Protein 2VHL (pdb70)

B-factor: mean 27.03, std 10.16, range [8.3, 74.87]

Nearest PDB structures (foldseek):
  2vhl-assembly2_B  TM=1.002E+00  e=1.431E-94  Bacillus subtilis
  1o12-assembly1_B  TM=9.482E-01  e=2.622E-44  Thermotoga maritima
  6fv4-assembly1_A  TM=9.403E-01  e=7.777E-41  Mycolicibacterium smegmatis MC2 155
  6fv3-assembly2_C  TM=9.371E-01  e=2.576E-38  Mycolicibacterium smegmatis MC2 155
  6fv3-assembly2_D  TM=9.302E-01  e=5.287E-34  Mycolicibacterium smegmatis MC2 155

GO terms:
  GO:0005506 iron ion binding (F, IDA)
  GO:0042803 protein homodimerization activity (F, IDA)
  GO:0008448 N-acetylglucosamine-6-phosphate deacetylase activity (F, IDA)
  GO:0006046 N-acetylglucosamine catabolic process (P, IDA)

Sequence (785 aa):
ESLLIKDIAIVTENEVIKNGYVGINDGKISTVSTERPKEPYSKEIQAPADSVLLPGMIDIHIHGGYGADTMDASFSTLDIMSSRLPEEGTTSFLATTITQEHGNISQALVNAREWKAAEESSLLGAELLGIHLEGPFVSPKRAGAQPKEWIRPSDVELFKKWQQEAGGLIKIVTLAPEEDQHFELIRHLKDESIIASMGHTDADSALLSDAAKAGASHMTHLYNAMSPFHHREPGVIGTALAHDGFVTELIADGIHSHPLAAKLAFLAKGSSKLILITDSMRAKGLKDGVYEFGGQSVTVRGRTALLSDGTLAGSILKMNEGARHMREFTNCSWTDIANITSENAAKQLGIFDRKGSVTVGKDADLVIVSSDCEVILTICRGNIAFISKEADAESLLIKDIAIVTENEVIKNGYVGINDGKISTVSTERPKEPYSKEIQAPADSVLLPGMIDIHIHGGYGADTMDASFSTLDIMSSRLPEEGTTSFLATTITQEHGNISQALVNAREWKAAEESSLLGAELLGIHLEGPFVSPKRAGAQPKEWIRPSDVELFKKWQQEAGGLIKIVTLAPEEDQHFELIRHLKDESIIASMGHTDADSALLSDAAKAGASHMTHLYNAMSPFHHREPGVIGTALAHDGFVTELIADGIHSHPLAAKLAFLAKGSSKLILITDSMRAKGLKDGVYEFGGQSVTVRGRTALLSDGTLAGSILKMNEGARHMREFTNCSWTDIANITSENAAKQLGIFDRKGSVTVGKDADLVIVSSDCEVILTICRGNIAFISKEAD

Structure (mmCIF, N/CA/C/O backbone):
data_2VHL
#
_entry.id   2VHL
#
_cell.length_a   51.680
_cell.length_b   107.740
_cell.length_c   188.250
_cell.angle_alpha   90.00
_cell.angle_beta   90.00
_cell.angle_gamma   90.00
#
_symmetry.space_group_name_H-M   'P 21 21 2'
#
loop_
_entity.id
_entity.type
_entity.pdbx_description
1 polymer 'N-ACETYLGLUCOSAMINE-6-PHOSPHATE DEACETYLASE'
2 non-polymer 2-amino-2-deoxy-6-O-phosphono-alpha-D-glucopyranose
3 non-polymer 'TRIETHYLENE GLYCOL'
4 non-polymer 'FE (III) ION'
5 water water
#
loop_
_atom_site.group_PDB
_atom_site.id
_atom_site.type_symbol
_atom_site.label_atom_id
_atom_site.label_alt_id
_atom_site.label_comp_id
_atom_site.label_asym_id
_atom_site.label_entity_id
_atom_site.label_seq_id
_atom_site.pdbx_PDB_ins_code
_atom_site.Cartn_x
_atom_site.Cartn_y
_atom_site.Cartn_z
_atom_site.occupancy
_atom_site.B_iso_or_equiv
_atom_site.auth_seq_id
_atom_site.auth_comp_id
_atom_site.auth_asym_id
_atom_site.auth_atom_id
_atom_site.pdbx_PDB_model_num
ATOM 1 N N . GLU A 1 3 ? 13.500 40.742 135.304 1.00 46.15 3 GLU A N 1
ATOM 2 C CA . GLU A 1 3 ? 12.711 40.225 136.462 1.00 46.55 3 GLU A CA 1
ATOM 3 C C . GLU A 1 3 ? 13.364 38.934 136.933 1.00 45.14 3 GLU A C 1
ATOM 4 O O . GLU A 1 3 ? 13.620 38.030 136.117 1.00 45.36 3 GLU A O 1
ATOM 10 N N . SER A 1 4 ? 13.642 38.859 138.239 1.00 42.93 4 SER A N 1
ATOM 11 C CA . SER A 1 4 ? 13.893 37.587 138.910 1.00 40.58 4 SER A CA 1
ATOM 12 C C . SER A 1 4 ? 12.682 36.669 138.666 1.00 38.85 4 SER A C 1
ATOM 13 O O . SER A 1 4 ? 11.546 37.143 138.535 1.00 38.18 4 SER A O 1
ATOM 16 N N . LEU A 1 5 ? 12.933 35.367 138.578 1.00 37.38 5 LEU A N 1
ATOM 17 C CA . LEU A 1 5 ? 11.915 34.421 138.114 1.00 36.29 5 LEU A CA 1
ATOM 18 C C . LEU A 1 5 ? 11.985 33.115 138.895 1.00 35.15 5 LEU A C 1
ATOM 19 O O . LEU A 1 5 ? 13.078 32.594 139.124 1.00 34.46 5 LEU A O 1
ATOM 24 N N . LEU A 1 6 ? 10.818 32.578 139.261 1.00 33.57 6 LEU A N 1
ATOM 25 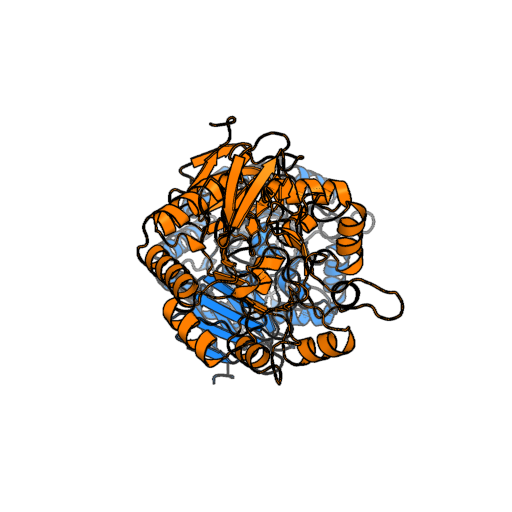C CA . LEU A 1 6 ? 10.726 31.289 139.950 1.00 32.70 6 LEU A CA 1
ATOM 26 C C . LEU A 1 6 ? 9.764 30.332 139.255 1.00 32.24 6 LEU A C 1
ATOM 27 O O . LEU A 1 6 ? 8.602 30.660 139.048 1.00 31.68 6 LEU A O 1
ATOM 32 N N . ILE A 1 7 ? 10.257 29.133 138.950 1.00 31.17 7 ILE A N 1
ATOM 33 C CA . ILE A 1 7 ? 9.478 28.100 138.306 1.00 30.51 7 ILE A CA 1
ATOM 34 C C . ILE A 1 7 ? 9.116 27.088 139.386 1.00 30.24 7 ILE A C 1
ATOM 35 O O . ILE A 1 7 ? 10.003 26.580 140.113 1.00 29.24 7 ILE A O 1
ATOM 40 N N . LYS A 1 8 ? 7.820 26.801 139.483 1.00 29.63 8 LYS A N 1
ATOM 41 C CA . LYS A 1 8 ? 7.276 26.124 140.657 1.00 29.89 8 LYS A CA 1
ATOM 42 C C . LYS A 1 8 ? 6.701 24.767 140.357 1.00 29.58 8 LYS A C 1
ATOM 43 O O . LYS A 1 8 ? 5.943 24.631 139.403 1.00 29.28 8 LYS A O 1
ATOM 49 N N . ASP A 1 9 ? 7.072 23.777 141.180 1.00 29.75 9 ASP A N 1
ATOM 50 C CA . ASP A 1 9 ? 6.493 22.410 141.180 1.00 30.70 9 ASP A CA 1
ATOM 51 C C . ASP A 1 9 ? 6.606 21.586 139.890 1.00 30.00 9 ASP A C 1
ATOM 52 O O . ASP A 1 9 ? 5.594 21.127 139.342 1.00 30.86 9 ASP A O 1
ATOM 57 N N . ILE A 1 10 ? 7.838 21.339 139.449 1.00 28.99 10 ILE A N 1
ATOM 58 C CA . ILE A 1 10 ? 8.097 20.705 138.143 1.00 26.91 10 ILE A CA 1
ATOM 59 C C . ILE A 1 10 ? 9.109 19.547 138.280 1.00 26.77 10 ILE A C 1
ATOM 60 O O . ILE A 1 10 ? 9.978 19.591 139.160 1.00 26.51 10 ILE A O 1
ATOM 65 N N . ALA A 1 11 ? 8.993 18.501 137.463 1.00 25.88 11 ALA A N 1
ATOM 66 C CA . ALA A 1 11 ? 10.094 17.523 137.380 1.00 25.33 11 ALA A CA 1
ATOM 67 C C . ALA A 1 11 ? 11.282 18.181 136.677 1.00 25.24 11 ALA A C 1
ATOM 68 O O . ALA A 1 11 ? 11.135 18.649 135.552 1.00 26.01 11 ALA A O 1
ATOM 70 N N . ILE A 1 12 ? 12.438 18.235 137.346 1.00 24.17 12 ILE A N 1
ATOM 71 C CA . ILE A 1 12 ? 13.630 18.925 136.842 1.00 23.18 12 ILE A CA 1
ATOM 72 C C . ILE A 1 12 ? 14.715 17.929 136.408 1.00 22.72 12 ILE A C 1
ATOM 73 O O . ILE A 1 12 ? 15.077 17.018 137.150 1.00 23.60 12 ILE A O 1
ATOM 78 N N . VAL A 1 13 ? 15.195 18.081 135.186 1.00 22.07 13 VAL A N 1
ATOM 79 C CA . VAL A 1 13 ? 16.241 17.221 134.677 1.00 21.60 13 VAL A CA 1
ATOM 80 C C . VAL A 1 13 ? 17.569 17.922 134.867 1.00 20.94 13 VAL A C 1
ATOM 81 O O . VAL A 1 13 ? 17.933 18.847 134.134 1.00 20.98 13 VAL A O 1
ATOM 85 N N . THR A 1 14 ? 18.281 17.482 135.884 1.00 20.92 14 THR A N 1
ATOM 86 C CA . THR A 1 14 ? 19.542 18.107 136.244 1.00 20.87 14 THR A CA 1
ATOM 87 C C . THR A 1 14 ? 20.635 17.405 135.460 1.00 21.00 14 THR A C 1
ATOM 88 O O . THR A 1 14 ? 20.337 16.504 134.700 1.00 20.22 14 THR A O 1
ATOM 92 N N . GLU A 1 15 ? 21.890 17.797 135.681 1.00 21.91 15 GLU A N 1
ATOM 93 C CA . GLU A 1 15 ? 23.035 17.088 135.117 1.00 22.96 15 GLU A CA 1
ATOM 94 C C . GLU A 1 15 ? 22.982 15.562 135.314 1.00 23.98 15 GLU A C 1
ATOM 95 O O . GLU A 1 15 ? 23.241 14.817 134.380 1.00 24.80 15 GLU A O 1
ATOM 101 N N . ASN A 1 16 ? 22.639 15.098 136.516 1.00 26.17 16 ASN A N 1
ATOM 102 C CA . ASN A 1 16 ? 22.731 13.667 136.830 1.00 28.09 16 ASN A CA 1
ATOM 103 C C . ASN A 1 16 ? 21.469 12.979 137.309 1.00 28.94 16 ASN A C 1
ATOM 104 O O . ASN A 1 16 ? 21.485 11.771 137.544 1.00 30.00 16 ASN A O 1
ATOM 109 N N . GLU A 1 17 ? 20.381 13.723 137.464 1.00 29.19 17 GLU A N 1
ATOM 110 C CA . GLU A 1 17 ? 19.140 13.125 137.987 1.00 30.91 17 GLU A CA 1
ATOM 111 C C . GLU A 1 17 ? 17.861 13.841 137.535 1.00 30.65 17 GLU A C 1
ATOM 112 O O . GLU A 1 17 ? 17.919 14.874 136.854 1.00 28.84 17 GLU A O 1
ATOM 118 N N . VAL A 1 18 ? 16.720 13.251 137.886 1.00 31.42 18 VAL A N 1
ATOM 119 C CA . VAL A 1 18 ? 15.433 13.897 137.703 1.00 32.40 18 VAL A CA 1
ATOM 120 C C . VAL A 1 18 ? 14.795 14.084 139.076 1.00 32.98 18 VAL A C 1
ATOM 121 O O . VAL A 1 18 ? 14.515 13.119 139.792 1.00 33.18 18 VAL A O 1
ATOM 125 N N . ILE A 1 19 ? 14.666 15.354 139.455 1.00 32.83 19 ILE A N 1
ATOM 126 C CA . ILE A 1 19 ? 13.972 15.766 140.665 1.00 33.20 19 ILE A CA 1
ATOM 127 C C . ILE A 1 19 ? 12.464 15.716 140.373 1.00 33.97 19 ILE A C 1
ATOM 128 O O . ILE A 1 19 ? 11.975 16.414 139.480 1.00 33.23 19 ILE A O 1
ATOM 133 N N . LYS A 1 20 ? 11.739 14.851 141.093 1.00 34.35 20 LYS A N 1
ATOM 134 C CA . LYS A 1 20 ? 10.305 14.632 140.826 1.00 34.82 20 LYS A CA 1
ATOM 135 C C . LYS A 1 20 ? 9.419 15.874 140.950 1.00 34.06 20 LYS A C 1
ATOM 136 O O . LYS A 1 20 ? 8.532 16.088 140.104 1.00 34.59 20 LYS A O 1
ATOM 142 N N . ASN A 1 21 ? 9.648 16.696 141.971 1.00 32.86 21 ASN A N 1
ATOM 143 C CA . ASN A 1 21 ? 8.925 17.974 142.045 1.00 32.65 21 ASN A CA 1
ATOM 144 C C . ASN A 1 21 ? 9.784 19.056 142.663 1.00 31.77 21 ASN A C 1
ATOM 145 O O . ASN A 1 21 ? 10.105 18.995 143.846 1.00 33.02 21 ASN A O 1
ATOM 150 N N . GLY A 1 22 ? 10.170 20.056 141.890 1.00 30.72 22 GLY A N 1
ATOM 151 C CA . GLY A 1 22 ? 11.107 21.023 142.417 1.00 28.68 22 GLY A CA 1
ATOM 152 C C . GLY A 1 22 ? 10.795 22.414 141.967 1.00 29.33 22 GLY A C 1
ATOM 153 O O . GLY A 1 22 ? 9.786 22.652 141.289 1.00 27.98 22 GLY A O 1
ATOM 154 N N . TYR A 1 23 ? 11.697 23.315 142.351 1.00 29.47 23 TYR A N 1
ATOM 155 C CA . TYR A 1 23 ? 11.585 24.750 142.172 1.00 30.45 23 TYR A CA 1
ATOM 156 C C . TYR A 1 23 ? 12.906 25.194 141.611 1.00 29.71 23 TYR A C 1
ATOM 157 O O . TYR A 1 23 ? 13.952 24.681 142.035 1.00 30.88 23 TYR A O 1
ATOM 166 N N . VAL A 1 24 ? 12.873 26.132 140.660 1.00 28.99 24 VAL A N 1
ATOM 167 C CA . VAL A 1 24 ? 14.094 26.770 140.150 1.00 26.93 24 VAL A CA 1
ATOM 168 C C . VAL A 1 24 ? 13.916 28.282 140.216 1.00 27.27 24 VAL A C 1
ATOM 169 O O . VAL A 1 24 ? 12.961 28.815 139.657 1.00 26.74 24 VAL A O 1
ATOM 173 N N . GLY A 1 25 ? 14.828 28.966 140.904 1.00 25.81 25 GLY A N 1
ATOM 174 C CA . GLY A 1 25 ? 14.795 30.407 140.967 1.00 27.17 25 GLY A CA 1
ATOM 175 C C . GLY A 1 25 ? 15.928 30.972 140.154 1.00 27.99 25 GLY A C 1
ATOM 176 O O . GLY A 1 25 ? 17.010 30.368 140.065 1.00 28.68 25 GLY A O 1
ATOM 177 N N . ILE A 1 26 ? 15.675 32.136 139.567 1.00 28.87 26 ILE A N 1
ATOM 178 C CA . ILE A 1 26 ? 16.527 32.743 138.532 1.00 28.81 26 ILE A CA 1
ATOM 179 C C . ILE A 1 26 ? 16.676 34.216 138.902 1.00 29.61 26 ILE A C 1
ATOM 180 O O . ILE A 1 26 ? 15.715 34.862 139.287 1.00 29.68 26 ILE A O 1
ATOM 185 N N . ASN A 1 27 ? 17.886 34.737 138.811 1.00 30.27 27 ASN A N 1
ATOM 186 C CA . ASN A 1 27 ? 18.163 36.101 139.212 1.00 31.19 27 ASN A CA 1
ATOM 187 C C . ASN A 1 27 ? 19.288 36.584 138.350 1.00 31.54 27 ASN A C 1
ATOM 188 O O . ASN A 1 27 ? 20.245 35.846 138.179 1.00 31.46 27 ASN A O 1
ATOM 193 N N . ASP A 1 28 ? 19.164 37.811 137.822 1.00 31.90 28 ASP A N 1
ATOM 194 C CA . ASP A 1 28 ? 20.176 38.456 136.955 1.00 32.03 28 ASP A CA 1
ATOM 195 C C . ASP A 1 28 ? 20.718 37.517 135.879 1.00 31.18 28 ASP A C 1
ATOM 196 O O . ASP A 1 28 ? 21.940 37.496 135.625 1.00 31.21 28 ASP A O 1
ATOM 201 N N . GLY A 1 29 ? 19.820 36.738 135.278 1.00 28.97 29 GLY A N 1
ATOM 202 C CA . GLY A 1 29 ? 20.139 35.921 134.113 1.00 28.13 29 GLY A CA 1
ATOM 203 C C . GLY A 1 29 ? 20.624 34.501 134.375 1.00 27.41 29 GLY A C 1
ATOM 204 O O . GLY A 1 29 ? 20.755 33.720 133.426 1.00 26.46 29 GLY A O 1
ATOM 205 N N . LYS A 1 30 ? 20.904 34.180 135.647 1.00 26.05 30 LYS A N 1
ATOM 206 C CA . LYS A 1 30 ? 21.502 32.888 136.042 1.00 25.63 30 LYS A CA 1
ATOM 207 C C . LYS A 1 30 ? 20.607 32.049 136.942 1.00 25.14 30 LYS A C 1
ATOM 208 O O . LYS A 1 30 ? 19.717 32.573 137.594 1.00 26.11 30 LYS A O 1
ATOM 214 N N . ILE A 1 31 ? 20.872 30.747 137.002 1.00 24.54 31 ILE A N 1
ATOM 215 C CA . ILE A 1 31 ? 20.169 29.857 137.892 1.00 23.62 31 ILE A CA 1
ATOM 216 C C . ILE A 1 31 ? 20.741 30.018 139.296 1.00 25.78 31 ILE A C 1
ATOM 217 O O . ILE A 1 31 ? 21.940 29.788 139.517 1.00 26.24 31 ILE A O 1
ATOM 222 N N . SER A 1 32 ? 19.889 30.440 140.240 1.00 26.20 32 SER A N 1
ATOM 223 C CA . SER A 1 32 ? 20.342 30.707 141.602 1.00 26.77 32 SER A CA 1
ATOM 224 C C . SER A 1 32 ? 19.853 29.671 142.624 1.00 25.95 32 SER A C 1
ATOM 225 O O . SER A 1 32 ? 20.431 29.542 143.688 1.00 25.59 32 SER A O 1
ATOM 228 N N . THR A 1 33 ? 18.844 28.880 142.271 1.00 26.23 33 THR A N 1
ATOM 229 C CA . THR A 1 33 ? 18.316 27.864 143.170 1.00 27.59 33 THR A CA 1
ATOM 230 C C . THR A 1 33 ? 17.691 26.695 142.420 1.00 27.85 33 THR A C 1
ATOM 231 O O . THR A 1 33 ? 16.924 26.891 141.491 1.00 27.36 33 THR A O 1
ATOM 235 N N . VAL A 1 34 ? 18.071 25.473 142.800 1.00 28.45 34 VAL A N 1
ATOM 236 C CA . VAL A 1 34 ? 17.421 24.249 142.324 1.00 28.51 34 VAL A CA 1
ATOM 237 C C . VAL A 1 34 ? 17.210 23.409 143.578 1.00 30.55 34 VAL A C 1
ATOM 238 O O . VAL A 1 34 ? 18.197 22.976 144.210 1.00 29.28 34 VAL A O 1
ATOM 242 N N . SER A 1 35 ? 15.934 23.184 143.926 1.00 31.44 35 SER A N 1
ATOM 243 C CA . SER A 1 35 ? 15.555 22.521 145.175 1.00 33.18 35 SER A CA 1
ATOM 244 C C . SER A 1 35 ? 14.198 21.820 145.100 1.00 33.98 35 SER A C 1
ATOM 245 O O . SER A 1 35 ? 13.384 22.133 144.254 1.00 32.94 35 SER A O 1
ATOM 248 N N . THR A 1 36 ? 13.976 20.884 146.021 1.00 35.46 36 THR A N 1
ATOM 249 C CA . THR A 1 36 ? 12.690 20.189 146.172 1.00 37.13 36 THR A CA 1
ATOM 250 C C . THR A 1 36 ? 11.686 21.053 146.946 1.00 38.20 36 THR A C 1
ATOM 251 O O . THR A 1 36 ? 10.508 20.713 147.039 1.00 39.35 36 THR A O 1
ATOM 255 N N . GLU A 1 37 ? 12.171 22.149 147.517 1.00 39.36 37 GLU A N 1
ATOM 256 C CA . GLU A 1 37 ? 11.402 22.949 148.446 1.00 41.48 37 GLU A CA 1
ATOM 257 C C . GLU A 1 37 ? 11.402 24.389 147.999 1.00 42.11 37 GLU A C 1
ATOM 258 O O . GLU A 1 37 ? 12.406 24.904 147.497 1.00 41.78 37 GLU A O 1
ATOM 264 N N . ARG A 1 38 ? 10.268 25.035 148.217 1.00 43.26 38 ARG A N 1
ATOM 265 C CA . ARG A 1 38 ? 10.084 26.415 147.872 1.00 44.67 38 ARG A CA 1
ATOM 266 C C . ARG A 1 38 ? 11.174 27.276 148.530 1.00 45.81 38 ARG A C 1
ATOM 267 O O . ARG A 1 38 ? 11.343 27.236 149.754 1.00 45.87 38 ARG A O 1
ATOM 275 N N . PRO A 1 39 ? 11.954 28.018 147.716 1.00 46.85 39 PRO A N 1
ATOM 276 C CA . PRO A 1 39 ? 12.911 28.955 148.295 1.00 47.81 39 PRO A CA 1
ATOM 277 C C . PRO A 1 39 ? 12.283 30.044 149.187 1.00 48.97 39 PRO A C 1
ATOM 278 O O . PRO A 1 39 ? 11.107 30.390 149.030 1.00 48.87 39 PRO A O 1
ATOM 282 N N . LYS A 1 40 ? 13.081 30.555 150.123 1.00 50.32 40 LYS A N 1
ATOM 283 C CA . LYS A 1 40 ? 12.649 31.608 151.040 1.00 52.22 40 LYS A CA 1
ATOM 284 C C . LYS A 1 40 ? 12.555 32.960 150.347 1.00 53.01 40 LYS A C 1
ATOM 285 O O . LYS A 1 40 ? 11.607 33.721 150.591 1.00 53.59 40 LYS A O 1
ATOM 291 N N . GLU A 1 41 ? 13.537 33.245 149.485 1.00 53.60 41 GLU A N 1
ATOM 292 C CA . GLU A 1 41 ? 13.666 34.550 148.831 1.00 54.05 41 GLU A CA 1
ATOM 293 C C . GLU A 1 41 ? 12.465 34.906 147.937 1.00 53.42 41 GLU A C 1
ATOM 294 O O . GLU A 1 41 ? 11.831 34.016 147.350 1.00 53.18 41 GLU A O 1
ATOM 300 N N . PRO A 1 42 ? 12.131 36.210 147.870 1.00 53.02 42 PRO A N 1
ATOM 301 C CA . PRO A 1 42 ? 10.990 36.659 147.079 1.00 52.46 42 PRO A CA 1
ATOM 302 C C . PRO A 1 42 ? 11.317 36.737 145.577 1.00 51.90 42 PRO A C 1
ATOM 303 O O . PRO A 1 42 ? 12.447 37.121 145.197 1.00 51.31 42 PRO A O 1
ATOM 307 N N . TYR A 1 43 ? 10.334 36.361 144.745 1.00 51.27 43 TYR A N 1
ATOM 308 C CA . TYR A 1 43 ? 10.476 36.397 143.283 1.00 50.33 43 TYR A CA 1
ATOM 309 C C . TYR A 1 43 ? 9.432 37.281 142.581 1.00 50.27 43 TYR A C 1
ATOM 310 O O . TYR A 1 43 ? 8.225 37.163 142.860 1.00 50.48 43 TYR A O 1
ATOM 319 N N . SER A 1 44 ? 9.913 38.150 141.676 1.00 49.68 44 SER A N 1
ATOM 320 C CA . SER A 1 44 ? 9.081 39.141 140.958 1.00 48.91 44 SER A CA 1
ATOM 321 C C . SER A 1 44 ? 7.955 38.518 140.133 1.00 48.12 44 SER A C 1
ATOM 322 O O . SER A 1 44 ? 6.812 38.970 140.198 1.00 47.99 44 SER A O 1
ATOM 325 N N . LYS A 1 45 ? 8.304 37.499 139.348 1.00 47.10 45 LYS A N 1
ATOM 326 C CA . LYS A 1 45 ? 7.348 36.658 138.651 1.00 45.86 45 LYS A CA 1
ATOM 327 C C . LYS A 1 45 ? 7.594 35.216 139.078 1.00 44.75 45 LYS A C 1
ATOM 328 O O . LYS A 1 45 ? 8.740 34.821 139.292 1.00 44.28 45 LYS A O 1
ATOM 334 N N . GLU A 1 46 ? 6.508 34.461 139.228 1.00 42.92 46 GLU A N 1
ATOM 335 C CA . GLU A 1 46 ? 6.554 33.046 139.542 1.00 41.97 46 GLU A CA 1
ATOM 336 C C . GLU A 1 46 ? 5.726 32.334 138.522 1.00 41.29 46 GLU A C 1
ATOM 337 O O . GLU A 1 46 ? 4.627 32.774 138.191 1.00 40.63 46 GLU A O 1
ATOM 343 N N . ILE A 1 47 ? 6.256 31.224 138.028 1.00 40.70 47 ILE A N 1
ATOM 344 C CA . ILE A 1 47 ? 5.570 30.426 137.025 1.00 40.08 47 ILE A CA 1
ATOM 345 C C . ILE A 1 47 ? 5.132 29.152 137.701 1.00 39.39 47 ILE A C 1
ATOM 346 O O . ILE A 1 47 ? 5.948 28.449 138.319 1.00 38.87 47 ILE A O 1
ATOM 351 N N . GLN A 1 48 ? 3.837 28.873 137.592 1.00 38.88 48 GLN A N 1
ATOM 352 C CA . GLN A 1 48 ? 3.301 27.611 138.058 1.00 38.06 48 GLN A CA 1
ATOM 353 C C . GLN A 1 48 ? 3.257 26.632 136.911 1.00 38.78 48 GLN A C 1
ATOM 354 O O . GLN A 1 48 ? 2.434 26.739 136.003 1.00 38.59 48 GLN A O 1
ATOM 360 N N . ALA A 1 49 ? 4.156 25.666 136.963 1.00 39.45 49 ALA A N 1
ATOM 361 C CA . ALA A 1 49 ? 4.250 24.650 135.935 1.00 40.55 49 ALA A CA 1
ATOM 362 C C . ALA A 1 49 ? 3.000 23.758 135.840 1.00 41.23 49 ALA A C 1
ATOM 363 O O . ALA A 1 49 ? 2.525 23.250 136.854 1.00 41.68 49 ALA A O 1
ATOM 365 N N . PRO A 1 50 ? 2.475 23.557 134.613 1.00 42.13 50 PRO A N 1
ATOM 366 C CA . PRO A 1 50 ? 1.425 22.557 134.325 1.00 42.26 50 PRO A CA 1
ATOM 367 C C . PRO A 1 50 ? 1.741 21.172 134.848 1.00 42.73 50 PRO A C 1
ATOM 368 O O . PRO A 1 50 ? 2.876 20.912 135.249 1.00 43.03 50 PRO A O 1
ATOM 372 N N . ALA A 1 51 ? 0.759 20.277 134.762 1.00 42.46 51 ALA A N 1
ATOM 373 C CA . ALA A 1 51 ? 0.801 18.998 135.456 1.00 42.72 51 ALA A CA 1
ATOM 374 C C . ALA A 1 51 ? 1.969 18.050 135.132 1.00 42.58 51 ALA A C 1
ATOM 375 O O . ALA A 1 51 ? 2.820 17.806 135.986 1.00 43.16 51 ALA A O 1
ATOM 377 N N . ASP A 1 52 ? 2.019 17.458 133.953 1.00 42.06 52 ASP A N 1
ATOM 378 C CA . ASP A 1 52 ? 3.074 16.457 133.780 1.00 41.69 52 ASP A CA 1
ATOM 379 C C . ASP A 1 52 ? 4.337 16.951 133.076 1.00 39.69 52 ASP A C 1
ATOM 380 O O . ASP A 1 52 ? 5.115 16.162 132.566 1.00 40.34 52 ASP A O 1
ATOM 385 N N . SER A 1 53 ? 4.534 18.265 133.129 1.00 37.27 53 SER A N 1
ATOM 386 C CA . SER A 1 53 ? 5.604 18.956 132.440 1.00 34.79 53 SER A CA 1
ATOM 387 C C . SER A 1 53 ? 6.993 18.588 133.002 1.00 33.16 53 SER A C 1
ATOM 388 O O . SER A 1 53 ? 7.110 17.919 134.048 1.00 32.54 53 SER A O 1
ATOM 391 N N . VAL A 1 54 ? 8.035 19.001 132.271 1.00 31.12 54 VAL A N 1
ATOM 392 C CA . VAL A 1 54 ? 9.422 18.639 132.584 1.00 27.85 54 VAL A CA 1
ATOM 393 C C . VAL A 1 54 ? 10.261 19.861 132.277 1.00 26.60 54 VAL A C 1
ATOM 394 O O . VAL A 1 54 ? 10.037 20.540 131.260 1.00 26.09 54 VAL A O 1
ATOM 398 N N . LEU A 1 55 ? 11.215 20.160 133.159 1.00 24.24 55 LEU A N 1
ATOM 399 C CA . LEU A 1 55 ? 12.115 21.273 132.929 1.00 21.63 55 LEU A CA 1
ATOM 400 C C . LEU A 1 55 ? 13.406 20.667 132.390 1.00 21.23 55 LEU A C 1
ATOM 401 O O . LEU A 1 55 ? 14.039 19.840 133.036 1.00 20.12 55 LEU A O 1
ATOM 406 N N . LEU A 1 56 ? 13.764 21.084 131.191 1.00 20.12 56 LEU A N 1
ATOM 407 C CA . LEU A 1 56 ? 14.981 20.627 130.555 1.00 18.45 56 LEU A CA 1
ATOM 408 C C . LEU A 1 56 ? 15.926 21.824 130.464 1.00 18.51 56 LEU A C 1
ATOM 409 O O . LEU A 1 56 ? 15.468 22.977 130.464 1.00 18.12 56 LEU A O 1
ATOM 414 N N . PRO A 1 57 ? 17.242 21.558 130.384 1.00 17.50 57 PRO A N 1
ATOM 415 C CA . PRO A 1 57 ? 18.121 22.647 129.995 1.00 17.67 57 PRO A CA 1
ATOM 416 C C . PRO A 1 57 ? 17.773 23.033 128.549 1.00 18.15 57 PRO A C 1
ATOM 417 O O . PRO A 1 57 ? 17.382 22.165 127.733 1.00 17.89 57 PRO A O 1
ATOM 421 N N . GLY A 1 58 ? 17.857 24.340 128.250 1.00 19.06 58 GLY A N 1
ATOM 422 C CA . GLY A 1 58 ? 17.570 24.836 126.903 1.00 17.96 58 GLY A CA 1
ATOM 423 C C . GLY A 1 58 ? 18.388 24.076 125.883 1.00 18.22 58 GLY A C 1
ATOM 424 O O . GLY A 1 58 ? 19.583 23.799 126.093 1.00 18.68 58 GLY A O 1
ATOM 425 N N . MET A 1 59 ? 17.765 23.769 124.761 1.00 17.04 59 MET A N 1
ATOM 426 C CA . MET A 1 59 ? 18.416 22.991 123.752 1.00 17.44 59 MET A CA 1
ATOM 427 C C . MET A 1 59 ? 19.386 23.829 122.932 1.00 17.39 59 MET A C 1
ATOM 428 O O . MET A 1 59 ? 19.218 25.074 122.759 1.00 15.99 59 MET A O 1
ATOM 433 N N . ILE A 1 60 ? 20.439 23.146 122.488 1.00 16.75 60 ILE A N 1
ATOM 434 C CA . ILE A 1 60 ? 21.530 23.823 121.744 1.00 16.55 60 ILE A CA 1
ATOM 435 C C . ILE A 1 60 ? 21.640 23.181 120.384 1.00 16.29 60 ILE A C 1
ATOM 436 O O . ILE A 1 60 ? 21.825 21.961 120.274 1.00 17.86 60 ILE A O 1
ATOM 441 N N . ASP A 1 61 ? 21.470 23.982 119.334 1.00 16.95 61 ASP A N 1
ATOM 442 C CA . ASP A 1 61 ? 21.485 23.441 117.973 1.00 16.61 61 ASP A CA 1
ATOM 443 C C . ASP A 1 61 ? 22.809 23.872 117.309 1.00 16.44 61 ASP A C 1
ATOM 444 O O . ASP A 1 61 ? 23.009 25.057 117.037 1.00 16.28 61 ASP A O 1
ATOM 449 N N . ILE A 1 62 ? 23.712 22.919 117.080 1.00 16.29 62 ILE A N 1
ATOM 450 C CA . ILE A 1 62 ? 25.076 23.278 116.588 1.00 15.68 62 ILE A CA 1
ATOM 451 C C . ILE A 1 62 ? 25.194 23.251 115.065 1.00 15.26 62 ILE A C 1
ATOM 452 O O . ILE A 1 62 ? 26.240 23.576 114.460 1.00 15.88 62 ILE A O 1
ATOM 457 N N . HIS A 1 63 ? 24.109 22.881 114.421 1.00 14.90 63 HIS A N 1
ATOM 458 C CA . HIS A 1 63 ? 24.123 22.772 112.990 1.00 15.15 63 HIS A CA 1
ATOM 459 C C . HIS A 1 63 ? 22.739 23.152 112.476 1.00 15.91 63 HIS A C 1
ATOM 460 O O . HIS A 1 63 ? 21.817 22.312 112.364 1.00 15.57 63 HIS A O 1
ATOM 467 N N . ILE A 1 64 ? 22.602 24.433 112.135 1.00 15.93 64 ILE A N 1
ATOM 468 C CA . ILE A 1 64 ? 21.324 24.934 111.613 1.00 16.46 64 ILE A CA 1
ATOM 469 C C . ILE A 1 64 ? 21.515 26.164 110.682 1.00 17.39 64 ILE A C 1
ATOM 470 O O . ILE A 1 64 ? 22.087 27.192 111.071 1.00 16.70 64 ILE A O 1
ATOM 475 N N . HIS A 1 65 ? 21.014 26.036 109.467 1.00 17.83 65 HIS A N 1
ATOM 476 C CA . HIS A 1 65 ? 21.216 27.032 108.411 1.00 20.04 65 HIS A CA 1
ATOM 477 C C . HIS A 1 65 ? 20.302 28.237 108.467 1.00 20.73 65 HIS A C 1
ATOM 478 O O . HIS A 1 65 ? 20.757 29.394 108.254 1.00 21.53 65 HIS A O 1
ATOM 485 N N . GLY A 1 66 ? 19.028 27.949 108.750 1.00 21.41 66 GLY A N 1
ATOM 486 C CA . GLY A 1 66 ? 17.980 28.943 108.773 1.00 21.62 66 GLY A CA 1
ATOM 487 C C . GLY A 1 66 ? 16.708 28.355 109.332 1.00 22.13 66 GLY A C 1
ATOM 488 O O . GLY A 1 66 ? 16.725 27.266 109.923 1.00 22.15 66 GLY A O 1
ATOM 489 N N . GLY A 1 67 ? 15.618 29.111 109.177 1.00 22.75 67 GLY A N 1
ATOM 490 C CA . GLY A 1 67 ? 14.251 28.715 109.539 1.00 22.94 67 GLY A CA 1
ATOM 491 C C . GLY A 1 67 ? 13.350 29.954 109.507 1.00 24.00 67 GLY A C 1
ATOM 492 O O . GLY A 1 67 ? 13.840 31.103 109.578 1.00 22.98 67 GLY A O 1
ATOM 493 N N . TYR A 1 68 ? 12.039 29.746 109.410 1.00 24.77 68 TYR A N 1
ATOM 494 C CA . TYR A 1 68 ? 11.113 30.863 109.541 1.00 25.69 68 TYR A CA 1
ATOM 495 C C . TYR A 1 68 ? 11.439 31.978 108.503 1.00 25.49 68 TYR A C 1
ATOM 496 O O . TYR A 1 68 ? 11.370 33.169 108.795 1.00 24.17 68 TYR A O 1
ATOM 505 N N . GLY A 1 69 ? 11.875 31.571 107.309 1.00 25.44 69 GLY A N 1
ATOM 506 C CA . GLY A 1 69 ? 12.116 32.507 106.227 1.00 24.83 69 GLY A CA 1
ATOM 507 C C . GLY A 1 69 ? 13.529 33.038 106.184 1.00 25.35 69 GLY A C 1
ATOM 508 O O . GLY A 1 69 ? 13.897 33.681 105.192 1.00 25.86 69 GLY A O 1
ATOM 509 N N . ALA A 1 70 ? 14.328 32.770 107.223 1.00 24.66 70 ALA A N 1
ATOM 510 C CA . ALA A 1 70 ? 15.706 33.319 107.307 1.00 24.99 70 ALA A CA 1
ATOM 511 C C . ALA A 1 70 ? 16.788 32.268 107.017 1.00 25.08 70 ALA A C 1
ATOM 512 O O . ALA A 1 70 ? 16.573 31.091 107.273 1.00 24.68 70 ALA A O 1
ATOM 514 N N . ASP A 1 71 ? 17.940 32.707 106.490 1.00 25.29 71 ASP A N 1
ATOM 515 C CA . ASP A 1 71 ? 19.101 31.842 106.308 1.00 25.14 71 ASP A CA 1
ATOM 516 C C . ASP A 1 71 ? 20.376 32.604 106.660 1.00 25.45 71 ASP A C 1
ATOM 517 O O . ASP A 1 71 ? 20.619 33.711 106.175 1.00 25.21 71 ASP A O 1
ATOM 522 N N . THR A 1 72 ? 21.206 32.006 107.497 1.00 24.72 72 THR A N 1
ATOM 523 C CA . THR A 1 72 ? 22.538 32.555 107.755 1.00 24.41 72 THR A CA 1
ATOM 524 C C . THR A 1 72 ? 23.193 33.280 106.542 1.00 25.47 72 THR A C 1
ATOM 525 O O . THR A 1 72 ? 23.762 34.376 106.717 1.00 26.00 72 THR A O 1
ATOM 529 N N . MET A 1 73 ? 23.106 32.669 105.347 1.00 25.70 73 MET A N 1
ATOM 530 C CA . MET A 1 73 ? 23.787 33.149 104.133 1.00 25.90 73 MET A CA 1
ATOM 531 C C . MET A 1 73 ? 23.250 34.517 103.619 1.00 27.11 73 MET A C 1
ATOM 532 O O . MET A 1 73 ? 23.952 35.244 102.879 1.00 27.05 73 MET A O 1
ATOM 537 N N . ASP A 1 74 ? 22.032 34.854 104.036 1.00 27.61 74 ASP A N 1
ATOM 538 C CA . ASP A 1 74 ? 21.395 36.131 103.701 1.00 28.79 74 ASP A CA 1
ATOM 539 C C . ASP A 1 74 ? 22.195 37.329 104.197 1.00 29.69 74 ASP A C 1
ATOM 540 O O . ASP A 1 74 ? 22.170 38.398 103.571 1.00 30.55 74 ASP A O 1
ATOM 545 N N . ALA A 1 75 ? 22.889 37.161 105.320 1.00 29.81 75 ALA A N 1
ATOM 546 C CA . ALA A 1 75 ? 23.889 38.138 105.750 1.00 29.93 75 ALA A CA 1
ATOM 547 C C . ALA A 1 75 ? 23.305 39.538 106.009 1.00 30.57 75 ALA A C 1
ATOM 548 O O . ALA A 1 75 ? 23.912 40.556 105.655 1.00 30.61 75 ALA A O 1
ATOM 550 N N . SER A 1 76 ? 22.128 39.553 106.652 1.00 30.44 76 SER A N 1
ATOM 551 C CA . SER A 1 76 ? 21.506 40.752 107.230 1.00 29.98 76 SER A CA 1
ATOM 552 C C . SER A 1 76 ? 21.298 40.606 108.767 1.00 30.12 76 SER A C 1
ATOM 553 O O . SER A 1 76 ? 21.337 39.470 109.317 1.00 30.07 76 SER A O 1
ATOM 556 N N . PHE A 1 77 ? 21.081 41.745 109.446 1.00 29.33 77 PHE A N 1
ATOM 557 C CA . PHE A 1 77 ? 20.725 41.773 110.874 1.00 28.58 77 PHE A CA 1
ATOM 558 C C . PHE A 1 77 ? 19.370 41.108 111.057 1.00 28.99 77 PHE A C 1
ATOM 559 O O . PHE A 1 77 ? 19.173 40.393 112.028 1.00 29.82 77 PHE A O 1
ATOM 567 N N . SER A 1 78 ? 18.460 41.303 110.105 1.00 29.04 78 SER A N 1
ATOM 568 C CA . SER A 1 78 ? 17.122 40.702 110.131 1.00 29.84 78 SER A CA 1
ATOM 569 C C . SER A 1 78 ? 17.178 39.171 110.181 1.00 30.12 78 SER A C 1
ATOM 570 O O . SER A 1 78 ? 16.297 38.522 110.754 1.00 30.01 78 SER A O 1
ATOM 573 N N . THR A 1 79 ? 18.197 38.608 109.529 1.00 29.84 79 THR A N 1
ATOM 574 C CA . THR A 1 79 ? 18.387 37.164 109.484 1.00 29.62 79 THR A CA 1
ATOM 575 C C . THR A 1 79 ? 18.446 36.620 110.917 1.00 28.94 79 THR A C 1
ATOM 576 O O . THR A 1 79 ? 17.683 35.716 111.305 1.00 29.35 79 THR A O 1
ATOM 580 N N . LEU A 1 80 ? 19.324 37.222 111.710 1.00 27.65 80 LEU A N 1
ATOM 581 C CA . LEU A 1 80 ? 19.576 36.748 113.036 1.00 26.14 80 LEU A CA 1
ATOM 582 C C . LEU A 1 80 ? 18.547 37.249 114.035 1.00 26.64 80 LEU A C 1
ATOM 583 O O . LEU A 1 80 ? 18.328 36.582 115.044 1.00 25.24 80 LEU A O 1
ATOM 588 N N . ASP A 1 81 ? 17.905 38.404 113.769 1.00 27.37 81 ASP A N 1
ATOM 589 C CA . ASP A 1 81 ? 16.786 38.872 114.611 1.00 28.05 81 ASP A CA 1
ATOM 590 C C . ASP A 1 81 ? 15.754 37.767 114.547 1.00 27.54 81 ASP A C 1
ATOM 591 O O . ASP A 1 81 ? 15.134 37.449 115.529 1.00 28.29 81 ASP A O 1
ATOM 596 N N . ILE A 1 82 ? 15.565 37.198 113.367 1.00 28.15 82 ILE A N 1
ATOM 597 C CA . ILE A 1 82 ? 14.494 36.203 113.145 1.00 27.85 82 ILE A CA 1
ATOM 598 C C . ILE A 1 82 ? 14.792 34.821 113.736 1.00 27.19 82 ILE A C 1
ATOM 599 O O . ILE A 1 82 ? 13.934 34.247 114.376 1.00 27.13 82 ILE A O 1
ATOM 604 N N . MET A 1 83 ? 15.988 34.281 113.476 1.00 27.33 83 MET A N 1
ATOM 605 C CA . MET A 1 83 ? 16.390 32.980 114.040 1.00 26.92 83 MET A CA 1
ATOM 606 C C . MET A 1 83 ? 16.473 33.070 115.572 1.00 26.55 83 MET A C 1
ATOM 607 O O . MET A 1 83 ? 15.976 32.217 116.260 1.00 26.39 83 MET A O 1
ATOM 612 N N . SER A 1 84 ? 17.073 34.146 116.076 1.00 27.07 84 SER A N 1
ATOM 613 C CA . SER A 1 84 ? 17.141 34.490 117.510 1.00 27.91 84 SER A CA 1
ATOM 614 C C . SER A 1 84 ? 15.757 34.441 118.154 1.00 27.24 84 SER A C 1
ATOM 615 O O . SER A 1 84 ? 15.555 33.870 119.223 1.00 26.94 84 SER A O 1
ATOM 618 N N . SER A 1 85 ? 14.817 35.112 117.484 1.00 26.88 85 SER A N 1
ATOM 619 C CA . SER A 1 85 ? 13.497 35.398 118.023 1.00 25.73 85 SER A CA 1
ATOM 620 C C . SER A 1 85 ? 12.648 34.197 118.015 1.00 24.29 85 SER A C 1
ATOM 621 O O . SER A 1 85 ? 11.881 33.975 118.941 1.00 25.23 85 SER A O 1
ATOM 624 N N . ARG A 1 86 ? 12.763 33.436 116.943 1.00 24.25 86 ARG A N 1
ATOM 625 C CA . ARG A 1 86 ? 11.838 32.352 116.677 1.00 24.21 86 ARG A CA 1
ATOM 626 C C . ARG A 1 86 ? 12.308 30.949 117.142 1.00 23.45 86 ARG A C 1
ATOM 627 O O . ARG A 1 86 ? 11.492 30.076 117.453 1.00 23.85 86 ARG A O 1
ATOM 635 N N . LEU A 1 87 ? 13.619 30.727 117.167 1.00 23.13 87 LEU A N 1
ATOM 636 C CA . LEU A 1 87 ? 14.158 29.451 117.677 1.00 22.49 87 LEU A CA 1
ATOM 637 C C . LEU A 1 87 ? 13.695 29.031 119.094 1.00 22.46 87 LEU A C 1
ATOM 638 O O . LEU A 1 87 ? 13.553 27.820 119.352 1.00 21.48 87 LEU A O 1
ATOM 643 N N . PRO A 1 88 ? 13.474 29.996 120.029 1.00 22.22 88 PRO A N 1
ATOM 644 C CA . PRO A 1 88 ? 12.905 29.548 121.307 1.00 22.42 88 PRO A CA 1
ATOM 645 C C . PRO A 1 88 ? 11.551 28.771 121.244 1.00 23.21 88 PRO A C 1
ATOM 646 O O . PRO A 1 88 ? 11.203 28.046 122.192 1.00 23.56 88 PRO A O 1
ATOM 650 N N . GLU A 1 89 ? 10.834 28.873 120.128 1.00 23.14 89 GLU A N 1
ATOM 651 C CA . GLU A 1 89 ? 9.555 28.185 119.954 1.00 23.64 89 GLU A CA 1
ATOM 652 C C . GLU A 1 89 ? 9.745 26.681 119.782 1.00 23.26 89 GLU A C 1
ATOM 653 O O . GLU A 1 89 ? 8.817 25.902 119.981 1.00 22.74 89 GLU A O 1
ATOM 659 N N . GLU A 1 90 ? 10.956 26.261 119.386 1.00 23.25 90 GLU A N 1
ATOM 660 C CA . GLU A 1 90 ? 11.243 24.804 119.324 1.00 22.93 90 GLU A CA 1
ATOM 661 C C . GLU A 1 90 ? 12.148 24.335 120.492 1.00 22.34 90 GLU A C 1
ATOM 662 O O . GLU A 1 90 ? 12.676 23.211 120.465 1.00 22.85 90 GLU A O 1
ATOM 668 N N . GLY A 1 91 ? 12.317 25.204 121.495 1.00 20.40 91 GLY A N 1
ATOM 669 C CA . GLY A 1 91 ? 12.995 24.877 122.753 1.00 20.07 91 GLY A CA 1
ATOM 670 C C . GLY A 1 91 ? 14.481 25.187 122.723 1.00 20.08 91 GLY A C 1
ATOM 671 O O . GLY A 1 91 ? 15.197 24.870 123.679 1.00 20.40 91 GLY A O 1
ATOM 672 N N . THR A 1 92 ? 14.924 25.813 121.627 1.00 19.80 92 THR A N 1
ATOM 673 C CA . THR A 1 92 ? 16.345 26.235 121.411 1.00 19.44 92 THR A CA 1
ATOM 674 C C . THR A 1 92 ? 16.681 27.609 121.996 1.00 19.53 92 THR A C 1
ATOM 675 O O . THR A 1 92 ? 16.037 28.630 121.698 1.00 20.35 92 THR A O 1
ATOM 679 N N . THR A 1 93 ? 17.706 27.620 122.838 1.00 19.32 93 THR A N 1
ATOM 680 C CA . THR A 1 93 ? 18.103 28.776 123.600 1.00 18.38 93 THR A CA 1
ATOM 681 C C . THR A 1 93 ? 19.498 29.276 123.186 1.00 18.44 93 THR A C 1
ATOM 682 O O . THR A 1 93 ? 19.905 30.360 123.601 1.00 19.04 93 THR A O 1
ATOM 686 N N . SER A 1 94 ? 20.241 28.447 122.450 1.00 17.95 94 SER A N 1
ATOM 687 C CA . SER A 1 94 ? 21.489 28.847 121.779 1.00 17.94 94 SER A CA 1
ATOM 688 C C . SER A 1 94 ? 21.755 27.998 120.525 1.00 18.36 94 SER A C 1
ATOM 689 O O . SER A 1 94 ? 21.230 26.891 120.392 1.00 18.44 94 SER A O 1
ATOM 692 N N . PHE A 1 95 ? 22.546 28.533 119.591 1.00 19.14 95 PHE A N 1
ATOM 693 C CA . PHE A 1 95 ? 22.732 27.939 118.275 1.00 18.70 95 PHE A CA 1
ATOM 694 C C . PHE A 1 95 ? 24.070 28.367 117.642 1.00 19.29 95 PHE A C 1
ATOM 695 O O . PHE A 1 95 ? 24.682 29.342 118.084 1.00 18.53 95 PHE A O 1
ATOM 703 N N . LEU A 1 96 ? 24.517 27.600 116.645 1.00 19.01 96 LEU A N 1
ATOM 704 C CA . LEU A 1 96 ? 25.606 28.010 115.760 1.00 20.01 96 LEU A CA 1
ATOM 705 C C . LEU A 1 96 ? 24.971 28.253 114.416 1.00 19.91 96 LEU A C 1
ATOM 706 O O . LEU A 1 96 ? 24.508 27.309 113.771 1.00 19.78 96 LEU A O 1
ATOM 711 N N . ALA A 1 97 ? 24.942 29.528 113.996 1.00 20.05 97 ALA A N 1
ATOM 712 C CA . ALA A 1 97 ? 24.450 29.841 112.658 1.00 19.05 97 ALA A CA 1
ATOM 713 C C . ALA A 1 97 ? 25.409 29.147 111.687 1.00 18.36 97 ALA A C 1
ATOM 714 O O . ALA A 1 97 ? 26.615 29.253 111.816 1.00 18.01 97 ALA A O 1
ATOM 716 N N . THR A 1 98 ? 24.862 28.392 110.756 1.00 18.01 98 THR A N 1
ATOM 717 C CA . THR A 1 98 ? 25.661 27.512 109.898 1.00 18.52 98 THR A CA 1
ATOM 718 C C . THR A 1 98 ? 25.677 28.023 108.445 1.00 19.49 98 THR A C 1
ATOM 719 O O . THR A 1 98 ? 24.653 28.288 107.862 1.00 19.07 98 THR A O 1
ATOM 723 N N . THR A 1 99 ? 26.876 28.195 107.884 1.00 20.42 99 THR A N 1
ATOM 724 C CA . THR A 1 99 ? 26.988 28.650 106.504 1.00 20.34 99 THR A CA 1
ATOM 725 C C . THR A 1 99 ? 26.844 27.441 105.580 1.00 20.98 99 THR A C 1
ATOM 726 O O . THR A 1 99 ? 26.556 26.333 106.047 1.00 21.35 99 THR A O 1
ATOM 730 N N . ILE A 1 100 ? 27.023 27.659 104.276 1.00 20.93 100 ILE A N 1
ATOM 731 C CA . ILE A 1 100 ? 27.010 26.585 103.288 1.00 21.54 100 ILE A CA 1
ATOM 732 C C . ILE A 1 100 ? 28.145 26.857 102.271 1.00 21.72 100 ILE A C 1
ATOM 733 O O . ILE A 1 100 ? 28.598 28.000 102.169 1.00 22.41 100 ILE A O 1
ATOM 738 N N . THR A 1 101 ? 28.646 25.808 101.606 1.00 21.13 101 THR A N 1
ATOM 739 C CA . THR A 1 101 ? 29.423 25.912 100.357 1.00 20.96 101 THR A CA 1
ATOM 740 C C . THR A 1 101 ? 28.803 26.947 99.405 1.00 21.73 101 THR A C 1
ATOM 741 O O . THR A 1 101 ? 27.576 26.936 99.102 1.00 21.33 101 THR A O 1
ATOM 745 N N . GLN A 1 102 ? 29.667 27.853 98.960 1.00 21.89 102 GLN A N 1
ATOM 746 C CA . GLN A 1 102 ? 29.277 29.031 98.189 1.00 23.09 102 GLN A CA 1
ATOM 747 C C . GLN A 1 102 ? 30.535 29.812 97.789 1.00 23.90 102 GLN A C 1
ATOM 748 O O . GLN A 1 102 ? 31.639 29.472 98.251 1.00 22.81 102 GLN A O 1
ATOM 754 N N . GLU A 1 103 ? 30.392 30.828 96.922 1.00 25.76 103 GLU A N 1
ATOM 755 C CA . GLU A 1 103 ? 31.551 31.669 96.572 1.00 28.01 103 GLU A CA 1
ATOM 756 C C . GLU A 1 103 ? 32.110 32.320 97.835 1.00 27.73 103 GLU A C 1
ATOM 757 O O . GLU A 1 103 ? 31.357 32.713 98.720 1.00 27.47 103 GLU A O 1
ATOM 763 N N . HIS A 1 104 ? 33.435 32.405 97.908 1.00 28.33 104 HIS A N 1
ATOM 764 C CA . HIS A 1 104 ? 34.128 32.821 99.127 1.00 30.25 104 HIS A CA 1
ATOM 765 C C . HIS A 1 104 ? 33.647 34.174 99.642 1.00 29.71 104 HIS A C 1
ATOM 766 O O . HIS A 1 104 ? 33.632 34.398 100.840 1.00 29.49 104 HIS A O 1
ATOM 773 N N . GLY A 1 105 ? 33.262 35.065 98.730 1.00 29.59 105 GLY A N 1
ATOM 774 C CA . GLY A 1 105 ? 32.758 36.386 99.116 1.00 29.02 105 GLY A CA 1
ATOM 775 C C . GLY A 1 105 ? 31.375 36.324 99.719 1.00 28.18 105 GLY A C 1
ATOM 776 O O . GLY A 1 105 ? 31.020 37.148 100.537 1.00 28.46 105 GLY A O 1
ATOM 777 N N . ASN A 1 106 ? 30.585 35.350 99.304 1.00 28.13 106 ASN A N 1
ATOM 778 C CA . ASN A 1 106 ? 29.294 35.100 99.938 1.00 28.59 106 ASN A CA 1
ATOM 779 C C . ASN A 1 106 ? 29.500 34.584 101.366 1.00 27.38 106 ASN A C 1
ATOM 780 O O . ASN A 1 106 ? 28.762 34.933 102.250 1.00 27.21 106 ASN A O 1
ATOM 785 N N . ILE A 1 107 ? 30.537 33.772 101.578 1.00 27.85 107 ILE A N 1
ATOM 786 C CA . ILE A 1 107 ? 30.825 33.231 102.914 1.00 27.05 107 ILE A CA 1
ATOM 787 C C . ILE A 1 107 ? 31.351 34.372 103.813 1.00 27.35 107 ILE A C 1
ATOM 788 O O . ILE A 1 107 ? 30.932 34.490 104.960 1.00 26.71 107 ILE A O 1
ATOM 793 N N . SER A 1 108 ? 32.221 35.235 103.266 1.00 26.92 108 SER A N 1
ATOM 794 C CA . SER A 1 108 ? 32.717 36.426 103.980 1.00 26.40 108 SER A CA 1
ATOM 795 C C . SER A 1 108 ? 31.616 37.336 104.511 1.00 26.69 108 SER A C 1
ATOM 796 O O . SER A 1 108 ? 31.685 37.789 105.667 1.00 27.24 108 SER A O 1
ATOM 799 N N . GLN A 1 109 ? 30.622 37.610 103.669 1.00 26.67 109 GLN A N 1
ATOM 800 C CA . GLN A 1 109 ? 29.495 38.453 104.058 1.00 26.70 109 GLN A CA 1
ATOM 801 C C . GLN A 1 109 ? 28.686 37.882 105.202 1.00 25.48 109 GLN A C 1
ATOM 802 O O . GLN A 1 109 ? 28.279 38.618 106.072 1.00 24.84 109 GLN A O 1
ATOM 808 N N . ALA A 1 110 ? 28.411 36.573 105.168 1.00 25.03 110 ALA A N 1
ATOM 809 C CA . ALA A 1 110 ? 27.692 35.901 106.256 1.00 23.36 110 ALA A CA 1
ATOM 810 C C . ALA A 1 110 ? 28.461 35.992 107.589 1.00 23.09 110 ALA A C 1
ATOM 811 O O . ALA A 1 110 ? 27.873 36.196 108.638 1.00 22.91 110 ALA A O 1
ATOM 813 N N . LEU A 1 111 ? 29.784 35.844 107.540 1.00 22.79 111 LEU A N 1
ATOM 814 C CA . LEU A 1 111 ? 30.606 35.857 108.749 1.00 22.93 111 LEU A CA 1
ATOM 815 C C . LEU A 1 111 ? 30.749 37.231 109.392 1.00 23.32 111 LEU A C 1
ATOM 816 O O . LEU A 1 111 ? 30.775 37.354 110.634 1.00 22.69 111 LEU A O 1
ATOM 821 N N . VAL A 1 112 ? 30.893 38.247 108.534 1.00 25.09 112 VAL A N 1
ATOM 822 C CA . VAL A 1 112 ? 30.977 39.648 108.965 1.00 25.59 112 VAL A CA 1
ATOM 823 C C . VAL A 1 112 ? 29.621 40.089 109.540 1.00 25.58 112 VAL A C 1
ATOM 824 O O . VAL A 1 112 ? 29.572 40.634 110.636 1.00 25.48 112 VAL A O 1
ATOM 828 N N . ASN A 1 113 ? 28.527 39.826 108.822 1.00 26.70 113 ASN A N 1
ATOM 829 C CA . ASN A 1 113 ? 27.188 40.098 109.358 1.00 27.56 113 ASN A CA 1
ATOM 830 C C . ASN A 1 113 ? 26.958 39.604 110.791 1.00 28.79 113 ASN A C 1
ATOM 831 O O . ASN A 1 113 ? 26.521 40.374 111.665 1.00 29.81 113 ASN A O 1
ATOM 836 N N . ALA A 1 114 ? 27.246 38.317 111.023 1.00 29.76 114 ALA A N 1
ATOM 837 C CA . ALA A 1 114 ? 27.085 37.680 112.343 1.00 29.94 114 ALA A CA 1
ATOM 838 C C . ALA A 1 114 ? 27.930 38.378 113.399 1.00 30.47 114 ALA A C 1
ATOM 839 O O . ALA A 1 114 ? 27.461 38.593 114.505 1.00 29.71 114 ALA A O 1
ATOM 841 N N . ARG A 1 115 ? 29.182 38.696 113.042 1.00 31.75 115 ARG A N 1
ATOM 842 C CA . ARG A 1 115 ? 30.136 39.382 113.922 1.00 33.60 115 ARG A CA 1
ATOM 843 C C . ARG A 1 115 ? 29.555 40.715 114.353 1.00 33.35 115 ARG A C 1
ATOM 844 O O . ARG A 1 115 ? 29.532 41.023 115.532 1.00 33.78 115 ARG A O 1
ATOM 852 N N . GLU A 1 116 ? 29.094 41.492 113.379 1.00 34.00 116 GLU A N 1
ATOM 853 C CA . GLU A 1 116 ? 28.500 42.816 113.630 1.00 34.10 116 GLU A CA 1
ATOM 854 C C . GLU A 1 116 ? 27.145 42.740 114.358 1.00 34.04 116 GLU A C 1
ATOM 855 O O . GLU A 1 116 ? 26.935 43.489 115.302 1.00 34.02 116 GLU A O 1
ATOM 861 N N . TRP A 1 117 ? 26.261 41.821 113.968 1.00 33.09 117 TRP A N 1
ATOM 862 C CA . TRP A 1 117 ? 24.990 41.625 114.697 1.00 33.62 117 TRP A CA 1
ATOM 863 C C . TRP A 1 117 ? 25.174 41.207 116.190 1.00 34.25 117 TRP A C 1
ATOM 864 O O . TRP A 1 117 ? 24.555 41.771 117.081 1.00 34.79 117 TRP A O 1
ATOM 875 N N . LYS A 1 118 ? 26.040 40.236 116.461 1.00 35.21 118 LYS A N 1
ATOM 876 C CA . LYS A 1 118 ? 26.359 39.888 117.837 1.00 36.24 118 LYS A CA 1
ATOM 877 C C . LYS A 1 118 ? 26.913 41.131 118.565 1.00 37.33 118 LYS A C 1
ATOM 878 O O . LYS A 1 118 ? 26.436 41.478 119.665 1.00 37.77 118 LYS A O 1
ATOM 884 N N . ALA A 1 119 ? 27.891 41.805 117.941 1.00 37.70 119 ALA A N 1
ATOM 885 C CA . ALA A 1 119 ? 28.556 42.980 118.544 1.00 37.87 119 ALA A CA 1
ATOM 886 C C . ALA A 1 119 ? 27.605 44.151 118.848 1.00 38.23 119 ALA A C 1
ATOM 887 O O . ALA A 1 119 ? 27.823 44.905 119.809 1.00 39.02 119 ALA A O 1
ATOM 889 N N . ALA A 1 120 ? 26.550 44.273 118.050 1.00 38.41 120 ALA A N 1
ATOM 890 C CA . ALA A 1 120 ? 25.551 45.335 118.181 1.00 39.17 120 ALA A CA 1
ATOM 891 C C . ALA A 1 120 ? 24.881 45.350 119.555 1.00 39.68 120 ALA A C 1
ATOM 892 O O . ALA A 1 120 ? 24.442 46.404 120.029 1.00 40.64 120 ALA A O 1
ATOM 894 N N . GLU A 1 121 ? 24.802 44.175 120.169 1.00 39.51 121 GLU A N 1
ATOM 895 C CA . GLU A 1 121 ? 24.127 43.933 121.454 1.00 39.99 121 GLU A CA 1
ATOM 896 C C . GLU A 1 121 ? 22.728 44.518 121.556 1.00 39.42 121 GLU A C 1
ATOM 897 O O . GLU A 1 121 ? 22.366 45.118 122.570 1.00 40.46 121 GLU A O 1
ATOM 903 N N . GLU A 1 122 ? 21.952 44.344 120.498 1.00 38.87 122 GLU A N 1
ATOM 904 C CA . GLU A 1 122 ? 20.548 44.732 120.507 1.00 39.17 122 GLU A CA 1
ATOM 905 C C . GLU A 1 122 ? 19.682 43.501 120.569 1.00 37.51 122 GLU A C 1
ATOM 906 O O . GLU A 1 122 ? 19.404 43.005 121.656 1.00 37.64 122 GLU A O 1
ATOM 912 N N . SER A 1 123 ? 19.296 42.965 119.420 1.00 36.86 123 SER A N 1
ATOM 913 C CA . SER A 1 123 ? 18.595 41.687 119.404 1.00 35.79 123 SER A CA 1
ATOM 914 C C . SER A 1 123 ? 19.486 40.557 119.955 1.00 34.74 123 SER A C 1
ATOM 915 O O . SER A 1 123 ? 18.973 39.568 120.463 1.00 33.80 123 SER A O 1
ATOM 918 N N . SER A 1 124 ? 20.811 40.736 119.914 1.00 33.76 124 SER A N 1
ATOM 919 C CA . SER A 1 124 ? 21.725 39.676 120.364 1.00 32.71 124 SER A CA 1
ATOM 920 C C . SER A 1 124 ? 21.702 39.419 121.885 1.00 32.12 124 SER A C 1
ATOM 921 O O . SER A 1 124 ? 22.265 38.425 122.370 1.00 32.04 124 SER A O 1
ATOM 924 N N . LEU A 1 125 ? 21.029 40.302 122.623 1.00 31.05 125 LEU A N 1
ATOM 925 C CA . LEU A 1 125 ? 20.734 40.068 124.046 1.00 30.14 125 LEU A CA 1
ATOM 926 C C . LEU A 1 125 ? 19.443 39.237 124.295 1.00 29.37 125 LEU A C 1
ATOM 927 O O . LEU A 1 125 ? 19.203 38.764 125.438 1.00 29.51 125 LEU A O 1
ATOM 932 N N . LEU A 1 126 ? 18.622 39.065 123.251 1.00 27.85 126 LEU A N 1
ATOM 933 C CA . LEU A 1 126 ? 17.311 38.408 123.409 1.00 27.18 126 LEU A CA 1
ATOM 934 C C . LEU A 1 126 ? 17.137 37.156 122.535 1.00 26.46 126 LEU A C 1
ATOM 935 O O . LEU A 1 126 ? 17.800 37.000 121.496 1.00 26.73 126 LEU A O 1
ATOM 940 N N . GLY A 1 127 ? 16.235 36.261 122.937 1.00 25.37 127 GLY A N 1
ATOM 941 C CA . GLY A 1 127 ? 16.053 35.015 122.224 1.00 24.23 127 GLY A CA 1
ATOM 942 C C . GLY A 1 127 ? 17.263 34.076 122.368 1.00 23.33 127 GLY A C 1
ATOM 943 O O . GLY A 1 127 ? 18.071 34.220 123.305 1.00 22.66 127 GLY A O 1
ATOM 944 N N . ALA A 1 128 ? 17.387 33.151 121.410 1.00 22.13 128 ALA A N 1
ATOM 945 C CA . ALA A 1 128 ? 18.418 32.134 121.401 1.00 21.89 128 ALA A CA 1
ATOM 946 C C . ALA A 1 128 ? 19.733 32.817 121.173 1.00 21.93 128 ALA A C 1
ATOM 947 O O . ALA A 1 128 ? 19.816 33.745 120.381 1.00 22.04 128 ALA A O 1
ATOM 949 N N . GLU A 1 129 ? 20.744 32.412 121.934 1.00 21.89 129 GLU A N 1
ATOM 950 C CA . GLU A 1 129 ? 22.031 33.086 121.901 1.00 20.99 129 GLU A CA 1
ATOM 951 C C . GLU A 1 129 ? 22.911 32.551 120.756 1.00 21.36 129 GLU A C 1
ATOM 952 O O . GLU A 1 129 ? 23.092 31.323 120.604 1.00 21.39 129 GLU A O 1
ATOM 958 N N . LEU A 1 130 ? 23.428 33.476 119.950 1.00 20.09 130 LEU A N 1
ATOM 959 C CA . LEU A 1 130 ? 24.284 33.138 118.867 1.00 19.21 130 LEU A CA 1
ATOM 960 C C . LEU A 1 130 ? 25.630 32.817 119.470 1.00 19.78 130 LEU A C 1
ATOM 961 O O . LEU A 1 130 ? 26.343 33.696 119.913 1.00 19.27 130 LEU A O 1
ATOM 966 N N . LEU A 1 131 ? 25.946 31.530 119.532 1.00 19.14 131 LEU A N 1
ATOM 967 C CA . LEU A 1 131 ? 27.170 31.111 120.172 1.00 19.48 131 LEU A CA 1
ATOM 968 C C . LEU A 1 131 ? 28.332 31.299 119.237 1.00 19.98 131 LEU A C 1
ATOM 969 O O . LEU A 1 131 ? 29.484 31.343 119.655 1.00 22.21 131 LEU A O 1
ATOM 974 N N . GLY A 1 132 ? 28.031 31.425 117.962 1.00 19.89 132 GLY A N 1
ATOM 975 C CA . GLY A 1 132 ? 29.049 31.576 116.946 1.00 19.86 132 GLY A CA 1
ATOM 976 C C . GLY A 1 132 ? 28.580 30.918 115.673 1.00 19.01 132 GLY A C 1
ATOM 977 O O . GLY A 1 132 ? 27.383 30.826 115.407 1.00 17.14 132 GLY A O 1
ATOM 978 N N . ILE A 1 133 ? 29.551 30.471 114.880 1.00 18.41 133 ILE A N 1
ATOM 979 C CA . ILE A 1 133 ? 29.303 29.967 113.537 1.00 18.08 133 ILE A CA 1
ATOM 980 C C . ILE A 1 133 ? 29.783 28.520 113.383 1.00 17.79 133 ILE A C 1
ATOM 981 O O . ILE A 1 133 ? 30.768 28.128 113.975 1.00 17.42 133 ILE A O 1
ATOM 986 N N . HIS A 1 134 ? 29.044 27.748 112.602 1.00 17.57 134 HIS A N 1
ATOM 987 C CA . HIS A 1 134 ? 29.466 26.447 112.107 1.00 17.05 134 HIS A CA 1
ATOM 988 C C . HIS A 1 134 ? 29.728 26.669 110.603 1.00 17.02 134 HIS A C 1
ATOM 989 O O . HIS A 1 134 ? 28.836 27.048 109.825 1.00 16.72 134 HIS A O 1
ATOM 996 N N . LEU A 1 135 ? 30.982 26.519 110.209 1.00 16.87 135 LEU A N 1
ATOM 997 C CA . LEU A 1 135 ? 31.358 26.739 108.820 1.00 16.55 135 LEU A CA 1
ATOM 998 C C . LEU A 1 135 ? 31.165 25.398 108.133 1.00 14.85 135 LEU A C 1
ATOM 999 O O . LEU A 1 135 ? 31.965 24.504 108.308 1.00 13.23 135 LEU A O 1
ATOM 1004 N N . GLU A 1 136 ? 30.112 25.259 107.340 1.00 15.97 136 GLU A N 1
ATOM 1005 C CA . GLU A 1 136 ? 29.868 23.961 106.715 1.00 17.13 136 GLU A CA 1
ATOM 1006 C C . GLU A 1 136 ? 30.272 24.063 105.263 1.00 18.23 136 GLU A C 1
ATOM 1007 O O . GLU A 1 136 ? 29.608 24.742 104.487 1.00 19.36 136 GLU A O 1
ATOM 1013 N N . GLY A 1 137 ? 31.376 23.425 104.879 1.00 19.75 137 GLY A N 1
ATOM 1014 C CA . GLY A 1 137 ? 31.912 23.693 103.533 1.00 19.81 137 GLY A CA 1
ATOM 1015 C C . GLY A 1 137 ? 32.711 25.006 103.516 1.00 20.60 137 GLY A C 1
ATOM 1016 O O . GLY A 1 137 ? 32.713 25.751 104.505 1.00 20.30 137 GLY A O 1
ATOM 1017 N N . PRO A 1 138 ? 33.385 25.317 102.387 1.00 20.43 138 PRO A N 1
ATOM 1018 C CA . PRO A 1 138 ? 33.348 24.615 101.096 1.00 19.83 138 PRO A CA 1
ATOM 1019 C C . PRO A 1 138 ? 34.332 23.483 100.991 1.00 19.26 138 PRO A C 1
ATOM 1020 O O . PRO A 1 138 ? 34.431 22.834 99.941 1.00 21.09 138 PRO A O 1
ATOM 1024 N N . PHE A 1 139 ? 35.075 23.244 102.052 1.00 17.93 139 PHE A N 1
ATOM 1025 C CA . PHE A 1 139 ? 36.182 22.322 101.985 1.00 16.86 139 PHE A CA 1
ATOM 1026 C C . PHE A 1 139 ? 35.728 20.858 102.107 1.00 16.82 139 PHE A C 1
ATOM 1027 O O . PHE A 1 139 ? 36.246 20.127 102.906 1.00 17.07 139 PHE A O 1
ATOM 1035 N N . VAL A 1 140 ? 34.825 20.442 101.230 1.00 17.39 140 VAL A N 1
ATOM 1036 C CA . VAL A 1 140 ? 34.175 19.128 101.299 1.00 18.62 140 VAL A CA 1
ATOM 1037 C C . VAL A 1 140 ? 34.459 18.271 100.030 1.00 20.74 140 VAL A C 1
ATOM 1038 O O . VAL A 1 140 ? 35.109 18.755 99.091 1.00 21.01 140 VAL A O 1
ATOM 1042 N N . SER A 1 141 ? 33.974 17.014 99.996 1.00 21.58 141 SER A N 1
ATOM 1043 C CA . SER A 1 141 ? 34.106 16.171 98.797 1.00 22.23 141 SER A CA 1
ATOM 1044 C C . SER A 1 141 ? 33.124 16.470 97.661 1.00 23.11 141 SER A C 1
ATOM 1045 O O . SER A 1 141 ? 31.903 16.564 97.881 1.00 24.36 141 SER A O 1
ATOM 1048 N N . PRO A 1 142 ? 33.648 16.631 96.426 1.00 23.99 142 PRO A N 1
ATOM 1049 C CA . PRO A 1 142 ? 32.825 16.743 95.221 1.00 24.58 142 PRO A CA 1
ATOM 1050 C C . PRO A 1 142 ? 31.909 15.515 95.033 1.00 24.37 142 PRO A C 1
ATOM 1051 O O . PRO A 1 142 ? 30.843 15.637 94.434 1.00 25.99 142 PRO A O 1
ATOM 1055 N N . LYS A 1 143 ? 32.294 14.389 95.628 1.00 23.93 143 LYS A N 1
ATOM 1056 C CA . LYS A 1 143 ? 31.572 13.103 95.543 1.00 23.78 143 LYS A CA 1
ATOM 1057 C C . LYS A 1 143 ? 30.490 12.904 96.603 1.00 22.35 143 LYS A C 1
ATOM 1058 O O . LYS A 1 143 ? 29.762 11.914 96.565 1.00 22.01 143 LYS A O 1
ATOM 1064 N N . ARG A 1 144 ? 30.393 13.853 97.540 1.00 21.04 144 ARG A N 1
ATOM 1065 C CA . ARG A 1 144 ? 29.444 13.782 98.656 1.00 19.94 144 ARG A CA 1
ATOM 1066 C C . ARG A 1 144 ? 28.919 15.170 98.917 1.00 20.02 144 ARG A C 1
ATOM 1067 O O . ARG A 1 144 ? 28.824 15.609 100.047 1.00 20.53 144 ARG A O 1
ATOM 1075 N N . ALA A 1 145 ? 28.569 15.859 97.844 1.00 20.21 145 ALA A N 1
ATOM 1076 C CA . ALA A 1 145 ? 28.110 17.221 97.910 1.00 20.19 145 ALA A CA 1
ATOM 1077 C C . ALA A 1 145 ? 26.730 17.296 98.554 1.00 21.18 145 ALA A C 1
ATOM 1078 O O . ALA A 1 145 ? 26.375 18.282 99.212 1.00 21.40 145 ALA A O 1
ATOM 1080 N N . GLY A 1 146 ? 25.938 16.252 98.361 1.00 21.47 146 GLY A N 1
ATOM 1081 C CA . GLY A 1 146 ? 24.520 16.342 98.726 1.00 21.02 146 GLY A CA 1
ATOM 1082 C C . GLY A 1 146 ? 23.869 17.582 98.140 1.00 21.25 146 GLY A C 1
ATOM 1083 O O . GLY A 1 146 ? 23.842 17.759 96.931 1.00 21.73 146 GLY A O 1
ATOM 1084 N N . ALA A 1 147 ? 23.358 18.460 98.996 1.00 21.88 147 ALA A N 1
ATOM 1085 C CA . ALA A 1 147 ? 22.791 19.744 98.543 1.00 23.46 147 ALA A CA 1
ATOM 1086 C C . ALA A 1 147 ? 23.789 20.938 98.617 1.00 24.78 147 ALA A C 1
ATOM 1087 O O . ALA A 1 147 ? 23.390 22.087 98.391 1.00 25.83 147 ALA A O 1
ATOM 1089 N N . GLN A 1 148 ? 25.051 20.683 98.969 1.00 23.99 148 GLN A N 1
ATOM 1090 C CA . GLN A 1 148 ? 26.101 21.738 98.870 1.00 24.56 148 GLN A CA 1
ATOM 1091 C C . GLN A 1 148 ? 26.315 22.084 97.366 1.00 23.50 148 GLN A C 1
ATOM 1092 O O . GLN A 1 148 ? 26.412 21.167 96.545 1.00 23.04 148 GLN A O 1
ATOM 1098 N N . PRO A 1 149 ? 26.274 23.394 96.985 1.00 23.34 149 PRO A N 1
ATOM 1099 C CA . PRO A 1 149 ? 26.478 23.793 95.571 1.00 23.88 149 PRO A CA 1
ATOM 1100 C C . PRO A 1 149 ? 27.791 23.282 95.005 1.00 24.09 149 PRO A C 1
ATOM 1101 O O . PRO A 1 149 ? 28.848 23.733 95.439 1.00 24.04 149 PRO A O 1
ATOM 1105 N N . LYS A 1 150 ? 27.725 22.379 94.023 1.00 25.26 150 LYS A N 1
ATOM 1106 C CA . LYS A 1 150 ? 28.915 21.634 93.576 1.00 25.96 150 LYS A CA 1
ATOM 1107 C C . LYS A 1 150 ? 30.000 22.509 92.977 1.00 26.15 150 LYS A C 1
ATOM 1108 O O . LYS A 1 150 ? 31.200 22.186 93.066 1.00 25.86 150 LYS A O 1
ATOM 1114 N N . GLU A 1 151 ? 29.583 23.584 92.323 1.00 26.39 151 GLU A N 1
ATOM 1115 C CA . GLU A 1 151 ? 30.545 24.446 91.619 1.00 26.54 151 GLU A CA 1
ATOM 1116 C C . GLU A 1 151 ? 31.394 25.284 92.582 1.00 25.65 151 GLU A C 1
ATOM 1117 O O . GLU A 1 151 ? 32.401 25.866 92.167 1.00 25.71 151 GLU A O 1
ATOM 1123 N N . TRP A 1 152 ? 31.024 25.311 93.863 1.00 24.46 152 TRP A N 1
ATOM 1124 C CA . TRP A 1 152 ? 31.790 26.077 94.857 1.00 23.31 152 TRP A CA 1
ATOM 1125 C C . TRP A 1 152 ? 32.655 25.281 95.819 1.00 22.89 152 TRP A C 1
ATOM 1126 O O . TRP A 1 152 ? 33.298 25.860 96.719 1.00 22.63 152 TRP A O 1
ATOM 1137 N N . ILE A 1 153 ? 32.688 23.965 95.623 1.00 20.98 153 ILE A N 1
ATOM 1138 C CA . ILE A 1 153 ? 33.445 23.080 96.478 1.00 20.97 153 ILE A CA 1
ATOM 1139 C C . ILE A 1 153 ? 34.930 23.257 96.120 1.00 22.25 153 ILE A C 1
ATOM 1140 O O . ILE A 1 153 ? 35.274 23.280 94.945 1.00 22.31 153 ILE A O 1
ATOM 1145 N N . ARG A 1 154 ? 35.803 23.362 97.114 1.00 24.09 154 ARG A N 1
ATOM 1146 C CA . ARG A 1 154 ? 37.237 23.548 96.836 1.00 24.90 154 ARG A CA 1
ATOM 1147 C C . ARG A 1 154 ? 38.018 22.861 97.952 1.00 24.96 154 ARG A C 1
ATOM 1148 O O . ARG A 1 154 ? 37.511 22.751 99.051 1.00 24.61 154 ARG A O 1
ATOM 1156 N N . PRO A 1 155 ? 39.259 22.383 97.674 1.00 25.59 155 PRO A N 1
ATOM 1157 C CA . PRO A 1 155 ? 40.080 21.748 98.726 1.00 25.59 155 PRO A CA 1
ATOM 1158 C C . PRO A 1 155 ? 40.378 22.714 99.886 1.00 25.99 155 PRO A C 1
ATOM 1159 O O . PRO A 1 155 ? 40.216 23.936 99.729 1.00 27.09 155 PRO A O 1
ATOM 1163 N N . SER A 1 156 ? 40.768 22.196 101.047 1.00 26.12 156 SER A N 1
ATOM 1164 C CA . SER A 1 156 ? 41.007 23.090 102.183 1.00 26.29 156 SER A CA 1
ATOM 1165 C C . SER A 1 156 ? 42.076 24.160 101.869 1.00 26.77 156 SER A C 1
ATOM 1166 O O . SER A 1 156 ? 43.047 23.909 101.165 1.00 27.06 156 SER A O 1
ATOM 1169 N N . ASP A 1 157 ? 41.862 25.345 102.406 1.00 26.99 157 ASP A N 1
ATOM 1170 C CA . ASP A 1 157 ? 42.746 26.469 102.262 1.00 27.75 157 ASP A CA 1
ATOM 1171 C C . ASP A 1 157 ? 42.824 27.120 103.638 1.00 27.63 157 ASP A C 1
ATOM 1172 O O . ASP A 1 157 ? 41.894 27.833 104.044 1.00 26.50 157 ASP A O 1
ATOM 1177 N N . VAL A 1 158 ? 43.921 26.830 104.350 1.00 27.37 158 VAL A N 1
ATOM 1178 C CA . VAL A 1 158 ? 44.192 27.350 105.703 1.00 28.07 158 VAL A CA 1
ATOM 1179 C C . VAL A 1 158 ? 44.291 28.873 105.794 1.00 28.93 158 VAL A C 1
ATOM 1180 O O . VAL A 1 158 ? 43.768 29.461 106.748 1.00 29.42 158 VAL A O 1
ATOM 1184 N N . GLU A 1 159 ? 44.908 29.517 104.789 1.00 29.45 159 GLU A N 1
ATOM 1185 C CA . GLU A 1 159 ? 44.980 30.994 104.739 1.00 30.59 159 GLU A CA 1
ATOM 1186 C C . GLU A 1 159 ? 43.646 31.679 104.486 1.00 29.37 159 GLU A C 1
ATOM 1187 O O . GLU A 1 159 ? 43.393 32.760 105.034 1.00 29.64 159 GLU A O 1
ATOM 1193 N N . LEU A 1 160 ? 42.793 31.068 103.659 1.00 29.47 160 LEU A N 1
ATOM 1194 C CA . LEU A 1 160 ? 41.425 31.582 103.458 1.00 28.15 160 LEU A CA 1
ATOM 1195 C C . LEU A 1 160 ? 40.539 31.409 104.709 1.00 28.40 160 LEU A C 1
ATOM 1196 O O . LEU A 1 160 ? 39.773 32.294 105.060 1.00 28.22 160 LEU A O 1
ATOM 1201 N N . PHE A 1 161 ? 40.618 30.248 105.356 1.00 28.85 161 PHE A N 1
ATOM 1202 C CA . PHE A 1 161 ? 39.954 30.083 106.643 1.00 27.81 161 PHE A CA 1
ATOM 1203 C C . PHE A 1 161 ? 40.460 31.138 107.621 1.00 28.57 161 PHE A C 1
ATOM 1204 O O . PHE A 1 161 ? 39.666 31.802 108.305 1.00 27.29 161 PHE A O 1
ATOM 1212 N N . LYS A 1 162 ? 41.793 31.271 107.716 1.00 29.17 162 LYS A N 1
ATOM 1213 C CA . LYS A 1 162 ? 42.357 32.248 108.651 1.00 29.28 162 LYS A CA 1
ATOM 1214 C C . LYS A 1 162 ? 41.750 33.614 108.394 1.00 28.78 162 LYS A C 1
ATOM 1215 O O . LYS A 1 162 ? 41.488 34.347 109.325 1.00 29.32 162 LYS A O 1
ATOM 1221 N N . LYS A 1 163 ? 41.499 33.933 107.129 1.00 28.63 163 LYS A N 1
ATOM 1222 C CA . LYS A 1 163 ? 40.881 35.204 106.764 1.00 29.38 163 LYS A CA 1
ATOM 1223 C C . LYS A 1 163 ? 39.423 35.270 107.240 1.00 28.84 163 LYS A C 1
ATOM 1224 O O . LYS A 1 163 ? 38.952 36.284 107.762 1.00 28.66 163 LYS A O 1
ATOM 1230 N N . TRP A 1 164 ? 38.718 34.162 107.036 1.00 28.80 164 TRP A N 1
ATOM 1231 C CA . TRP A 1 164 ? 37.323 34.007 107.449 1.00 27.82 164 TRP A CA 1
ATOM 1232 C C . TRP A 1 164 ? 37.130 34.148 108.955 1.00 27.38 164 TRP A C 1
ATOM 1233 O O . TRP A 1 164 ? 36.222 34.853 109.415 1.00 27.12 164 TRP A O 1
ATOM 1244 N N . GLN A 1 165 ? 37.982 33.469 109.721 1.00 27.57 165 GLN A N 1
ATOM 1245 C CA . GLN A 1 165 ? 37.954 33.585 111.167 1.00 28.77 165 GLN A CA 1
ATOM 1246 C C . GLN A 1 165 ? 38.251 35.018 111.683 1.00 30.24 165 GLN A C 1
ATOM 1247 O O . GLN A 1 165 ? 37.622 35.464 112.656 1.00 29.26 165 GLN A O 1
ATOM 1253 N N . GLN A 1 166 ? 39.201 35.734 111.051 1.00 30.85 166 GLN A N 1
ATOM 1254 C CA . GLN A 1 166 ? 39.356 37.197 111.340 1.00 32.07 166 GLN A CA 1
ATOM 1255 C C . GLN A 1 166 ? 38.077 37.978 110.996 1.00 30.04 166 GLN A C 1
ATOM 1256 O O . GLN A 1 166 ? 37.618 38.797 111.774 1.00 29.95 166 GLN A O 1
ATOM 1262 N N . GLU A 1 167 ? 37.494 37.714 109.835 1.00 29.48 167 GLU A N 1
ATOM 1263 C CA . GLU A 1 167 ? 36.239 38.367 109.444 1.00 29.69 167 GLU A CA 1
ATOM 1264 C C . GLU A 1 167 ? 35.115 38.057 110.438 1.00 28.83 167 GLU A C 1
ATOM 1265 O O . GLU A 1 167 ? 34.262 38.906 110.688 1.00 27.99 167 GLU A O 1
ATOM 1271 N N . ALA A 1 168 ? 35.149 36.849 111.018 1.00 28.43 168 ALA A N 1
ATOM 1272 C CA . ALA A 1 168 ? 34.097 36.362 111.932 1.00 29.41 168 ALA A CA 1
ATOM 1273 C C . ALA A 1 168 ? 34.298 36.851 113.343 1.00 29.42 168 ALA A C 1
ATOM 1274 O O . ALA A 1 168 ? 33.496 36.546 114.225 1.00 30.43 168 ALA A O 1
ATOM 1276 N N . GLY A 1 169 ? 35.389 37.578 113.573 1.00 29.96 169 GLY A N 1
ATOM 1277 C CA . GLY A 1 169 ? 35.770 38.008 114.918 1.00 29.34 169 GLY A CA 1
ATOM 1278 C C . GLY A 1 169 ? 35.893 36.829 115.871 1.00 29.26 169 GLY A C 1
ATOM 1279 O O . GLY A 1 169 ? 35.444 36.899 117.016 1.00 29.50 169 GLY A O 1
ATOM 1280 N N . GLY A 1 170 ? 36.469 35.729 115.387 1.00 28.41 170 GLY A N 1
ATOM 1281 C CA . GLY A 1 170 ? 36.703 34.550 116.230 1.00 27.40 170 GLY A CA 1
ATOM 1282 C C . GLY A 1 170 ? 35.469 33.677 116.511 1.00 26.66 170 GLY A C 1
ATOM 1283 O O . GLY A 1 170 ? 35.565 32.726 117.306 1.00 26.91 170 GLY A O 1
ATOM 1284 N N . LEU A 1 171 ? 34.336 34.000 115.880 1.00 25.30 171 LEU A N 1
ATOM 1285 C CA . LEU A 1 171 ? 33.053 33.307 116.117 1.00 25.31 171 LEU A CA 1
ATOM 1286 C C . LEU A 1 171 ? 32.959 31.869 115.549 1.00 24.44 171 LEU A C 1
ATOM 1287 O O . LEU A 1 171 ? 32.045 31.123 115.909 1.00 25.39 171 LEU A O 1
ATOM 1292 N N . ILE A 1 172 ? 33.846 31.485 114.642 1.00 23.23 172 ILE A N 1
ATOM 1293 C CA . ILE A 1 172 ? 33.738 30.137 114.051 1.00 22.27 172 ILE A CA 1
ATOM 1294 C C . ILE A 1 172 ? 34.148 29.123 115.126 1.00 21.49 172 ILE A C 1
ATOM 1295 O O . ILE A 1 172 ? 35.301 29.133 115.584 1.00 20.39 172 ILE A O 1
ATOM 1300 N N . LYS A 1 173 ? 33.180 28.299 115.554 1.00 20.25 173 LYS A N 1
ATOM 1301 C CA . LYS A 1 173 ? 33.386 27.234 116.604 1.00 19.28 173 LYS A CA 1
ATOM 1302 C C . LYS A 1 173 ? 33.550 25.797 116.054 1.00 19.02 173 LYS A C 1
ATOM 1303 O O . LYS A 1 173 ? 34.201 24.913 116.681 1.00 19.02 173 LYS A O 1
ATOM 1309 N N . ILE A 1 174 ? 32.953 25.562 114.889 1.00 17.71 174 ILE A N 1
ATOM 1310 C CA . ILE A 1 174 ? 33.030 24.270 114.190 1.00 17.02 174 ILE A CA 1
ATOM 1311 C C . ILE A 1 174 ? 33.197 24.466 112.688 1.00 16.39 174 ILE A C 1
ATOM 1312 O O . ILE A 1 174 ? 32.605 25.369 112.068 1.00 16.79 174 ILE A O 1
ATOM 1317 N N . VAL A 1 175 ? 33.995 23.597 112.103 1.00 16.07 175 VAL A N 1
ATOM 1318 C CA . VAL A 1 175 ? 34.086 23.545 110.668 1.00 14.52 175 VAL A CA 1
ATOM 1319 C C . VAL A 1 175 ? 33.776 22.123 110.243 1.00 14.90 175 VAL A C 1
ATOM 1320 O O . VAL A 1 175 ? 34.414 21.170 110.735 1.00 13.93 175 VAL A O 1
ATOM 1324 N N . THR A 1 176 ? 32.853 22.006 109.286 1.00 14.89 176 THR A N 1
ATOM 1325 C CA . THR A 1 176 ? 32.657 20.777 108.537 1.00 16.03 176 THR A CA 1
ATOM 1326 C C . THR A 1 176 ? 33.524 20.738 107.266 1.00 17.26 176 THR A C 1
ATOM 1327 O O . THR A 1 176 ? 33.471 21.635 106.440 1.00 17.94 176 THR A O 1
ATOM 1331 N N . LEU A 1 177 ? 34.293 19.668 107.130 1.00 17.83 177 LEU A N 1
ATOM 1332 C CA . LEU A 1 177 ? 35.250 19.492 106.060 1.00 18.99 177 LEU A CA 1
ATOM 1333 C C . LEU A 1 177 ? 35.425 18.005 105.829 1.00 18.63 177 LEU A C 1
ATOM 1334 O O . LEU A 1 177 ? 35.168 17.174 106.747 1.00 16.63 177 LEU A O 1
ATOM 1339 N N . ALA A 1 178 ? 35.877 17.683 104.604 1.00 18.59 178 ALA A N 1
ATOM 1340 C CA . ALA A 1 178 ? 36.219 16.340 104.219 1.00 19.11 178 ALA A CA 1
ATOM 1341 C C . ALA A 1 178 ? 37.729 16.136 104.465 1.00 19.90 178 ALA A C 1
ATOM 1342 O O . ALA A 1 178 ? 38.549 16.859 103.861 1.00 20.84 178 ALA A O 1
ATOM 1344 N N . PRO A 1 179 ? 38.119 15.184 105.356 1.00 19.55 179 PRO A N 1
ATOM 1345 C CA . PRO A 1 179 ? 39.566 15.086 105.634 1.00 20.41 179 PRO A CA 1
ATOM 1346 C C . PRO A 1 179 ? 40.444 14.769 104.392 1.00 21.70 179 PRO A C 1
ATOM 1347 O O . PRO A 1 179 ? 41.610 15.168 104.357 1.00 22.00 179 PRO A O 1
ATOM 1351 N N . GLU A 1 180 ? 39.876 14.107 103.378 1.00 22.19 180 GLU A N 1
ATOM 1352 C CA . GLU A 1 180 ? 40.636 13.671 102.223 1.00 22.24 180 GLU A CA 1
ATOM 1353 C C . GLU A 1 180 ? 40.902 14.823 101.265 1.00 23.43 180 GLU A C 1
ATOM 1354 O O . GLU A 1 180 ? 41.695 14.668 100.314 1.00 23.37 180 GLU A O 1
ATOM 1360 N N . GLU A 1 181 ? 40.194 15.935 101.489 1.00 22.43 181 GLU A N 1
ATOM 1361 C CA . GLU A 1 181 ? 40.328 17.159 100.703 1.00 22.47 181 GLU A CA 1
ATOM 1362 C C . GLU A 1 181 ? 41.181 18.199 101.437 1.00 22.23 181 GLU A C 1
ATOM 1363 O O . GLU A 1 181 ? 41.288 19.326 100.979 1.00 23.22 181 GLU A O 1
ATOM 1369 N N . ASP A 1 182 ? 41.755 17.797 102.572 1.00 22.95 182 ASP A N 1
ATOM 1370 C CA . ASP A 1 182 ? 42.629 18.582 103.441 1.00 23.33 182 ASP A CA 1
ATOM 1371 C C . ASP A 1 182 ? 44.045 18.011 103.393 1.00 24.67 182 ASP A C 1
ATOM 1372 O O . ASP A 1 182 ? 44.419 17.174 104.236 1.00 23.39 182 ASP A O 1
ATOM 1377 N N . GLN A 1 183 ? 44.840 18.463 102.421 1.00 26.60 183 GLN A N 1
ATOM 1378 C CA . GLN A 1 183 ? 46.211 17.951 102.250 1.00 29.53 183 GLN A CA 1
ATOM 1379 C C . GLN A 1 183 ? 46.979 18.109 103.548 1.00 28.73 183 GLN A C 1
ATOM 1380 O O . GLN A 1 183 ? 46.992 19.202 104.127 1.00 29.17 183 GLN A O 1
ATOM 1386 N N . HIS A 1 184 ? 47.563 17.002 104.000 1.00 29.29 184 HIS A N 1
ATOM 1387 C CA . HIS A 1 184 ? 48.420 16.906 105.192 1.00 30.82 184 HIS A CA 1
ATOM 1388 C C . HIS A 1 184 ? 47.687 17.164 106.503 1.00 30.56 184 HIS A C 1
ATOM 1389 O O . HIS A 1 184 ? 48.319 17.423 107.547 1.00 30.80 184 HIS A O 1
ATOM 1396 N N . PHE A 1 185 ? 46.352 17.090 106.439 1.00 29.73 185 PHE A N 1
ATOM 1397 C CA . PHE A 1 185 ? 45.473 17.443 107.554 1.00 28.02 185 PHE A CA 1
ATOM 1398 C C . PHE A 1 185 ? 45.841 18.815 108.092 1.00 28.08 185 PHE A C 1
ATOM 1399 O O . PHE A 1 185 ? 45.711 19.092 109.284 1.00 28.08 185 PHE A O 1
ATOM 1407 N N . GLU A 1 186 ? 46.313 19.670 107.190 1.00 28.47 186 GLU A N 1
ATOM 1408 C CA . GLU A 1 186 ? 46.754 21.037 107.533 1.00 28.39 186 GLU A CA 1
ATOM 1409 C C . GLU A 1 186 ? 45.692 21.871 108.255 1.00 26.52 186 GLU A C 1
ATOM 1410 O O . GLU A 1 186 ? 45.950 22.440 109.323 1.00 26.21 186 GLU A O 1
ATOM 1416 N N . LEU A 1 187 ? 44.504 21.968 107.671 1.00 25.12 187 LEU A N 1
ATOM 1417 C CA . LEU A 1 187 ? 43.414 22.730 108.317 1.00 23.62 187 LEU A CA 1
ATOM 1418 C C . LEU A 1 187 ? 42.905 22.033 109.580 1.00 23.19 187 LEU A C 1
ATOM 1419 O O . LEU A 1 187 ? 42.707 22.671 110.593 1.00 24.44 187 LEU A O 1
ATOM 1424 N N . ILE A 1 188 ? 42.742 20.718 109.546 1.00 22.65 188 ILE A N 1
ATOM 1425 C CA . ILE A 1 188 ? 42.421 19.991 110.782 1.00 22.16 188 ILE A CA 1
ATOM 1426 C C . ILE A 1 188 ? 43.425 20.293 111.928 1.00 23.53 188 ILE A C 1
ATOM 1427 O O . ILE A 1 188 ? 43.013 20.581 113.066 1.00 22.02 188 ILE A O 1
ATOM 1432 N N . ARG A 1 189 ? 44.735 20.237 111.608 1.00 24.41 189 ARG A N 1
ATOM 1433 C CA . ARG A 1 189 ? 45.787 20.517 112.586 1.00 25.11 189 ARG A CA 1
ATOM 1434 C C . ARG A 1 189 ? 45.690 21.941 113.062 1.00 25.25 189 ARG A C 1
ATOM 1435 O O . ARG A 1 189 ? 45.867 22.195 114.248 1.00 27.32 189 ARG A O 1
ATOM 1443 N N . HIS A 1 190 ? 45.391 22.867 112.157 1.00 26.19 190 HIS A N 1
ATOM 1444 C CA . HIS A 1 190 ? 45.175 24.275 112.515 1.00 25.84 190 HIS A CA 1
ATOM 1445 C C . HIS A 1 190 ? 43.983 24.450 113.433 1.00 25.73 190 HIS A C 1
ATOM 1446 O O . HIS A 1 190 ? 44.053 25.183 114.415 1.00 26.09 190 HIS A O 1
ATOM 1453 N N . LEU A 1 191 ? 42.850 23.821 113.103 1.00 25.63 191 LEU A N 1
ATOM 1454 C CA . LEU A 1 191 ? 41.649 23.968 113.964 1.00 24.29 191 LEU A CA 1
ATOM 1455 C C . LEU A 1 191 ? 41.875 23.402 115.359 1.00 24.21 191 LEU A C 1
ATOM 1456 O O . LEU A 1 191 ? 41.469 24.009 116.345 1.00 23.84 191 LEU A O 1
ATOM 1461 N N . LYS A 1 192 ? 42.512 22.235 115.452 1.00 24.87 192 LYS A N 1
ATOM 1462 C CA . LYS A 1 192 ? 42.844 21.659 116.757 1.00 26.52 192 LYS A CA 1
ATOM 1463 C C . LYS A 1 192 ? 43.675 22.674 117.591 1.00 28.07 192 LYS A C 1
ATOM 1464 O O . LYS A 1 192 ? 43.344 22.987 118.757 1.00 27.98 192 LYS A O 1
ATOM 1470 N N . ASP A 1 193 ? 44.702 23.246 116.963 1.00 29.45 193 ASP A N 1
ATOM 1471 C CA . ASP A 1 193 ? 45.497 24.309 117.604 1.00 31.46 193 ASP A CA 1
ATOM 1472 C C . ASP A 1 193 ? 44.670 25.487 118.175 1.00 31.17 193 ASP A C 1
ATOM 1473 O O . ASP A 1 193 ? 44.941 26.003 119.276 1.00 31.84 193 ASP A O 1
ATOM 1478 N N . GLU A 1 194 ? 43.637 25.863 117.438 1.00 30.79 194 GLU A N 1
ATOM 1479 C CA . GLU A 1 194 ? 42.782 27.004 117.766 1.00 30.79 194 GLU A CA 1
ATOM 1480 C C . GLU A 1 194 ? 41.546 26.654 118.599 1.00 29.73 194 GLU A C 1
ATOM 1481 O O . GLU A 1 194 ? 40.639 27.494 118.774 1.00 29.95 194 GLU A O 1
ATOM 1487 N N . SER A 1 195 ? 41.479 25.415 119.089 1.00 28.94 195 SER A N 1
ATOM 1488 C CA . SER A 1 195 ? 40.247 24.897 119.756 1.00 27.83 195 SER A CA 1
ATOM 1489 C C . SER A 1 195 ? 38.934 25.146 118.990 1.00 26.26 195 SER A C 1
ATOM 1490 O O . SER A 1 195 ? 37.899 25.538 119.585 1.00 26.31 195 SER A O 1
ATOM 1493 N N . ILE A 1 196 ? 38.992 24.931 117.676 1.00 24.13 196 ILE A N 1
ATOM 1494 C CA . ILE A 1 196 ? 37.802 24.965 116.810 1.00 22.93 196 ILE A CA 1
ATOM 1495 C C . ILE A 1 196 ? 37.560 23.525 116.455 1.00 22.29 196 ILE A C 1
ATOM 1496 O O . ILE A 1 196 ? 38.492 22.803 116.059 1.00 22.76 196 ILE A O 1
ATOM 1501 N N . ILE A 1 197 ? 36.327 23.080 116.660 1.00 21.31 197 ILE A N 1
ATOM 1502 C CA . ILE A 1 197 ? 35.970 21.694 116.363 1.00 19.57 197 ILE A CA 1
ATOM 1503 C C . ILE A 1 197 ? 36.074 21.414 114.874 1.00 18.67 197 ILE A C 1
ATOM 1504 O O . ILE A 1 197 ? 35.522 22.132 114.033 1.00 18.55 197 ILE A O 1
ATOM 1509 N N . ALA A 1 198 ? 36.791 20.347 114.568 1.00 17.92 198 ALA A N 1
ATOM 1510 C CA . ALA A 1 198 ? 36.853 19.835 113.228 1.00 17.14 198 ALA A CA 1
ATOM 1511 C C . ALA A 1 198 ? 35.892 18.644 113.142 1.00 16.31 198 ALA A C 1
ATOM 1512 O O . ALA A 1 198 ? 36.132 17.574 113.709 1.00 15.39 198 ALA A O 1
ATOM 1514 N N . SER A 1 199 ? 34.818 18.888 112.396 1.00 15.59 199 SER A N 1
ATOM 1515 C CA . SER A 1 199 ? 33.748 17.926 112.134 1.00 16.27 199 SER A CA 1
ATOM 1516 C C . SER A 1 199 ? 33.896 17.300 110.738 1.00 14.57 199 SER A C 1
ATOM 1517 O O . SER A 1 199 ? 33.917 17.999 109.761 1.00 15.82 199 SER A O 1
ATOM 1520 N N . MET A 1 200 ? 34.042 15.984 110.642 1.00 14.12 200 MET A N 1
ATOM 1521 C CA . MET A 1 200 ? 34.181 15.323 109.345 1.00 13.36 200 MET A CA 1
ATOM 1522 C C . MET A 1 200 ? 32.791 15.177 108.696 1.00 14.40 200 MET A C 1
ATOM 1523 O O . MET A 1 200 ? 31.868 14.662 109.328 1.00 14.76 200 MET A O 1
ATOM 1528 N N . GLY A 1 201 ? 32.629 15.639 107.467 1.00 14.69 201 GLY A N 1
ATOM 1529 C CA . GLY A 1 201 ? 31.302 15.586 106.829 1.00 16.47 201 GLY A CA 1
ATOM 1530 C C . GLY A 1 201 ? 31.404 15.847 105.349 1.00 17.26 201 GLY A C 1
ATOM 1531 O O . GLY A 1 201 ? 32.403 16.423 104.917 1.00 19.37 201 GLY A O 1
ATOM 1532 N N . HIS A 1 202 ? 30.384 15.437 104.572 1.00 16.50 202 HIS A N 1
ATOM 1533 C CA . HIS A 1 202 ? 30.396 15.524 103.110 1.00 16.28 202 HIS A CA 1
ATOM 1534 C C . HIS A 1 202 ? 31.714 14.962 102.604 1.00 16.47 202 HIS A C 1
ATOM 1535 O O . HIS A 1 202 ? 32.422 15.600 101.827 1.00 15.46 202 HIS A O 1
ATOM 1542 N N . THR A 1 203 ? 32.005 13.757 103.076 1.00 15.41 203 THR A N 1
ATOM 1543 C CA . THR A 1 203 ? 33.285 13.146 102.869 1.00 16.65 203 THR A CA 1
ATOM 1544 C C . THR A 1 203 ? 33.104 11.737 102.343 1.00 17.85 203 THR A C 1
ATOM 1545 O O . THR A 1 203 ? 32.202 11.002 102.777 1.00 17.83 203 THR A O 1
ATOM 1549 N N . ASP A 1 204 ? 33.946 11.404 101.369 1.00 19.86 204 ASP A N 1
ATOM 1550 C CA . ASP A 1 204 ? 34.004 10.091 100.810 1.00 20.63 204 ASP A CA 1
ATOM 1551 C C . ASP A 1 204 ? 35.193 9.295 101.324 1.00 21.32 204 ASP A C 1
ATOM 1552 O O . ASP A 1 204 ? 35.574 8.319 100.680 1.00 21.04 204 ASP A O 1
ATOM 1557 N N . ALA A 1 205 ? 35.751 9.674 102.489 1.00 22.07 205 ALA A N 1
ATOM 1558 C CA . ALA A 1 205 ? 36.966 9.022 103.036 1.00 23.34 205 ALA A CA 1
ATOM 1559 C C . ALA A 1 205 ? 36.741 7.575 103.489 1.00 24.61 205 ALA A C 1
ATOM 1560 O O . ALA A 1 205 ? 35.606 7.154 103.814 1.00 24.79 205 ALA A O 1
ATOM 1562 N N . ASP A 1 206 ? 37.827 6.807 103.512 1.00 24.01 206 ASP A N 1
ATOM 1563 C CA . ASP A 1 206 ? 37.769 5.476 104.061 1.00 23.56 206 ASP A CA 1
ATOM 1564 C C . ASP A 1 206 ? 38.080 5.550 105.528 1.00 22.95 206 ASP A C 1
ATOM 1565 O O . ASP A 1 206 ? 38.424 6.591 106.055 1.00 22.42 206 ASP A O 1
ATOM 1570 N N . SER A 1 207 ? 37.936 4.413 106.181 1.00 23.05 207 SER A N 1
ATOM 1571 C CA . SER A 1 207 ? 38.085 4.276 107.605 1.00 22.71 207 SER A CA 1
ATOM 1572 C C . SER A 1 207 ? 39.533 4.572 108.108 1.00 22.21 207 SER A C 1
ATOM 1573 O O . SER A 1 207 ? 39.725 5.224 109.140 1.00 21.37 207 SER A O 1
ATOM 1576 N N . ALA A 1 208 ? 40.533 4.048 107.392 1.00 22.06 208 ALA A N 1
ATOM 1577 C CA . ALA A 1 208 ? 41.951 4.269 107.741 1.00 21.02 208 ALA A CA 1
ATOM 1578 C C . ALA A 1 208 ? 42.257 5.756 107.845 1.00 20.20 208 ALA A C 1
ATOM 1579 O O . ALA A 1 208 ? 42.868 6.215 108.825 1.00 20.17 208 ALA A O 1
ATOM 1581 N N . LEU A 1 209 ? 41.800 6.510 106.854 1.00 20.25 209 LEU A N 1
ATOM 1582 C CA . LEU A 1 209 ? 42.083 7.937 106.789 1.00 20.04 209 LEU A CA 1
ATOM 1583 C C . LEU A 1 209 ? 41.385 8.729 107.910 1.00 20.51 209 LEU A C 1
ATOM 1584 O O . LEU A 1 209 ? 41.941 9.685 108.480 1.00 20.07 209 LEU A O 1
ATOM 1589 N N . LEU A 1 210 ? 40.147 8.338 108.216 1.00 20.95 210 LEU A N 1
ATOM 1590 C CA . LEU A 1 210 ? 39.384 8.935 109.311 1.00 20.29 210 LEU A CA 1
ATOM 1591 C C . LEU A 1 210 ? 40.040 8.660 110.620 1.00 20.72 210 LEU A C 1
ATOM 1592 O O . LEU A 1 210 ? 40.055 9.522 111.483 1.00 19.59 210 LEU A O 1
ATOM 1597 N N . SER A 1 211 ? 40.565 7.448 110.793 1.00 21.59 211 SER A N 1
ATOM 1598 C CA . SER A 1 211 ? 41.322 7.160 112.021 1.00 24.01 211 SER A CA 1
ATOM 1599 C C . SER A 1 211 ? 42.563 8.076 112.199 1.00 23.89 211 SER A C 1
ATOM 1600 O O . SER A 1 211 ? 42.904 8.456 113.324 1.00 25.28 211 SER A O 1
ATOM 1603 N N . ASP A 1 212 ? 43.214 8.423 111.089 1.00 24.63 212 ASP A N 1
ATOM 1604 C CA . ASP A 1 212 ? 44.412 9.291 111.085 1.00 24.77 212 ASP A CA 1
ATOM 1605 C C . ASP A 1 212 ? 43.983 10.742 111.322 1.00 23.03 212 ASP A C 1
ATOM 1606 O O . ASP A 1 212 ? 44.655 11.482 112.010 1.00 22.75 212 ASP A O 1
ATOM 1611 N N . ALA A 1 213 ? 42.840 11.139 110.766 1.00 22.36 213 ALA A N 1
ATOM 1612 C CA . ALA A 1 213 ? 42.290 12.451 111.023 1.00 21.65 213 ALA A CA 1
ATOM 1613 C C . ALA A 1 213 ? 41.975 12.701 112.498 1.00 21.71 213 ALA A C 1
ATOM 1614 O O . ALA A 1 213 ? 42.112 13.826 112.992 1.00 22.05 213 ALA A O 1
ATOM 1616 N N . ALA A 1 214 ? 41.540 11.661 113.207 1.00 21.15 214 ALA A N 1
ATOM 1617 C CA . ALA A 1 214 ? 41.163 11.796 114.597 1.00 20.34 214 ALA A CA 1
ATOM 1618 C C . ALA A 1 214 ? 42.452 12.093 115.379 1.00 20.31 214 ALA A C 1
ATOM 1619 O O . ALA A 1 214 ? 42.487 12.974 116.231 1.00 19.30 214 ALA A O 1
ATOM 1621 N N . LYS A 1 215 ? 43.516 11.365 115.056 1.00 21.52 215 LYS A N 1
ATOM 1622 C CA . LYS A 1 215 ? 44.862 11.657 115.636 1.00 22.80 215 LYS A CA 1
ATOM 1623 C C . LYS A 1 215 ? 45.329 13.104 115.313 1.00 21.90 215 LYS A C 1
ATOM 1624 O O . LYS A 1 215 ? 45.831 13.814 116.184 1.00 24.35 215 LYS A O 1
ATOM 1630 N N . ALA A 1 216 ? 45.119 13.570 114.102 1.00 21.92 216 ALA A N 1
ATOM 1631 C CA . ALA A 1 216 ? 45.420 14.984 113.781 1.00 21.85 216 ALA A CA 1
ATOM 1632 C C . ALA A 1 216 ? 44.503 15.981 114.508 1.00 21.94 216 ALA A C 1
ATOM 1633 O O . ALA A 1 216 ? 44.710 17.193 114.456 1.00 22.11 216 ALA A O 1
ATOM 1635 N N . GLY A 1 217 ? 43.482 15.487 115.210 1.00 22.04 217 GLY A N 1
ATOM 1636 C CA . GLY A 1 217 ? 42.569 16.400 115.908 1.00 20.32 217 GLY A CA 1
ATOM 1637 C C . GLY A 1 217 ? 41.085 16.443 115.507 1.00 19.87 217 GLY A C 1
ATOM 1638 O O . GLY A 1 217 ? 40.333 17.180 116.126 1.00 20.38 217 GLY A O 1
ATOM 1639 N N . ALA A 1 218 ? 40.654 15.711 114.473 1.00 18.74 218 ALA A N 1
ATOM 1640 C CA . ALA A 1 218 ? 39.201 15.618 114.172 1.00 17.26 218 ALA A CA 1
ATOM 1641 C C . ALA A 1 218 ? 38.437 14.976 115.354 1.00 16.40 218 ALA A C 1
ATOM 1642 O O . ALA A 1 218 ? 38.881 13.967 115.912 1.00 16.04 218 ALA A O 1
ATOM 1644 N N . SER A 1 219 ? 37.283 15.550 115.709 1.00 15.74 219 SER A N 1
ATOM 1645 C CA . SER A 1 219 ? 36.507 15.042 116.840 1.00 15.18 219 SER A CA 1
ATOM 1646 C C . SER A 1 219 ? 34.975 14.925 116.654 1.00 14.59 219 SER A C 1
ATOM 1647 O O . SER A 1 219 ? 34.328 14.306 117.510 1.00 14.07 219 SER A O 1
ATOM 1650 N N . HIS A 1 220 ? 34.432 15.509 115.581 1.00 14.54 220 HIS A N 1
ATOM 1651 C CA . HIS A 1 220 ? 33.002 15.401 115.275 1.00 14.56 220 HIS A CA 1
ATOM 1652 C C . HIS A 1 220 ? 32.762 14.807 113.923 1.00 14.56 220 HIS A C 1
ATOM 1653 O O . HIS A 1 220 ? 33.671 14.775 113.055 1.00 14.36 220 HIS A O 1
ATOM 1660 N N . MET A 1 221 ? 31.519 14.341 113.751 1.00 13.29 221 MET A N 1
ATOM 1661 C CA . MET A 1 221 ? 31.025 13.843 112.499 1.00 12.77 221 MET A CA 1
ATOM 1662 C C . MET A 1 221 ? 29.778 14.625 112.193 1.00 12.15 221 MET A C 1
ATOM 1663 O O . MET A 1 221 ? 28.940 14.735 113.042 1.00 12.96 221 MET A O 1
ATOM 1668 N N . THR A 1 222 ? 29.665 15.135 110.976 1.00 12.79 222 THR A N 1
ATOM 1669 C CA . THR A 1 222 ? 28.570 16.028 110.622 1.00 13.17 222 THR A CA 1
ATOM 1670 C C . THR A 1 222 ? 27.381 15.174 110.128 1.00 13.13 222 THR A C 1
ATOM 1671 O O . THR A 1 222 ? 27.578 14.279 109.327 1.00 13.33 222 THR A O 1
ATOM 1675 N N . HIS A 1 223 ? 26.175 15.501 110.591 1.00 12.50 223 HIS A N 1
ATOM 1676 C CA . HIS A 1 223 ? 24.927 14.753 110.305 1.00 13.82 223 HIS A CA 1
ATOM 1677 C C . HIS A 1 223 ? 25.156 13.276 109.922 1.00 13.19 223 HIS A C 1
ATOM 1678 O O . HIS A 1 223 ? 25.072 12.920 108.784 1.00 13.27 223 HIS A O 1
ATOM 1685 N N . LEU A 1 224 ? 25.514 12.458 110.901 1.00 14.01 224 LEU A N 1
ATOM 1686 C CA . LEU A 1 224 ? 25.659 10.997 110.712 1.00 14.92 224 LEU A CA 1
ATOM 1687 C C . LEU A 1 224 ? 24.674 10.428 109.716 1.00 15.44 224 LEU A C 1
ATOM 1688 O O . LEU A 1 224 ? 23.477 10.687 109.866 1.00 15.86 224 LEU A O 1
ATOM 1693 N N . TYR A 1 225 ? 25.190 9.653 108.740 1.00 14.39 225 TYR A N 1
ATOM 1694 C CA . TYR A 1 225 ? 24.436 8.980 107.663 1.00 15.03 225 TYR A CA 1
ATOM 1695 C C . TYR A 1 225 ? 24.229 9.767 106.373 1.00 13.93 225 TYR A C 1
ATOM 1696 O O . TYR A 1 225 ? 24.090 9.199 105.298 1.00 14.48 225 TYR A O 1
ATOM 1705 N N . ASN A 1 226 ? 24.216 11.084 106.483 1.00 15.06 226 ASN A N 1
ATOM 1706 C CA . ASN A 1 226 ? 23.985 11.976 105.356 1.00 14.47 226 ASN A CA 1
ATOM 1707 C C . ASN A 1 226 ? 25.274 12.512 104.746 1.00 15.60 226 ASN A C 1
ATOM 1708 O O . ASN A 1 226 ? 26.135 13.026 105.487 1.00 15.70 226 ASN A O 1
ATOM 1713 N N . ALA A 1 227 ? 25.404 12.347 103.419 1.00 15.90 227 ALA A N 1
ATOM 1714 C CA . ALA A 1 227 ? 26.562 12.808 102.639 1.00 16.51 227 ALA A CA 1
ATOM 1715 C C . ALA A 1 227 ? 27.861 12.174 103.162 1.00 16.78 227 ALA A C 1
ATOM 1716 O O . ALA A 1 227 ? 28.875 12.838 103.414 1.00 15.50 227 ALA A O 1
ATOM 1718 N N . MET A 1 228 ? 27.804 10.857 103.313 1.00 16.25 228 MET A N 1
ATOM 1719 C CA . MET A 1 228 ? 28.879 10.068 103.920 1.00 17.31 228 MET A CA 1
ATOM 1720 C C . MET A 1 228 ? 29.115 8.868 103.029 1.00 17.74 228 MET A C 1
ATOM 1721 O O . MET A 1 228 ? 28.130 8.324 102.465 1.00 16.92 228 MET A O 1
ATOM 1726 N N . SER A 1 229 ? 30.377 8.419 102.914 1.00 17.98 229 SER A N 1
ATOM 1727 C CA . SER A 1 229 ? 30.611 7.122 102.271 1.00 18.57 229 SER A CA 1
ATOM 1728 C C . SER A 1 229 ? 29.860 6.007 103.059 1.00 18.22 229 SER A C 1
ATOM 1729 O O . SER A 1 229 ? 29.914 5.984 104.265 1.00 17.40 229 SER A O 1
ATOM 1732 N N . PRO A 1 230 ? 29.171 5.080 102.365 1.00 19.54 230 PRO A N 1
ATOM 1733 C CA . PRO A 1 230 ? 28.307 4.107 103.099 1.00 19.31 230 PRO A CA 1
ATOM 1734 C C . PRO A 1 230 ? 29.070 3.073 103.960 1.00 20.53 230 PRO A C 1
ATOM 1735 O O . PRO A 1 230 ? 30.295 2.920 103.841 1.00 20.15 230 PRO A O 1
ATOM 1739 N N . PHE A 1 231 ? 28.341 2.342 104.808 1.00 19.88 231 PHE A N 1
ATOM 1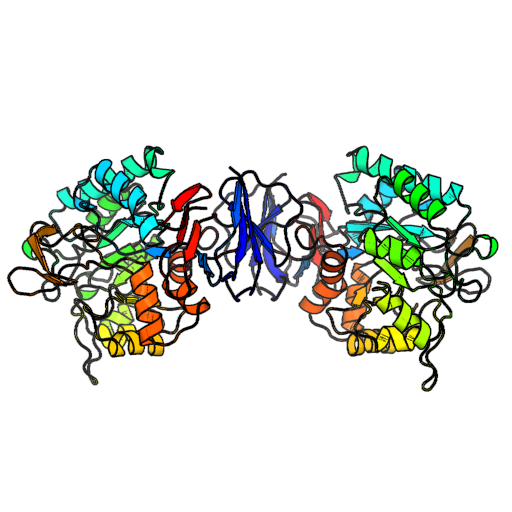740 C CA . PHE A 1 231 ? 28.956 1.288 105.594 1.00 18.47 231 PHE A CA 1
ATOM 1741 C C . PHE A 1 231 ? 29.054 0.033 104.716 1.00 17.53 231 PHE A C 1
ATOM 1742 O O . PHE A 1 231 ? 28.052 -0.440 104.187 1.00 16.38 231 PHE A O 1
ATOM 1750 N N . HIS A 1 232 ? 30.269 -0.460 104.490 1.00 15.34 232 HIS A N 1
ATOM 1751 C CA . HIS A 1 232 ? 30.377 -1.823 104.002 1.00 14.64 232 HIS A CA 1
ATOM 1752 C C . HIS A 1 232 ? 31.054 -2.594 105.115 1.00 14.60 232 HIS A C 1
ATOM 1753 O O . HIS A 1 232 ? 31.945 -2.057 105.809 1.00 14.21 232 HIS A O 1
ATOM 1760 N N . HIS A 1 233 ? 30.610 -3.831 105.352 1.00 13.56 233 HIS A N 1
ATOM 1761 C CA . HIS A 1 233 ? 31.134 -4.556 106.485 1.00 14.94 233 HIS A CA 1
ATOM 1762 C C . HIS A 1 233 ? 32.659 -4.812 106.422 1.00 14.79 233 HIS A C 1
ATOM 1763 O O . HIS A 1 233 ? 33.295 -5.003 107.449 1.00 16.52 233 HIS A O 1
ATOM 1770 N N . ARG A 1 234 ? 33.230 -4.817 105.235 1.00 16.97 234 ARG A N 1
ATOM 1771 C CA . ARG A 1 234 ? 34.690 -4.964 105.110 1.00 18.59 234 ARG A CA 1
ATOM 1772 C C . ARG A 1 234 ? 35.410 -3.622 104.831 1.00 20.14 234 ARG A C 1
ATOM 1773 O O . ARG A 1 234 ? 36.646 -3.541 104.959 1.00 19.56 234 ARG A O 1
ATOM 1781 N N . GLU A 1 235 ? 34.651 -2.578 104.479 1.00 20.67 235 GLU A N 1
ATOM 1782 C CA . GLU A 1 235 ? 35.215 -1.198 104.366 1.00 22.78 235 GLU A CA 1
ATOM 1783 C C . GLU A 1 235 ? 34.195 -0.271 105.002 1.00 19.69 235 GLU A C 1
ATOM 1784 O O . GLU A 1 235 ? 33.323 0.212 104.307 1.00 19.45 235 GLU A O 1
ATOM 1790 N N . PRO A 1 236 ? 34.284 -0.047 106.321 1.00 18.69 236 PRO A N 1
ATOM 1791 C CA . PRO A 1 236 ? 33.232 0.631 107.106 1.00 18.09 236 PRO A CA 1
ATOM 1792 C C . PRO A 1 236 ? 32.937 2.079 106.696 1.00 17.16 236 PRO A C 1
ATOM 1793 O O . PRO A 1 236 ? 31.824 2.555 106.943 1.00 16.77 236 PRO A O 1
ATOM 1797 N N . GLY A 1 237 ? 33.900 2.731 106.029 1.00 15.89 237 GLY A N 1
ATOM 1798 C CA . GLY A 1 237 ? 33.745 4.092 105.512 1.00 15.14 237 GLY A CA 1
ATOM 1799 C C . GLY A 1 237 ? 33.473 5.100 106.611 1.00 14.93 237 GLY A C 1
ATOM 1800 O O . GLY A 1 237 ? 33.743 4.852 107.784 1.00 15.56 237 GLY A O 1
ATOM 1801 N N . VAL A 1 238 ? 32.911 6.240 106.239 1.00 14.92 238 VAL A N 1
ATOM 1802 C CA . VAL A 1 238 ? 32.615 7.262 107.218 1.00 14.85 238 VAL A CA 1
ATOM 1803 C C . VAL A 1 238 ? 31.546 6.803 108.212 1.00 13.55 238 VAL A C 1
ATOM 1804 O O . VAL A 1 238 ? 31.682 6.998 109.416 1.00 13.52 238 VAL A O 1
ATOM 1808 N N . ILE A 1 239 ? 30.486 6.178 107.696 1.00 14.39 239 ILE A N 1
ATOM 1809 C CA . ILE A 1 239 ? 29.390 5.667 108.538 1.00 12.35 239 ILE A CA 1
ATOM 1810 C C . ILE A 1 239 ? 29.817 4.680 109.593 1.00 12.91 239 ILE A C 1
ATOM 1811 O O . ILE A 1 239 ? 29.486 4.845 110.765 1.00 11.86 239 ILE A O 1
ATOM 1816 N N . GLY A 1 240 ? 30.575 3.654 109.206 1.00 13.85 240 GLY A N 1
ATOM 1817 C CA . GLY A 1 240 ? 31.039 2.657 110.200 1.00 13.43 240 GLY A CA 1
ATOM 1818 C C . GLY A 1 240 ? 32.064 3.210 111.193 1.00 15.13 240 GLY A C 1
ATOM 1819 O O . GLY A 1 240 ? 32.051 2.845 112.367 1.00 13.67 240 GLY A O 1
ATOM 1820 N N . THR A 1 241 ? 32.966 4.102 110.726 1.00 15.98 241 THR A N 1
ATOM 1821 C CA . THR A 1 241 ? 33.917 4.779 111.655 1.00 14.90 241 THR A CA 1
ATOM 1822 C C . THR A 1 241 ? 33.206 5.714 112.611 1.00 14.08 241 THR A C 1
ATOM 1823 O O . THR A 1 241 ? 33.521 5.771 113.772 1.00 14.03 241 THR A O 1
ATOM 1827 N N . ALA A 1 242 ? 32.227 6.461 112.121 1.00 14.58 242 ALA A N 1
ATOM 1828 C CA . ALA A 1 242 ? 31.458 7.335 113.008 1.00 13.66 242 ALA A CA 1
ATOM 1829 C C . ALA A 1 242 ? 30.737 6.573 114.120 1.00 12.89 242 ALA A C 1
ATOM 1830 O O . ALA A 1 242 ? 30.624 7.065 115.244 1.00 11.95 242 ALA A O 1
ATOM 1832 N N . LEU A 1 243 ? 30.266 5.360 113.816 1.00 13.79 243 LEU A N 1
ATOM 1833 C CA . LEU A 1 243 ? 29.565 4.542 114.800 1.00 12.86 243 LEU A CA 1
ATOM 1834 C C . LEU A 1 243 ? 30.487 3.868 115.792 1.00 14.13 243 LEU A C 1
ATOM 1835 O O . LEU A 1 243 ? 30.182 3.837 116.957 1.00 14.71 243 LEU A O 1
ATOM 1840 N N . ALA A 1 244 ? 31.605 3.305 115.317 1.00 15.12 244 ALA A N 1
ATOM 1841 C CA . ALA A 1 244 ? 32.479 2.435 116.120 1.00 15.85 244 ALA A CA 1
ATOM 1842 C C . ALA A 1 244 ? 33.727 3.151 116.685 1.00 16.91 244 ALA A C 1
ATOM 1843 O O . ALA A 1 244 ? 34.394 2.642 117.569 1.00 17.67 244 ALA A O 1
ATOM 1845 N N . HIS A 1 245 ? 34.000 4.362 116.229 1.00 17.73 245 HIS A N 1
ATOM 1846 C CA . HIS A 1 245 ? 35.201 5.066 116.713 1.00 18.87 245 HIS A CA 1
ATOM 1847 C C . HIS A 1 245 ? 34.833 6.039 117.810 1.00 18.26 245 HIS A C 1
ATOM 1848 O O . HIS A 1 245 ? 34.153 7.037 117.574 1.00 16.97 245 HIS A O 1
ATOM 1855 N N . ASP A 1 246 ? 35.283 5.710 119.020 1.00 19.38 246 ASP A N 1
ATOM 1856 C CA . ASP A 1 246 ? 34.831 6.369 120.227 1.00 21.68 246 ASP A CA 1
ATOM 1857 C C . ASP A 1 246 ? 35.413 7.795 120.327 1.00 20.74 246 ASP A C 1
ATOM 1858 O O . ASP A 1 246 ? 35.018 8.556 121.187 1.00 20.02 246 ASP A O 1
ATOM 1863 N N . GLY A 1 247 ? 36.337 8.156 119.428 1.00 19.39 247 GLY A N 1
ATOM 1864 C CA . GLY A 1 247 ? 36.910 9.503 119.434 1.00 18.96 247 GLY A CA 1
ATOM 1865 C C . GLY A 1 247 ? 36.048 10.511 118.675 1.00 18.13 247 GLY A C 1
ATOM 1866 O O . GLY A 1 247 ? 36.408 11.677 118.577 1.00 17.85 247 GLY A O 1
ATOM 1867 N N . PHE A 1 248 ? 34.895 10.077 118.149 1.00 16.43 248 PHE A N 1
ATOM 1868 C CA . PHE A 1 248 ? 34.042 11.012 117.422 1.00 15.71 248 PHE A CA 1
ATOM 1869 C C . PHE A 1 248 ? 32.696 11.127 118.105 1.00 15.36 248 PHE A C 1
ATOM 1870 O O . PHE A 1 248 ? 32.071 10.098 118.449 1.00 15.15 248 PHE A O 1
ATOM 1878 N N . VAL A 1 249 ? 32.276 12.371 118.273 1.00 14.47 249 VAL A N 1
ATOM 1879 C CA . VAL A 1 249 ? 30.892 12.713 118.638 1.00 12.97 249 VAL A CA 1
ATOM 1880 C C . VAL A 1 249 ? 30.130 12.888 117.325 1.00 12.90 249 VAL A C 1
ATOM 1881 O O . VAL A 1 249 ? 30.589 13.516 116.422 1.00 12.03 249 VAL A O 1
ATOM 1885 N N . THR A 1 250 ? 28.923 12.328 117.241 1.00 12.96 250 THR A N 1
ATOM 1886 C CA . THR A 1 250 ? 28.166 12.216 116.012 1.00 12.04 250 THR A CA 1
ATOM 1887 C C . THR A 1 250 ? 26.920 13.179 116.115 1.00 13.03 250 THR A C 1
ATOM 1888 O O . THR A 1 250 ? 26.162 13.105 117.073 1.00 11.10 250 THR A O 1
ATOM 1892 N N . GLU A 1 251 ? 26.784 14.141 115.188 1.00 13.26 251 GLU A N 1
ATOM 1893 C CA . GLU A 1 251 ? 25.514 14.896 115.018 1.00 14.27 251 GLU A CA 1
ATOM 1894 C C . GLU A 1 251 ? 24.504 13.940 114.394 1.00 13.75 251 GLU A C 1
ATOM 1895 O O . GLU A 1 251 ? 24.880 13.036 113.666 1.00 13.10 251 GLU A O 1
ATOM 1901 N N . LEU A 1 252 ? 23.229 14.135 114.694 1.00 13.75 252 LEU A N 1
ATOM 1902 C CA . LEU A 1 252 ? 22.190 13.337 114.084 1.00 12.46 252 LEU A CA 1
ATOM 1903 C C . LEU A 1 252 ? 20.919 14.163 113.923 1.00 12.22 252 LEU A C 1
ATOM 1904 O O . LEU A 1 252 ? 20.513 14.869 114.858 1.00 11.02 252 LEU A O 1
ATOM 1909 N N . ILE A 1 253 ? 20.316 14.054 112.740 1.00 12.19 253 ILE A N 1
ATOM 1910 C CA . ILE A 1 253 ? 19.022 14.660 112.405 1.00 12.38 253 ILE A CA 1
ATOM 1911 C C . ILE A 1 253 ? 17.891 13.664 112.667 1.00 12.85 253 ILE A C 1
ATOM 1912 O O . ILE A 1 253 ? 17.677 12.747 111.895 1.00 14.46 253 ILE A O 1
ATOM 1917 N N . ALA A 1 254 ? 17.227 13.797 113.795 1.00 14.38 254 ALA A N 1
ATOM 1918 C CA . ALA A 1 254 ? 16.226 12.810 114.208 1.00 14.72 254 ALA A CA 1
ATOM 1919 C C . ALA A 1 254 ? 14.818 13.212 113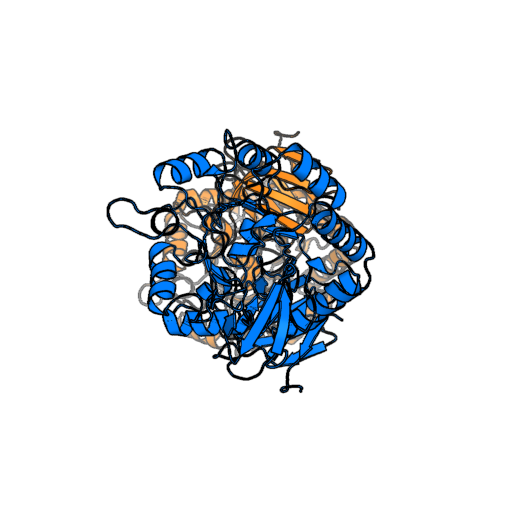.731 1.00 15.91 254 ALA A C 1
ATOM 1920 O O . ALA A 1 254 ? 13.913 13.431 114.531 1.00 15.92 254 ALA A O 1
ATOM 1922 N N . ASP A 1 255 ? 14.648 13.309 112.422 1.00 17.23 255 ASP A N 1
ATOM 1923 C CA . ASP A 1 255 ? 13.325 13.620 111.828 1.00 18.74 255 ASP A CA 1
ATOM 1924 C C . ASP A 1 255 ? 12.608 12.423 111.277 1.00 19.16 255 ASP A C 1
ATOM 1925 O O . ASP A 1 255 ? 11.476 12.579 110.846 1.00 21.74 255 ASP A O 1
ATOM 1930 N N . GLY A 1 256 ? 13.241 11.235 111.321 1.00 19.37 256 GLY A N 1
ATOM 1931 C CA . GLY A 1 256 ? 12.734 9.998 110.703 1.00 18.66 256 GLY A CA 1
ATOM 1932 C C . GLY A 1 256 ? 12.644 10.009 109.176 1.00 18.56 256 GLY A C 1
ATOM 1933 O O . GLY A 1 256 ? 12.044 9.116 108.566 1.00 19.03 256 GLY A O 1
ATOM 1934 N N . ILE A 1 257 ? 13.241 11.029 108.559 1.00 17.04 257 ILE A N 1
ATOM 1935 C CA . ILE A 1 257 ? 13.310 11.190 107.111 1.00 16.13 257 ILE A CA 1
ATOM 1936 C C . ILE A 1 257 ? 14.768 11.132 106.619 1.00 15.88 257 ILE A C 1
ATOM 1937 O O . ILE A 1 257 ? 15.068 10.414 105.671 1.00 15.87 257 ILE A O 1
ATOM 1942 N N . HIS A 1 258 ? 15.669 11.869 107.265 1.00 14.56 258 HIS A N 1
ATOM 1943 C CA . HIS A 1 258 ? 17.081 11.778 106.887 1.00 15.06 258 HIS A CA 1
ATOM 1944 C C . HIS A 1 258 ? 17.624 10.349 107.088 1.00 15.04 258 HIS A C 1
ATOM 1945 O O . HIS A 1 258 ? 18.521 9.906 106.353 1.00 15.82 258 HIS A O 1
ATOM 1952 N N . SER A 1 259 ? 17.110 9.656 108.095 1.00 13.92 259 SER A N 1
ATOM 1953 C CA . SER A 1 259 ? 17.466 8.246 108.309 1.00 13.94 259 SER A CA 1
ATOM 1954 C C . SER A 1 259 ? 16.257 7.567 108.936 1.00 15.32 259 SER A C 1
ATOM 1955 O O . SER A 1 259 ? 15.437 8.209 109.603 1.00 17.42 259 SER A O 1
ATOM 1958 N N . HIS A 1 260 ? 16.167 6.264 108.722 1.00 16.38 260 HIS A N 1
ATOM 1959 C CA . HIS A 1 260 ? 15.175 5.369 109.329 1.00 15.73 260 HIS A CA 1
ATOM 1960 C C . HIS A 1 260 ? 15.241 5.288 110.874 1.00 16.01 260 HIS A C 1
ATOM 1961 O O . HIS A 1 260 ? 16.331 5.382 111.488 1.00 16.74 260 HIS A O 1
ATOM 1968 N N . PRO A 1 261 ? 14.067 5.117 111.540 1.00 15.43 261 PRO A N 1
ATOM 1969 C CA . PRO A 1 261 ? 14.063 4.971 112.991 1.00 14.51 261 PRO A CA 1
ATOM 1970 C C . PRO A 1 261 ? 15.093 3.966 113.570 1.00 12.98 261 PRO A C 1
ATOM 1971 O O . PRO A 1 261 ? 15.556 4.144 114.693 1.00 12.07 261 PRO A O 1
ATOM 1975 N N . LEU A 1 262 ? 15.404 2.913 112.838 1.00 13.01 262 LEU A N 1
ATOM 1976 C CA . LEU A 1 262 ? 16.334 1.891 113.354 1.00 14.17 262 LEU A CA 1
ATOM 1977 C C . LEU A 1 262 ? 17.773 2.338 113.173 1.00 14.70 262 LEU A C 1
ATOM 1978 O O . LEU A 1 262 ? 18.666 1.844 113.853 1.00 14.35 262 LEU A O 1
ATOM 1983 N N . ALA A 1 263 ? 17.975 3.228 112.208 1.00 14.73 263 ALA A N 1
ATOM 1984 C CA . ALA A 1 263 ? 19.265 3.831 112.005 1.00 14.81 263 ALA A CA 1
ATOM 1985 C C . ALA A 1 263 ? 19.547 4.851 113.081 1.00 14.73 263 ALA A C 1
ATOM 1986 O O . ALA A 1 263 ? 20.669 4.911 113.596 1.00 15.44 263 ALA A O 1
ATOM 1988 N N . ALA A 1 264 ? 18.544 5.671 113.429 1.00 14.38 264 ALA A N 1
ATOM 1989 C CA . ALA A 1 264 ? 18.625 6.533 114.608 1.00 13.61 264 ALA A CA 1
ATOM 1990 C C . ALA A 1 264 ? 18.869 5.737 115.875 1.00 13.35 264 ALA A C 1
ATOM 1991 O O . ALA A 1 264 ? 19.699 6.125 116.707 1.00 13.18 264 ALA A O 1
ATOM 1993 N N . LYS A 1 265 ? 18.147 4.628 116.041 1.00 12.05 265 LYS A N 1
ATOM 1994 C CA . LYS A 1 265 ? 18.355 3.806 117.210 1.00 12.30 265 LYS A CA 1
ATOM 1995 C C . LYS A 1 265 ? 19.802 3.213 117.261 1.00 11.60 265 LYS A C 1
ATOM 1996 O O . LYS A 1 265 ? 20.409 3.155 118.349 1.00 12.27 265 LYS A O 1
ATOM 2002 N N . LEU A 1 266 ? 20.286 2.720 116.130 1.00 11.92 266 LEU A N 1
ATOM 2003 C CA . LEU A 1 266 ? 21.686 2.202 116.006 1.00 12.92 266 LEU A CA 1
ATOM 2004 C C . LEU A 1 266 ? 22.724 3.247 116.481 1.00 12.91 266 LEU A C 1
ATOM 2005 O O . LEU A 1 266 ? 23.646 2.902 117.201 1.00 15.71 266 LEU A O 1
ATOM 2010 N N . ALA A 1 267 ? 22.552 4.515 116.080 1.00 13.34 267 ALA A N 1
ATOM 2011 C CA . ALA A 1 267 ? 23.429 5.627 116.481 1.00 12.91 267 ALA A CA 1
ATOM 2012 C C . ALA A 1 267 ? 23.437 5.770 117.981 1.00 13.25 267 ALA A C 1
ATOM 2013 O O . ALA A 1 267 ? 24.511 5.846 118.589 1.00 12.59 267 ALA A O 1
ATOM 2015 N N . PHE A 1 268 ? 22.257 5.702 118.613 1.00 11.59 268 PHE A N 1
ATOM 2016 C CA . PHE A 1 268 ? 22.150 5.746 120.082 1.00 11.21 268 PHE A CA 1
ATOM 2017 C C . PHE A 1 268 ? 22.788 4.504 120.765 1.00 10.80 268 PHE A C 1
ATOM 2018 O O . PHE A 1 268 ? 23.422 4.634 121.810 1.00 10.72 268 PHE A O 1
ATOM 2026 N N . LEU A 1 269 ? 22.590 3.310 120.202 1.00 10.75 269 LEU A N 1
ATOM 2027 C CA . LEU A 1 269 ? 23.232 2.069 120.766 1.00 12.00 269 LEU A CA 1
ATOM 2028 C C . LEU A 1 269 ? 24.763 2.140 120.713 1.00 11.44 269 LEU A C 1
ATOM 2029 O O . LEU A 1 269 ? 25.441 1.887 121.724 1.00 13.05 269 LEU A O 1
ATOM 2034 N N . ALA A 1 270 ? 25.267 2.549 119.556 1.00 11.41 270 ALA A N 1
ATOM 2035 C CA . ALA A 1 270 ? 26.698 2.550 119.243 1.00 11.68 270 ALA A CA 1
ATOM 2036 C C . ALA A 1 270 ? 27.443 3.656 119.923 1.00 12.39 270 ALA A C 1
ATOM 2037 O O . ALA A 1 270 ? 28.479 3.393 120.497 1.00 13.79 270 ALA A O 1
ATOM 2039 N N . LYS A 1 271 ? 26.888 4.879 119.907 1.00 12.47 271 LYS A N 1
ATOM 2040 C CA . LYS A 1 271 ? 27.502 6.043 120.544 1.00 13.35 271 LYS A CA 1
ATOM 2041 C C . LYS A 1 271 ? 27.279 6.169 122.036 1.00 13.83 271 LYS A C 1
ATOM 2042 O O . LYS A 1 271 ? 28.162 6.614 122.757 1.00 14.37 271 LYS A O 1
ATOM 2048 N N . GLY A 1 272 ? 26.105 5.747 122.524 1.00 15.11 272 GLY A N 1
ATOM 2049 C CA . GLY A 1 272 ? 25.714 6.113 123.850 1.00 15.10 272 GLY A CA 1
ATOM 2050 C C . GLY A 1 272 ? 25.286 7.580 123.934 1.00 15.80 272 GLY A C 1
ATOM 2051 O O . GLY A 1 272 ? 25.541 8.396 123.023 1.00 14.41 272 GLY A O 1
ATOM 2052 N N . SER A 1 273 ? 24.624 7.906 125.036 1.00 16.04 273 SER A N 1
ATOM 2053 C CA . SER A 1 273 ? 23.982 9.210 125.176 1.00 16.85 273 SER A CA 1
ATOM 2054 C C . SER A 1 273 ? 24.966 10.350 125.487 1.00 16.33 273 SER A C 1
ATOM 2055 O O . SER A 1 273 ? 24.569 11.499 125.540 1.00 16.48 273 SER A O 1
ATOM 2058 N N . SER A 1 274 ? 26.241 10.042 125.648 1.00 16.42 274 SER A N 1
ATOM 2059 C CA . SER A 1 274 ? 27.228 11.105 125.885 1.00 17.17 274 SER A CA 1
ATOM 2060 C C . SER A 1 274 ? 28.018 11.508 124.640 1.00 16.70 274 SER A C 1
ATOM 2061 O O . SER A 1 274 ? 28.824 12.467 124.700 1.00 17.55 274 SER A O 1
ATOM 2064 N N . LYS A 1 275 ? 27.821 10.766 123.547 1.00 15.94 275 LYS A N 1
ATOM 2065 C CA . LYS A 1 275 ? 28.594 10.917 122.313 1.00 16.67 275 LYS A CA 1
ATOM 2066 C C . LYS A 1 275 ? 27.712 11.160 121.061 1.00 15.30 275 LYS A C 1
ATOM 2067 O O . LYS A 1 275 ? 28.138 10.991 119.938 1.00 13.03 275 LYS A O 1
ATOM 2073 N N . LEU A 1 276 ? 26.492 11.608 121.300 1.00 14.92 276 LEU A N 1
ATOM 2074 C CA . LEU A 1 276 ? 25.536 11.875 120.232 1.00 14.81 276 LEU A CA 1
ATOM 2075 C C . LEU A 1 276 ? 24.870 13.237 120.481 1.00 13.81 276 LEU A C 1
ATOM 2076 O O . LEU A 1 276 ? 24.443 13.524 121.604 1.00 13.71 276 LEU A O 1
ATOM 2081 N N . ILE A 1 277 ? 24.770 14.045 119.428 1.00 13.02 277 ILE A N 1
ATOM 2082 C CA . ILE A 1 277 ? 24.287 15.423 119.522 1.00 13.25 277 ILE A CA 1
ATOM 2083 C C . ILE A 1 277 ? 23.188 15.569 118.439 1.00 14.23 277 ILE A C 1
ATOM 2084 O O . ILE A 1 277 ? 23.457 15.568 117.248 1.00 15.77 277 ILE A O 1
ATOM 2089 N N . LEU A 1 278 ? 21.935 15.657 118.860 1.00 13.17 278 LEU A N 1
ATOM 2090 C CA . LEU A 1 278 ? 20.828 15.965 117.945 1.00 12.16 278 LEU A CA 1
ATOM 2091 C C . LEU A 1 278 ? 21.017 17.354 117.379 1.00 10.82 278 LEU A C 1
ATOM 2092 O O . LEU A 1 278 ? 21.374 18.232 118.106 1.00 12.20 278 LEU A O 1
ATOM 2097 N N . ILE A 1 279 ? 20.773 17.544 116.084 1.00 10.82 279 ILE A N 1
ATOM 2098 C CA . ILE A 1 279 ? 20.788 18.850 115.421 1.00 11.86 279 ILE A CA 1
ATOM 2099 C C . ILE A 1 279 ? 19.500 18.901 114.542 1.00 12.51 279 ILE A C 1
ATOM 2100 O O . ILE A 1 279 ? 18.892 17.865 114.254 1.00 13.54 279 ILE A O 1
ATOM 2105 N N . THR A 1 280 ? 19.150 20.069 114.027 1.00 14.25 280 THR A N 1
ATOM 2106 C CA . THR A 1 280 ? 18.039 20.130 113.046 1.00 14.44 280 THR A CA 1
ATOM 2107 C C . THR A 1 280 ? 18.524 20.134 111.595 1.00 14.66 280 THR A C 1
ATOM 2108 O O . THR A 1 280 ? 17.858 19.568 110.755 1.00 13.01 280 THR A O 1
ATOM 2112 N N . ASP A 1 281 ? 19.708 20.722 111.322 1.00 16.05 281 ASP A N 1
ATOM 2113 C CA . ASP A 1 281 ? 20.182 21.001 109.943 1.00 16.34 281 ASP A CA 1
ATOM 2114 C C . ASP A 1 281 ? 19.070 21.694 109.159 1.00 16.35 281 ASP A C 1
ATOM 2115 O O . ASP A 1 281 ? 18.902 21.479 107.960 1.00 14.88 281 ASP A O 1
ATOM 2120 N N . SER A 1 282 ? 18.288 22.529 109.843 1.00 17.04 282 SER A N 1
ATOM 2121 C CA . SER A 1 282 ? 17.077 23.071 109.209 1.00 17.19 282 SER A CA 1
ATOM 2122 C C . SER A 1 282 ? 17.463 24.226 108.256 1.00 18.20 282 SER A C 1
ATOM 2123 O O . SER A 1 282 ? 18.469 24.925 108.480 1.00 18.06 282 SER A O 1
ATOM 2126 N N . MET A 1 283 ? 16.674 24.402 107.196 1.00 19.53 283 MET A N 1
ATOM 2127 C CA . MET A 1 283 ? 16.842 25.553 106.301 1.00 20.43 283 MET A CA 1
ATOM 2128 C C . MET A 1 283 ? 15.624 26.483 106.383 1.00 21.15 283 MET A C 1
ATOM 2129 O O . MET A 1 283 ? 14.711 26.244 107.209 1.00 21.91 283 MET A O 1
ATOM 2134 N N . ARG A 1 284 ? 15.574 27.498 105.516 1.00 21.51 284 ARG A N 1
ATOM 2135 C CA . ARG A 1 284 ? 14.625 28.626 105.729 1.00 22.85 284 ARG A CA 1
ATOM 2136 C C . ARG A 1 284 ? 13.133 28.264 105.710 1.00 23.01 284 ARG A C 1
ATOM 2137 O O . ARG A 1 284 ? 12.319 29.026 106.204 1.00 24.09 284 ARG A O 1
ATOM 2145 N N . ALA A 1 285 ? 12.765 27.107 105.173 1.00 23.84 285 ALA A N 1
ATOM 2146 C CA . ALA A 1 285 ? 11.352 26.761 105.062 1.00 24.58 285 ALA A CA 1
ATOM 2147 C C . ALA A 1 285 ? 10.816 26.131 106.312 1.00 26.53 285 ALA A C 1
ATOM 2148 O O . ALA A 1 285 ? 9.623 25.847 106.375 1.00 26.51 285 ALA A O 1
ATOM 2150 N N . LYS A 1 286 ? 11.694 25.876 107.293 1.00 28.13 286 LYS A N 1
ATOM 2151 C CA . LYS A 1 286 ? 11.254 25.371 108.604 1.00 29.10 286 LYS A CA 1
ATOM 2152 C C . LYS A 1 286 ? 10.272 26.342 109.264 1.00 29.46 286 LYS A C 1
ATOM 2153 O O . LYS A 1 286 ? 10.578 27.537 109.462 1.00 28.84 286 LYS A O 1
ATOM 2159 N N . GLY A 1 287 ? 9.088 25.827 109.591 1.00 29.84 287 GLY A N 1
ATOM 2160 C CA . GLY A 1 287 ? 8.081 26.633 110.265 1.00 31.41 287 GLY A CA 1
ATOM 2161 C C . GLY A 1 287 ? 7.290 27.540 109.346 1.00 33.10 287 GLY A C 1
ATOM 2162 O O . GLY A 1 287 ? 6.533 28.404 109.817 1.00 33.24 287 GLY A O 1
ATOM 2163 N N . LEU A 1 288 ? 7.483 27.382 108.030 1.00 34.03 288 LEU A N 1
ATOM 2164 C CA . LEU A 1 288 ? 6.624 28.062 107.025 1.00 35.29 288 LEU A CA 1
ATOM 2165 C C . LEU A 1 288 ? 5.782 26.988 106.347 1.00 35.85 288 LEU A C 1
ATOM 2166 O O . LEU A 1 288 ? 5.558 25.939 106.938 1.00 37.08 288 LEU A O 1
ATOM 2171 N N . LYS A 1 289 ? 5.310 27.238 105.130 1.00 37.41 289 LYS A N 1
ATOM 2172 C CA . LYS A 1 289 ? 4.381 26.320 104.441 1.00 38.45 289 LYS A CA 1
ATOM 2173 C C . LYS A 1 289 ? 5.048 25.678 103.213 1.00 38.03 289 LYS A C 1
ATOM 2174 O O . LYS A 1 289 ? 6.202 26.012 102.905 1.00 38.11 289 LYS A O 1
ATOM 2180 N N . ASP A 1 290 ? 4.340 24.785 102.506 1.00 37.47 290 ASP A N 1
ATOM 2181 C CA . ASP A 1 290 ? 4.860 24.204 101.250 1.00 37.56 290 ASP A CA 1
ATOM 2182 C C . ASP A 1 290 ? 5.310 25.270 100.241 1.00 36.93 290 ASP A C 1
ATOM 2183 O O . ASP A 1 290 ? 4.776 26.400 100.206 1.00 37.12 290 ASP A O 1
ATOM 2188 N N . GLY A 1 291 ? 6.303 24.936 99.423 1.00 35.66 291 GLY A N 1
ATOM 2189 C CA . GLY A 1 291 ? 6.849 25.968 98.560 1.00 34.08 291 GLY A CA 1
ATOM 2190 C C . GLY A 1 291 ? 8.247 25.728 98.078 1.00 33.25 291 GLY A C 1
ATOM 2191 O O . GLY A 1 291 ? 8.831 24.668 98.340 1.00 33.94 291 GLY A O 1
ATOM 2192 N N . VAL A 1 292 ? 8.789 26.702 97.351 1.00 31.59 292 VAL A N 1
ATOM 2193 C CA . VAL A 1 292 ? 10.171 26.611 96.912 1.00 30.95 292 VAL A CA 1
ATOM 2194 C C . VAL A 1 292 ? 11.023 27.703 97.539 1.00 29.74 292 VAL A C 1
ATOM 2195 O O . VAL A 1 292 ? 10.596 28.858 97.642 1.00 29.10 292 VAL A O 1
ATOM 2199 N N . TYR A 1 293 ? 12.206 27.324 98.012 1.00 28.23 293 TYR A N 1
ATOM 2200 C CA . TYR A 1 293 ? 12.985 28.245 98.809 1.00 27.74 293 TYR A CA 1
ATOM 2201 C C . TYR A 1 293 ? 14.427 28.216 98.429 1.00 28.05 293 TYR A C 1
ATOM 2202 O O . TYR A 1 293 ? 14.931 27.177 98.010 1.00 28.44 293 TYR A O 1
ATOM 2211 N N . GLU A 1 294 ? 15.103 29.349 98.560 1.00 28.48 294 GLU A N 1
ATOM 2212 C CA . GLU A 1 294 ? 16.519 29.319 98.259 1.00 29.57 294 GLU A CA 1
ATOM 2213 C C . GLU A 1 294 ? 17.296 28.699 99.427 1.00 28.79 294 GLU A C 1
ATOM 2214 O O . GLU A 1 294 ? 16.983 28.888 100.612 1.00 29.83 294 GLU A O 1
ATOM 2220 N N . PHE A 1 295 ? 18.262 27.896 99.044 1.00 28.05 295 PHE A N 1
ATOM 2221 C CA . PHE A 1 295 ? 19.189 27.328 99.969 1.00 27.16 295 PHE A CA 1
ATOM 2222 C C . PHE A 1 295 ? 20.477 27.141 99.184 1.00 27.27 295 PHE A C 1
ATOM 2223 O O . PHE A 1 295 ? 20.522 26.362 98.242 1.00 26.46 295 PHE A O 1
ATOM 2231 N N . GLY A 1 296 ? 21.507 27.892 99.560 1.00 27.15 296 GLY A N 1
ATOM 2232 C CA . GLY A 1 296 ? 22.814 27.795 98.911 1.00 27.90 296 GLY A CA 1
ATOM 2233 C C . GLY A 1 296 ? 22.798 28.102 97.416 1.00 28.37 296 GLY A C 1
ATOM 2234 O O . GLY A 1 296 ? 23.659 27.627 96.670 1.00 27.27 296 GLY A O 1
ATOM 2235 N N . GLY A 1 297 ? 21.820 28.917 96.999 1.00 28.76 297 GLY A N 1
ATOM 2236 C CA . GLY A 1 297 ? 21.688 29.342 95.606 1.00 28.96 297 GLY A CA 1
ATOM 2237 C C . GLY A 1 297 ? 20.878 28.357 94.775 1.00 29.28 297 GLY A C 1
ATOM 2238 O O . GLY A 1 297 ? 20.768 28.508 93.548 1.00 29.68 297 GLY A O 1
ATOM 2239 N N . GLN A 1 298 ? 20.332 27.324 95.423 1.00 29.26 298 GLN A N 1
ATOM 2240 C CA . GLN A 1 298 ? 19.523 26.320 94.717 1.00 29.48 298 GLN A CA 1
ATOM 2241 C C . GLN A 1 298 ? 18.080 26.449 95.167 1.00 29.38 298 GLN A C 1
ATOM 2242 O O . GLN A 1 298 ? 17.809 27.098 96.169 1.00 28.70 298 GLN A O 1
ATOM 2248 N N . SER A 1 299 ? 17.161 25.865 94.396 1.00 29.47 299 SER A N 1
ATOM 2249 C CA . SER A 1 299 ? 15.749 25.955 94.701 1.00 30.47 299 SER A CA 1
ATOM 2250 C C . SER A 1 299 ? 15.365 24.666 95.383 1.00 30.43 299 SER A C 1
ATOM 2251 O O . SER A 1 299 ? 15.555 23.589 94.829 1.00 31.67 299 SER A O 1
ATOM 2254 N N . VAL A 1 300 ? 14.870 24.780 96.608 1.00 30.24 300 VAL A N 1
ATOM 2255 C CA . VAL A 1 300 ? 14.441 23.611 97.373 1.00 29.74 300 VAL A CA 1
ATOM 2256 C C . VAL A 1 300 ? 12.938 23.597 97.442 1.00 29.24 300 VAL A C 1
ATOM 2257 O O . VAL A 1 300 ? 12.329 24.565 97.836 1.00 29.68 300 VAL A O 1
ATOM 2261 N N . THR A 1 301 ? 12.360 22.485 97.046 1.00 29.95 301 THR A N 1
ATOM 2262 C CA . THR A 1 301 ? 10.936 22.328 97.009 1.00 30.27 301 THR A CA 1
ATOM 2263 C C . THR A 1 301 ? 10.510 21.613 98.288 1.00 31.05 301 THR A C 1
ATOM 2264 O O . THR A 1 301 ? 10.840 20.458 98.538 1.00 30.67 301 THR A O 1
ATOM 2268 N N . VAL A 1 302 ? 9.770 22.316 99.110 1.00 32.16 302 VAL A N 1
ATOM 2269 C CA . VAL A 1 302 ? 9.340 21.733 100.362 1.00 33.84 302 VAL A CA 1
ATOM 2270 C C . VAL A 1 302 ? 7.903 21.236 100.261 1.00 35.23 302 VAL A C 1
ATOM 2271 O O . VAL A 1 302 ? 7.001 22.024 100.063 1.00 36.04 302 VAL A O 1
ATOM 2275 N N . ARG A 1 303 ? 7.710 19.930 100.371 1.00 37.50 303 ARG A N 1
ATOM 2276 C CA . ARG A 1 303 ? 6.376 19.335 100.504 1.00 40.17 303 ARG A CA 1
ATOM 2277 C C . ARG A 1 303 ? 6.284 18.406 101.716 1.00 40.93 303 ARG A C 1
ATOM 2278 O O . ARG A 1 303 ? 7.063 17.458 101.837 1.00 41.79 303 ARG A O 1
ATOM 2286 N N . GLY A 1 304 ? 5.345 18.691 102.619 1.00 40.94 304 GLY A N 1
ATOM 2287 C CA . GLY A 1 304 ? 5.228 17.957 103.877 1.00 41.40 304 GLY A CA 1
ATOM 2288 C C . GLY A 1 304 ? 6.442 18.156 104.773 1.00 41.37 304 GLY A C 1
ATOM 2289 O O . GLY A 1 304 ? 6.777 19.286 105.154 1.00 41.30 304 GLY A O 1
ATOM 2290 N N . ARG A 1 305 ? 7.108 17.060 105.106 1.00 41.04 305 ARG A N 1
ATOM 2291 C CA . ARG A 1 305 ? 8.266 17.119 105.982 1.00 41.39 305 ARG A CA 1
ATOM 2292 C C . ARG A 1 305 ? 9.551 17.032 105.176 1.00 39.65 305 ARG A C 1
ATOM 2293 O O . ARG A 1 305 ? 10.647 17.028 105.760 1.00 40.20 305 ARG A O 1
ATOM 2301 N N . THR A 1 306 ? 9.433 16.987 103.846 1.00 37.56 306 THR A N 1
ATOM 2302 C CA . THR A 1 306 ? 10.603 16.781 102.982 1.00 35.98 306 THR A CA 1
ATOM 2303 C C . THR A 1 306 ? 11.006 17.990 102.126 1.00 34.18 306 THR A C 1
ATOM 2304 O O . THR A 1 306 ? 10.197 18.533 101.372 1.00 33.42 306 THR A O 1
ATOM 2308 N N . ALA A 1 307 ? 12.274 18.385 102.263 1.00 31.61 307 ALA A N 1
ATOM 2309 C CA . ALA A 1 307 ? 12.882 19.453 101.494 1.00 29.52 307 ALA A CA 1
ATOM 2310 C C . ALA A 1 307 ? 13.803 18.807 100.461 1.00 28.83 307 ALA A C 1
ATOM 2311 O O . ALA A 1 307 ? 14.784 18.165 100.820 1.00 26.74 307 ALA A O 1
ATOM 2313 N N . LEU A 1 308 ? 13.454 18.943 99.177 1.00 28.76 308 LEU A N 1
ATOM 2314 C CA . LEU A 1 308 ? 14.221 18.315 98.083 1.00 28.63 308 LEU A CA 1
ATOM 2315 C C . LEU A 1 308 ? 14.659 19.267 96.987 1.00 28.81 308 LEU A C 1
ATOM 2316 O O . LEU A 1 308 ? 13.920 20.186 96.623 1.00 28.99 308 LEU A O 1
ATOM 2321 N N . LEU A 1 309 ? 15.865 19.044 96.469 1.00 28.79 309 LEU A N 1
ATOM 2322 C CA . LEU A 1 309 ? 16.292 19.615 95.182 1.00 29.22 309 LEU A CA 1
ATOM 2323 C C . LEU A 1 309 ? 15.473 18.972 94.033 1.00 30.11 309 LEU A C 1
ATOM 2324 O O . LEU A 1 309 ? 14.919 17.872 94.194 1.00 28.98 309 LEU A O 1
ATOM 2329 N N . SER A 1 310 ? 15.445 19.623 92.865 1.00 31.19 310 SER A N 1
ATOM 2330 C CA . SER A 1 310 ? 14.686 19.085 91.707 1.00 32.62 310 SER A CA 1
ATOM 2331 C C . SER A 1 310 ? 15.019 17.618 91.318 1.00 32.29 310 SER A C 1
ATOM 2332 O O . SER A 1 310 ? 14.186 16.942 90.713 1.00 32.22 310 SER A O 1
ATOM 2335 N N . ASP A 1 311 ? 16.210 17.131 91.684 1.00 32.72 311 ASP A N 1
ATOM 2336 C CA . ASP A 1 311 ? 16.587 15.732 91.402 1.00 32.12 311 ASP A CA 1
ATOM 2337 C C . ASP A 1 311 ? 16.272 14.777 92.541 1.00 31.37 311 ASP A C 1
ATOM 2338 O O . ASP A 1 311 ? 16.719 13.629 92.533 1.00 32.17 311 ASP A O 1
ATOM 2343 N N . GLY A 1 312 ? 15.499 15.245 93.514 1.00 30.90 312 GLY A N 1
ATOM 2344 C CA . GLY A 1 312 ? 15.113 14.442 94.680 1.00 29.60 312 GLY A CA 1
ATOM 2345 C C . GLY A 1 312 ? 16.141 14.300 95.800 1.00 29.40 312 GLY A C 1
ATOM 2346 O O . GLY A 1 312 ? 15.875 13.602 96.786 1.00 28.74 312 GLY A O 1
ATOM 2347 N N . THR A 1 313 ? 17.317 14.937 95.658 1.00 28.73 313 THR A N 1
ATOM 2348 C CA . THR A 1 313 ? 18.306 15.024 96.758 1.00 27.96 313 THR A CA 1
ATOM 2349 C C . THR A 1 313 ? 17.714 15.785 97.969 1.00 28.22 313 THR A C 1
ATOM 2350 O O . THR A 1 313 ? 17.188 16.903 97.801 1.00 28.56 313 THR A O 1
ATOM 2354 N N . LEU A 1 314 ? 17.782 15.198 99.174 1.00 26.72 314 LEU A N 1
ATOM 2355 C CA . LEU A 1 314 ? 17.406 15.906 100.405 1.00 25.69 314 LEU A CA 1
ATOM 2356 C C . LEU A 1 314 ? 18.289 17.135 100.625 1.00 25.65 314 LEU A C 1
ATOM 2357 O O . LEU A 1 314 ? 19.509 17.084 100.422 1.00 26.11 314 LEU A O 1
ATOM 2362 N N . ALA A 1 315 ? 17.684 18.219 101.086 1.00 24.80 315 ALA A N 1
ATOM 2363 C CA . ALA A 1 315 ? 18.362 19.483 101.133 1.00 24.91 315 ALA A CA 1
ATOM 2364 C C . ALA A 1 315 ? 17.985 20.207 102.409 1.00 25.10 315 ALA A C 1
ATOM 2365 O O . ALA A 1 315 ? 17.052 21.012 102.425 1.00 26.36 315 ALA A O 1
ATOM 2367 N N . GLY A 1 316 ? 18.735 19.944 103.479 1.00 24.14 316 GLY A N 1
ATOM 2368 C CA . GLY A 1 316 ? 18.415 20.508 104.791 1.00 23.03 316 GLY A CA 1
ATOM 2369 C C . GLY A 1 316 ? 17.146 19.859 105.326 1.00 21.54 316 GLY A C 1
ATOM 2370 O O . GLY A 1 316 ? 16.552 18.992 104.683 1.00 21.04 316 GLY A O 1
ATOM 2371 N N . SER A 1 317 ? 16.708 20.296 106.495 1.00 20.91 317 SER A N 1
ATOM 2372 C CA . SER A 1 317 ? 15.471 19.759 107.069 1.00 20.80 317 SER A CA 1
ATOM 2373 C C . SER A 1 317 ? 14.438 20.847 107.338 1.00 21.29 317 SER A C 1
ATOM 2374 O O . SER A 1 317 ? 14.701 22.056 107.210 1.00 21.71 317 SER A O 1
ATOM 2377 N N . ILE A 1 318 ? 13.274 20.372 107.743 1.00 22.62 318 ILE A N 1
ATOM 2378 C CA . ILE A 1 318 ? 12.163 21.172 108.221 1.00 24.64 318 ILE A CA 1
ATOM 2379 C C . ILE A 1 318 ? 11.964 20.848 109.717 1.00 23.82 318 ILE A C 1
ATOM 2380 O O . ILE A 1 318 ? 10.912 21.147 110.278 1.00 24.09 318 ILE A O 1
ATOM 2385 N N . LEU A 1 319 ? 12.993 20.271 110.375 1.00 22.77 319 LEU A N 1
ATOM 2386 C CA . LEU A 1 319 ? 12.869 19.776 111.767 1.00 20.77 319 LEU A CA 1
ATOM 2387 C C . LEU A 1 319 ? 12.991 20.861 112.841 1.00 20.55 319 LEU A C 1
ATOM 2388 O O . LEU A 1 319 ? 13.916 21.683 112.827 1.00 20.51 319 LEU A O 1
ATOM 2393 N N . LYS A 1 320 ? 12.023 20.887 113.743 1.00 18.31 320 LYS A N 1
ATOM 2394 C CA . LYS A 1 320 ? 12.111 21.649 114.961 1.00 19.77 320 LYS A CA 1
ATOM 2395 C C . LYS A 1 320 ? 12.819 20.849 116.043 1.00 18.34 320 LYS A C 1
ATOM 2396 O O . LYS A 1 320 ? 12.542 19.671 116.212 1.00 17.77 320 LYS A O 1
ATOM 2402 N N . MET A 1 321 ? 13.682 21.518 116.806 1.00 18.44 321 MET A N 1
ATOM 2403 C CA . MET A 1 321 ? 14.570 20.862 117.777 1.00 17.84 321 MET A CA 1
ATOM 2404 C C . MET A 1 321 ? 13.849 19.964 118.790 1.00 18.27 321 MET A C 1
ATOM 2405 O O . MET A 1 321 ? 14.219 18.769 118.993 1.00 17.39 321 MET A O 1
ATOM 2410 N N . ASN A 1 322 ? 12.795 20.492 119.402 1.00 18.57 322 ASN A N 1
ATOM 2411 C CA . ASN A 1 322 ? 11.990 19.683 120.346 1.00 19.75 322 ASN A CA 1
ATOM 2412 C C . ASN A 1 322 ? 11.380 18.437 119.711 1.00 20.41 322 ASN A C 1
ATOM 2413 O O . ASN A 1 322 ? 11.202 17.388 120.372 1.00 21.91 322 ASN A O 1
ATOM 2418 N N . GLU A 1 323 ? 11.020 18.543 118.440 1.00 21.24 323 GLU A N 1
ATOM 2419 C CA . GLU A 1 323 ? 10.437 17.424 117.717 1.00 22.32 323 GLU A CA 1
ATOM 2420 C C . GLU A 1 323 ? 11.462 16.303 117.487 1.00 21.09 323 GLU A C 1
ATOM 2421 O O . GLU A 1 323 ? 11.111 15.134 117.474 1.00 21.02 323 GLU A O 1
ATOM 2427 N N . GLY A 1 324 ? 12.725 16.674 117.260 1.00 20.46 324 GLY A N 1
ATOM 2428 C CA . GLY A 1 324 ? 13.830 15.699 117.283 1.00 19.31 324 GLY A CA 1
ATOM 2429 C C . GLY A 1 324 ? 13.978 14.881 118.556 1.00 18.45 324 GLY A C 1
ATOM 2430 O O . GLY A 1 324 ? 14.217 13.654 118.499 1.00 18.87 324 GLY A O 1
ATOM 2431 N N . ALA A 1 325 ? 13.847 15.549 119.700 1.00 17.88 325 ALA A N 1
ATOM 2432 C CA . ALA A 1 325 ? 13.777 14.909 121.019 1.00 18.03 325 ALA A CA 1
ATOM 2433 C C . ALA A 1 325 ? 12.639 13.885 121.112 1.00 17.92 325 ALA A C 1
ATOM 2434 O O . ALA A 1 325 ? 12.789 12.727 121.618 1.00 15.98 325 ALA A O 1
ATOM 2436 N N . ARG A 1 326 ? 11.489 14.291 120.598 1.00 17.92 326 ARG A N 1
ATOM 2437 C CA . ARG A 1 326 ? 10.311 13.417 120.667 1.00 17.72 326 ARG A CA 1
ATOM 2438 C C . ARG A 1 326 ? 10.569 12.187 119.843 1.00 17.72 326 ARG A C 1
ATOM 2439 O O . ARG A 1 326 ? 10.351 11.089 120.321 1.00 18.45 326 ARG A O 1
ATOM 2447 N N . HIS A 1 327 ? 11.024 12.350 118.601 1.00 18.62 327 HIS A N 1
ATOM 2448 C CA . HIS A 1 327 ? 11.330 11.181 117.779 1.00 20.01 327 HIS A CA 1
ATOM 2449 C C . HIS A 1 327 ? 12.367 10.241 118.406 1.00 19.50 327 HIS A C 1
ATOM 2450 O O . HIS A 1 327 ? 12.209 9.023 118.373 1.00 19.14 327 HIS A O 1
ATOM 2457 N N . MET A 1 328 ? 13.426 10.795 118.978 1.00 20.62 328 MET A N 1
ATOM 2458 C CA . MET A 1 328 ? 14.475 9.955 119.572 1.00 20.84 328 MET A CA 1
ATOM 2459 C C . MET A 1 328 ? 13.954 9.136 120.737 1.00 21.06 328 MET A C 1
ATOM 2460 O O . MET A 1 328 ? 14.314 7.962 120.884 1.00 20.72 328 MET A O 1
ATOM 2465 N N . ARG A 1 329 ? 13.145 9.772 121.584 1.00 22.79 329 ARG A N 1
ATOM 2466 C CA . ARG A 1 329 ? 12.379 9.047 122.613 1.00 24.60 329 ARG A CA 1
ATOM 2467 C C . ARG A 1 329 ? 11.545 7.914 122.035 1.00 24.57 329 ARG A C 1
ATOM 2468 O O . ARG A 1 329 ? 11.609 6.813 122.552 1.00 25.74 329 ARG A O 1
ATOM 2476 N N . GLU A 1 330 ? 10.816 8.146 120.938 1.00 25.11 330 GLU A N 1
ATOM 2477 C CA . GLU A 1 330 ? 10.096 7.049 120.254 1.00 25.63 330 GLU A CA 1
ATOM 2478 C C . GLU A 1 330 ? 11.036 5.982 119.691 1.00 24.73 330 GLU A C 1
ATOM 2479 O O . GLU A 1 330 ? 10.695 4.785 119.696 1.00 23.72 330 GLU A O 1
ATOM 2485 N N . PHE A 1 331 ? 12.179 6.405 119.131 1.00 23.39 331 PHE A N 1
ATOM 2486 C CA . PHE A 1 331 ? 13.075 5.450 118.427 1.00 21.59 331 PHE A CA 1
ATOM 2487 C C . PHE A 1 331 ? 13.839 4.531 119.368 1.00 21.68 331 PHE A C 1
ATOM 2488 O O . PHE A 1 331 ? 14.204 3.432 118.998 1.00 22.07 331 PHE A O 1
ATOM 2496 N N . THR A 1 332 ? 14.067 4.985 120.590 1.00 22.32 332 THR A N 1
ATOM 2497 C CA . THR A 1 332 ? 15.035 4.363 121.484 1.00 22.66 332 THR A CA 1
ATOM 2498 C C . THR A 1 332 ? 14.500 4.146 122.894 1.00 23.48 332 THR A C 1
ATOM 2499 O O . THR A 1 332 ? 15.151 3.482 123.671 1.00 24.53 332 THR A O 1
ATOM 2503 N N . ASN A 1 333 ? 13.346 4.723 123.243 1.00 24.90 333 ASN A N 1
ATOM 2504 C CA . ASN A 1 333 ? 12.838 4.689 124.640 1.00 25.45 333 ASN A CA 1
ATOM 2505 C C . ASN A 1 333 ? 13.852 5.233 125.687 1.00 26.22 333 ASN A C 1
ATOM 2506 O O . ASN A 1 333 ? 13.931 4.749 126.834 1.00 25.78 333 ASN A O 1
ATOM 2514 N N . CYS A 1 334 ? 14.651 6.233 125.286 1.00 25.58 334 CYS A N 1
ATOM 2515 C CA . CYS A 1 334 ? 15.679 6.775 126.181 1.00 24.47 334 CYS A CA 1
ATOM 2516 C C . CYS A 1 334 ? 15.076 7.581 127.321 1.00 23.98 334 CYS A C 1
ATOM 2517 O O . CYS A 1 334 ? 13.903 7.935 127.268 1.00 23.25 334 CYS A O 1
ATOM 2520 N N . SER A 1 335 ? 15.879 7.848 128.357 1.00 23.26 335 SER A N 1
ATOM 2521 C CA . SER A 1 335 ? 15.429 8.637 129.500 1.00 22.78 335 SER A CA 1
ATOM 2522 C C . SER A 1 335 ? 15.385 10.162 129.228 1.00 22.87 335 SER A C 1
ATOM 2523 O O . SER A 1 335 ? 15.872 10.642 128.186 1.00 22.25 335 SER A O 1
ATOM 2526 N N . TRP A 1 336 ? 14.769 10.902 130.150 1.00 21.89 336 TRP A N 1
ATOM 2527 C CA . TRP A 1 336 ? 14.723 12.354 130.104 1.00 22.55 336 TRP A CA 1
ATOM 2528 C C . TRP A 1 336 ? 16.124 12.925 130.253 1.00 21.77 336 TRP A C 1
ATOM 2529 O O . TRP A 1 336 ? 16.475 13.906 129.627 1.00 20.80 336 TRP A O 1
ATOM 2540 N N . THR A 1 337 ? 16.898 12.287 131.119 1.00 21.32 337 THR A N 1
ATOM 2541 C CA . THR A 1 337 ? 18.353 12.494 131.255 1.00 22.01 337 THR A CA 1
ATOM 2542 C C . THR A 1 337 ? 19.152 12.383 129.912 1.00 19.41 337 THR A C 1
ATOM 2543 O O . THR A 1 337 ? 19.998 13.220 129.604 1.00 18.67 337 THR A O 1
ATOM 2547 N N . ASP A 1 338 ? 18.854 11.353 129.129 1.00 18.66 338 ASP A N 1
ATOM 2548 C CA . ASP A 1 338 ? 19.468 11.148 127.840 1.00 17.73 338 ASP A CA 1
ATOM 2549 C C . ASP A 1 338 ? 19.073 12.257 126.888 1.00 17.78 338 ASP A C 1
ATOM 2550 O O . ASP A 1 338 ? 19.911 12.757 126.138 1.00 15.60 338 ASP A O 1
ATOM 2555 N N . ILE A 1 339 ? 17.784 12.633 126.909 1.00 16.58 339 ILE A N 1
ATOM 2556 C CA . ILE A 1 339 ? 17.296 13.798 126.154 1.00 15.57 339 ILE A CA 1
ATOM 2557 C C . ILE A 1 339 ? 18.063 15.071 126.452 1.00 15.10 339 ILE A C 1
ATOM 2558 O O . ILE A 1 339 ? 18.517 15.730 125.524 1.00 16.23 339 ILE A O 1
ATOM 2563 N N . ALA A 1 340 ? 18.232 15.394 127.726 1.00 15.42 340 ALA A N 1
ATOM 2564 C CA . ALA A 1 340 ? 19.048 16.559 128.148 1.00 15.72 340 ALA A CA 1
ATOM 2565 C C . ALA A 1 340 ? 20.476 16.487 127.591 1.00 15.96 340 ALA A C 1
ATOM 2566 O O . ALA A 1 340 ? 21.017 17.477 127.093 1.00 16.45 340 ALA A O 1
ATOM 2568 N N . ASN A 1 341 ? 21.077 15.309 127.692 1.00 14.62 341 ASN A N 1
ATOM 2569 C CA . ASN A 1 341 ? 22.356 15.020 127.005 1.00 14.58 341 ASN A CA 1
ATOM 2570 C C . ASN A 1 341 ? 22.398 15.326 125.506 1.00 12.79 341 ASN A C 1
ATOM 2571 O O . ASN A 1 341 ? 23.211 16.137 125.067 1.00 13.46 341 ASN A O 1
ATOM 2576 N N . ILE A 1 342 ? 21.557 14.650 124.722 1.00 12.02 342 ILE A N 1
ATOM 2577 C CA . ILE A 1 342 ? 21.603 14.722 123.286 1.00 12.43 342 ILE A CA 1
ATOM 2578 C C . ILE A 1 342 ? 20.957 15.983 122.707 1.00 12.57 342 ILE A C 1
ATOM 2579 O O . ILE A 1 342 ? 21.098 16.221 121.551 1.00 11.95 342 ILE A O 1
ATOM 2584 N N . THR A 1 343 ? 20.318 16.816 123.534 1.00 13.28 343 THR A N 1
ATOM 2585 C CA . THR A 1 343 ? 19.769 18.103 123.052 1.00 13.31 343 THR A CA 1
ATOM 2586 C C . THR A 1 343 ? 20.454 19.352 123.598 1.00 12.58 343 THR A C 1
ATOM 2587 O O . THR A 1 343 ? 20.204 20.474 123.131 1.00 12.16 343 THR A O 1
ATOM 2591 N N . SER A 1 344 ? 21.324 19.186 124.591 1.00 13.35 344 SER A N 1
ATOM 2592 C CA . SER A 1 344 ? 21.861 20.324 125.329 1.00 12.93 344 SER A CA 1
ATOM 2593 C C . SER A 1 344 ? 23.272 20.131 125.943 1.00 13.44 344 SER A C 1
ATOM 2594 O O . SER A 1 344 ? 24.171 20.922 125.678 1.00 14.08 344 SER A O 1
ATOM 2597 N N . GLU A 1 345 ? 23.434 19.113 126.779 1.00 14.19 345 GLU A N 1
ATOM 2598 C CA . GLU A 1 345 ? 24.619 18.973 127.626 1.00 15.88 345 GLU A CA 1
ATOM 2599 C C . GLU A 1 345 ? 25.865 18.649 126.801 1.00 15.09 345 GLU A C 1
ATOM 2600 O O . GLU A 1 345 ? 26.914 19.217 127.017 1.00 15.41 345 GLU A O 1
ATOM 2606 N N . ASN A 1 346 ? 25.748 17.680 125.905 1.00 15.83 346 ASN A N 1
ATOM 2607 C CA . ASN A 1 346 ? 26.878 17.269 125.068 1.00 16.27 346 ASN A CA 1
ATOM 2608 C C . ASN A 1 346 ? 27.423 18.402 124.197 1.00 15.46 346 ASN A C 1
ATOM 2609 O O . ASN A 1 346 ? 28.634 18.555 124.073 1.00 16.18 346 ASN A O 1
ATOM 2614 N N . ALA A 1 347 ? 26.516 19.120 123.534 1.00 15.01 347 ALA A N 1
ATOM 2615 C CA . ALA A 1 347 ? 26.831 20.361 122.778 1.00 14.99 347 ALA A CA 1
ATOM 2616 C C . ALA A 1 347 ? 27.610 21.343 123.603 1.00 15.17 347 ALA A C 1
ATOM 2617 O O . ALA A 1 347 ? 28.638 21.852 123.143 1.00 16.91 347 ALA A O 1
ATOM 2619 N N . ALA A 1 348 ? 27.120 21.660 124.810 1.00 15.56 348 ALA A N 1
ATOM 2620 C CA . ALA A 1 348 ? 27.765 22.634 125.700 1.00 16.23 348 ALA A CA 1
ATOM 2621 C C . ALA A 1 348 ? 29.162 22.171 126.074 1.00 17.45 348 ALA A C 1
ATOM 2622 O O . ALA A 1 348 ? 30.135 22.915 125.983 1.00 17.69 348 ALA A O 1
ATOM 2624 N N . LYS A 1 349 ? 29.278 20.914 126.473 1.00 17.93 349 LYS A N 1
ATOM 2625 C CA . LYS A 1 349 ? 30.593 20.384 126.808 1.00 17.85 349 LYS A CA 1
ATOM 2626 C C . LYS A 1 349 ? 31.565 20.451 125.617 1.00 17.61 349 LYS A C 1
ATOM 2627 O O . LYS A 1 349 ? 32.740 20.842 125.772 1.00 16.92 349 LYS A O 1
ATOM 2633 N N . GLN A 1 350 ? 31.063 20.080 124.441 1.00 15.98 350 GLN A N 1
ATOM 2634 C CA . GLN A 1 350 ? 31.890 20.053 123.224 1.00 17.03 350 GLN A CA 1
ATOM 2635 C C . GLN A 1 350 ? 32.322 21.448 122.778 1.00 16.50 350 GLN A C 1
ATOM 2636 O O . GLN A 1 350 ? 33.398 21.580 122.231 1.00 15.48 350 GLN A O 1
ATOM 2642 N N . LEU A 1 351 ? 31.484 22.458 123.043 1.00 16.79 351 LEU A N 1
ATOM 2643 C CA . LEU A 1 351 ? 31.784 23.867 122.708 1.00 17.84 351 LEU A CA 1
ATOM 2644 C C . LEU A 1 351 ? 32.619 24.571 123.767 1.00 19.03 351 LEU A C 1
ATOM 2645 O O . LEU A 1 351 ? 32.990 25.740 123.583 1.00 19.20 351 LEU A O 1
ATOM 2650 N N . GLY A 1 352 ? 32.869 23.859 124.874 1.00 19.01 352 GLY A N 1
ATOM 2651 C CA . GLY A 1 352 ? 33.647 24.339 125.993 1.00 19.96 352 GLY A CA 1
ATOM 2652 C C . GLY A 1 352 ? 32.875 25.365 126.789 1.00 20.62 352 GLY A C 1
ATOM 2653 O O . GLY A 1 352 ? 33.484 26.210 127.444 1.00 21.24 352 GLY A O 1
ATOM 2654 N N . ILE A 1 353 ? 31.533 25.324 126.723 1.00 19.57 353 ILE A N 1
ATOM 2655 C CA . ILE A 1 353 ? 30.727 26.316 127.452 1.00 18.32 353 ILE A CA 1
ATOM 2656 C C . ILE A 1 353 ? 29.825 25.646 128.527 1.00 18.87 353 ILE A C 1
ATOM 2657 O O . ILE A 1 353 ? 28.777 26.168 128.863 1.00 19.49 353 ILE A O 1
ATOM 2662 N N . PHE A 1 354 ? 30.222 24.488 129.055 1.00 18.74 354 PHE A N 1
ATOM 2663 C CA . PHE A 1 354 ? 29.421 23.805 130.072 1.00 19.52 354 PHE A CA 1
ATOM 2664 C C . PHE A 1 354 ? 29.394 24.530 131.419 1.00 20.55 354 PHE A C 1
ATOM 2665 O O . PHE A 1 354 ? 28.541 24.233 132.282 1.00 20.12 354 PHE A O 1
ATOM 2673 N N . ASP A 1 355 ? 30.299 25.494 131.592 1.00 22.37 355 ASP A N 1
ATOM 2674 C CA . ASP A 1 355 ? 30.305 26.323 132.785 1.00 24.10 355 ASP A CA 1
ATOM 2675 C C . ASP A 1 355 ? 29.091 27.239 132.763 1.00 23.90 355 ASP A C 1
ATOM 2676 O O . ASP A 1 355 ? 28.656 27.729 133.804 1.00 24.04 355 ASP A O 1
ATOM 2681 N N . ARG A 1 356 ? 28.536 27.474 131.583 1.00 24.26 356 ARG A N 1
ATOM 2682 C CA . ARG A 1 356 ? 27.386 28.390 131.518 1.00 24.26 356 ARG A CA 1
ATOM 2683 C C . ARG A 1 356 ? 26.138 27.878 130.824 1.00 22.06 356 ARG A C 1
ATOM 2684 O O . ARG A 1 356 ? 25.062 28.437 131.016 1.00 21.77 356 ARG A O 1
ATOM 2692 N N . LYS A 1 357 ? 26.237 26.790 130.064 1.00 20.76 357 LYS A N 1
ATOM 2693 C CA . LYS A 1 357 ? 25.037 26.251 129.388 1.00 20.18 357 LYS A CA 1
ATOM 2694 C C . LYS A 1 357 ? 24.938 24.768 129.631 1.00 19.35 357 LYS A C 1
ATOM 2695 O O . LYS A 1 357 ? 25.886 24.139 130.119 1.00 18.69 357 LYS A O 1
ATOM 2701 N N . GLY A 1 358 ? 23.777 24.213 129.297 1.00 18.34 358 GLY A N 1
ATOM 2702 C CA . GLY A 1 358 ? 23.687 22.760 129.081 1.00 17.28 358 GLY A CA 1
ATOM 2703 C C . GLY A 1 358 ? 23.237 21.893 130.237 1.00 16.90 358 GLY A C 1
ATOM 2704 O O . GLY A 1 358 ? 23.144 20.685 130.070 1.00 16.49 358 GLY A O 1
ATOM 2705 N N . SER A 1 359 ? 23.011 22.491 131.411 1.00 17.23 359 SER A N 1
ATOM 2706 C CA . SER A 1 359 ? 22.373 21.785 132.547 1.00 17.10 359 SER A CA 1
ATOM 2707 C C . SER A 1 359 ? 21.585 22.704 133.424 1.00 17.68 359 SER A C 1
ATOM 2708 O O . SER A 1 359 ? 21.905 23.889 133.545 1.00 17.92 359 SER A O 1
ATOM 2711 N N . VAL A 1 360 ? 20.508 22.175 134.001 1.00 18.71 360 VAL A N 1
ATOM 2712 C CA . VAL A 1 360 ? 19.786 22.883 135.089 1.00 18.23 360 VAL A CA 1
ATOM 2713 C C . VAL A 1 360 ? 20.573 22.873 136.450 1.00 19.77 360 VAL A C 1
ATOM 2714 O O . VAL A 1 360 ? 20.347 22.040 137.319 1.00 19.26 360 VAL A O 1
ATOM 2718 N N . THR A 1 361 ? 21.482 23.847 136.621 1.00 19.96 361 THR A N 1
ATOM 2719 C CA . THR A 1 361 ? 22.487 23.831 137.680 1.00 19.51 361 THR A CA 1
ATOM 2720 C C . THR A 1 361 ? 22.738 25.264 138.153 1.00 19.17 361 THR A C 1
ATOM 2721 O O . THR A 1 361 ? 22.886 26.149 137.352 1.00 19.09 361 THR A O 1
ATOM 2725 N N . VAL A 1 362 ? 22.759 25.469 139.461 1.00 20.30 362 VAL A N 1
ATOM 2726 C CA . VAL A 1 362 ? 23.081 26.768 140.073 1.00 20.19 362 VAL A CA 1
ATOM 2727 C C . VAL A 1 362 ? 24.375 27.361 139.495 1.00 21.05 362 VAL A C 1
ATOM 2728 O O . VAL A 1 362 ? 25.421 26.673 139.407 1.00 21.11 362 VAL A O 1
ATOM 2732 N N . GLY A 1 363 ? 24.308 28.626 139.098 1.00 20.72 363 GLY A N 1
ATOM 2733 C CA . GLY A 1 363 ? 25.497 29.335 138.574 1.00 20.37 363 GLY A CA 1
ATOM 2734 C C . GLY A 1 363 ? 25.500 29.521 137.051 1.00 20.80 363 GLY A C 1
ATOM 2735 O O . GLY A 1 363 ? 26.146 30.463 136.522 1.00 21.13 363 GLY A O 1
ATOM 2736 N N . LYS A 1 364 ? 24.784 28.634 136.351 1.00 20.85 364 LYS A N 1
ATOM 2737 C CA . LYS A 1 364 ? 24.756 28.626 134.890 1.00 21.74 364 LYS A CA 1
ATOM 2738 C C . LYS A 1 364 ? 23.716 29.612 134.403 1.00 22.48 364 LYS A C 1
ATOM 2739 O O . LYS A 1 364 ? 22.833 30.016 135.186 1.00 24.01 364 LYS A O 1
ATOM 2745 N N . ASP A 1 365 ? 23.836 30.032 133.140 1.00 22.65 365 ASP A N 1
ATOM 2746 C CA . ASP A 1 365 ? 22.818 30.874 132.490 1.00 23.16 365 ASP A CA 1
ATOM 2747 C C . ASP A 1 365 ? 21.502 30.173 132.656 1.00 23.08 365 ASP A C 1
ATOM 2748 O O . ASP A 1 365 ? 21.443 28.931 132.599 1.00 23.13 365 ASP A O 1
ATOM 2753 N N . ALA A 1 366 ? 20.450 30.976 132.835 1.00 22.72 366 ALA A N 1
ATOM 2754 C CA . ALA A 1 366 ? 19.095 30.468 132.969 1.00 22.74 366 ALA A CA 1
ATOM 2755 C C . ALA A 1 366 ? 18.506 30.346 131.568 1.00 23.53 366 ALA A C 1
ATOM 2756 O O . ALA A 1 366 ? 17.667 31.168 131.150 1.00 24.01 366 ALA A O 1
ATOM 2758 N N . ASP A 1 367 ? 19.015 29.342 130.839 1.00 23.44 367 ASP A N 1
ATOM 2759 C CA . ASP A 1 367 ? 18.524 28.878 129.537 1.00 22.09 367 ASP A CA 1
ATOM 2760 C C . ASP A 1 367 ? 17.795 27.587 129.820 1.00 21.15 367 ASP A C 1
ATOM 2761 O O . ASP A 1 367 ? 18.397 26.606 130.263 1.00 21.02 367 ASP A O 1
ATOM 2766 N N . LEU A 1 368 ? 16.481 27.599 129.615 1.00 20.64 368 LEU A N 1
ATOM 2767 C CA . LEU A 1 368 ? 15.621 26.525 130.095 1.00 19.99 368 LEU A CA 1
ATOM 2768 C C . LEU A 1 368 ? 14.425 26.365 129.215 1.00 19.68 368 LEU A C 1
ATOM 2769 O O . LEU A 1 368 ? 13.945 27.326 128.662 1.00 20.59 368 LEU A O 1
ATOM 2774 N N . VAL A 1 369 ? 13.953 25.133 129.096 1.00 19.91 369 VAL A N 1
ATOM 2775 C CA . VAL A 1 369 ? 12.721 24.891 128.394 1.00 20.91 369 VAL A CA 1
ATOM 2776 C C . VAL A 1 369 ? 11.743 24.064 129.244 1.00 21.89 369 VAL A C 1
ATOM 2777 O O . VAL A 1 369 ? 12.122 23.042 129.793 1.00 20.70 369 VAL A O 1
ATOM 2781 N N . ILE A 1 370 ? 10.496 24.544 129.370 1.00 23.02 370 ILE A N 1
ATOM 2782 C CA . ILE A 1 370 ? 9.425 23.732 129.947 1.00 24.04 370 ILE A CA 1
ATOM 2783 C C . ILE A 1 370 ? 8.741 23.021 128.794 1.00 24.14 370 ILE A C 1
ATOM 2784 O O . ILE A 1 370 ? 8.341 23.671 127.824 1.00 25.40 370 ILE A O 1
ATOM 2789 N N . VAL A 1 371 ? 8.633 21.691 128.892 1.00 25.05 371 VAL A N 1
ATOM 2790 C CA . VAL A 1 371 ? 7.999 20.822 127.904 1.00 24.77 371 VAL A CA 1
ATOM 2791 C C . VAL A 1 371 ? 7.034 19.841 128.554 1.00 25.95 371 VAL A C 1
ATOM 2792 O O . VAL A 1 371 ? 7.143 19.559 129.725 1.00 26.20 371 VAL A O 1
ATOM 2796 N N . SER A 1 372 ? 6.109 19.309 127.764 1.00 26.87 372 SER A N 1
ATOM 2797 C CA . SER A 1 372 ? 5.159 18.305 128.203 1.00 28.91 372 SER A CA 1
ATOM 2798 C C . SER A 1 372 ? 5.843 16.946 128.076 1.00 30.57 372 SER A C 1
ATOM 2799 O O . SER A 1 372 ? 6.966 16.859 127.518 1.00 29.90 372 SER A O 1
ATOM 2802 N N . SER A 1 373 ? 5.147 15.894 128.522 1.00 30.88 373 SER A N 1
ATOM 2803 C CA . SER A 1 373 ? 5.688 14.536 128.554 1.00 32.91 373 SER A CA 1
ATOM 2804 C C . SER A 1 373 ? 5.933 14.038 127.138 1.00 33.40 373 SER A C 1
ATOM 2805 O O . SER A 1 373 ? 6.492 12.945 126.914 1.00 34.60 373 SER A O 1
ATOM 2808 N N . ASP A 1 374 ? 5.518 14.863 126.191 1.00 33.57 374 ASP A N 1
ATOM 2809 C CA . ASP A 1 374 ? 5.612 14.527 124.800 1.00 33.86 374 ASP A CA 1
ATOM 2810 C C . ASP A 1 374 ? 6.531 15.478 124.055 1.00 32.55 374 ASP A C 1
ATOM 2811 O O . ASP A 1 374 ? 6.546 15.498 122.839 1.00 32.51 374 ASP A O 1
ATOM 2816 N N . CYS A 1 375 ? 7.290 16.265 124.808 1.00 31.40 375 CYS A N 1
ATOM 2817 C CA . CYS A 1 375 ? 8.246 17.237 124.254 1.00 30.75 375 CYS A CA 1
ATOM 2818 C C . CYS A 1 375 ? 7.640 18.432 123.514 1.00 30.04 375 CYS A C 1
ATOM 2819 O O . CYS A 1 375 ? 8.374 19.115 122.784 1.00 29.73 375 CYS A O 1
ATOM 2822 N N . GLU A 1 376 ? 6.340 18.713 123.696 1.00 28.93 376 GLU A N 1
ATOM 2823 C CA . GLU A 1 376 ? 5.801 19.979 123.157 1.00 27.98 376 GLU A CA 1
ATOM 2824 C C . GLU A 1 376 ? 6.362 21.083 123.998 1.00 25.85 376 GLU A C 1
ATOM 2825 O O . GLU A 1 376 ? 6.438 20.928 125.214 1.00 24.88 376 GLU A O 1
ATOM 2831 N N . VAL A 1 377 ? 6.730 22.197 123.363 1.00 24.80 377 VAL A N 1
ATOM 2832 C CA . VAL A 1 377 ? 7.264 23.344 124.069 1.00 25.40 377 VAL A CA 1
ATOM 2833 C C . VAL A 1 377 ? 6.124 24.118 124.748 1.00 26.09 377 VAL A C 1
ATOM 2834 O O . VAL A 1 377 ? 5.119 24.436 124.090 1.00 28.02 377 VAL A O 1
ATOM 2838 N N . ILE A 1 378 ? 6.280 24.392 126.050 1.00 25.51 378 ILE A N 1
ATOM 2839 C CA . ILE A 1 378 ? 5.286 25.153 126.839 1.00 24.48 378 ILE A CA 1
ATOM 2840 C C . ILE A 1 378 ? 5.830 26.560 127.106 1.00 23.89 378 ILE A C 1
ATOM 2841 O O . ILE A 1 378 ? 5.122 27.542 126.969 1.00 23.95 378 ILE A O 1
ATOM 2846 N N . LEU A 1 379 ? 7.119 26.667 127.391 1.00 23.49 379 LEU A N 1
ATOM 2847 C CA . LEU A 1 379 ? 7.707 27.959 127.733 1.00 23.84 379 LEU A CA 1
ATOM 2848 C C . LEU A 1 379 ? 9.233 27.880 127.594 1.00 23.63 379 LEU A C 1
ATOM 2849 O O . LEU A 1 379 ? 9.813 26.879 127.989 1.00 22.55 379 LEU A O 1
ATOM 2854 N N . THR A 1 380 ? 9.863 28.952 127.122 1.00 22.82 380 THR A N 1
ATOM 2855 C CA . THR A 1 380 ? 11.327 28.984 127.001 1.00 22.40 380 THR A CA 1
ATOM 2856 C C . THR A 1 380 ? 11.873 30.254 127.620 1.00 22.81 380 THR A C 1
ATOM 2857 O O . THR A 1 380 ? 11.358 31.344 127.346 1.00 24.45 380 THR A O 1
ATOM 2861 N N . ILE A 1 381 ? 12.922 30.105 128.415 1.00 22.26 381 ILE A N 1
ATOM 2862 C CA . ILE A 1 381 ? 13.648 31.213 129.020 1.00 22.33 381 ILE A CA 1
ATOM 2863 C C . ILE A 1 381 ? 15.070 31.243 128.425 1.00 22.21 381 ILE A C 1
ATOM 2864 O O . ILE A 1 381 ? 15.706 30.168 128.305 1.00 19.72 381 ILE A O 1
ATOM 2869 N N . CYS A 1 382 ? 15.536 32.457 128.069 1.00 22.35 382 CYS A N 1
ATOM 2870 C CA . CYS A 1 382 ? 16.849 32.687 127.471 1.00 24.42 382 CYS A CA 1
ATOM 2871 C C . CYS A 1 382 ? 17.634 33.720 128.288 1.00 25.41 382 CYS A C 1
ATOM 2872 O O . CYS A 1 382 ? 17.306 34.925 128.326 1.00 27.00 382 CYS A O 1
ATOM 2875 N N . ARG A 1 383 ? 18.677 33.251 128.942 1.00 26.15 383 ARG A N 1
ATOM 2876 C CA . ARG A 1 383 ? 19.470 34.085 129.810 1.00 27.20 383 ARG A CA 1
ATOM 2877 C C . ARG A 1 383 ? 18.559 34.852 130.764 1.00 28.18 383 ARG A C 1
ATOM 2878 O O . ARG A 1 383 ? 18.781 36.035 131.051 1.00 28.12 383 ARG A O 1
ATOM 2886 N N . GLY A 1 384 ? 17.533 34.154 131.247 1.00 28.47 384 GLY A N 1
ATOM 2887 C CA . GLY A 1 384 ? 16.724 34.668 132.330 1.00 29.22 384 GLY A CA 1
ATOM 2888 C C . GLY A 1 384 ? 15.454 35.371 131.920 1.00 29.37 384 GLY A C 1
ATOM 2889 O O . GLY A 1 384 ? 14.611 35.658 132.771 1.00 29.74 384 GLY A O 1
ATOM 2890 N N . ASN A 1 385 ? 15.307 35.643 130.627 1.00 29.43 385 ASN A N 1
ATOM 2891 C CA . ASN A 1 385 ? 14.065 36.273 130.094 1.00 28.63 385 ASN A CA 1
ATOM 2892 C C . ASN A 1 385 ? 13.187 35.261 129.391 1.00 28.26 385 ASN A C 1
ATOM 2893 O O . ASN A 1 385 ? 13.692 34.490 128.567 1.00 27.33 385 ASN A O 1
ATOM 2898 N N . ILE A 1 386 ? 11.880 35.277 129.679 1.00 27.96 386 ILE A N 1
ATOM 2899 C CA . ILE A 1 386 ? 10.922 34.454 128.931 1.00 27.92 386 ILE A CA 1
ATOM 2900 C C . ILE A 1 386 ? 10.914 34.862 127.435 1.00 29.19 386 ILE A C 1
ATOM 2901 O O . ILE A 1 386 ? 10.615 36.045 127.074 1.00 29.15 386 ILE A O 1
ATOM 2906 N N . ALA A 1 387 ? 11.223 33.883 126.575 1.00 28.32 387 ALA A N 1
ATOM 2907 C CA . ALA A 1 387 ? 11.414 34.123 125.136 1.00 29.18 387 ALA A CA 1
ATOM 2908 C C . ALA A 1 387 ? 10.301 33.507 124.283 1.00 29.56 387 ALA A C 1
ATOM 2909 O O . ALA A 1 387 ? 10.154 33.809 123.082 1.00 30.19 387 ALA A O 1
ATOM 2911 N N . PHE A 1 388 ? 9.525 32.635 124.911 1.00 30.27 388 PHE A N 1
ATOM 2912 C CA . PHE A 1 388 ? 8.406 31.972 124.268 1.00 31.01 388 PHE A CA 1
ATOM 2913 C C . PHE A 1 388 ? 7.459 31.496 125.347 1.00 32.98 388 PHE A C 1
ATOM 2914 O O . PHE A 1 388 ? 7.901 31.015 126.386 1.00 33.07 388 PHE A O 1
ATOM 2922 N N . ILE A 1 389 ? 6.159 31.677 125.109 1.00 35.19 389 ILE A N 1
ATOM 2923 C CA . ILE A 1 389 ? 5.092 31.107 125.934 1.00 37.94 389 ILE A CA 1
ATOM 2924 C C . ILE A 1 389 ? 4.040 30.615 124.962 1.00 39.52 389 ILE A C 1
ATOM 2925 O O . ILE A 1 389 ? 3.556 31.399 124.140 1.00 38.55 389 ILE A O 1
ATOM 2930 N N . SER A 1 390 ? 3.696 29.333 125.052 1.00 42.45 390 SER A N 1
ATOM 2931 C CA . SER A 1 390 ? 2.757 28.697 124.133 1.00 46.40 390 SER A CA 1
ATOM 2932 C C . SER A 1 390 ? 1.294 29.104 124.372 1.00 49.28 390 SER A C 1
ATOM 2933 O O . SER A 1 390 ? 1.039 30.116 125.015 1.00 49.45 390 SER A O 1
ATOM 2936 N N . LYS A 1 391 ? 0.361 28.295 123.851 1.00 53.05 391 LYS A N 1
ATOM 2937 C CA . LYS A 1 391 ? -1.087 28.457 124.054 1.00 56.80 391 LYS A CA 1
ATOM 2938 C C . LYS A 1 391 ? -1.473 28.306 125.520 1.00 58.47 391 LYS A C 1
ATOM 2939 O O . LYS A 1 391 ? -2.478 28.859 125.971 1.00 58.77 391 LYS A O 1
ATOM 2945 N N . GLU A 1 392 ? -0.679 27.562 126.275 1.00 61.15 392 GLU A N 1
ATOM 2946 C CA . GLU A 1 392 ? -0.924 27.503 127.715 1.00 63.66 392 GLU A CA 1
ATOM 2947 C C . GLU A 1 392 ? -0.221 28.665 128.424 1.00 64.70 392 GLU A C 1
ATOM 2948 O O . GLU A 1 392 ? 0.886 28.531 128.964 1.00 64.65 392 GLU A O 1
ATOM 2954 N N . ALA A 1 393 ? -0.882 29.825 128.322 1.00 66.20 393 ALA A N 1
ATOM 2955 C CA . ALA A 1 393 ? -0.631 31.018 129.132 1.00 67.56 393 ALA A CA 1
ATOM 2956 C C . ALA A 1 393 ? -1.596 30.954 130.328 1.00 68.50 393 ALA A C 1
ATOM 2957 O O . ALA A 1 393 ? -2.674 30.336 130.226 1.00 68.95 393 ALA A O 1
ATOM 2959 N N . ASP A 1 394 ? -1.204 31.592 131.439 1.00 69.35 394 ASP A N 1
ATOM 2960 C CA . ASP A 1 394 ? -1.820 31.419 132.774 1.00 70.11 394 ASP A CA 1
ATOM 2961 C C . ASP A 1 394 ? -1.315 30.173 133.503 1.00 69.97 394 ASP A C 1
ATOM 2962 O O . ASP A 1 394 ? -0.116 29.899 133.534 1.00 69.93 394 ASP A O 1
ATOM 2967 N N . ALA B 1 2 ? 36.855 39.974 148.741 1.00 52.83 2 ALA B N 1
ATOM 2968 C CA . ALA B 1 2 ? 36.510 40.214 147.289 1.00 52.74 2 ALA B CA 1
ATOM 2969 C C . ALA B 1 2 ? 37.641 39.872 146.314 1.00 52.54 2 ALA B C 1
ATOM 2970 O O . ALA B 1 2 ? 37.359 39.407 145.177 1.00 53.02 2 ALA B O 1
ATOM 2972 N N . GLU B 1 3 ? 38.896 40.103 146.742 1.00 51.61 3 GLU B N 1
ATOM 2973 C CA . GLU B 1 3 ? 40.079 39.755 145.930 1.00 50.87 3 GLU B CA 1
ATOM 2974 C C . GLU B 1 3 ? 40.002 38.287 145.474 1.00 48.88 3 GLU B C 1
ATOM 2975 O O . GLU B 1 3 ? 40.034 37.360 146.302 1.00 48.84 3 GLU B O 1
ATOM 2981 N N . SER B 1 4 ? 39.870 38.094 144.161 1.00 46.55 4 SER B N 1
ATOM 2982 C CA . SER B 1 4 ? 39.641 36.782 143.572 1.00 44.29 4 SER B CA 1
ATOM 2983 C C . SER B 1 4 ? 40.822 35.843 143.802 1.00 42.96 4 SER B C 1
ATOM 2984 O O . SER B 1 4 ? 41.995 36.262 143.785 1.00 42.79 4 SER B O 1
ATOM 2987 N N . LEU B 1 5 ? 40.507 34.572 144.030 1.00 40.99 5 LEU B N 1
ATOM 2988 C CA . LEU B 1 5 ? 41.502 33.589 144.425 1.00 39.52 5 LEU B CA 1
ATOM 2989 C C . LEU B 1 5 ? 41.371 32.333 143.567 1.00 38.50 5 LEU B C 1
ATOM 2990 O O . LEU B 1 5 ? 40.257 31.917 143.253 1.00 37.83 5 LEU B O 1
ATOM 2995 N N . LEU B 1 6 ? 42.509 31.737 143.212 1.00 37.03 6 LEU B N 1
ATOM 2996 C CA . LEU B 1 6 ? 42.535 30.481 142.516 1.00 36.14 6 LEU B CA 1
ATOM 2997 C C . LEU B 1 6 ? 43.411 29.487 143.244 1.00 35.72 6 LEU B C 1
ATOM 2998 O O . LEU B 1 6 ? 44.576 29.748 143.515 1.00 36.63 6 LEU B O 1
ATOM 3003 N N . ILE B 1 7 ? 42.821 28.344 143.581 1.00 34.86 7 ILE B N 1
ATOM 3004 C CA . ILE B 1 7 ? 43.538 27.214 144.137 1.00 33.74 7 ILE B CA 1
ATOM 3005 C C . ILE B 1 7 ? 43.784 26.243 142.994 1.00 33.81 7 ILE B C 1
ATOM 3006 O O . ILE B 1 7 ? 42.864 25.947 142.222 1.00 32.89 7 ILE B O 1
ATOM 3011 N N . LYS B 1 8 ? 45.010 25.716 142.902 1.00 33.26 8 LYS B N 1
ATOM 3012 C CA . LYS B 1 8 ? 45.448 25.044 141.692 1.00 33.02 8 LYS B CA 1
ATOM 3013 C C . LYS B 1 8 ? 46.034 23.687 141.974 1.00 32.83 8 LYS B C 1
ATOM 3014 O O . LYS B 1 8 ? 46.817 23.523 142.901 1.00 32.24 8 LYS B O 1
ATOM 3020 N N . ASP B 1 9 ? 45.678 22.723 141.139 1.00 32.93 9 ASP B N 1
ATOM 3021 C CA . ASP B 1 9 ? 46.194 21.366 141.248 1.00 34.41 9 ASP B CA 1
ATOM 3022 C C . ASP B 1 9 ? 45.974 20.771 142.633 1.00 33.07 9 ASP B C 1
ATOM 3023 O O . ASP B 1 9 ? 46.938 20.467 143.345 1.00 33.13 9 ASP B O 1
ATOM 3028 N N . ILE B 1 10 ? 44.707 20.600 143.007 1.00 31.89 10 ILE B N 1
ATOM 3029 C CA . ILE B 1 10 ? 44.381 19.998 144.301 1.00 30.54 10 ILE B CA 1
ATOM 3030 C C . ILE B 1 10 ? 43.318 18.918 144.153 1.00 30.14 10 ILE B C 1
ATOM 3031 O O . ILE B 1 10 ? 42.429 19.038 143.310 1.00 30.39 10 ILE B O 1
ATOM 3036 N N . ALA B 1 11 ? 43.413 17.860 144.959 1.00 29.38 11 ALA B N 1
ATOM 3037 C CA . ALA B 1 11 ? 42.298 16.908 145.098 1.00 28.50 11 ALA B CA 1
ATOM 3038 C C . ALA B 1 11 ? 41.123 17.660 145.744 1.00 27.49 11 ALA B C 1
ATOM 3039 O O . ALA B 1 11 ? 41.267 18.170 146.846 1.00 26.94 11 ALA B O 1
ATOM 3041 N N . ILE B 1 12 ? 39.993 17.769 145.044 1.00 26.25 12 ILE B N 1
ATOM 3042 C CA . ILE B 1 12 ? 38.802 18.486 145.574 1.00 24.83 12 ILE B CA 1
ATOM 3043 C C . ILE B 1 12 ? 37.733 17.491 146.032 1.00 24.56 12 ILE B C 1
ATOM 3044 O O . ILE B 1 12 ? 37.290 16.623 145.261 1.00 23.80 12 ILE B O 1
ATOM 3049 N N . VAL B 1 13 ? 37.329 17.609 147.298 1.00 24.43 13 VAL B N 1
ATOM 3050 C CA . VAL B 1 13 ? 36.223 16.799 147.830 1.00 23.15 13 VAL B CA 1
ATOM 3051 C C . VAL B 1 13 ? 34.912 17.564 147.596 1.00 22.48 13 VAL B C 1
ATOM 3052 O O . VAL B 1 13 ? 34.557 18.475 148.334 1.00 22.16 13 VAL B O 1
ATOM 3056 N N . THR B 1 14 ? 34.210 17.206 146.538 1.00 22.03 14 THR B N 1
ATOM 3057 C CA . THR B 1 14 ? 32.928 17.875 146.268 1.00 21.87 14 THR B CA 1
ATOM 3058 C C . THR B 1 14 ? 31.796 17.166 147.016 1.00 21.86 14 THR B C 1
ATOM 3059 O O . THR B 1 14 ? 32.042 16.295 147.819 1.00 21.55 14 THR B O 1
ATOM 3063 N N . GLU B 1 15 ? 30.561 17.556 146.759 1.00 22.36 15 GLU B N 1
ATOM 3064 C CA . GLU B 1 15 ? 29.406 16.919 147.391 1.00 23.29 15 GLU B CA 1
ATOM 3065 C C . GLU B 1 15 ? 29.341 15.398 147.164 1.00 24.58 15 GLU B C 1
ATOM 3066 O O . GLU B 1 15 ? 28.981 14.653 148.084 1.00 25.03 15 GLU B O 1
ATOM 3072 N N . ASN B 1 16 ? 29.662 14.942 145.947 1.00 26.38 16 ASN B N 1
ATOM 3073 C CA . ASN B 1 16 ? 29.601 13.507 145.641 1.00 28.47 16 ASN B CA 1
ATOM 3074 C C . ASN B 1 16 ? 30.888 12.846 145.189 1.00 29.28 16 ASN B C 1
ATOM 3075 O O . ASN B 1 16 ? 30.950 11.632 145.103 1.00 29.73 16 ASN B O 1
ATOM 3080 N N . GLU B 1 17 ? 31.931 13.619 144.929 1.00 30.34 17 GLU B N 1
ATOM 3081 C CA . GLU B 1 17 ? 33.160 12.968 144.465 1.00 31.46 17 GLU B CA 1
ATOM 3082 C C . GLU B 1 17 ? 34.462 13.608 144.938 1.00 31.35 17 GLU B C 1
ATOM 3083 O O . GLU B 1 17 ? 34.453 14.605 145.665 1.00 30.58 17 GLU B O 1
ATOM 3089 N N . VAL B 1 18 ? 35.568 12.971 144.569 1.00 31.08 18 VAL B N 1
ATOM 3090 C CA . VAL B 1 18 ? 36.879 13.579 144.713 1.00 31.33 18 VAL B CA 1
ATOM 3091 C C . VAL B 1 18 ? 37.511 13.688 143.335 1.00 31.16 18 VAL B C 1
ATOM 3092 O O . VAL B 1 18 ? 37.732 12.698 142.646 1.00 30.92 18 VAL B O 1
ATOM 3096 N N . ILE B 1 19 ? 37.624 14.937 142.899 1.00 31.26 19 ILE B N 1
ATOM 3097 C CA . ILE B 1 19 ? 38.279 15.320 141.677 1.00 31.72 19 ILE B CA 1
ATOM 3098 C C . ILE B 1 19 ? 39.780 15.243 141.977 1.00 32.78 19 ILE B C 1
ATOM 3099 O O . ILE B 1 19 ? 40.294 16.011 142.778 1.00 32.10 19 ILE B O 1
ATOM 3104 N N . LYS B 1 20 ? 40.446 14.266 141.357 1.00 34.45 20 LYS B N 1
ATOM 3105 C CA . LYS B 1 20 ? 41.851 13.919 141.616 1.00 36.46 20 LYS B CA 1
ATOM 3106 C C . LYS B 1 20 ? 42.782 15.110 141.533 1.00 36.70 20 LYS B C 1
ATOM 3107 O O . LYS B 1 20 ? 43.653 15.300 142.391 1.00 38.06 20 LYS B O 1
ATOM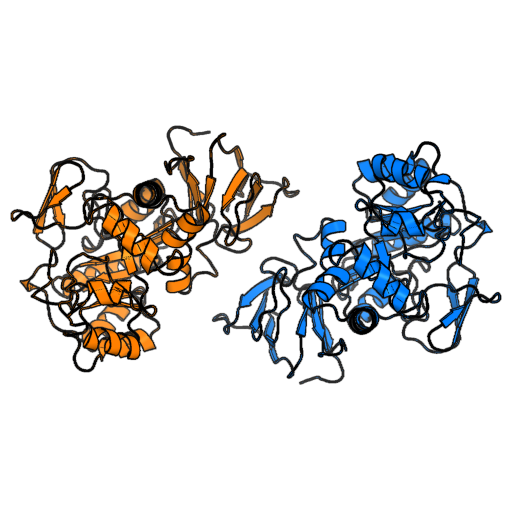 3113 N N . ASN B 1 21 ? 42.605 15.926 140.510 1.00 36.54 21 ASN B N 1
ATOM 3114 C CA . ASN B 1 21 ? 43.378 17.123 140.441 1.00 36.66 21 ASN B CA 1
ATOM 3115 C C . ASN B 1 21 ? 42.574 18.207 139.759 1.00 35.44 21 ASN B C 1
ATOM 3116 O O . ASN B 1 21 ? 42.186 18.052 138.606 1.00 36.77 21 ASN B O 1
ATOM 3121 N N . GLY B 1 22 ? 42.311 19.297 140.468 1.00 33.57 22 GLY B N 1
ATOM 3122 C CA . GLY B 1 22 ? 41.418 20.329 139.959 1.00 31.66 22 GLY B CA 1
ATOM 3123 C C . GLY B 1 22 ? 41.744 21.730 140.420 1.00 30.66 22 GLY B C 1
ATOM 3124 O O . GLY B 1 22 ? 42.718 21.950 141.142 1.00 30.14 22 GLY B O 1
ATOM 3125 N N . TYR B 1 23 ? 40.916 22.672 139.987 1.00 29.70 23 TYR B N 1
ATOM 3126 C CA . TYR B 1 23 ? 41.081 24.078 140.247 1.00 29.54 23 TYR B CA 1
ATOM 3127 C C . TYR B 1 23 ? 39.809 24.549 140.875 1.00 29.59 23 TYR B C 1
ATOM 3128 O O . TYR B 1 23 ? 38.718 24.133 140.448 1.00 28.25 23 TYR B O 1
ATOM 3137 N N . VAL B 1 24 ? 39.936 25.424 141.872 1.00 28.89 24 VAL B N 1
ATOM 3138 C CA . VAL B 1 24 ? 38.773 26.152 142.373 1.00 28.88 24 VAL B CA 1
ATOM 3139 C C . VAL B 1 24 ? 39.036 27.648 142.315 1.00 29.28 24 VAL B C 1
ATOM 3140 O O . VAL B 1 24 ? 40.066 28.140 142.811 1.00 30.19 24 VAL B O 1
ATOM 3144 N N . GLY B 1 25 ? 38.112 28.351 141.673 1.00 29.20 25 GLY B N 1
ATOM 3145 C CA . GLY B 1 25 ? 38.214 29.765 141.492 1.00 29.68 25 GLY B CA 1
ATOM 3146 C C . GLY B 1 25 ? 37.130 30.435 142.274 1.00 30.59 25 GLY B C 1
ATOM 3147 O O . GLY B 1 25 ? 35.970 29.983 142.289 1.00 30.12 25 GLY B O 1
ATOM 3148 N N . ILE B 1 26 ? 37.513 31.525 142.930 1.00 30.96 26 ILE B N 1
ATOM 3149 C CA . ILE B 1 26 ? 36.645 32.196 143.896 1.00 31.84 26 ILE B CA 1
ATOM 3150 C C . ILE B 1 26 ? 36.599 33.642 143.505 1.00 32.06 26 ILE B C 1
ATOM 3151 O O . ILE B 1 26 ? 37.645 34.242 143.299 1.00 32.42 26 ILE B O 1
ATOM 3156 N N . ASN B 1 27 ? 35.390 34.185 143.433 1.00 32.54 27 ASN B N 1
ATOM 3157 C CA . ASN B 1 27 ? 35.129 35.561 143.108 1.00 33.83 27 ASN B CA 1
ATOM 3158 C C . ASN B 1 27 ? 34.009 36.089 143.987 1.00 34.37 27 ASN B C 1
ATOM 3159 O O . ASN B 1 27 ? 32.960 35.416 144.145 1.00 34.23 27 ASN B O 1
ATOM 3164 N N . ASP B 1 28 ? 34.224 37.280 144.568 1.00 34.36 28 ASP B N 1
ATOM 3165 C CA 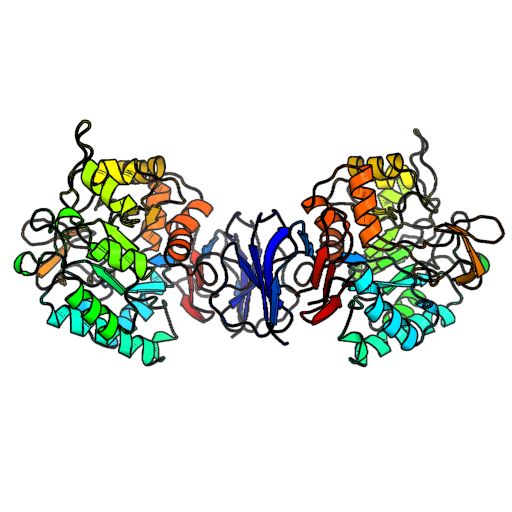. ASP B 1 28 ? 33.177 37.984 145.336 1.00 34.56 28 ASP B CA 1
ATOM 3166 C C . ASP B 1 28 ? 32.638 37.156 146.515 1.00 33.29 28 ASP B C 1
ATOM 3167 O O . ASP B 1 28 ? 31.411 37.121 146.750 1.00 31.95 28 ASP B O 1
ATOM 3172 N N . GLY B 1 29 ? 33.561 36.476 147.219 1.00 32.18 29 GLY B N 1
ATOM 3173 C CA . GLY B 1 29 ? 33.237 35.588 148.351 1.00 30.54 29 GLY B CA 1
ATOM 3174 C C . GLY B 1 29 ? 32.591 34.240 148.027 1.00 30.02 29 GLY B C 1
ATOM 3175 O O . GLY B 1 29 ? 32.193 33.491 148.944 1.00 29.49 29 GLY B O 1
ATOM 3176 N N . LYS B 1 30 ? 32.481 33.920 146.735 1.00 29.25 30 LYS B N 1
ATOM 3177 C CA . LYS B 1 30 ? 31.731 32.717 146.301 1.00 28.84 30 LYS B CA 1
ATOM 3178 C C . LYS B 1 30 ? 32.523 31.781 145.417 1.00 27.71 30 LYS B C 1
ATOM 3179 O O . LYS B 1 30 ? 33.443 32.219 144.742 1.00 27.25 30 LYS B O 1
ATOM 3185 N N . ILE B 1 31 ? 32.205 30.488 145.465 1.00 26.53 31 ILE B N 1
ATOM 3186 C CA . ILE B 1 31 ? 32.816 29.527 144.551 1.00 25.46 31 ILE B CA 1
ATOM 3187 C C . ILE B 1 31 ? 32.253 29.808 143.142 1.00 26.87 31 ILE B C 1
ATOM 3188 O O . ILE B 1 31 ? 31.026 29.846 142.960 1.00 26.77 31 ILE B O 1
ATOM 3193 N N . SER B 1 32 ? 33.164 30.062 142.187 1.00 27.41 32 SER B N 1
ATOM 3194 C CA . SER B 1 32 ? 32.847 30.485 140.819 1.00 28.58 32 SER B CA 1
ATOM 3195 C C . SER B 1 32 ? 33.059 29.351 139.840 1.00 28.29 32 SER B C 1
ATOM 3196 O O . SER B 1 32 ? 32.311 29.207 138.897 1.00 28.04 32 SER B O 1
ATOM 3199 N N . THR B 1 33 ? 34.123 28.587 140.060 1.00 29.09 33 THR B N 1
ATOM 3200 C CA . THR B 1 33 ? 34.462 27.441 139.241 1.00 30.02 33 THR B CA 1
ATOM 3201 C C . THR B 1 33 ? 35.096 26.276 140.014 1.00 30.10 33 THR B C 1
ATOM 3202 O O . THR B 1 33 ? 35.895 26.441 140.953 1.00 29.59 33 THR B O 1
ATOM 3206 N N . VAL B 1 34 ? 34.706 25.080 139.609 1.00 30.38 34 VAL B N 1
ATOM 3207 C CA . VAL B 1 34 ? 35.289 23.849 140.105 1.00 30.71 34 VAL B CA 1
ATOM 3208 C C . VAL B 1 34 ? 35.517 23.030 138.828 1.00 32.55 34 VAL B C 1
ATOM 3209 O O . VAL B 1 34 ? 34.543 22.580 138.201 1.00 32.47 34 VAL B O 1
ATOM 3213 N N . SER B 1 35 ? 36.781 22.873 138.419 1.00 33.82 35 SER B N 1
ATOM 3214 C CA . SER B 1 35 ? 37.063 22.169 137.175 1.00 35.05 35 SER B CA 1
ATOM 3215 C C . SER B 1 35 ? 38.293 21.310 137.252 1.00 36.34 35 SER B C 1
ATOM 3216 O O . SER B 1 35 ? 39.082 21.431 138.177 1.00 35.90 35 SER B O 1
ATOM 3219 N N . THR B 1 36 ? 38.459 20.440 136.263 1.00 37.97 36 THR B N 1
ATOM 3220 C CA . THR B 1 36 ? 39.718 19.735 136.072 1.00 40.41 36 THR B CA 1
ATOM 3221 C C . THR B 1 36 ? 40.742 20.652 135.377 1.00 41.92 36 THR B C 1
ATOM 3222 O O . THR B 1 36 ? 41.952 20.438 135.485 1.00 41.89 36 THR B O 1
ATOM 3226 N N . GLU B 1 37 ? 40.230 21.697 134.723 1.00 43.88 37 GLU B N 1
ATOM 3227 C CA . GLU B 1 37 ? 40.986 22.581 133.830 1.00 46.28 37 GLU B CA 1
ATOM 3228 C C . GLU B 1 37 ? 41.158 23.994 134.393 1.00 46.66 37 GLU B C 1
ATOM 3229 O O . GLU B 1 37 ? 40.172 24.609 134.820 1.00 46.44 37 GLU B O 1
ATOM 3235 N N . ARG B 1 38 ? 42.396 24.505 134.371 1.00 48.16 38 ARG B N 1
ATOM 3236 C CA . ARG B 1 38 ? 42.669 25.936 134.618 1.00 49.45 38 ARG B CA 1
ATOM 3237 C C . ARG B 1 38 ? 41.563 26.741 133.963 1.00 50.74 38 ARG B C 1
ATOM 3238 O O . ARG B 1 38 ? 41.331 26.577 132.765 1.00 50.80 38 ARG B O 1
ATOM 3246 N N . PRO B 1 39 ? 40.857 27.596 134.726 1.00 52.02 39 PRO B N 1
ATOM 3247 C CA . PRO B 1 39 ? 39.840 28.437 134.067 1.00 53.20 39 PRO B CA 1
ATOM 3248 C C . PRO B 1 39 ? 40.456 29.546 133.184 1.00 54.65 39 PRO B C 1
ATOM 3249 O O . PRO B 1 39 ? 41.669 29.806 133.263 1.00 54.56 39 PRO B O 1
ATOM 3253 N N . LYS B 1 40 ? 39.612 30.174 132.358 1.00 56.12 40 LYS B N 1
ATOM 3254 C CA . LYS B 1 40 ? 40.018 31.265 131.459 1.00 57.70 40 LYS B CA 1
ATOM 3255 C C . LYS B 1 40 ? 40.234 32.581 132.192 1.00 57.77 40 LYS B C 1
ATOM 3256 O O . LYS B 1 40 ? 41.303 33.189 132.081 1.00 57.43 40 LYS B O 1
ATOM 3262 N N . GLU B 1 41 ? 39.203 32.998 132.934 1.00 58.03 41 GLU B N 1
ATOM 3263 C CA . GLU B 1 41 ? 39.153 34.301 133.608 1.00 58.25 41 GLU B CA 1
ATOM 3264 C C . GLU B 1 41 ? 40.386 34.632 134.474 1.00 57.68 41 GLU B C 1
ATOM 3265 O O . GLU B 1 41 ? 41.100 33.722 134.942 1.00 57.69 41 GLU B O 1
ATOM 3271 N N . PRO B 1 42 ? 40.655 35.942 134.675 1.00 57.23 42 PRO B N 1
ATOM 3272 C CA . PRO B 1 42 ? 41.874 36.335 135.398 1.00 56.31 42 PRO B CA 1
ATOM 3273 C C . PRO B 1 42 ? 41.697 36.351 136.932 1.00 55.29 42 PRO B C 1
ATOM 3274 O O . PRO B 1 42 ? 40.636 36.772 137.427 1.00 55.24 42 PRO B O 1
ATOM 3278 N N . TYR B 1 43 ? 42.730 35.911 137.666 1.00 53.88 43 TYR B N 1
ATOM 3279 C CA . TYR B 1 43 ? 42.668 35.837 139.145 1.00 52.36 43 TYR B CA 1
ATOM 3280 C C . TYR B 1 43 ? 43.766 36.643 139.857 1.00 51.39 43 TYR B C 1
ATOM 3281 O O . TYR B 1 43 ? 44.940 36.503 139.522 1.00 50.95 43 TYR B O 1
ATOM 3290 N N . SER B 1 44 ? 43.372 37.483 140.827 1.00 50.07 44 SER B N 1
ATOM 3291 C CA . SER B 1 44 ? 44.312 38.353 141.579 1.00 48.97 44 SER B CA 1
ATOM 3292 C C . SER B 1 44 ? 45.356 37.606 142.418 1.00 48.30 44 SER B C 1
ATOM 3293 O O . SER B 1 44 ? 46.525 38.006 142.455 1.00 48.56 44 SER B O 1
ATOM 3296 N N . LYS B 1 45 ? 44.939 36.536 143.099 1.00 46.89 45 LYS B N 1
ATOM 3297 C CA . LYS B 1 45 ? 45.874 35.685 143.845 1.00 45.50 45 LYS B CA 1
ATOM 3298 C C . LYS B 1 45 ? 45.722 34.212 143.439 1.00 44.34 45 LYS B C 1
ATOM 3299 O O . LYS B 1 45 ? 44.650 33.772 143.073 1.00 43.69 45 LYS B O 1
ATOM 3305 N N . GLU B 1 46 ? 46.816 33.467 143.466 1.00 43.62 46 GLU B N 1
ATOM 3306 C CA . GLU B 1 46 ? 46.785 32.061 143.094 1.00 43.31 46 GLU B CA 1
ATOM 3307 C C . GLU B 1 46 ? 47.657 31.257 144.053 1.00 43.25 46 GLU B C 1
ATOM 3308 O O . GLU B 1 46 ? 48.768 31.676 144.397 1.00 42.82 46 GLU B O 1
ATOM 3314 N N . ILE B 1 47 ? 47.147 30.105 144.483 1.00 43.05 47 ILE B N 1
ATOM 3315 C CA . ILE B 1 47 ? 47.867 29.279 145.417 1.00 43.15 47 ILE B CA 1
ATOM 3316 C C . ILE B 1 47 ? 48.091 27.889 144.856 1.00 43.00 47 ILE B C 1
ATOM 3317 O O . ILE B 1 47 ? 47.153 27.148 144.538 1.00 43.26 47 ILE B O 1
ATOM 3322 N N . GLN B 1 48 ? 49.360 27.551 144.716 1.00 42.24 48 GLN B N 1
ATOM 3323 C CA . GLN B 1 48 ? 49.727 26.243 144.253 1.00 41.79 48 GLN B CA 1
ATOM 3324 C C . GLN B 1 48 ? 49.688 25.301 145.462 1.00 41.36 48 GLN B C 1
ATOM 3325 O O . GLN B 1 48 ? 50.508 25.392 146.381 1.00 41.26 48 GLN B O 1
ATOM 3331 N N . ALA B 1 49 ? 48.704 24.415 145.455 1.00 40.67 49 ALA B N 1
ATOM 3332 C CA . ALA B 1 49 ? 48.487 23.480 146.549 1.00 40.00 49 ALA B CA 1
ATOM 3333 C C . ALA B 1 49 ? 49.636 22.472 146.667 1.00 39.54 49 ALA B C 1
ATOM 3334 O O . ALA B 1 49 ? 50.108 21.949 145.657 1.00 39.40 49 ALA B O 1
ATOM 3336 N N . PRO B 1 50 ? 50.098 22.206 147.900 1.00 39.13 50 PRO B N 1
ATOM 3337 C CA . PRO B 1 50 ? 51.183 21.231 148.123 1.00 39.13 50 PRO B CA 1
ATOM 3338 C C . PRO B 1 50 ? 50.897 19.806 147.620 1.00 39.60 50 PRO B C 1
ATOM 3339 O O . PRO B 1 50 ? 49.723 19.403 147.486 1.00 39.85 50 PRO B O 1
ATOM 3343 N N . ALA B 1 51 ? 51.972 19.064 147.342 1.00 39.36 51 ALA B N 1
ATOM 3344 C CA . ALA B 1 51 ? 51.900 17.713 146.765 1.00 39.96 51 ALA B CA 1
ATOM 3345 C C . ALA B 1 51 ? 50.769 16.822 147.312 1.00 40.00 51 ALA B C 1
ATOM 3346 O O . ALA B 1 51 ? 49.960 16.283 146.559 1.00 41.13 51 ALA B O 1
ATOM 3348 N N . ASP B 1 52 ? 50.700 16.668 148.621 1.00 39.52 52 ASP B N 1
ATOM 3349 C CA . ASP B 1 52 ? 49.836 15.625 149.169 1.00 39.38 52 ASP B CA 1
ATOM 3350 C C . ASP B 1 52 ? 48.368 16.033 149.384 1.00 37.57 52 ASP B C 1
ATOM 3351 O O . ASP B 1 52 ? 47.574 15.234 149.855 1.00 37.87 52 ASP B O 1
ATOM 3356 N N . SER B 1 53 ? 48.017 17.270 149.057 1.00 35.32 53 SER B N 1
ATOM 3357 C CA . SER B 1 53 ? 46.935 17.930 149.774 1.00 33.60 53 SER B CA 1
ATOM 3358 C C . SER B 1 53 ? 45.488 17.674 149.282 1.00 31.77 53 SER B C 1
ATOM 3359 O O . SER B 1 53 ? 45.259 17.084 148.222 1.00 31.42 53 SER B O 1
ATOM 3362 N N . VAL B 1 54 ? 44.522 18.113 150.093 1.00 30.24 54 VAL B N 1
ATOM 3363 C CA . VAL B 1 54 ? 43.078 17.830 149.862 1.00 27.73 54 VAL B CA 1
ATOM 3364 C C . VAL B 1 54 ? 42.297 19.067 150.166 1.00 25.18 54 VAL B C 1
ATOM 3365 O O . VAL B 1 54 ? 42.510 19.670 151.185 1.00 25.33 54 VAL B O 1
ATOM 3369 N N . LEU B 1 55 ? 41.412 19.472 149.257 1.00 24.38 55 LEU B N 1
ATOM 3370 C CA . LEU B 1 55 ? 40.518 20.593 149.476 1.00 22.17 55 LEU B CA 1
ATOM 3371 C C . LEU B 1 55 ? 39.142 20.113 149.979 1.00 22.30 55 LEU B C 1
ATOM 3372 O O . LEU B 1 55 ? 38.407 19.421 149.263 1.00 21.23 55 LEU B O 1
ATOM 3377 N N . LEU B 1 56 ? 38.810 20.517 151.202 1.00 21.18 56 LEU B N 1
ATOM 3378 C CA . LEU B 1 56 ? 37.539 20.165 151.841 1.00 19.69 56 LEU B CA 1
ATOM 3379 C C . LEU B 1 56 ? 36.652 21.408 151.934 1.00 19.18 56 LEU B C 1
ATOM 3380 O O . LEU B 1 56 ? 37.161 22.520 151.892 1.00 19.76 56 LEU B O 1
ATOM 3385 N N . PRO B 1 57 ? 35.321 21.221 152.034 1.00 18.80 57 PRO B N 1
ATOM 3386 C CA . PRO B 1 57 ? 34.478 22.358 152.438 1.00 17.78 57 PRO B CA 1
ATOM 3387 C C . PRO B 1 57 ? 34.815 22.713 153.899 1.00 18.49 57 PRO B C 1
ATOM 3388 O O . PRO B 1 57 ? 35.173 21.831 154.723 1.00 17.85 57 PRO B O 1
ATOM 3392 N N . GLY B 1 58 ? 34.834 24.010 154.188 1.00 19.04 58 GLY B N 1
ATOM 3393 C CA . GLY B 1 58 ? 35.136 24.504 155.531 1.00 18.51 58 GLY B CA 1
ATOM 3394 C C . GLY B 1 58 ? 34.286 23.792 156.569 1.00 19.09 58 GLY B C 1
ATOM 3395 O O . GLY B 1 58 ? 33.090 23.612 156.379 1.00 17.99 58 GLY B O 1
ATOM 3396 N N . MET B 1 59 ? 34.929 23.363 157.657 1.00 18.30 59 MET B N 1
ATOM 3397 C CA . MET B 1 59 ? 34.231 22.644 158.704 1.00 18.30 59 MET B CA 1
ATOM 3398 C C . MET B 1 59 ? 33.311 23.557 159.520 1.00 18.99 59 MET B C 1
ATOM 3399 O O . MET B 1 59 ? 33.586 24.765 159.711 1.00 16.99 59 MET B O 1
ATOM 3404 N N . ILE B 1 60 ? 32.189 22.969 159.950 1.00 18.68 60 ILE B N 1
ATOM 3405 C CA . ILE B 1 60 ? 31.126 23.667 160.686 1.00 19.01 60 ILE B CA 1
ATOM 3406 C C . ILE B 1 60 ? 31.023 23.016 162.059 1.00 18.75 60 ILE B C 1
ATOM 3407 O O . ILE B 1 60 ? 30.803 21.782 162.164 1.00 19.13 60 ILE B O 1
ATOM 3412 N N . ASP B 1 61 ? 31.209 23.818 163.104 1.00 17.88 61 ASP B N 1
ATOM 3413 C CA . ASP B 1 61 ? 31.149 23.320 164.454 1.00 17.22 61 ASP B CA 1
ATOM 3414 C C . ASP B 1 61 ? 29.871 23.787 165.135 1.00 17.82 61 ASP B C 1
ATOM 3415 O O . ASP B 1 61 ? 29.757 24.961 165.491 1.00 17.20 61 ASP B O 1
ATOM 3420 N N . ILE B 1 62 ? 28.906 22.886 165.337 1.00 17.15 62 ILE B N 1
ATOM 3421 C CA . ILE B 1 62 ? 27.576 23.311 165.834 1.00 16.21 62 ILE B CA 1
ATOM 3422 C C . ILE B 1 62 ? 27.396 23.248 167.359 1.00 15.66 62 ILE B C 1
ATOM 3423 O O . ILE B 1 62 ? 26.317 23.578 167.899 1.00 17.16 62 ILE B O 1
ATOM 3428 N N . HIS B 1 63 ? 28.444 22.843 168.059 1.00 15.89 63 HIS B N 1
ATOM 3429 C CA . HIS B 1 63 ? 28.434 22.743 169.501 1.00 15.63 63 HIS B CA 1
ATOM 3430 C C . HIS B 1 63 ? 29.860 23.042 169.982 1.00 16.26 63 HIS B C 1
ATOM 3431 O O . HIS B 1 63 ? 30.709 22.133 170.134 1.00 14.17 63 HIS B O 1
ATOM 3438 N N . ILE B 1 64 ? 30.103 24.330 170.227 1.00 17.21 64 ILE B N 1
ATOM 3439 C CA . ILE B 1 64 ? 31.378 24.801 170.730 1.00 18.00 64 ILE B CA 1
ATOM 3440 C C . ILE B 1 64 ? 31.232 25.941 171.770 1.00 19.31 64 ILE B C 1
ATOM 3441 O O . ILE B 1 64 ? 30.583 26.963 171.502 1.00 19.55 64 ILE B O 1
ATOM 3446 N N . HIS B 1 65 ? 31.819 25.773 172.952 1.00 19.78 65 HIS B N 1
ATOM 3447 C CA . HIS B 1 65 ? 31.627 26.795 174.009 1.00 21.94 65 HIS B CA 1
ATOM 3448 C C . HIS B 1 65 ? 32.603 27.954 173.928 1.00 22.05 65 HIS B C 1
ATOM 3449 O O . HIS B 1 65 ? 32.215 29.106 174.153 1.00 22.37 65 HIS B O 1
ATOM 3456 N N . GLY B 1 66 ? 33.843 27.640 173.564 1.00 21.59 66 GLY B N 1
ATOM 3457 C CA . GLY B 1 66 ? 34.883 28.626 173.536 1.00 22.34 66 GLY B CA 1
ATOM 3458 C C . GLY B 1 66 ? 36.152 28.026 173.016 1.00 23.15 66 GLY B C 1
ATOM 3459 O O . GLY B 1 66 ? 36.154 26.921 172.442 1.00 23.17 66 GLY B O 1
ATOM 3460 N N . GLY B 1 67 ? 37.234 28.774 173.185 1.00 23.44 67 GLY B N 1
ATOM 3461 C CA . GLY B 1 67 ? 38.562 28.346 172.768 1.00 23.87 67 GLY B CA 1
ATOM 3462 C C . GLY B 1 67 ? 39.520 29.520 172.813 1.00 24.75 67 GLY B C 1
ATOM 3463 O O . GLY B 1 67 ? 39.099 30.680 172.769 1.00 24.51 67 GLY B O 1
ATOM 3464 N N . TYR B 1 68 ? 40.811 29.197 172.906 1.00 26.20 68 TYR B N 1
ATOM 3465 C CA . TYR B 1 68 ? 41.913 30.181 172.778 1.00 26.28 68 TYR B CA 1
ATOM 3466 C C . TYR B 1 68 ? 41.861 31.271 173.874 1.00 27.06 68 TYR B C 1
ATOM 3467 O O . TYR B 1 68 ? 42.331 32.419 173.686 1.00 26.50 68 TYR B O 1
ATOM 3476 N N . GLY B 1 69 ? 41.307 30.882 175.028 1.00 26.61 69 GLY B N 1
ATOM 3477 C CA . GLY B 1 69 ? 41.052 31.820 176.123 1.00 26.76 69 GLY B CA 1
ATOM 3478 C C . GLY B 1 69 ? 39.676 32.444 176.245 1.00 26.08 69 GLY B C 1
ATOM 3479 O O . GLY B 1 69 ? 39.386 33.031 177.279 1.00 26.88 69 GLY B O 1
ATOM 3480 N N . ALA B 1 70 ? 38.819 32.280 175.230 1.00 26.42 70 ALA B N 1
ATOM 3481 C CA . ALA B 1 70 ? 37.474 32.887 175.163 1.00 26.00 70 ALA B CA 1
ATOM 3482 C C . ALA B 1 70 ? 36.311 31.882 175.403 1.00 26.97 70 ALA B C 1
ATOM 3483 O O . ALA B 1 70 ? 36.469 30.694 175.165 1.00 28.10 70 ALA B O 1
ATOM 3485 N N . ASP B 1 71 ? 35.155 32.360 175.865 1.00 26.27 71 ASP B N 1
ATOM 3486 C CA . ASP B 1 71 ? 34.016 31.490 176.083 1.00 27.69 71 ASP B CA 1
ATOM 3487 C C . ASP B 1 71 ? 32.785 32.325 175.850 1.00 28.07 71 ASP B C 1
ATOM 3488 O O . ASP B 1 71 ? 32.672 33.395 176.424 1.00 28.77 71 ASP B O 1
ATOM 3493 N N . THR B 1 72 ? 31.863 31.809 175.033 1.00 27.96 72 THR B N 1
ATOM 3494 C CA . THR B 1 72 ? 30.567 32.415 174.737 1.00 27.60 72 THR B CA 1
ATOM 3495 C C . THR B 1 72 ? 29.914 33.166 175.908 1.00 28.78 72 THR B C 1
ATOM 3496 O O . THR B 1 72 ? 29.363 34.256 175.722 1.00 29.31 72 THR B O 1
ATOM 3500 N N . MET B 1 73 ? 29.950 32.576 177.101 1.00 28.53 73 MET B N 1
ATOM 3501 C CA . MET B 1 73 ? 29.265 33.159 178.253 1.00 28.29 73 MET B CA 1
ATOM 3502 C C . MET B 1 73 ? 29.938 34.464 178.719 1.00 29.18 73 MET B C 1
ATOM 3503 O O . MET B 1 73 ? 29.271 35.335 179.269 1.00 29.11 73 MET B O 1
ATOM 3508 N N . ASP B 1 74 ? 31.244 34.596 178.499 1.00 29.85 74 ASP B N 1
ATOM 3509 C CA . ASP B 1 74 ? 31.953 35.838 178.791 1.00 30.40 74 ASP B CA 1
ATOM 3510 C C . ASP B 1 74 ? 31.252 37.089 178.244 1.00 31.26 74 ASP B C 1
ATOM 3511 O O . ASP B 1 74 ? 31.541 38.211 178.711 1.00 31.61 74 ASP B O 1
ATOM 3516 N N . ALA B 1 75 ? 30.345 36.905 177.275 1.00 31.39 75 ALA B N 1
ATOM 3517 C CA . ALA B 1 75 ? 29.506 37.985 176.730 1.00 32.01 75 ALA B CA 1
ATOM 3518 C C . ALA B 1 75 ? 30.226 39.311 176.367 1.00 32.65 75 ALA B C 1
ATOM 3519 O O . ALA B 1 75 ? 29.698 40.395 176.630 1.00 32.70 75 ALA B O 1
ATOM 3521 N N . SER B 1 76 ? 31.412 39.221 175.757 1.00 33.20 76 SER B N 1
ATOM 3522 C CA . SER B 1 76 ? 32.068 40.395 175.174 1.00 33.95 76 SER B CA 1
ATOM 3523 C C . SER B 1 76 ? 32.453 40.219 173.675 1.00 34.35 76 SER B C 1
ATOM 3524 O O . SER B 1 76 ? 32.627 39.094 173.172 1.00 35.09 76 SER B O 1
ATOM 3527 N N . PHE B 1 77 ? 32.540 41.334 172.953 1.00 33.56 77 PHE B N 1
ATOM 3528 C CA . PHE B 1 77 ? 32.926 41.316 171.559 1.00 32.55 77 PHE B CA 1
ATOM 3529 C C . PHE B 1 77 ? 34.287 40.622 171.458 1.00 33.03 77 PHE B C 1
ATOM 3530 O O . PHE B 1 77 ? 34.536 39.857 170.527 1.00 32.72 77 PHE B O 1
ATOM 3538 N N . SER B 1 78 ? 35.165 40.865 172.433 1.00 32.85 78 SER B N 1
ATOM 3539 C CA . SER B 1 78 ? 36.493 40.233 172.428 1.00 33.16 78 SER B CA 1
ATOM 3540 C C . SER B 1 78 ? 36.386 38.698 172.254 1.00 32.42 78 SER B C 1
ATOM 3541 O O . SER B 1 78 ? 37.208 38.061 171.583 1.00 32.25 78 SER B O 1
ATOM 3544 N N . THR B 1 79 ? 35.360 38.144 172.891 1.00 32.23 79 THR B N 1
ATOM 3545 C CA . THR B 1 79 ? 35.063 36.715 172.905 1.00 32.22 79 THR B CA 1
ATOM 3546 C C . THR B 1 79 ? 34.960 36.161 171.474 1.00 31.29 79 THR B C 1
ATOM 3547 O O . THR B 1 79 ? 35.648 35.200 171.119 1.00 31.67 79 THR B O 1
ATOM 3551 N N . LEU B 1 80 ? 34.124 36.817 170.678 1.00 30.45 80 LEU B N 1
ATOM 3552 C CA . LEU B 1 80 ? 33.799 36.408 169.330 1.00 29.53 80 LEU B CA 1
ATOM 3553 C C . LEU B 1 80 ? 34.877 36.806 168.310 1.00 30.02 80 LEU B C 1
ATOM 3554 O O . LEU B 1 80 ? 34.991 36.172 167.270 1.00 30.12 80 LEU B O 1
ATOM 3559 N N . ASP B 1 81 ? 35.690 37.821 168.638 1.00 30.10 81 ASP B N 1
ATOM 3560 C CA . ASP B 1 81 ? 36.839 38.228 167.831 1.00 30.28 81 ASP B CA 1
ATOM 3561 C C . ASP B 1 81 ? 37.886 37.152 167.898 1.00 30.23 81 ASP B C 1
ATOM 3562 O O . ASP B 1 81 ? 38.517 36.832 166.891 1.00 29.84 81 ASP B O 1
ATOM 3567 N N . ILE B 1 82 ? 38.101 36.634 169.113 1.00 29.58 82 ILE B N 1
ATOM 3568 C CA . ILE B 1 82 ? 39.063 35.550 169.348 1.00 29.21 82 ILE B CA 1
ATOM 3569 C C . ILE B 1 82 ? 38.615 34.242 168.627 1.00 28.10 82 ILE B C 1
ATOM 3570 O O . ILE B 1 82 ? 39.403 33.640 167.876 1.00 27.90 82 ILE B O 1
ATOM 3575 N N . MET B 1 83 ? 37.352 33.865 168.851 1.00 26.68 83 MET B N 1
ATOM 3576 C CA . MET B 1 83 ? 36.719 32.637 168.270 1.00 27.10 83 MET B CA 1
ATOM 3577 C C . MET B 1 83 ? 36.697 32.624 166.738 1.00 25.95 83 MET B C 1
ATOM 3578 O O . MET B 1 83 ? 37.211 31.685 166.127 1.00 26.51 83 MET B O 1
ATOM 3583 N N . SER B 1 84 ? 36.166 33.680 166.122 1.00 25.62 84 SER B N 1
ATOM 3584 C CA . SER B 1 84 ? 36.182 33.777 164.659 1.00 25.30 84 SER B CA 1
ATOM 3585 C C . SER B 1 84 ? 37.603 33.805 164.082 1.00 25.41 84 SER B C 1
ATOM 3586 O O . SER B 1 84 ? 37.864 33.214 163.026 1.00 25.33 84 SER B O 1
ATOM 3589 N N . SER B 1 85 ? 38.528 34.465 164.777 1.00 24.63 85 SER B N 1
ATOM 3590 C CA . SER B 1 85 ? 39.834 34.708 164.221 1.00 24.43 85 SER B CA 1
ATOM 3591 C C . SER B 1 85 ? 40.686 33.458 164.352 1.00 24.65 85 SER B C 1
ATOM 3592 O O . SER B 1 85 ? 41.550 33.193 163.492 1.00 24.92 85 SER B O 1
ATOM 3595 N N . ARG B 1 86 ? 40.488 32.706 165.435 1.00 23.71 86 ARG B N 1
ATOM 3596 C CA . ARG B 1 86 ? 41.363 31.563 165.689 1.00 23.82 86 ARG B CA 1
ATOM 3597 C C . ARG B 1 86 ? 40.751 30.216 165.251 1.00 23.69 86 ARG B C 1
ATOM 3598 O O . ARG B 1 86 ? 41.481 29.247 165.030 1.00 23.20 86 ARG B O 1
ATOM 3606 N N . LEU B 1 87 ? 39.425 30.138 165.180 1.00 23.58 87 LEU B N 1
ATOM 3607 C CA . LEU B 1 87 ? 38.772 28.879 164.724 1.00 23.36 87 LEU B CA 1
ATOM 3608 C C . LEU B 1 87 ? 39.262 28.366 163.362 1.00 23.86 87 LEU B C 1
ATOM 3609 O O . LEU B 1 87 ? 39.529 27.152 163.214 1.00 24.37 87 LEU B O 1
ATOM 3614 N N . PRO B 1 88 ? 39.427 29.270 162.371 1.00 24.69 88 PRO B N 1
ATOM 3615 C CA . PRO B 1 88 ? 40.035 28.832 161.109 1.00 24.30 88 PRO B CA 1
ATOM 3616 C C . PRO B 1 88 ? 41.360 28.079 161.262 1.00 24.77 88 PRO B C 1
ATOM 3617 O O . PRO B 1 88 ? 41.758 27.349 160.336 1.00 24.70 88 PRO B O 1
ATOM 3621 N N . GLU B 1 89 ? 42.046 28.208 162.389 1.00 24.60 89 GLU B N 1
ATOM 3622 C CA . GLU B 1 89 ? 43.318 27.452 162.509 1.00 25.80 89 GLU B CA 1
ATOM 3623 C C . GLU B 1 89 ? 43.037 25.964 162.614 1.00 24.97 89 GLU B C 1
ATOM 3624 O O . GLU B 1 89 ? 43.916 25.145 162.334 1.00 24.50 89 GLU B O 1
ATOM 3630 N N . GLU B 1 90 ? 41.813 25.641 163.049 1.00 24.80 90 GLU B N 1
ATOM 3631 C CA . GLU B 1 90 ? 41.274 24.258 163.160 1.00 25.12 90 GLU B CA 1
ATOM 3632 C C . GLU B 1 90 ? 40.574 23.706 161.910 1.00 24.67 90 GLU B C 1
ATOM 3633 O O . GLU B 1 90 ? 40.142 22.534 161.914 1.00 25.58 90 GLU B O 1
ATOM 3639 N N . GLY B 1 91 ? 40.431 24.539 160.881 1.00 23.65 91 GLY B N 1
ATOM 3640 C CA . GLY B 1 91 ? 39.675 24.202 159.663 1.00 22.62 91 GLY B CA 1
ATOM 3641 C C . GLY B 1 91 ? 38.232 24.694 159.709 1.00 22.14 91 GLY B C 1
ATOM 3642 O O . GLY B 1 91 ? 37.471 24.478 158.770 1.00 21.81 91 GLY B O 1
ATOM 3643 N N . THR B 1 92 ? 37.847 25.336 160.812 1.00 20.92 92 THR B N 1
ATOM 3644 C CA . THR B 1 92 ? 36.437 25.708 161.055 1.00 20.84 92 THR B CA 1
ATOM 3645 C C . THR B 1 92 ? 36.211 27.051 160.457 1.00 20.99 92 THR B C 1
ATOM 3646 O O . THR B 1 92 ? 36.958 27.996 160.730 1.00 20.90 92 THR B O 1
ATOM 3650 N N . THR B 1 93 ? 35.200 27.118 159.601 1.00 20.34 93 THR B N 1
ATOM 3651 C CA . THR B 1 93 ? 34.890 28.310 158.874 1.00 19.15 93 THR B CA 1
ATOM 3652 C C . THR B 1 93 ? 33.545 28.869 159.296 1.00 19.60 93 THR B C 1
ATOM 3653 O O . THR B 1 93 ? 33.175 29.976 158.891 1.00 19.92 93 THR B O 1
ATOM 3657 N N . SER B 1 94 ? 32.793 28.092 160.065 1.00 19.34 94 SER B N 1
ATOM 3658 C CA . SER B 1 94 ? 31.519 28.555 160.631 1.00 19.78 94 SER B CA 1
ATOM 3659 C C . SER B 1 94 ? 31.146 27.735 161.883 1.00 20.28 94 SER B C 1
ATOM 3660 O O . SER B 1 94 ? 31.618 26.599 162.060 1.00 20.16 94 SER B O 1
ATOM 3663 N N . PHE B 1 95 ? 30.348 28.341 162.772 1.00 20.43 95 PHE B N 1
ATOM 3664 C CA . PHE B 1 95 ? 30.140 27.818 164.127 1.00 20.22 95 PHE B CA 1
ATOM 3665 C C . PHE B 1 95 ? 28.893 28.364 164.756 1.00 21.05 95 PHE B C 1
ATOM 3666 O O . PHE B 1 95 ? 28.400 29.455 164.374 1.00 19.66 95 PHE B O 1
ATOM 3674 N N . LEU B 1 96 ? 28.330 27.574 165.680 1.00 20.55 96 LEU B N 1
ATOM 3675 C CA . LEU B 1 96 ? 27.317 28.112 166.601 1.00 20.22 96 LEU B CA 1
ATOM 3676 C C . LEU B 1 96 ? 27.955 28.289 167.979 1.00 21.13 96 LEU B C 1
ATOM 3677 O O . LEU B 1 96 ? 28.314 27.313 168.644 1.00 20.78 96 LEU B O 1
ATOM 3682 N N . ALA B 1 97 ? 28.092 29.545 168.395 1.00 21.36 97 ALA B N 1
ATOM 3683 C CA . ALA B 1 97 ? 28.452 29.875 169.770 1.00 21.58 97 ALA B CA 1
ATOM 3684 C C . ALA B 1 97 ? 27.483 29.179 170.754 1.00 20.41 97 ALA B C 1
ATOM 3685 O O . ALA B 1 97 ? 26.258 29.331 170.665 1.00 19.02 97 ALA B O 1
ATOM 3687 N N . THR B 1 98 ? 28.054 28.392 171.666 1.00 19.73 98 THR B N 1
ATOM 3688 C CA . THR B 1 98 ? 27.240 27.557 172.546 1.00 20.55 98 THR B CA 1
ATOM 3689 C C . THR B 1 98 ? 27.213 28.096 173.976 1.00 20.74 98 THR B C 1
ATOM 3690 O O . THR B 1 98 ? 28.243 28.452 174.525 1.00 21.70 98 THR B O 1
ATOM 3694 N N . THR B 1 99 ? 26.018 28.195 174.540 1.00 21.81 99 THR B N 1
ATOM 3695 C CA . THR B 1 99 ? 25.856 28.632 175.895 1.00 23.64 99 THR B CA 1
ATOM 3696 C C . THR B 1 99 ? 25.926 27.412 176.816 1.00 24.21 99 THR B C 1
ATOM 3697 O O . THR B 1 99 ? 26.201 26.293 176.353 1.00 25.26 99 THR B O 1
ATOM 3701 N N . ILE B 1 100 ? 25.740 27.647 178.117 1.00 24.20 100 ILE B N 1
ATOM 3702 C CA . ILE B 1 100 ? 25.744 26.602 179.144 1.00 24.11 100 ILE B CA 1
ATOM 3703 C C . ILE B 1 100 ? 24.644 26.968 180.139 1.00 24.55 100 ILE B C 1
ATOM 3704 O O . ILE B 1 100 ? 24.309 28.156 180.257 1.00 24.01 100 ILE B O 1
ATOM 3709 N N . THR B 1 101 ? 24.016 25.950 180.743 1.00 24.15 101 THR B N 1
ATOM 3710 C CA . THR B 1 101 ? 23.182 26.071 181.952 1.00 24.39 101 THR B CA 1
ATOM 3711 C C . THR B 1 101 ? 23.796 27.066 182.941 1.00 24.94 101 THR B C 1
ATOM 3712 O O . THR B 1 101 ? 24.960 26.982 183.311 1.00 24.61 101 THR B O 1
ATOM 3716 N N . GLN B 1 102 ? 22.989 28.027 183.345 1.00 26.30 102 GLN B N 1
ATOM 3717 C CA . GLN B 1 102 ? 23.467 29.153 184.137 1.00 27.40 102 GLN B CA 1
ATOM 3718 C C . GLN B 1 102 ? 22.264 29.974 184.555 1.00 28.04 102 GLN B C 1
ATOM 3719 O O . GLN B 1 102 ? 21.113 29.667 184.189 1.00 27.61 102 GLN B O 1
ATOM 3725 N N . GLU B 1 103 ? 22.542 30.999 185.357 1.00 29.31 103 GLU B N 1
ATOM 3726 C CA . GLU B 1 103 ? 21.521 31.953 185.781 1.00 30.79 103 GLU B CA 1
ATOM 3727 C C . GLU B 1 103 ? 20.938 32.663 184.544 1.00 30.75 103 GLU B C 1
ATOM 3728 O O . GLU B 1 103 ? 21.670 33.045 183.653 1.00 30.94 103 GLU B O 1
ATOM 3734 N N . HIS B 1 104 ? 19.624 32.823 184.471 1.00 31.20 104 HIS B N 1
ATOM 3735 C CA . HIS B 1 104 ? 18.993 33.290 183.234 1.00 32.43 104 HIS B CA 1
ATOM 3736 C C . HIS B 1 104 ? 19.557 34.609 182.635 1.00 32.14 104 HIS B C 1
ATOM 3737 O O . HIS B 1 104 ? 19.675 34.728 181.416 1.00 32.85 104 HIS B O 1
ATOM 3744 N N . GLY B 1 105 ? 19.927 35.577 183.472 1.00 30.62 105 GLY B N 1
ATOM 3745 C CA . GLY B 1 105 ? 20.443 36.832 182.967 1.00 29.73 105 GLY B CA 1
ATOM 3746 C C . GLY B 1 105 ? 21.883 36.724 182.525 1.00 29.31 105 GLY B C 1
ATOM 3747 O O . GLY B 1 105 ? 22.338 37.481 181.675 1.00 29.28 105 GLY B O 1
ATOM 3748 N N . ASN B 1 106 ? 22.609 35.777 183.114 1.00 28.57 106 ASN B N 1
ATOM 3749 C CA . ASN B 1 106 ? 23.920 35.411 182.624 1.00 28.48 106 ASN B CA 1
ATOM 3750 C C . ASN B 1 106 ? 23.857 34.892 181.168 1.00 27.89 106 ASN B C 1
ATOM 3751 O O . ASN B 1 106 ? 24.745 35.174 180.346 1.00 27.04 106 ASN B O 1
ATOM 3756 N N . ILE B 1 107 ? 22.787 34.157 180.887 1.00 27.10 107 ILE B N 1
ATOM 3757 C CA . ILE B 1 107 ? 22.492 33.589 179.583 1.00 27.45 107 ILE B CA 1
ATOM 3758 C C . ILE B 1 107 ? 22.018 34.725 178.691 1.00 28.91 107 ILE B C 1
ATOM 3759 O O . ILE B 1 107 ? 22.565 34.904 177.595 1.00 29.70 107 ILE B O 1
ATOM 3764 N N . SER B 1 108 ? 21.020 35.494 179.162 1.00 29.56 108 SER B N 1
ATOM 3765 C CA . SER B 1 108 ? 20.519 36.691 178.450 1.00 29.64 108 SER B CA 1
ATOM 3766 C C . SER B 1 108 ? 21.655 37.613 177.960 1.00 30.38 108 SER B C 1
ATOM 3767 O O . SER B 1 108 ? 21.652 38.034 176.813 1.00 31.10 108 SER B O 1
ATOM 3770 N N . GLN B 1 109 ? 22.651 37.876 178.805 1.00 30.53 109 GLN B N 1
ATOM 3771 C CA . GLN B 1 109 ? 23.801 38.690 178.400 1.00 31.52 109 GLN B CA 1
ATOM 3772 C C . GLN B 1 109 ? 24.645 38.057 177.269 1.00 30.46 109 GLN B C 1
ATOM 3773 O O . GLN B 1 109 ? 25.156 38.770 176.411 1.00 29.65 109 GLN B O 1
ATOM 3779 N N . ALA B 1 110 ? 24.817 36.729 177.301 1.00 29.56 110 ALA B N 1
ATOM 3780 C CA . ALA B 1 110 ? 25.614 36.018 176.284 1.00 28.04 110 ALA B CA 1
ATOM 3781 C C . ALA B 1 110 ? 24.971 36.133 174.906 1.00 26.81 110 ALA B C 1
ATOM 3782 O O . ALA B 1 110 ? 25.666 36.309 173.895 1.00 26.80 110 ALA B O 1
ATOM 3784 N N . LEU B 1 111 ? 23.647 36.043 174.900 1.00 25.69 111 LEU B N 1
ATOM 3785 C CA . LEU B 1 111 ? 22.815 36.108 173.717 1.00 26.12 111 LEU B CA 1
ATOM 3786 C C . LEU B 1 111 ? 22.841 37.501 173.058 1.00 27.41 111 LEU B C 1
ATOM 3787 O O . LEU B 1 111 ? 23.038 37.618 171.823 1.00 27.20 111 LEU B O 1
ATOM 3792 N N . VAL B 1 112 ? 22.677 38.553 173.883 1.00 27.89 112 VAL B N 1
ATOM 3793 C CA . VAL B 1 112 ? 22.707 39.927 173.405 1.00 27.63 112 VAL B CA 1
ATOM 3794 C C . VAL B 1 112 ? 24.080 40.259 172.820 1.00 28.79 112 VAL B C 1
ATOM 3795 O O . VAL B 1 112 ? 24.153 40.837 171.721 1.00 29.12 112 VAL B O 1
ATOM 3799 N N . ASN B 1 113 ? 25.167 39.880 173.506 1.00 29.18 113 ASN B N 1
ATOM 3800 C CA . ASN B 1 113 ? 26.513 40.110 172.966 1.00 30.94 113 ASN B CA 1
ATOM 3801 C C . ASN B 1 113 ? 26.685 39.478 171.579 1.00 31.65 113 ASN B C 1
ATOM 3802 O O . ASN B 1 113 ? 27.310 40.074 170.684 1.00 32.66 113 ASN B O 1
ATOM 3807 N N . ALA B 1 114 ? 26.120 38.284 171.398 1.00 31.90 114 ALA B N 1
ATOM 3808 C CA . ALA B 1 114 ? 26.188 37.560 170.125 1.00 31.61 114 ALA B CA 1
ATOM 3809 C C . ALA B 1 114 ? 25.472 38.319 169.003 1.00 31.72 114 ALA B C 1
ATOM 3810 O O . ALA B 1 114 ? 26.069 38.556 167.948 1.00 31.05 114 ALA B O 1
ATOM 3812 N N . ARG B 1 115 ? 24.196 38.654 169.222 1.00 31.79 115 ARG B N 1
ATOM 3813 C CA . ARG B 1 115 ? 23.426 39.528 168.335 1.00 33.03 115 ARG B CA 1
ATOM 3814 C C . ARG B 1 115 ? 24.184 40.838 167.940 1.00 33.60 115 ARG B C 1
ATOM 3815 O O . ARG B 1 115 ? 24.364 41.155 166.749 1.00 32.99 115 ARG B O 1
ATOM 3823 N N . GLU B 1 116 ? 24.674 41.558 168.943 1.00 34.16 116 GLU B N 1
ATOM 3824 C CA . GLU B 1 116 ? 25.302 42.860 168.705 1.00 35.05 116 GLU B CA 1
ATOM 3825 C C . GLU B 1 116 ? 26.639 42.737 168.004 1.00 34.13 116 GLU B C 1
ATOM 3826 O O . GLU B 1 116 ? 26.955 43.556 167.153 1.00 34.09 116 GLU B O 1
ATOM 3832 N N . TRP B 1 117 ? 27.404 41.695 168.322 1.00 33.07 117 TRP B N 1
ATOM 3833 C CA . TRP B 1 117 ? 28.676 41.456 167.656 1.00 32.45 117 TRP B CA 1
ATOM 3834 C C . TRP B 1 117 ? 28.494 41.138 166.166 1.00 33.42 117 TRP B C 1
ATOM 3835 O O . TRP B 1 117 ? 29.217 41.679 165.308 1.00 32.66 117 TRP B O 1
ATOM 3846 N N . LYS B 1 118 ? 27.531 40.267 165.876 1.00 34.68 118 LYS B N 1
ATOM 3847 C CA . LYS B 1 118 ? 27.203 39.920 164.496 1.00 36.43 118 LYS B CA 1
ATOM 3848 C C . LYS B 1 118 ? 26.814 41.187 163.708 1.00 36.62 118 LYS B C 1
ATOM 3849 O O . LYS B 1 118 ? 27.469 41.487 162.707 1.00 36.28 118 LYS B O 1
ATOM 3855 N N . ALA B 1 119 ? 25.810 41.927 164.204 1.00 37.61 119 ALA B N 1
ATOM 3856 C CA . ALA B 1 119 ? 25.282 43.195 163.604 1.00 38.14 119 ALA B CA 1
ATOM 3857 C C . ALA B 1 119 ? 26.314 44.306 163.358 1.00 39.32 119 ALA B C 1
ATOM 3858 O O . ALA B 1 119 ? 26.239 45.032 162.369 1.00 40.10 119 ALA B O 1
ATOM 3860 N N . ALA B 1 120 ? 27.266 44.441 164.272 1.00 40.29 120 ALA B N 1
ATOM 3861 C CA . ALA B 1 120 ? 28.345 45.413 164.160 1.00 41.18 120 ALA B CA 1
ATOM 3862 C C . ALA B 1 120 ? 29.129 45.293 162.844 1.00 41.78 120 ALA B C 1
ATOM 3863 O O . ALA B 1 120 ? 29.785 46.237 162.413 1.00 41.84 120 ALA B O 1
ATOM 3865 N N . GLU B 1 121 ? 29.085 44.111 162.242 1.00 42.01 121 GLU B N 1
ATOM 3866 C CA . GLU B 1 121 ? 29.712 43.849 160.965 1.00 42.77 121 GLU B CA 1
ATOM 3867 C C . GLU B 1 121 ? 31.146 44.347 160.864 1.00 42.68 121 GLU B C 1
ATOM 3868 O O . GLU B 1 121 ? 31.518 45.023 159.900 1.00 43.86 121 GLU B O 1
ATOM 3874 N N . GLU B 1 122 ? 31.949 44.022 161.864 1.00 42.22 122 GLU B N 1
ATOM 3875 C CA . GLU B 1 122 ? 33.362 44.396 161.849 1.00 42.42 122 GLU B CA 1
ATOM 3876 C C . GLU B 1 122 ? 34.190 43.094 161.865 1.00 41.61 122 GLU B C 1
ATOM 3877 O O . GLU B 1 122 ? 34.496 42.557 160.794 1.00 41.66 122 GLU B O 1
ATOM 3883 N N . SER B 1 123 ? 34.480 42.538 163.039 1.00 40.28 123 SER B N 1
ATOM 3884 C CA . SER B 1 123 ? 35.109 41.210 163.094 1.00 38.83 123 SER B CA 1
ATOM 3885 C C . SER B 1 123 ? 34.221 40.054 162.556 1.00 37.69 123 SER B C 1
ATOM 3886 O O . SER B 1 123 ? 34.731 38.982 162.195 1.00 36.24 123 SER B O 1
ATOM 3889 N N . SER B 1 124 ? 32.909 40.293 162.490 1.00 36.06 124 SER B N 1
ATOM 3890 C CA . SER B 1 124 ? 31.936 39.295 162.073 1.00 35.32 124 SER B CA 1
ATOM 3891 C C . SER B 1 124 ? 31.937 39.041 160.575 1.00 35.42 124 SER B C 1
ATOM 3892 O O . SER B 1 124 ? 31.184 38.185 160.068 1.00 35.75 124 SER B O 1
ATOM 3895 N N . LEU B 1 125 ? 32.772 39.798 159.875 1.00 34.80 125 LEU B N 1
ATOM 3896 C CA . LEU B 1 125 ? 32.886 39.742 158.430 1.00 34.38 125 LEU B CA 1
ATOM 3897 C C . LEU B 1 125 ? 34.068 38.846 158.080 1.00 33.30 125 LEU B C 1
ATOM 3898 O O . LEU B 1 125 ? 34.254 38.428 156.915 1.00 33.65 125 LEU B O 1
ATOM 3903 N N . LEU B 1 126 ? 34.851 38.547 159.110 1.00 31.27 126 LEU B N 1
ATOM 3904 C CA . LEU B 1 126 ? 36.127 37.872 158.973 1.00 30.94 126 LEU B CA 1
ATOM 3905 C C . LEU B 1 126 ? 36.227 36.605 159.840 1.00 29.56 126 LEU B C 1
ATOM 3906 O O . LEU B 1 126 ? 35.531 36.476 160.843 1.00 28.87 126 LEU B O 1
ATOM 3911 N N . GLY B 1 127 ? 37.097 35.685 159.432 1.00 28.36 127 GLY B N 1
ATOM 3912 C CA . GLY B 1 127 ? 37.285 34.456 160.161 1.00 28.33 127 GLY B CA 1
ATOM 3913 C C . GLY B 1 127 ? 36.035 33.583 160.081 1.00 27.80 127 GLY B C 1
ATOM 3914 O O . GLY B 1 127 ? 35.134 33.834 159.254 1.00 28.32 127 GLY B O 1
ATOM 3915 N N . ALA B 1 128 ? 35.977 32.558 160.931 1.00 26.83 128 ALA B N 1
ATOM 3916 C CA . ALA B 1 128 ? 34.793 31.690 161.014 1.00 26.36 128 ALA B CA 1
ATOM 3917 C C . ALA B 1 128 ? 33.520 32.504 161.252 1.00 25.83 128 ALA B C 1
ATOM 3918 O O . ALA B 1 128 ? 33.496 33.374 162.116 1.00 25.75 128 ALA B O 1
ATOM 3920 N N . GLU B 1 129 ? 32.461 32.219 160.499 1.00 25.27 129 GLU B N 1
ATOM 3921 C CA . GLU B 1 129 ? 31.222 32.957 160.629 1.00 24.60 129 GLU B CA 1
ATOM 3922 C C . GLU B 1 129 ? 30.386 32.441 161.766 1.00 24.90 129 GLU B C 1
ATOM 3923 O O . GLU B 1 129 ? 30.266 31.213 161.944 1.00 24.26 129 GLU B O 1
ATOM 3929 N N . LEU B 1 130 ? 29.776 33.375 162.519 1.00 24.71 130 LEU B N 1
ATOM 3930 C CA . LEU B 1 130 ? 28.815 33.046 163.566 1.00 24.33 130 LEU B CA 1
ATOM 3931 C C . LEU B 1 130 ? 27.474 32.783 162.931 1.00 23.84 130 LEU B C 1
ATOM 3932 O O . LEU B 1 130 ? 26.773 33.715 162.533 1.00 24.13 130 LEU B O 1
ATOM 3937 N N . LEU B 1 131 ? 27.110 31.500 162.840 1.00 23.86 131 LEU B N 1
ATOM 3938 C CA . LEU B 1 131 ? 25.810 31.086 162.257 1.00 22.63 131 LEU B CA 1
ATOM 3939 C C . LEU B 1 131 ? 24.654 31.366 163.210 1.00 22.32 131 LEU B C 1
ATOM 3940 O O . LEU B 1 131 ? 23.504 31.466 162.826 1.00 21.99 131 LEU B O 1
ATOM 3945 N N . GLY B 1 132 ? 24.995 31.462 164.474 1.00 22.30 132 GLY B N 1
ATOM 3946 C CA . GLY B 1 132 ? 24.029 31.676 165.534 1.00 22.31 132 GLY B CA 1
ATOM 3947 C C . GLY B 1 132 ? 24.461 30.995 166.809 1.00 21.24 132 GLY B C 1
ATOM 3948 O O . GLY B 1 132 ? 25.662 30.808 167.060 1.00 22.03 132 GLY B O 1
ATOM 3949 N N . ILE B 1 133 ? 23.458 30.585 167.576 1.00 21.16 133 ILE B N 1
ATOM 3950 C CA . ILE B 1 133 ? 23.590 30.100 168.939 1.00 20.83 133 ILE B CA 1
ATOM 3951 C C . ILE B 1 133 ? 23.045 28.664 169.065 1.00 19.54 133 ILE B C 1
ATOM 3952 O O . ILE B 1 133 ? 21.996 28.337 168.517 1.00 18.12 133 ILE B O 1
ATOM 3957 N N . HIS B 1 134 ? 23.805 27.837 169.786 1.00 19.01 134 HIS B N 1
ATOM 3958 C CA . HIS B 1 134 ? 23.331 26.566 170.307 1.00 18.40 134 HIS B CA 1
ATOM 3959 C C . HIS B 1 134 ? 23.096 26.826 171.815 1.00 17.91 134 HIS B C 1
ATOM 3960 O O . HIS B 1 134 ? 24.033 27.075 172.575 1.00 17.24 134 HIS B O 1
ATOM 3967 N N . LEU B 1 135 ? 21.834 26.806 172.225 1.00 18.35 135 LEU B N 1
ATOM 3968 C CA . LEU B 1 135 ? 21.482 27.014 173.623 1.00 18.60 135 LEU B CA 1
ATOM 3969 C C . LEU B 1 135 ? 21.595 25.661 174.322 1.00 18.55 135 LEU B C 1
ATOM 3970 O O . LEU B 1 135 ? 20.656 24.860 174.237 1.00 16.53 135 LEU B O 1
ATOM 3975 N N . GLU B 1 136 ? 22.718 25.406 175.002 1.00 18.93 136 GLU B N 1
ATOM 3976 C CA . GLU B 1 136 ? 22.836 24.138 175.707 1.00 20.41 136 GLU B CA 1
ATOM 3977 C C . GLU B 1 136 ? 22.363 24.346 177.140 1.00 21.30 136 GLU B C 1
ATOM 3978 O O . GLU B 1 136 ? 23.018 25.043 177.922 1.00 21.70 136 GLU B O 1
ATOM 3984 N N . GLY B 1 137 ? 21.231 23.743 177.496 1.00 22.35 137 GLY B N 1
ATOM 3985 C CA . GLY B 1 137 ? 20.627 23.988 178.809 1.00 22.31 137 GLY B CA 1
ATOM 3986 C C . GLY B 1 137 ? 19.942 25.360 178.883 1.00 23.63 137 GLY B C 1
ATOM 3987 O O . GLY B 1 137 ? 20.069 26.180 177.966 1.00 22.19 137 GLY B O 1
ATOM 3988 N N . PRO B 1 138 ? 19.250 25.649 180.005 1.00 23.60 138 PRO B N 1
ATOM 3989 C CA . PRO B 1 138 ? 19.304 24.947 181.277 1.00 23.74 138 PRO B CA 1
ATOM 3990 C C . PRO B 1 138 ? 18.168 23.923 181.433 1.00 23.24 138 PRO B C 1
ATOM 3991 O O . PRO B 1 138 ? 17.997 23.371 182.498 1.00 24.80 138 PRO B O 1
ATOM 3995 N N . PHE B 1 139 ? 17.445 23.628 180.368 1.00 22.71 139 PHE B N 1
ATOM 3996 C CA . PHE B 1 139 ? 16.283 22.738 180.454 1.00 22.59 139 PHE B CA 1
ATOM 3997 C C . PHE B 1 139 ? 16.621 21.237 180.377 1.00 22.56 139 PHE B C 1
ATOM 3998 O O . PHE B 1 139 ? 16.035 20.484 179.591 1.00 21.58 139 PHE B O 1
ATOM 4006 N N . VAL B 1 140 ? 17.530 20.816 181.249 1.00 22.23 140 VAL B N 1
ATOM 4007 C CA . VAL B 1 140 ? 18.080 19.461 181.202 1.00 21.97 140 VAL B CA 1
ATOM 4008 C C . VAL B 1 140 ? 17.843 18.661 182.507 1.00 22.77 140 VAL B C 1
ATOM 4009 O O . VAL B 1 140 ? 17.202 19.176 183.434 1.00 22.71 140 VAL B O 1
ATOM 4013 N N . SER B 1 141 ? 18.314 17.401 182.543 1.00 22.59 141 SER B N 1
ATOM 4014 C CA . SER B 1 141 ? 18.130 16.511 183.687 1.00 22.13 141 SER B CA 1
ATOM 4015 C C . SER B 1 141 ? 19.133 16.747 184.810 1.00 22.84 141 SER B C 1
ATOM 4016 O O . SER B 1 141 ? 20.367 16.805 184.563 1.00 21.47 141 SER B O 1
ATOM 4019 N N . PRO B 1 142 ? 18.613 16.883 186.057 1.00 22.20 142 PRO B N 1
ATOM 4020 C CA . PRO B 1 142 ? 19.453 16.893 187.236 1.00 22.38 142 PRO B CA 1
ATOM 4021 C C . PRO B 1 142 ? 20.269 15.620 187.387 1.00 22.32 142 PRO B C 1
ATOM 4022 O O . PRO B 1 142 ? 21.279 15.669 188.034 1.00 23.25 142 PRO B O 1
ATOM 4026 N N . LYS B 1 143 ? 19.839 14.508 186.776 1.00 22.34 143 LYS B N 1
ATOM 4027 C CA . LYS B 1 143 ? 20.538 13.203 186.854 1.00 22.41 143 LYS B CA 1
ATOM 4028 C C . LYS B 1 143 ? 21.610 12.996 185.786 1.00 22.11 143 LYS B C 1
ATOM 4029 O O . LYS B 1 143 ? 22.252 11.947 185.743 1.00 21.09 143 LYS B O 1
ATOM 4035 N N . ARG B 1 144 ? 21.795 14.004 184.925 1.00 22.11 144 ARG B N 1
ATOM 4036 C CA . ARG B 1 144 ? 22.693 13.922 183.783 1.00 21.92 144 ARG B CA 1
ATOM 4037 C C . ARG B 1 144 ? 23.274 15.314 183.533 1.00 22.61 144 ARG B C 1
ATOM 4038 O O . ARG B 1 144 ? 23.318 15.766 182.414 1.00 23.12 144 ARG B O 1
ATOM 4046 N N . ALA B 1 145 ? 23.715 15.976 184.597 1.00 23.57 145 ALA B N 1
ATOM 4047 C CA . ALA B 1 145 ? 24.227 17.333 184.532 1.00 23.89 145 ALA B CA 1
ATOM 4048 C C . ALA B 1 145 ? 25.604 17.370 183.876 1.00 24.48 145 ALA B C 1
ATOM 4049 O O . ALA B 1 145 ? 25.941 18.325 183.162 1.00 24.86 145 ALA B O 1
ATOM 4051 N N . GLY B 1 146 ? 26.403 16.341 184.124 1.00 24.54 146 GLY B N 1
ATOM 4052 C CA . GLY B 1 146 ? 27.819 16.394 183.754 1.00 24.88 146 GLY B CA 1
ATOM 4053 C C . GLY B 1 146 ? 28.413 17.679 184.308 1.00 25.14 146 GLY B C 1
ATOM 4054 O O . GLY B 1 146 ? 28.335 17.933 185.508 1.00 25.80 146 GLY B O 1
ATOM 4055 N N . ALA B 1 147 ? 28.961 18.508 183.430 1.00 24.80 147 ALA B N 1
ATOM 4056 C CA . ALA B 1 147 ? 29.543 19.779 183.820 1.00 26.08 147 ALA B CA 1
ATOM 4057 C C . ALA B 1 147 ? 28.578 20.991 183.769 1.00 26.38 147 ALA B C 1
ATOM 4058 O O . ALA B 1 147 ? 29.003 22.136 183.967 1.00 28.97 147 ALA B O 1
ATOM 4060 N N . GLN B 1 148 ? 27.307 20.782 183.468 1.00 26.83 148 GLN B N 1
ATOM 4061 C CA . GLN B 1 148 ? 26.320 21.858 183.625 1.00 26.36 148 GLN B CA 1
ATOM 4062 C C . GLN B 1 148 ? 26.112 22.203 185.138 1.00 25.80 148 GLN B C 1
ATOM 4063 O O . GLN B 1 148 ? 25.916 21.298 185.956 1.00 25.50 148 GLN B O 1
ATOM 4069 N N . PRO B 1 149 ? 26.175 23.510 185.512 1.00 25.69 149 PRO B N 1
ATOM 4070 C CA . PRO B 1 149 ? 26.054 23.894 186.933 1.00 25.81 149 PRO B CA 1
ATOM 4071 C C . PRO B 1 149 ? 24.711 23.400 187.476 1.00 24.96 149 PRO B C 1
ATOM 4072 O O . PRO B 1 149 ? 23.666 23.781 186.967 1.00 25.00 149 PRO B O 1
ATOM 4076 N N . LYS B 1 150 ? 24.762 22.501 188.458 1.00 25.19 150 LYS B N 1
ATOM 4077 C CA . LYS B 1 150 ? 23.573 21.775 188.904 1.00 25.62 150 LYS B CA 1
ATOM 4078 C C . LYS B 1 150 ? 22.502 22.678 189.496 1.00 25.69 150 LYS B C 1
ATOM 4079 O O . LYS B 1 150 ? 21.317 22.361 189.427 1.00 25.52 150 LYS B O 1
ATOM 4085 N N . GLU B 1 151 ? 22.932 23.771 190.118 1.00 25.52 151 GLU B N 1
ATOM 4086 C CA . GLU B 1 151 ? 22.006 24.665 190.803 1.00 26.19 151 GLU B CA 1
ATOM 4087 C C . GLU B 1 151 ? 21.235 25.526 189.827 1.00 26.02 151 GLU B C 1
ATOM 4088 O O . GLU B 1 151 ? 20.254 26.142 190.224 1.00 26.84 151 GLU B O 1
ATOM 4094 N N . TRP B 1 152 ? 21.644 25.540 188.553 1.00 25.06 152 TRP B N 1
ATOM 4095 C CA . TRP B 1 152 ? 20.976 26.388 187.534 1.00 24.56 152 TRP B CA 1
ATOM 4096 C C . TRP B 1 152 ? 20.076 25.657 186.571 1.00 24.30 152 TRP B C 1
ATOM 4097 O O . TRP B 1 152 ? 19.423 26.274 185.709 1.00 24.11 152 TRP B O 1
ATOM 4108 N N . ILE B 1 153 ? 20.011 24.335 186.747 1.00 24.26 153 ILE B N 1
ATOM 4109 C CA . ILE B 1 153 ? 19.182 23.459 185.930 1.00 23.72 153 ILE B CA 1
ATOM 4110 C C . ILE B 1 153 ? 17.736 23.653 186.377 1.00 25.49 153 ILE B C 1
ATOM 4111 O O . ILE B 1 153 ? 17.487 23.728 187.567 1.00 25.71 153 ILE B O 1
ATOM 4116 N N . ARG B 1 154 ? 16.805 23.724 185.421 1.00 26.81 154 ARG B N 1
ATOM 4117 C CA . ARG B 1 154 ? 15.394 24.004 185.664 1.00 28.12 154 ARG B CA 1
ATOM 4118 C C . ARG B 1 154 ? 14.612 23.361 184.523 1.00 27.80 154 ARG B C 1
ATOM 4119 O O . ARG B 1 154 ? 15.154 23.226 183.433 1.00 28.37 154 ARG B O 1
ATOM 4127 N N . PRO B 1 155 ? 13.357 22.934 184.756 1.00 27.97 155 PRO B N 1
ATOM 4128 C CA . PRO B 1 155 ? 12.546 22.355 183.660 1.00 28.04 155 PRO B CA 1
ATOM 4129 C C . PRO B 1 155 ? 12.292 23.344 182.516 1.00 28.95 155 PRO B C 1
ATOM 4130 O O . PRO B 1 155 ? 12.543 24.556 182.681 1.00 29.19 155 PRO B O 1
ATOM 4134 N N . SER B 1 156 ? 11.801 22.844 181.374 1.00 28.97 156 SER B N 1
ATOM 4135 C CA . SER B 1 156 ? 11.569 23.703 180.214 1.00 29.65 156 SER B CA 1
ATOM 4136 C C . SER B 1 156 ? 10.518 24.814 180.457 1.00 30.27 156 SER B C 1
ATOM 4137 O O . SER B 1 156 ? 9.509 24.600 181.139 1.00 29.63 156 SER B O 1
ATOM 4140 N N . ASP B 1 157 ? 10.754 25.964 179.835 1.00 31.27 157 ASP B N 1
ATOM 4141 C CA . ASP B 1 157 ? 9.872 27.143 179.934 1.00 32.85 157 ASP B CA 1
ATOM 4142 C C . ASP B 1 157 ? 9.831 27.867 178.578 1.00 32.15 157 ASP B C 1
ATOM 4143 O O . ASP B 1 157 ? 10.776 28.575 178.226 1.00 32.31 157 ASP B O 1
ATOM 4148 N N . VAL B 1 158 ? 8.740 27.681 177.831 1.00 33.00 158 VAL B N 1
ATOM 4149 C CA . VAL B 1 158 ? 8.549 28.277 176.478 1.00 33.35 158 VAL B CA 1
ATOM 4150 C C . VAL B 1 158 ? 8.609 29.824 176.453 1.00 34.06 158 VAL B C 1
ATOM 4151 O O . VAL B 1 158 ? 9.203 30.430 175.533 1.00 33.87 158 VAL B O 1
ATOM 4155 N N . GLU B 1 159 ? 8.009 30.454 177.476 1.00 34.30 159 GLU B N 1
ATOM 4156 C CA . GLU B 1 159 ? 7.960 31.921 177.585 1.00 33.79 159 GLU B CA 1
ATOM 4157 C C . GLU B 1 159 ? 9.359 32.474 177.818 1.00 32.70 159 GLU B C 1
ATOM 4158 O O . GLU B 1 159 ? 9.775 33.457 177.189 1.00 32.27 159 GLU B O 1
ATOM 4164 N N . LEU B 1 160 ? 10.104 31.815 178.705 1.00 31.87 160 LEU B N 1
ATOM 4165 C CA . LEU B 1 160 ? 11.492 32.183 178.907 1.00 30.16 160 LEU B CA 1
ATOM 4166 C C . LEU B 1 160 ? 12.252 31.944 177.597 1.00 29.97 160 LEU B C 1
ATOM 4167 O O . LEU B 1 160 ? 13.034 32.810 177.181 1.00 29.74 160 LEU B O 1
ATOM 4172 N N . PHE B 1 161 ? 12.012 30.812 176.922 1.00 29.60 161 PHE B N 1
ATOM 4173 C CA . PHE B 1 161 ? 12.715 30.567 175.639 1.00 29.75 161 PHE B CA 1
ATOM 4174 C C . PHE B 1 161 ? 12.433 31.673 174.607 1.00 30.03 161 PHE B C 1
ATOM 4175 O O . PHE B 1 161 ? 13.354 32.152 173.916 1.00 29.73 161 PHE B O 1
ATOM 4183 N N . LYS B 1 162 ? 11.171 32.083 174.520 1.00 30.34 162 LYS B N 1
ATOM 4184 C CA . LYS B 1 162 ? 10.785 33.175 173.611 1.00 31.03 162 LYS B CA 1
ATOM 4185 C C . LYS B 1 162 ? 11.486 34.496 173.923 1.00 31.46 162 LYS B C 1
ATOM 4186 O O . LYS B 1 162 ? 11.946 35.189 173.007 1.00 32.23 162 LYS B O 1
ATOM 4192 N N . LYS B 1 163 ? 11.607 34.838 175.205 1.00 31.96 163 LYS B N 1
ATOM 4193 C CA . LYS B 1 163 ? 12.320 36.051 175.588 1.00 32.34 163 LYS B CA 1
ATOM 4194 C C . LYS B 1 163 ? 13.761 35.986 175.104 1.00 32.06 163 LYS B C 1
ATOM 4195 O O . LYS B 1 163 ? 14.337 36.987 174.618 1.00 31.95 163 LYS B O 1
ATOM 4201 N N . TRP B 1 164 ? 14.342 34.795 175.254 1.00 31.69 164 TRP B N 1
ATOM 4202 C CA . TRP B 1 164 ? 15.738 34.563 174.930 1.00 31.13 164 TRP B CA 1
ATOM 4203 C C . TRP B 1 164 ? 16.006 34.674 173.431 1.00 29.79 164 TRP B C 1
ATOM 4204 O O . TRP B 1 164 ? 17.023 35.214 173.022 1.00 28.89 164 TRP B O 1
ATOM 4215 N N . GLN B 1 165 ? 15.083 34.160 172.635 1.00 29.80 165 GLN B N 1
ATOM 4216 C CA . GLN B 1 165 ? 15.188 34.234 171.181 1.00 31.05 165 GLN B CA 1
ATOM 4217 C C . GLN B 1 165 ? 15.121 35.713 170.691 1.00 32.33 165 GLN B C 1
ATOM 4218 O O . GLN B 1 165 ? 15.873 36.120 169.792 1.00 31.62 165 GLN B O 1
ATOM 4224 N N . GLN B 1 166 ? 14.279 36.520 171.343 1.00 33.28 166 GLN B N 1
ATOM 4225 C CA . GLN B 1 166 ? 14.218 37.960 171.066 1.00 34.71 166 GLN B CA 1
ATOM 4226 C C . GLN B 1 166 ? 15.554 38.620 171.408 1.00 33.69 166 GLN B C 1
ATOM 4227 O O . GLN B 1 166 ? 16.123 39.394 170.609 1.00 33.36 166 GLN B O 1
ATOM 4233 N N . GLU B 1 167 ? 16.074 38.309 172.586 1.00 33.21 167 GLU B N 1
ATOM 4234 C CA . GLU B 1 167 ? 17.355 38.876 173.005 1.00 33.43 167 GLU B CA 1
ATOM 4235 C C . GLU B 1 167 ? 18.487 38.500 172.066 1.00 32.36 167 GLU B C 1
ATOM 4236 O O . GLU B 1 167 ? 19.407 39.294 171.872 1.00 31.28 167 GLU B O 1
ATOM 4242 N N . ALA B 1 168 ? 18.417 37.291 171.486 1.00 31.85 168 ALA B N 1
ATOM 4243 C CA . ALA B 1 168 ? 19.477 36.801 170.578 1.00 31.25 168 ALA B CA 1
ATOM 4244 C C . ALA B 1 168 ? 19.198 37.189 169.119 1.00 31.43 168 ALA B C 1
ATOM 4245 O O . ALA B 1 168 ? 19.926 36.785 168.208 1.00 31.48 168 ALA B O 1
ATOM 4247 N N . GLY B 1 169 ? 18.136 37.961 168.903 1.00 30.97 169 GLY B N 1
ATOM 4248 C CA . GLY B 1 169 ? 17.772 38.412 167.574 1.00 30.77 169 GLY B CA 1
ATOM 4249 C C . GLY B 1 169 ? 17.459 37.265 166.632 1.00 30.23 169 GLY B C 1
ATOM 4250 O O . GLY B 1 169 ? 17.710 37.374 165.436 1.00 31.05 169 GLY B O 1
ATOM 4251 N N . GLY B 1 170 ? 16.908 36.169 167.146 1.00 29.11 170 GLY B N 1
ATOM 4252 C CA . GLY B 1 170 ? 16.620 35.008 166.285 1.00 27.68 170 GLY B CA 1
ATOM 4253 C C . GLY B 1 170 ? 17.827 34.122 165.997 1.00 26.85 170 GLY B C 1
ATOM 4254 O O . GLY B 1 170 ? 17.700 33.129 165.287 1.00 26.79 170 GLY B O 1
ATOM 4255 N N . LEU B 1 171 ? 18.989 34.462 166.565 1.00 25.81 171 LEU B N 1
ATOM 4256 C CA . LEU B 1 171 ? 20.225 33.708 166.348 1.00 26.19 171 LEU B CA 1
ATOM 4257 C C . LEU B 1 171 ? 20.291 32.225 166.835 1.00 25.51 171 LEU B C 1
ATOM 4258 O O . LEU B 1 171 ? 21.222 31.514 166.463 1.00 25.30 171 LEU B O 1
ATOM 4263 N N . ILE B 1 172 ? 19.338 31.795 167.667 1.00 24.28 172 ILE B N 1
ATOM 4264 C CA . ILE B 1 172 ? 19.356 30.448 168.249 1.00 24.30 172 ILE B CA 1
ATOM 4265 C C . ILE B 1 172 ? 18.813 29.466 167.210 1.00 23.54 172 ILE B C 1
ATOM 4266 O O . ILE B 1 172 ? 17.645 29.564 166.801 1.00 23.37 172 ILE B O 1
ATOM 4271 N N . LYS B 1 173 ? 19.658 28.503 166.846 1.00 22.44 173 LYS B N 1
ATOM 4272 C CA . LYS B 1 173 ? 19.358 27.512 165.788 1.00 21.41 173 LYS B CA 1
ATOM 4273 C C . LYS B 1 173 ? 19.146 26.092 166.332 1.00 20.20 173 LYS B C 1
ATOM 4274 O O . LYS B 1 173 ? 18.515 25.266 165.706 1.00 19.51 173 LYS B O 1
ATOM 4280 N N . ILE B 1 174 ? 19.705 25.825 167.511 1.00 19.91 174 ILE B N 1
ATOM 4281 C CA . ILE B 1 174 ? 19.553 24.540 168.181 1.00 18.38 174 ILE B CA 1
ATOM 4282 C C . ILE B 1 174 ? 19.392 24.798 169.683 1.00 17.61 174 ILE B C 1
ATOM 4283 O O . ILE B 1 174 ? 19.979 25.717 170.249 1.00 16.75 174 ILE B O 1
ATOM 4288 N N . VAL B 1 175 ? 18.579 23.953 170.297 1.00 17.57 175 VAL B N 1
ATOM 4289 C CA . VAL B 1 175 ? 18.457 23.900 171.723 1.00 16.78 175 VAL B CA 1
ATOM 4290 C C . VAL B 1 175 ? 18.748 22.474 172.185 1.00 16.80 175 VAL B C 1
ATOM 4291 O O . VAL B 1 175 ? 18.130 21.536 171.681 1.00 16.51 175 VAL B O 1
ATOM 4295 N N . THR B 1 176 ? 19.661 22.332 173.150 1.00 17.33 176 THR B N 1
ATOM 4296 C CA . THR B 1 176 ? 19.792 21.064 173.913 1.00 19.54 176 THR B CA 1
ATOM 4297 C C . THR B 1 176 ? 18.896 21.104 175.166 1.00 20.17 176 THR B C 1
ATOM 4298 O O . THR B 1 176 ? 18.984 22.013 176.004 1.00 21.50 176 THR B O 1
ATOM 4302 N N . LEU B 1 177 ? 18.016 20.124 175.258 1.00 21.38 177 LEU B N 1
ATOM 4303 C CA . LEU B 1 177 ? 17.075 20.003 176.347 1.00 22.00 177 LEU B CA 1
ATOM 4304 C C . LEU B 1 177 ? 16.873 18.493 176.615 1.00 22.20 177 LEU B C 1
ATOM 4305 O O . LEU B 1 177 ? 17.111 17.666 175.716 1.00 21.78 177 LEU B O 1
ATOM 4310 N N . ALA B 1 178 ? 16.457 18.150 177.844 1.00 22.23 178 ALA B N 1
ATOM 4311 C CA . ALA B 1 178 ? 16.061 16.780 178.207 1.00 22.52 178 ALA B CA 1
ATOM 4312 C C . ALA B 1 178 ? 14.552 16.613 177.953 1.00 23.77 178 ALA B C 1
ATOM 4313 O O . ALA B 1 178 ? 13.764 17.397 178.480 1.00 24.61 178 ALA B O 1
ATOM 4315 N N . PRO B 1 179 ? 14.130 15.619 177.120 1.00 24.26 179 PRO B N 1
ATOM 4316 C CA . PRO B 1 179 ? 12.717 15.602 176.795 1.00 24.69 179 PRO B CA 1
ATOM 4317 C C . PRO B 1 179 ? 11.785 15.298 177.990 1.00 26.30 179 PRO B C 1
ATOM 4318 O O . PRO B 1 179 ? 10.609 15.717 177.976 1.00 26.47 179 PRO B O 1
ATOM 4322 N N . GLU B 1 180 ? 12.302 14.597 179.002 1.00 26.85 180 GLU B N 1
ATOM 4323 C CA . GLU B 1 180 ? 11.535 14.243 180.198 1.00 27.13 180 GLU B CA 1
ATOM 4324 C C . GLU B 1 180 ? 11.363 15.449 181.135 1.00 28.60 180 GLU B C 1
ATOM 4325 O O . GLU B 1 180 ? 10.492 15.458 182.018 1.00 29.52 180 GLU B O 1
ATOM 4331 N N . GLU B 1 181 ? 12.191 16.474 180.941 1.00 28.93 181 GLU B N 1
ATOM 4332 C CA . GLU B 1 181 ? 12.037 17.725 181.672 1.00 29.18 181 GLU B CA 1
ATOM 4333 C C . GLU B 1 181 ? 11.212 18.746 180.885 1.00 29.81 181 GLU B C 1
ATOM 4334 O O . GLU B 1 181 ? 11.194 19.918 181.245 1.00 30.54 181 GLU B O 1
ATOM 4340 N N . ASP B 1 182 ? 10.549 18.297 179.808 1.00 30.28 182 ASP B N 1
ATOM 4341 C CA . ASP B 1 182 ? 9.768 19.153 178.916 1.00 31.08 182 ASP B CA 1
ATOM 4342 C C . ASP B 1 182 ? 8.330 18.667 178.923 1.00 32.00 182 ASP B C 1
ATOM 4343 O O . ASP B 1 182 ? 7.931 17.840 178.098 1.00 31.43 182 ASP B O 1
ATOM 4348 N N . GLN B 1 183 ? 7.548 19.186 179.874 1.00 33.09 183 GLN B N 1
ATOM 4349 C CA . GLN B 1 183 ? 6.166 18.729 180.072 1.00 34.68 183 GLN B CA 1
ATOM 4350 C C . GLN B 1 183 ? 5.323 18.934 178.811 1.00 33.54 183 GLN B C 1
ATOM 4351 O O . GLN B 1 183 ? 5.376 20.005 178.215 1.00 33.33 183 GLN B O 1
ATOM 4357 N N . HIS B 1 184 ? 4.574 17.899 178.423 1.00 33.51 184 HIS B N 1
ATOM 4358 C CA . HIS B 1 184 ? 3.794 17.860 177.176 1.00 34.23 184 HIS B CA 1
ATOM 4359 C C . HIS B 1 184 ? 4.626 18.168 175.892 1.00 33.06 184 HIS B C 1
ATOM 4360 O O . HIS B 1 184 ? 4.064 18.458 174.836 1.00 32.48 184 HIS B O 1
ATOM 4367 N N . PHE B 1 185 ? 5.957 18.114 175.991 1.00 31.99 185 PHE B N 1
ATOM 4368 C CA . PHE B 1 185 ? 6.850 18.422 174.844 1.00 30.79 185 PHE B CA 1
ATOM 4369 C C . PHE B 1 185 ? 6.598 19.805 174.258 1.00 31.17 185 PHE B C 1
ATOM 4370 O O . PHE B 1 185 ? 6.855 20.042 173.076 1.00 30.14 185 PHE B O 1
ATOM 4378 N N . GLU B 1 186 ? 6.107 20.714 175.103 1.00 31.49 186 GLU B N 1
ATOM 4379 C CA . GLU B 1 186 ? 5.695 22.040 174.658 1.00 32.33 186 GLU B CA 1
ATOM 4380 C C . GLU B 1 186 ? 6.860 22.799 174.038 1.00 30.49 186 GLU B C 1
ATOM 4381 O O . GLU B 1 186 ? 6.699 23.440 173.017 1.00 30.62 186 GLU B O 1
ATOM 4387 N N . LEU B 1 187 ? 8.037 22.731 174.653 1.00 29.31 187 LEU B N 1
ATOM 4388 C CA . LEU B 1 187 ? 9.191 23.406 174.069 1.00 29.08 187 LEU B CA 1
ATOM 4389 C C . LEU B 1 187 ? 9.649 22.683 172.789 1.00 28.98 187 LEU B C 1
ATOM 4390 O O . LEU B 1 187 ? 9.999 23.325 171.806 1.00 29.91 187 LEU B O 1
ATOM 4395 N N . ILE B 1 188 ? 9.600 21.358 172.788 1.00 29.04 188 ILE B N 1
ATOM 4396 C CA . ILE B 1 188 ? 9.953 20.588 171.593 1.00 28.24 188 ILE B CA 1
ATOM 4397 C C . ILE B 1 188 ? 9.045 20.978 170.401 1.00 28.79 188 ILE B C 1
ATOM 4398 O O . ILE B 1 188 ? 9.536 21.219 169.304 1.00 28.48 188 ILE B O 1
ATOM 4403 N N . ARG B 1 189 ? 7.736 21.022 170.633 1.00 28.73 189 ARG B N 1
ATOM 4404 C CA . ARG B 1 189 ? 6.768 21.488 169.625 1.00 30.09 189 ARG B CA 1
ATOM 4405 C C . ARG B 1 189 ? 6.983 22.951 169.189 1.00 29.38 189 ARG B C 1
ATOM 4406 O O . ARG B 1 189 ? 6.887 23.260 168.013 1.00 30.06 189 ARG B O 1
ATOM 4414 N N . HIS B 1 190 ? 7.298 23.845 170.122 1.00 29.52 190 HIS B N 1
ATOM 4415 C CA . HIS B 1 190 ? 7.567 25.218 169.732 1.00 29.42 190 HIS B CA 1
ATOM 4416 C C . HIS B 1 190 ? 8.801 25.307 168.829 1.00 29.89 190 HIS B C 1
ATOM 4417 O O . HIS B 1 190 ? 8.784 26.031 167.840 1.00 30.02 190 HIS B O 1
ATOM 4424 N N . LEU B 1 191 ? 9.869 24.573 169.168 1.00 29.41 191 LEU B N 1
ATOM 4425 C CA . LEU B 1 191 ? 11.120 24.627 168.388 1.00 29.03 191 LEU B CA 1
ATOM 4426 C C . LEU B 1 191 ? 10.889 24.069 167.002 1.00 29.09 191 LEU B C 1
ATOM 4427 O O . LEU B 1 191 ? 11.385 24.605 166.012 1.00 28.73 191 LEU B O 1
ATOM 4432 N N . LYS B 1 192 ? 10.119 22.994 166.941 1.00 29.49 192 LYS B N 1
ATOM 4433 C CA . LYS B 1 192 ? 9.778 22.388 165.674 1.00 31.23 192 LYS B CA 1
ATOM 4434 C C . LYS B 1 192 ? 9.085 23.446 164.782 1.00 32.79 192 LYS B C 1
ATOM 4435 O O . LYS B 1 192 ? 9.479 23.670 163.621 1.00 33.10 192 LYS B O 1
ATOM 4441 N N . ASP B 1 193 ? 8.078 24.116 165.345 1.00 33.97 193 ASP B N 1
ATOM 4442 C CA . ASP B 1 193 ? 7.355 25.172 164.623 1.00 35.16 193 ASP B CA 1
ATOM 4443 C C . ASP B 1 193 ? 8.212 26.278 164.089 1.00 34.52 193 ASP B C 1
ATOM 4444 O O . ASP B 1 193 ? 7.961 26.785 162.990 1.00 34.86 193 ASP B O 1
ATOM 4449 N N . GLU B 1 194 ? 9.215 26.646 164.878 1.00 33.03 194 GLU B N 1
ATOM 4450 C CA . GLU B 1 194 ? 10.100 27.724 164.562 1.00 32.94 194 GLU B CA 1
ATOM 4451 C C . GLU B 1 194 ? 11.268 27.296 163.680 1.00 32.05 194 GLU B C 1
ATOM 4452 O O . GLU B 1 194 ? 12.122 28.115 163.370 1.00 32.13 194 GLU B O 1
ATOM 4458 N N . SER B 1 195 ? 11.304 26.021 163.286 1.00 31.18 195 SER B N 1
ATOM 4459 C CA . SER B 1 195 ? 12.479 25.413 162.643 1.00 30.71 195 SER B CA 1
ATOM 4460 C C . SER B 1 195 ? 13.773 25.585 163.439 1.00 29.29 195 SER B C 1
ATOM 4461 O O . SER B 1 195 ? 14.842 25.890 162.890 1.00 30.34 195 SER B O 1
ATOM 4464 N N . ILE B 1 196 ? 13.661 25.405 164.751 1.00 27.14 196 ILE B N 1
ATOM 4465 C CA . ILE B 1 196 ? 14.811 25.394 165.629 1.00 25.29 196 ILE B CA 1
ATOM 4466 C C . ILE B 1 196 ? 14.971 23.921 165.953 1.00 23.46 196 ILE B C 1
ATOM 4467 O O . ILE B 1 196 ? 14.016 23.243 166.347 1.00 23.09 196 ILE B O 1
ATOM 4472 N N . ILE B 1 197 ? 16.171 23.417 165.746 1.00 21.80 197 ILE B N 1
ATOM 4473 C CA . ILE B 1 197 ? 16.453 21.999 166.041 1.00 20.48 197 ILE B CA 1
ATOM 4474 C C . ILE B 1 197 ? 16.313 21.714 167.531 1.00 19.79 197 ILE B C 1
ATOM 4475 O O . ILE B 1 197 ? 16.880 22.403 168.374 1.00 20.15 197 ILE B O 1
ATOM 4480 N N . ALA B 1 198 ? 15.533 20.694 167.864 1.00 19.97 198 ALA B N 1
ATOM 4481 C CA . ALA B 1 198 ? 15.498 20.215 169.219 1.00 19.28 198 ALA B CA 1
ATOM 4482 C C . ALA B 1 198 ? 16.475 19.035 169.335 1.00 18.47 198 ALA B C 1
ATOM 4483 O O . ALA B 1 198 ? 16.232 17.965 168.782 1.00 18.87 198 ALA B O 1
ATOM 4485 N N . SER B 1 199 ? 17.568 19.249 170.074 1.00 18.08 199 SER B N 1
ATOM 4486 C CA . SER B 1 199 ? 18.597 18.223 170.298 1.00 17.49 199 SER B CA 1
ATOM 4487 C C . SER B 1 199 ? 18.433 17.606 171.697 1.00 16.71 199 SER B C 1
ATOM 4488 O O . SER B 1 199 ? 18.439 18.318 172.688 1.00 16.85 199 SER B O 1
ATOM 4491 N N . MET B 1 200 ? 18.277 16.286 171.792 1.00 15.74 200 MET B N 1
ATOM 4492 C CA . MET B 1 200 ? 18.145 15.642 173.090 1.00 15.58 200 MET B CA 1
ATOM 4493 C C . MET B 1 200 ? 19.513 15.399 173.715 1.00 16.11 200 MET B C 1
ATOM 4494 O O . MET B 1 200 ? 20.421 14.809 173.079 1.00 15.64 200 MET B O 1
ATOM 4499 N N . GLY B 1 201 ? 19.657 15.856 174.955 1.00 15.07 201 GLY B N 1
ATOM 4500 C CA . GLY B 1 201 ? 20.960 15.795 175.632 1.00 16.39 201 GLY B CA 1
ATOM 4501 C C . GLY B 1 201 ? 20.825 16.122 177.095 1.00 16.89 201 GLY B C 1
ATOM 4502 O O . GLY B 1 201 ? 19.824 16.758 177.500 1.00 18.72 201 GLY B O 1
ATOM 4503 N N . HIS B 1 202 ? 21.832 15.728 177.889 1.00 16.82 202 HIS B N 1
ATOM 4504 C CA . HIS B 1 202 ? 21.800 15.829 179.344 1.00 16.81 202 HIS B CA 1
ATOM 4505 C C . HIS B 1 202 ? 20.485 15.275 179.880 1.00 17.20 202 HIS B C 1
ATOM 4506 O O . HIS B 1 202 ? 19.819 15.892 180.713 1.00 17.56 202 HIS B O 1
ATOM 4513 N N . THR B 1 203 ? 20.137 14.089 179.379 1.00 17.02 203 THR B N 1
ATOM 4514 C CA . THR B 1 203 ? 18.827 13.503 179.597 1.00 17.60 203 THR B CA 1
ATOM 4515 C C . THR B 1 203 ? 18.936 12.065 180.082 1.00 18.92 203 THR B C 1
ATOM 4516 O O . THR B 1 203 ? 19.828 11.313 179.650 1.00 17.90 203 THR B O 1
ATOM 4520 N N . ASP B 1 204 ? 18.014 11.698 180.975 1.00 19.86 204 ASP B N 1
ATOM 4521 C CA . ASP B 1 204 ? 17.977 10.366 181.543 1.00 21.37 204 ASP B CA 1
ATOM 4522 C C . ASP B 1 204 ? 16.744 9.618 181.079 1.00 21.81 204 ASP B C 1
ATOM 4523 O O . ASP B 1 204 ? 16.289 8.710 181.743 1.00 23.33 204 ASP B O 1
ATOM 4528 N N . ALA B 1 205 ? 16.233 9.978 179.914 1.00 22.41 205 ALA B N 1
ATOM 4529 C CA . ALA B 1 205 ? 15.008 9.398 179.395 1.00 23.70 205 ALA B CA 1
ATOM 4530 C C . ALA B 1 205 ? 15.191 7.938 178.967 1.00 24.71 205 ALA B C 1
ATOM 4531 O O . ALA B 1 205 ? 16.311 7.489 178.655 1.00 24.44 205 ALA B O 1
ATOM 4533 N N . ASP B 1 206 ? 14.079 7.200 178.975 1.00 24.75 206 ASP B N 1
ATOM 4534 C CA . ASP B 1 206 ? 14.053 5.880 178.404 1.00 24.15 206 ASP B CA 1
ATOM 4535 C C . ASP B 1 206 ? 13.770 5.950 176.927 1.00 23.51 206 ASP B C 1
ATOM 4536 O O . ASP B 1 206 ? 13.370 6.980 176.393 1.00 23.55 206 ASP B O 1
ATOM 4541 N N . SER B 1 207 ? 13.970 4.823 176.279 1.00 22.69 207 SER B N 1
ATOM 4542 C CA . SER B 1 207 ? 13.809 4.684 174.857 1.00 23.07 207 SER B CA 1
ATOM 4543 C C . SER B 1 207 ? 12.396 5.044 174.325 1.00 22.83 207 SER B C 1
ATOM 4544 O O . SER B 1 207 ? 12.259 5.705 173.279 1.00 22.62 207 SER B O 1
ATOM 4547 N N . ALA B 1 208 ? 11.351 4.590 175.032 1.00 22.93 208 ALA B N 1
ATOM 4548 C CA . ALA B 1 208 ? 9.967 4.836 174.616 1.00 22.48 208 ALA B CA 1
ATOM 4549 C C . ALA B 1 208 ? 9.617 6.331 174.557 1.00 22.78 208 ALA B C 1
ATOM 4550 O O . ALA B 1 208 ? 8.956 6.772 173.626 1.00 23.79 208 ALA B O 1
ATOM 4552 N N . LEU B 1 209 ? 10.089 7.089 175.540 1.00 22.52 209 LEU B N 1
ATOM 4553 C CA . LEU B 1 209 ? 9.869 8.507 175.620 1.00 23.92 209 LEU B CA 1
ATOM 4554 C C . LEU B 1 209 ? 10.627 9.242 174.502 1.00 24.23 209 LEU B C 1
ATOM 4555 O O . LEU B 1 209 ? 10.065 10.158 173.868 1.00 24.33 209 LEU B O 1
ATOM 4560 N N . LEU B 1 210 ? 11.899 8.862 174.274 1.00 23.48 210 LEU B N 1
ATOM 4561 C CA . LEU B 1 210 ? 12.669 9.425 173.154 1.00 23.84 210 LEU B CA 1
ATOM 4562 C C . LEU B 1 210 ? 11.990 9.202 171.814 1.00 23.61 210 LEU B C 1
ATOM 4563 O O . LEU B 1 210 ? 11.990 10.077 170.957 1.00 23.16 210 LEU B O 1
ATOM 4568 N N . SER B 1 211 ? 11.412 8.025 171.621 1.00 24.29 211 SER B N 1
ATOM 4569 C CA . SER B 1 211 ? 10.708 7.792 170.373 1.00 25.61 211 SER B CA 1
ATOM 4570 C C . SER B 1 211 ? 9.462 8.693 170.202 1.00 25.19 211 SER B C 1
ATOM 4571 O O . SER B 1 211 ? 9.110 9.050 169.081 1.00 26.09 211 SER B O 1
ATOM 4574 N N . ASP B 1 212 ? 8.808 9.042 171.308 1.00 25.70 212 ASP B N 1
ATOM 4575 C CA . ASP B 1 212 ? 7.711 10.015 171.313 1.00 25.43 212 ASP B CA 1
ATOM 4576 C C . ASP B 1 212 ? 8.194 11.450 171.136 1.00 24.63 212 ASP B C 1
ATOM 4577 O O . ASP B 1 212 ? 7.528 12.232 170.528 1.00 24.54 212 ASP B O 1
ATOM 4582 N N . ALA B 1 213 ? 9.354 11.791 171.675 1.00 23.58 213 ALA B N 1
ATOM 4583 C CA . ALA B 1 213 ? 9.938 13.116 171.438 1.00 24.18 213 ALA B CA 1
ATOM 4584 C C . ALA B 1 213 ? 10.288 13.351 169.957 1.00 23.87 213 ALA B C 1
ATOM 4585 O O . ALA B 1 213 ? 10.251 14.477 169.475 1.00 24.28 213 ALA B O 1
ATOM 4587 N N . ALA B 1 214 ? 10.622 12.277 169.241 1.00 23.58 214 ALA B N 1
ATOM 4588 C CA . ALA B 1 214 ? 10.955 12.365 167.826 1.00 23.99 214 ALA B CA 1
ATOM 4589 C C . ALA B 1 214 ? 9.662 12.670 167.074 1.00 24.09 214 ALA B C 1
ATOM 4590 O O . ALA B 1 214 ? 9.612 13.576 166.255 1.00 23.02 214 ALA B O 1
ATOM 4592 N N . LYS B 1 215 ? 8.613 11.918 167.382 1.00 24.66 215 LYS B N 1
ATOM 4593 C CA . LYS B 1 215 ? 7.272 12.232 166.878 1.00 25.73 215 LYS B CA 1
ATOM 4594 C C . LYS B 1 215 ? 6.842 13.707 167.077 1.00 24.96 215 LYS B C 1
ATOM 4595 O O . LYS B 1 215 ? 6.310 14.298 166.164 1.00 25.20 215 LYS B O 1
ATOM 4601 N N . ALA B 1 216 ? 7.161 14.309 168.220 1.00 24.66 216 ALA B N 1
ATOM 4602 C CA . ALA B 1 216 ? 6.962 15.768 168.443 1.00 24.19 216 ALA B CA 1
ATOM 4603 C C . ALA B 1 216 ? 7.964 16.712 167.739 1.00 23.81 216 ALA B C 1
ATOM 4604 O O . ALA B 1 216 ? 7.785 17.936 167.766 1.00 23.48 216 ALA B O 1
ATOM 4606 N N . GLY B 1 217 ? 9.012 16.164 167.103 1.00 23.25 217 GLY B N 1
ATOM 4607 C CA . GLY B 1 217 ? 9.967 16.968 166.335 1.00 20.91 217 GLY B CA 1
ATOM 4608 C C . GLY B 1 217 ? 11.420 17.021 166.791 1.00 21.42 217 GLY B C 1
ATOM 4609 O O . GLY B 1 217 ? 12.224 17.729 166.171 1.00 21.06 217 GLY B O 1
ATOM 4610 N N . ALA B 1 218 ? 11.773 16.299 167.858 1.00 20.97 218 ALA B N 1
ATOM 4611 C CA . ALA B 1 218 ? 13.195 16.121 168.201 1.00 20.57 218 ALA B CA 1
ATOM 4612 C C . ALA B 1 218 ? 13.917 15.429 167.035 1.00 19.78 218 ALA B C 1
ATOM 4613 O O . ALA B 1 218 ? 13.398 14.494 166.422 1.00 18.74 218 ALA B O 1
ATOM 4615 N N . SER B 1 219 ? 15.111 15.905 166.722 1.00 19.20 219 SER B N 1
ATOM 4616 C CA . SER B 1 219 ? 15.809 15.355 165.586 1.00 19.58 219 SER B CA 1
ATOM 4617 C C . SER B 1 219 ? 17.307 15.128 165.819 1.00 18.58 219 SER B C 1
ATOM 4618 O O . SER B 1 219 ? 17.960 14.472 165.019 1.00 20.39 219 SER B O 1
ATOM 4621 N N . HIS B 1 220 ? 17.842 15.684 166.905 1.00 18.47 220 HIS B N 1
ATOM 4622 C CA . HIS B 1 220 ? 19.252 15.619 167.175 1.00 16.32 220 HIS B CA 1
ATOM 4623 C C . HIS B 1 220 ? 19.476 15.010 168.535 1.00 16.11 220 HIS B C 1
ATOM 4624 O O . HIS B 1 220 ? 18.616 15.063 169.413 1.00 15.77 220 HIS B O 1
ATOM 4631 N N . MET B 1 221 ? 20.646 14.407 168.673 1.00 14.71 221 MET B N 1
ATOM 4632 C CA . MET B 1 221 ? 21.172 13.939 169.937 1.00 14.87 221 MET B CA 1
ATOM 4633 C C . MET B 1 221 ? 22.426 14.765 170.218 1.00 14.71 221 MET B C 1
ATOM 4634 O O . MET B 1 221 ? 23.276 14.864 169.378 1.00 16.04 221 MET B O 1
ATOM 4639 N N . THR B 1 222 ? 22.519 15.369 171.400 1.00 15.31 222 THR B N 1
ATOM 4640 C CA . THR B 1 222 ? 23.696 16.122 171.826 1.00 15.12 222 THR B CA 1
ATOM 4641 C C . THR B 1 222 ? 24.827 15.218 172.325 1.00 14.76 222 THR B C 1
ATOM 4642 O O . THR B 1 222 ? 24.589 14.320 173.124 1.00 15.85 222 THR B O 1
ATOM 4646 N N . HIS B 1 223 ? 26.058 15.518 171.891 1.00 15.13 223 HIS B N 1
ATOM 4647 C CA . HIS B 1 223 ? 27.267 14.685 172.122 1.00 14.79 223 HIS B CA 1
ATOM 4648 C C . HIS B 1 223 ? 26.963 13.215 172.519 1.00 15.02 223 HIS B C 1
ATOM 4649 O O . HIS B 1 223 ? 27.040 12.838 173.683 1.00 15.04 223 HIS B O 1
ATOM 4656 N N . LEU B 1 224 ? 26.597 12.408 171.542 1.00 15.62 224 LEU B N 1
ATOM 4657 C CA 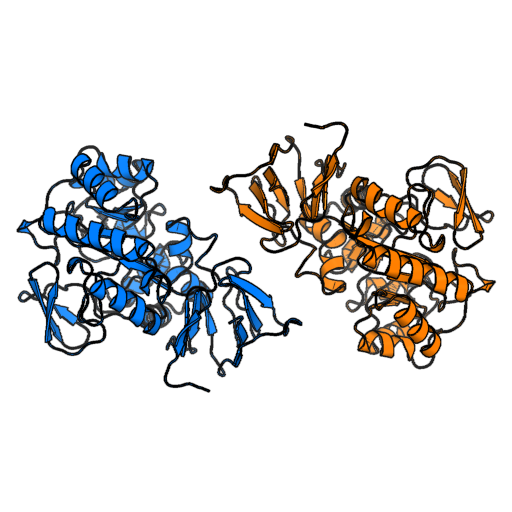. LEU B 1 224 ? 26.401 10.961 171.748 1.00 14.72 224 LEU B CA 1
ATOM 4658 C C . LEU B 1 224 ? 27.343 10.385 172.772 1.00 15.54 224 LEU B C 1
ATOM 4659 O O . LEU B 1 224 ? 28.559 10.599 172.672 1.00 16.40 224 LEU B O 1
ATOM 4664 N N . TYR B 1 225 ? 26.771 9.680 173.758 1.00 14.54 225 TYR B N 1
ATOM 4665 C CA . TYR B 1 225 ? 27.489 8.962 174.843 1.00 15.48 225 TYR B CA 1
ATOM 4666 C C . TYR B 1 225 ? 27.673 9.754 176.098 1.00 15.44 225 TYR B C 1
ATOM 4667 O O . TYR B 1 225 ? 27.753 9.193 177.176 1.00 16.58 225 TYR B O 1
ATOM 4676 N N . ASN B 1 226 ? 27.708 11.082 175.963 1.00 16.18 226 ASN B N 1
ATOM 4677 C CA . ASN B 1 226 ? 28.051 11.931 177.065 1.00 16.14 226 ASN B CA 1
ATOM 4678 C C . ASN B 1 226 ? 26.792 12.495 177.700 1.00 16.64 226 ASN B C 1
ATOM 4679 O O . ASN B 1 226 ? 25.933 13.049 177.001 1.00 16.92 226 ASN B O 1
ATOM 4684 N N . ALA B 1 227 ? 26.706 12.300 179.022 1.00 17.37 227 ALA B N 1
ATOM 4685 C CA . ALA B 1 227 ? 25.604 12.747 179.852 1.00 18.19 227 ALA B CA 1
ATOM 4686 C C . ALA B 1 227 ? 24.295 12.233 179.289 1.00 17.79 227 ALA B C 1
ATOM 4687 O O . ALA B 1 227 ? 23.361 12.978 179.037 1.00 18.27 227 ALA B O 1
ATOM 4689 N N . MET B 1 228 ? 24.255 10.918 179.078 1.00 18.87 228 MET B N 1
ATOM 4690 C CA . MET B 1 228 ? 23.082 10.200 178.526 1.00 17.58 228 MET B CA 1
ATOM 4691 C C . MET B 1 228 ? 22.828 8.997 179.386 1.00 18.43 228 MET B C 1
ATOM 4692 O O . MET B 1 228 ? 23.789 8.395 179.896 1.00 18.16 228 MET B O 1
ATOM 4697 N N . SER B 1 229 ? 21.559 8.582 179.510 1.00 17.91 229 SER B N 1
ATOM 4698 C CA . SER B 1 229 ? 21.289 7.318 180.196 1.00 18.93 229 SER B CA 1
ATOM 4699 C C . SER B 1 229 ? 21.954 6.170 179.389 1.00 18.87 229 SER B C 1
ATOM 4700 O O . SER B 1 229 ? 21.875 6.166 178.176 1.00 17.83 229 SER B O 1
ATOM 4703 N N . PRO B 1 230 ? 22.629 5.216 180.068 1.00 19.36 230 PRO B N 1
ATOM 4704 C CA . PRO B 1 230 ? 23.435 4.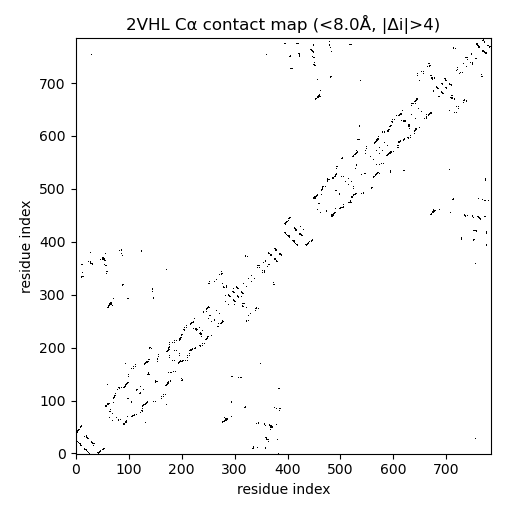189 179.366 1.00 19.92 230 PRO B CA 1
ATOM 4705 C C . PRO B 1 230 ? 22.657 3.159 178.534 1.00 20.33 230 PRO B C 1
ATOM 4706 O O . PRO B 1 230 ? 21.411 3.029 178.648 1.00 19.38 230 PRO B O 1
ATOM 4710 N N . PHE B 1 231 ? 23.407 2.422 177.711 1.00 18.74 231 PHE B N 1
ATOM 4711 C CA . PHE B 1 231 ? 22.819 1.365 176.934 1.00 17.91 231 PHE B CA 1
ATOM 4712 C C . PHE B 1 231 ? 22.682 0.097 177.790 1.00 17.71 231 PHE B C 1
ATOM 4713 O O . PHE B 1 231 ? 23.674 -0.400 178.335 1.00 18.13 231 PHE B O 1
ATOM 4721 N N . HIS B 1 232 ? 21.458 -0.388 177.968 1.00 16.43 232 HIS B N 1
ATOM 4722 C CA . HIS B 1 232 ? 21.277 -1.745 178.457 1.00 15.96 232 HIS B CA 1
ATOM 4723 C C . HIS B 1 232 ? 20.549 -2.459 177.324 1.00 15.48 232 HIS B C 1
ATOM 4724 O O . HIS B 1 232 ? 19.731 -1.852 176.637 1.00 14.72 232 HIS B O 1
ATOM 4731 N N . HIS B 1 233 ? 20.856 -3.742 177.118 1.00 15.19 233 HIS B N 1
ATOM 4732 C CA . HIS B 1 233 ? 20.324 -4.455 175.993 1.00 16.33 233 HIS B CA 1
ATOM 4733 C C . HIS B 1 233 ? 18.808 -4.632 176.026 1.00 16.72 233 HIS B C 1
ATOM 4734 O O . HIS B 1 233 ? 18.201 -4.776 174.994 1.00 18.65 233 HIS B O 1
ATOM 4741 N N . ARG B 1 234 ? 18.208 -4.593 177.198 1.00 17.58 234 ARG B N 1
ATOM 4742 C CA . ARG B 1 234 ? 16.753 -4.709 177.321 1.00 18.82 234 ARG B CA 1
ATOM 4743 C C . ARG B 1 234 ? 16.066 -3.368 177.641 1.00 19.78 234 ARG B C 1
ATOM 4744 O O . ARG B 1 234 ? 14.810 -3.260 177.558 1.00 20.50 234 ARG B O 1
ATOM 4752 N N . GLU B 1 235 ? 16.888 -2.364 177.978 1.00 20.87 235 GLU B N 1
ATOM 4753 C CA . GLU B 1 235 ? 16.484 -0.938 178.168 1.00 22.29 235 GLU B CA 1
ATOM 4754 C C . GLU B 1 235 ? 17.512 -0.001 177.516 1.00 19.36 235 GLU B C 1
ATOM 4755 O O . GLU B 1 235 ? 18.388 0.494 178.181 1.00 20.00 235 GLU B O 1
ATOM 4761 N N . PRO B 1 236 ? 17.414 0.215 176.205 1.00 18.48 236 PRO B N 1
ATOM 4762 C CA . PRO B 1 236 ? 18.432 0.864 175.368 1.00 17.67 236 PRO B CA 1
ATOM 4763 C C . PRO B 1 236 ? 18.774 2.326 175.753 1.00 16.83 236 PRO B C 1
ATOM 4764 O O . PRO B 1 236 ? 19.886 2.788 175.479 1.00 17.54 236 PRO B O 1
ATOM 4768 N N . GLY B 1 237 ? 17.869 2.988 176.473 1.00 17.03 237 GLY B N 1
ATOM 4769 C CA . GLY B 1 237 ? 18.071 4.353 177.001 1.00 15.17 237 GLY B CA 1
ATOM 4770 C C . GLY B 1 237 ? 18.369 5.347 175.907 1.00 14.46 237 GLY B C 1
ATOM 4771 O O . GLY B 1 237 ? 18.107 5.092 174.740 1.00 13.89 237 GLY B O 1
ATOM 4772 N N . VAL B 1 238 ? 19.015 6.460 176.265 1.00 15.59 238 VAL B N 1
ATOM 4773 C CA . VAL B 1 238 ? 19.278 7.489 175.269 1.00 15.13 238 VAL B CA 1
ATOM 4774 C C . VAL B 1 238 ? 20.366 7.002 174.289 1.00 15.18 238 VAL B C 1
ATOM 4775 O O . VAL B 1 238 ? 20.253 7.211 173.092 1.00 14.73 238 VAL B O 1
ATOM 4779 N N . ILE B 1 239 ? 21.382 6.314 174.809 1.00 15.84 239 ILE B N 1
ATOM 4780 C CA . ILE B 1 239 ? 22.468 5.820 173.975 1.00 15.26 239 ILE B CA 1
ATOM 4781 C C . ILE B 1 239 ? 21.998 4.838 172.933 1.00 15.02 239 ILE B C 1
ATOM 4782 O O . ILE B 1 239 ? 22.328 4.975 171.767 1.00 13.82 239 ILE B O 1
ATOM 4787 N N . GLY B 1 240 ? 21.205 3.849 173.329 1.00 16.44 240 GLY B N 1
ATOM 4788 C CA . GLY B 1 240 ? 20.706 2.879 172.310 1.00 16.50 240 GLY B CA 1
ATOM 4789 C C . GLY B 1 240 ? 19.706 3.450 171.293 1.00 16.78 240 GLY B C 1
ATOM 4790 O O . GLY B 1 240 ? 19.734 3.111 170.105 1.00 15.96 240 GLY B O 1
ATOM 4791 N N . THR B 1 241 ? 18.814 4.328 171.751 1.00 17.29 241 THR B N 1
ATOM 4792 C CA . THR B 1 241 ? 17.936 5.087 170.830 1.00 15.99 241 THR B CA 1
ATOM 4793 C C . THR B 1 241 ? 18.701 5.977 169.859 1.00 15.19 241 THR B C 1
ATOM 4794 O O . THR B 1 241 ? 18.402 6.004 168.688 1.00 15.19 241 THR B O 1
ATOM 4798 N N . ALA B 1 242 ? 19.716 6.695 170.336 1.00 14.97 242 ALA B N 1
ATOM 4799 C CA . ALA B 1 242 ? 20.515 7.568 169.472 1.00 14.16 242 ALA B CA 1
ATOM 4800 C C . ALA B 1 242 ? 21.161 6.749 168.358 1.00 13.90 242 ALA B C 1
ATOM 4801 O O . ALA B 1 242 ? 21.213 7.170 167.219 1.00 13.23 242 ALA B O 1
ATOM 4803 N N . LEU B 1 243 ? 21.643 5.556 168.705 1.00 14.41 243 LEU B N 1
ATOM 4804 C CA . LEU B 1 243 ? 22.273 4.673 167.716 1.00 13.52 243 LEU B CA 1
ATOM 4805 C C . LEU B 1 243 ? 21.328 4.005 166.738 1.00 14.19 243 LEU B C 1
ATOM 4806 O O . LEU B 1 243 ? 21.627 3.919 165.563 1.00 13.92 243 LEU B O 1
ATOM 4811 N N . ALA B 1 244 ? 20.186 3.515 167.211 1.00 15.74 244 ALA B N 1
ATOM 4812 C CA . ALA B 1 244 ? 19.324 2.659 166.383 1.00 17.75 244 ALA B CA 1
ATOM 4813 C C . ALA B 1 244 ? 18.128 3.380 165.787 1.00 18.52 244 ALA B C 1
ATOM 4814 O O . ALA B 1 244 ? 17.465 2.883 164.890 1.00 19.44 244 ALA B O 1
ATOM 4816 N N . HIS B 1 245 ? 17.832 4.563 166.288 1.00 19.80 245 HIS B N 1
ATOM 4817 C CA . HIS B 1 245 ? 16.668 5.293 165.765 1.00 19.80 245 HIS B CA 1
ATOM 4818 C C . HIS B 1 245 ? 17.119 6.247 164.674 1.00 19.16 245 HIS B C 1
ATOM 4819 O O . HIS B 1 245 ? 17.841 7.207 164.933 1.00 18.49 245 HIS B O 1
ATOM 4826 N N . ASP B 1 246 ? 16.639 5.985 163.464 1.00 19.38 246 ASP B N 1
ATOM 4827 C CA . ASP B 1 246 ? 17.074 6.636 162.253 1.00 20.77 246 ASP B CA 1
ATOM 4828 C C . ASP B 1 246 ? 16.545 8.084 162.124 1.00 19.93 246 ASP B C 1
ATOM 4829 O O . ASP B 1 246 ? 16.991 8.824 161.273 1.00 18.08 246 ASP B O 1
ATOM 4834 N N . GLY B 1 247 ? 15.610 8.477 162.996 1.00 19.12 247 GLY B N 1
ATOM 4835 C CA . GLY B 1 247 ? 15.065 9.838 163.021 1.00 17.96 247 GLY B CA 1
ATOM 4836 C C . GLY B 1 247 ? 15.959 10.818 163.768 1.00 17.77 247 GLY B C 1
ATOM 4837 O O . GLY B 1 247 ? 15.645 11.996 163.837 1.00 17.87 247 GLY B O 1
ATOM 4838 N N . PHE B 1 248 ? 17.080 10.346 164.313 1.00 16.66 248 PHE B N 1
ATOM 4839 C CA . PHE B 1 248 ? 17.988 11.216 165.048 1.00 17.29 248 PHE B CA 1
ATOM 4840 C C . PHE B 1 248 ? 19.340 11.327 164.328 1.00 17.02 248 PHE B C 1
ATOM 4841 O O . PHE B 1 248 ? 19.944 10.297 163.930 1.00 15.97 248 PHE B O 1
ATOM 4849 N N . VAL B 1 249 ? 19.793 12.573 164.168 1.00 16.19 249 VAL B N 1
ATOM 4850 C CA . VAL B 1 249 ? 21.192 12.865 163.817 1.00 15.05 249 VAL B CA 1
ATOM 4851 C C . VAL B 1 249 ? 22.001 12.996 165.118 1.00 15.33 249 VAL B C 1
ATOM 4852 O O . VAL B 1 249 ? 21.597 13.717 166.007 1.00 14.56 249 VAL B O 1
ATOM 4856 N N . THR B 1 250 ? 23.136 12.287 165.231 1.00 14.87 250 THR B N 1
ATOM 4857 C CA . THR B 1 250 ? 23.950 12.330 166.447 1.00 14.32 250 THR B CA 1
ATOM 4858 C C . THR B 1 250 ? 25.227 13.184 166.333 1.00 14.62 250 THR B C 1
ATOM 4859 O O . THR B 1 250 ? 26.016 12.974 165.409 1.00 15.63 250 THR B O 1
ATOM 4863 N N . GLU B 1 251 ? 25.452 14.112 167.277 1.00 15.52 251 GLU B N 1
ATOM 4864 C CA . GLU B 1 251 ? 26.724 14.853 167.400 1.00 14.49 251 GLU B CA 1
ATOM 4865 C C . GLU B 1 251 ? 27.706 13.880 168.033 1.00 14.93 251 GLU B C 1
ATOM 4866 O O . GLU B 1 251 ? 27.273 12.985 168.740 1.00 14.00 251 GLU B O 1
ATOM 4872 N N . LEU B 1 252 ? 29.017 14.060 167.777 1.00 14.00 252 LEU B N 1
ATOM 4873 C CA . LEU B 1 252 ? 30.024 13.246 168.384 1.00 14.55 252 LEU B CA 1
ATOM 4874 C C . LEU B 1 252 ? 31.301 14.049 168.558 1.00 13.59 252 LEU B C 1
ATOM 4875 O O . LEU B 1 252 ? 31.727 14.755 167.620 1.00 13.85 252 LEU B O 1
ATOM 4880 N N . ILE B 1 253 ? 31.876 13.946 169.749 1.00 13.83 253 ILE B N 1
ATOM 4881 C CA . ILE B 1 253 ? 33.232 14.511 170.069 1.00 14.22 253 ILE B CA 1
ATOM 4882 C C . ILE B 1 253 ? 34.238 13.399 169.780 1.00 14.60 253 ILE B C 1
ATOM 4883 O O . ILE B 1 253 ? 34.358 12.451 170.538 1.00 17.44 253 ILE B O 1
ATOM 4888 N N . ALA B 1 254 ? 34.921 13.489 168.652 1.00 15.28 254 ALA B N 1
ATOM 4889 C CA . ALA B 1 254 ? 35.885 12.473 168.241 1.00 15.01 254 ALA B CA 1
ATOM 4890 C C . ALA B 1 254 ? 37.295 12.823 168.754 1.00 16.06 254 ALA B C 1
ATOM 4891 O O . ALA B 1 254 ? 38.190 13.077 167.956 1.00 16.32 254 ALA B O 1
ATOM 4893 N N . ASP B 1 255 ? 37.493 12.811 170.063 1.00 17.07 255 ASP B N 1
ATOM 4894 C CA . ASP B 1 255 ? 38.808 13.144 170.650 1.00 18.33 255 ASP B CA 1
ATOM 4895 C C . ASP B 1 255 ? 39.522 11.955 171.201 1.00 19.64 255 ASP B C 1
ATOM 4896 O O . ASP B 1 255 ? 40.650 12.111 171.668 1.00 22.21 255 ASP B O 1
ATOM 4901 N N . GLY B 1 256 ? 38.884 10.771 171.124 1.0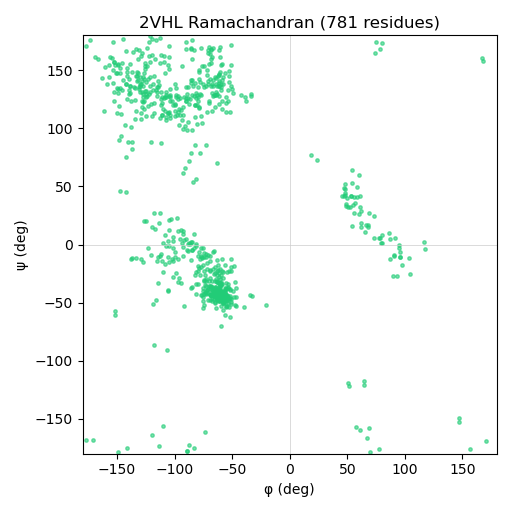0 20.25 256 GLY B N 1
ATOM 4902 C CA . GLY B 1 256 ? 39.333 9.523 171.771 1.00 19.68 256 GLY B CA 1
ATOM 4903 C C . GLY B 1 256 ? 39.415 9.556 173.294 1.00 20.54 256 GLY B C 1
ATOM 4904 O O . GLY B 1 256 ? 40.039 8.677 173.907 1.00 20.70 256 GLY B O 1
ATOM 4905 N N . ILE B 1 257 ? 38.796 10.567 173.900 1.00 19.47 257 ILE B N 1
ATOM 4906 C CA . ILE B 1 257 ? 38.763 10.750 175.349 1.00 19.87 257 ILE B CA 1
ATOM 4907 C C . ILE B 1 257 ? 37.317 10.702 175.874 1.00 19.88 257 ILE B C 1
ATOM 4908 O O . ILE B 1 257 ? 37.019 9.963 176.814 1.00 20.56 257 ILE B O 1
ATOM 4913 N N . HIS B 1 258 ? 36.437 11.490 175.273 1.00 18.73 258 HIS B N 1
ATOM 4914 C CA . HIS B 1 258 ? 35.039 11.467 175.636 1.00 19.26 258 HIS B CA 1
ATOM 4915 C C . HIS B 1 258 ? 34.409 10.078 175.379 1.00 18.73 258 HIS B C 1
ATOM 4916 O O . HIS B 1 258 ? 33.467 9.675 176.049 1.00 20.00 258 HIS B O 1
ATOM 4923 N N . SER B 1 259 ? 34.956 9.356 174.408 1.00 17.73 259 SER B N 1
ATOM 4924 C CA . SER B 1 259 ? 34.584 7.994 174.168 1.00 16.53 259 SER B CA 1
ATOM 4925 C C . SER B 1 259 ? 35.746 7.242 173.555 1.00 16.95 259 SER B C 1
ATOM 4926 O O . SER B 1 259 ? 36.619 7.812 172.909 1.00 16.75 259 SER B O 1
ATOM 4929 N N . HIS B 1 260 ? 35.742 5.933 173.761 1.00 16.48 260 HIS B N 1
ATOM 4930 C CA . HIS B 1 260 ? 36.670 5.021 173.122 1.00 15.96 260 HIS B CA 1
ATOM 4931 C C . HIS B 1 260 ? 36.614 4.976 171.565 1.00 15.86 260 HIS B C 1
ATOM 4932 O O . HIS B 1 260 ? 35.576 5.239 170.947 1.00 16.86 260 HIS B O 1
ATOM 4939 N N . PRO B 1 261 ? 37.771 4.710 170.898 1.00 15.84 261 PRO B N 1
ATOM 4940 C CA . PRO B 1 261 ? 37.758 4.514 169.431 1.00 15.21 261 PRO B CA 1
ATOM 4941 C C . PRO B 1 261 ? 36.666 3.582 168.861 1.00 14.73 261 PRO B C 1
ATOM 4942 O O . PRO B 1 261 ? 36.134 3.845 167.764 1.00 13.02 261 PRO B O 1
ATOM 4946 N N . LEU B 1 262 ? 36.361 2.509 169.583 1.00 15.19 262 LEU B N 1
ATOM 4947 C CA . LEU B 1 262 ? 35.350 1.537 169.122 1.00 16.44 262 LEU B CA 1
ATOM 4948 C C . LEU B 1 262 ? 33.943 2.086 169.268 1.00 15.92 262 LEU B C 1
ATOM 4949 O O . LEU B 1 262 ? 33.047 1.735 168.510 1.00 17.47 262 LEU B O 1
ATOM 4954 N N . ALA B 1 263 ? 33.754 2.925 170.270 1.00 16.16 263 ALA B N 1
ATOM 4955 C CA . ALA B 1 263 ? 32.462 3.560 170.496 1.00 16.75 263 ALA B CA 1
ATOM 4956 C C . ALA B 1 263 ? 32.236 4.617 169.421 1.00 16.00 263 ALA B C 1
ATOM 4957 O O . ALA B 1 263 ? 31.155 4.715 168.872 1.00 18.00 263 ALA B O 1
ATOM 4959 N N . ALA B 1 264 ? 33.271 5.387 169.096 1.00 15.66 264 ALA B N 1
ATOM 4960 C CA . ALA B 1 264 ? 33.265 6.250 167.910 1.00 14.99 264 ALA B CA 1
ATOM 4961 C C . ALA B 1 264 ? 33.038 5.453 166.618 1.00 14.45 264 ALA B C 1
ATOM 4962 O O . ALA B 1 264 ? 32.199 5.830 165.797 1.00 14.36 264 ALA B O 1
ATOM 4964 N N . LYS B 1 265 ? 33.753 4.343 166.427 1.00 13.41 265 LYS B N 1
ATOM 4965 C CA . LYS B 1 265 ? 33.477 3.533 165.228 1.00 13.94 265 LYS B CA 1
ATOM 4966 C C . LYS B 1 265 ? 31.988 3.059 165.187 1.00 12.96 265 LYS B C 1
ATOM 4967 O O . LYS B 1 265 ? 31.356 3.065 164.124 1.00 14.56 265 LYS B O 1
ATOM 4973 N N . LEU B 1 266 ? 31.491 2.606 166.332 1.00 12.78 266 LEU B N 1
ATOM 4974 C CA . LEU B 1 266 ? 30.127 2.058 166.461 1.00 13.50 266 LEU B CA 1
ATOM 4975 C C . LEU B 1 266 ? 29.122 3.085 165.985 1.00 13.03 266 LEU B C 1
ATOM 4976 O O . LEU B 1 266 ? 28.179 2.741 165.288 1.00 16.38 266 LEU B O 1
ATOM 4981 N N . ALA B 1 267 ? 29.350 4.345 166.347 1.00 14.39 267 ALA B N 1
ATOM 4982 C CA . ALA B 1 267 ? 28.491 5.473 165.985 1.00 13.11 267 ALA B CA 1
ATOM 4983 C C . ALA B 1 267 ? 28.438 5.640 164.494 1.00 13.90 267 ALA B C 1
ATOM 4984 O O . ALA B 1 267 ? 27.338 5.782 163.916 1.00 11.89 267 ALA B O 1
ATOM 4986 N N . PHE B 1 268 ? 29.624 5.630 163.850 1.00 12.40 268 PHE B N 1
ATOM 4987 C CA . PHE B 1 268 ? 29.718 5.694 162.390 1.00 12.35 268 PHE B CA 1
ATOM 4988 C C . PHE B 1 268 ? 29.021 4.467 161.723 1.00 11.95 268 PHE B C 1
ATOM 4989 O O . PHE B 1 268 ? 28.362 4.614 160.703 1.00 11.66 268 PHE B O 1
ATOM 4997 N N . LEU B 1 269 ? 29.208 3.264 162.274 1.00 11.60 269 LEU B N 1
ATOM 4998 C CA . LEU B 1 269 ? 28.565 2.040 161.698 1.00 13.54 269 LEU B CA 1
ATOM 4999 C C . LEU B 1 269 ? 27.030 2.095 161.774 1.00 12.91 269 LEU B C 1
ATOM 5000 O O . LEU B 1 269 ? 26.344 1.812 160.794 1.00 15.80 269 LEU B O 1
ATOM 5005 N N . ALA B 1 270 ? 26.527 2.535 162.919 1.00 13.48 270 ALA B N 1
ATOM 5006 C CA . ALA B 1 270 ? 25.100 2.552 163.209 1.00 14.76 270 ALA B CA 1
ATOM 5007 C C . ALA B 1 270 ? 24.378 3.673 162.498 1.00 14.21 270 ALA B C 1
ATOM 5008 O O . ALA B 1 270 ? 23.309 3.446 161.956 1.00 14.22 270 ALA B O 1
ATOM 5010 N N . LYS B 1 271 ? 24.977 4.875 162.499 1.00 14.03 271 LYS B N 1
ATOM 5011 C CA . LYS B 1 271 ? 24.357 6.072 161.899 1.00 15.13 271 LYS B CA 1
ATOM 5012 C C . LYS B 1 271 ? 24.606 6.209 160.391 1.00 15.92 271 LYS B C 1
ATOM 5013 O O . LYS B 1 271 ? 23.713 6.641 159.626 1.00 16.37 271 LYS B O 1
ATOM 5019 N N . GLY B 1 272 ? 25.810 5.808 159.960 1.00 16.60 272 GLY B N 1
ATOM 5020 C CA . GLY B 1 272 ? 26.285 6.071 158.614 1.00 17.11 272 GLY B CA 1
ATOM 5021 C C . GLY B 1 272 ? 26.767 7.518 158.472 1.00 17.41 272 GLY B C 1
ATOM 5022 O O . GLY B 1 272 ? 26.503 8.365 159.346 1.00 17.06 272 GLY B O 1
ATOM 5023 N N . SER B 1 273 ? 27.439 7.812 157.359 1.00 18.43 273 SER B N 1
ATOM 5024 C CA . SER B 1 273 ? 28.066 9.127 157.147 1.00 19.45 273 SER B CA 1
ATOM 5025 C C . SER B 1 273 ? 27.126 10.321 156.895 1.00 19.33 273 SER B C 1
ATOM 5026 O O . SER B 1 273 ? 27.590 11.481 156.883 1.00 19.65 273 SER B O 1
ATOM 5029 N N . SER B 1 274 ? 25.835 10.051 156.706 1.00 17.86 274 SER B N 1
ATOM 5030 C CA . SER B 1 274 ? 24.818 11.101 156.559 1.00 18.64 274 SER B CA 1
ATOM 5031 C C . SER B 1 274 ? 24.088 11.554 157.848 1.00 17.76 274 SER B C 1
ATOM 5032 O O . SER B 1 274 ? 23.320 12.535 157.804 1.00 18.10 274 SER B O 1
ATOM 5035 N N . LYS B 1 275 ? 24.279 10.824 158.954 1.00 16.46 275 LYS B N 1
ATOM 5036 C CA . LYS B 1 275 ? 23.529 11.047 160.192 1.00 15.11 275 LYS B CA 1
ATOM 5037 C C . LYS B 1 275 ? 24.397 11.249 161.436 1.00 13.68 275 LYS B C 1
ATOM 5038 O O . LYS B 1 275 ? 23.939 11.073 162.544 1.00 11.59 275 LYS B O 1
ATOM 5044 N N . LEU B 1 276 ? 25.662 11.608 161.224 1.00 13.28 276 LEU B N 1
ATOM 5045 C CA . LEU B 1 276 ? 26.598 11.817 162.293 1.00 13.65 276 LEU B CA 1
ATOM 5046 C C . LEU B 1 276 ? 27.282 13.178 162.041 1.00 12.86 276 LEU B C 1
ATOM 5047 O O . LEU B 1 276 ? 27.662 13.472 160.913 1.00 13.24 276 LEU B O 1
ATOM 5052 N N . ILE B 1 277 ? 27.421 13.985 163.092 1.00 13.15 277 ILE B N 1
ATOM 5053 C CA . ILE B 1 277 ? 28.024 15.320 163.005 1.00 14.14 277 ILE B CA 1
ATOM 5054 C C . ILE B 1 277 ? 29.142 15.409 164.034 1.00 14.24 277 ILE B C 1
ATOM 5055 O O . ILE B 1 277 ? 28.896 15.316 165.228 1.00 15.03 277 ILE B O 1
ATOM 5060 N N . LEU B 1 278 ? 30.378 15.584 163.581 1.00 14.54 278 LEU B N 1
ATOM 5061 C CA . LEU B 1 278 ? 31.440 15.857 164.522 1.00 13.40 278 LEU B CA 1
ATOM 5062 C C . LEU B 1 278 ? 31.312 17.267 165.065 1.00 12.97 278 LEU B C 1
ATOM 5063 O O . LEU B 1 278 ? 31.094 18.210 164.324 1.00 13.33 278 LEU B O 1
ATOM 5068 N N . ILE B 1 279 ? 31.505 17.393 166.373 1.00 13.56 279 ILE B N 1
ATOM 5069 C CA . ILE B 1 279 ? 31.558 18.658 167.075 1.00 13.60 279 ILE B CA 1
ATOM 5070 C C . ILE B 1 279 ? 32.856 18.649 167.897 1.00 14.75 279 ILE B C 1
ATOM 5071 O O . ILE B 1 279 ? 33.458 17.598 168.133 1.00 15.24 279 ILE B O 1
ATOM 5076 N N . THR B 1 280 ? 33.276 19.806 168.372 1.00 15.82 280 THR B N 1
ATOM 5077 C CA . THR B 1 280 ? 34.333 19.830 169.404 1.00 16.04 280 THR B CA 1
ATOM 5078 C C . THR B 1 280 ? 33.853 19.898 170.842 1.00 15.76 280 THR B C 1
ATOM 5079 O O . THR B 1 280 ? 34.499 19.357 171.735 1.00 14.95 280 THR B O 1
ATOM 5083 N N . ASP B 1 281 ? 32.734 20.567 171.078 1.00 16.94 281 ASP B N 1
ATOM 5084 C CA . ASP B 1 281 ? 32.311 20.906 172.437 1.00 18.39 281 ASP B CA 1
ATOM 5085 C C . ASP B 1 281 ? 33.450 21.544 173.272 1.00 19.25 281 ASP B C 1
ATOM 5086 O O . ASP B 1 281 ? 33.531 21.343 174.471 1.00 19.64 281 ASP B O 1
ATOM 5091 N N . SER B 1 282 ? 34.336 22.310 172.628 1.00 19.25 282 SER B N 1
ATOM 5092 C CA . SER B 1 282 ? 35.506 22.815 173.306 1.00 19.94 282 SER B CA 1
ATOM 5093 C C . SER B 1 282 ? 35.119 23.952 174.263 1.00 20.15 282 SER B C 1
ATOM 5094 O O . SER B 1 282 ? 34.124 24.629 174.066 1.00 18.56 282 SER B O 1
ATOM 5097 N N . MET B 1 283 ? 35.941 24.118 175.296 1.00 21.36 283 MET B N 1
ATOM 5098 C CA . MET B 1 283 ? 35.832 25.240 176.250 1.00 21.45 283 MET B CA 1
ATOM 5099 C C . MET B 1 283 ? 37.098 26.113 176.152 1.00 22.21 283 MET B C 1
ATOM 5100 O O . MET B 1 283 ? 38.034 25.777 175.397 1.00 21.72 283 MET B O 1
ATOM 5105 N N . ARG B 1 284 ? 37.116 27.222 176.904 1.00 22.73 284 ARG B N 1
ATOM 5106 C CA . ARG B 1 284 ? 38.147 28.271 176.746 1.00 22.99 284 ARG B CA 1
ATOM 5107 C C . ARG B 1 284 ? 39.607 27.826 176.758 1.00 24.54 284 ARG B C 1
ATOM 5108 O O . ARG B 1 284 ? 40.474 28.549 176.248 1.00 24.56 284 ARG B O 1
ATOM 5116 N N . ALA B 1 285 ? 39.910 26.667 177.343 1.00 26.15 285 ALA B N 1
ATOM 5117 C CA . ALA B 1 285 ? 41.313 26.233 177.463 1.00 28.21 285 ALA B CA 1
ATOM 5118 C C . ALA B 1 285 ? 41.987 25.692 176.195 1.00 29.75 285 ALA B C 1
ATOM 5119 O O . ALA B 1 285 ? 43.217 25.474 176.176 1.00 29.82 285 ALA B O 1
ATOM 5121 N N . LYS B 1 286 ? 41.198 25.453 175.152 1.00 31.15 286 LYS B N 1
ATOM 5122 C CA . LYS B 1 286 ? 41.733 24.894 173.914 1.00 32.24 286 LYS B CA 1
ATOM 5123 C C . LYS B 1 286 ? 42.693 25.856 173.200 1.00 32.78 286 LYS B C 1
ATOM 5124 O O . LYS B 1 286 ? 42.355 27.007 172.960 1.00 33.30 286 LYS B O 1
ATOM 5130 N N . GLY B 1 287 ? 43.888 25.374 172.872 1.00 33.93 287 GLY B N 1
ATOM 5131 C CA . GLY B 1 287 ? 44.922 26.208 172.219 1.00 35.76 287 GLY B CA 1
ATOM 5132 C C . GLY B 1 287 ? 45.782 26.983 173.202 1.00 37.52 287 GLY B C 1
ATOM 5133 O O . GLY B 1 287 ? 46.556 27.877 172.796 1.00 38.12 287 GLY B O 1
ATOM 5134 N N . LEU B 1 288 ? 45.635 26.648 174.495 1.00 38.05 288 LEU B N 1
ATOM 5135 C CA . LEU B 1 288 ? 46.392 27.259 175.603 1.00 38.06 288 LEU B CA 1
ATOM 5136 C C . LEU B 1 288 ? 47.181 26.166 176.318 1.00 38.74 288 LEU B C 1
ATOM 5137 O O . LEU B 1 288 ? 47.360 25.078 175.762 1.00 39.40 288 LEU B O 1
ATOM 5142 N N . LYS B 1 289 ? 47.659 26.447 177.528 1.00 39.20 289 LYS B N 1
ATOM 5143 C CA . LYS B 1 289 ? 48.503 25.511 178.287 1.00 39.39 289 LYS B CA 1
ATOM 5144 C C . LYS B 1 289 ? 47.730 24.837 179.420 1.00 38.34 289 LYS B C 1
ATOM 5145 O O . LYS B 1 289 ? 46.603 25.219 179.710 1.00 38.13 289 LYS B O 1
ATOM 5151 N N . ASP B 1 290 ? 48.351 23.836 180.047 1.00 37.46 290 ASP B N 1
ATOM 5152 C CA . ASP B 1 290 ? 47.879 23.281 181.321 1.00 36.50 290 ASP B CA 1
ATOM 5153 C C . ASP B 1 290 ? 47.669 24.400 182.308 1.00 35.68 290 ASP B C 1
ATOM 5154 O O . ASP B 1 290 ? 48.502 25.317 182.428 1.00 36.01 290 ASP B O 1
ATOM 5159 N N . GLY B 1 291 ? 46.557 24.312 183.018 1.00 34.42 291 GLY B N 1
ATOM 5160 C CA . GLY B 1 291 ? 46.168 25.319 183.979 1.00 33.25 291 GLY B CA 1
ATOM 5161 C C . GLY B 1 291 ? 44.758 25.027 184.433 1.00 32.57 291 GLY B C 1
ATOM 5162 O O . GLY B 1 291 ? 44.202 23.956 184.134 1.00 32.54 291 GLY B O 1
ATOM 5163 N N . VAL B 1 292 ? 44.172 25.981 185.148 1.00 30.94 292 VAL B N 1
ATOM 5164 C CA . VAL B 1 292 ? 42.799 25.857 185.626 1.00 29.41 292 VAL B CA 1
ATOM 5165 C C . VAL B 1 292 ? 41.980 27.001 185.013 1.00 28.24 292 VAL B C 1
ATOM 5166 O O . VAL B 1 292 ? 42.457 28.132 184.890 1.00 27.54 292 VAL B O 1
ATOM 5170 N N . TYR B 1 293 ? 40.762 26.679 184.572 1.00 26.84 293 TYR B N 1
ATOM 5171 C CA . TYR B 1 293 ? 40.006 27.578 183.706 1.00 25.69 293 TYR B CA 1
ATOM 5172 C C . TYR B 1 293 ? 38.530 27.598 184.043 1.00 24.90 293 TYR B C 1
ATOM 5173 O O . TYR B 1 293 ? 37.990 26.622 184.537 1.00 24.61 293 TYR B O 1
ATOM 5182 N N . GLU B 1 294 ? 37.884 28.714 183.762 1.00 25.19 294 GLU B N 1
ATOM 5183 C CA . GLU B 1 294 ? 36.472 28.901 184.075 1.00 25.79 294 GLU B CA 1
ATOM 5184 C C . GLU B 1 294 ? 35.600 28.332 182.976 1.00 25.81 294 GLU B C 1
ATOM 5185 O O . GLU B 1 294 ? 35.874 28.498 181.779 1.00 25.96 294 GLU B O 1
ATOM 5191 N N . PHE B 1 295 ? 34.503 27.727 183.400 1.00 26.18 295 PHE B N 1
ATOM 5192 C CA . PHE B 1 295 ? 33.534 27.158 182.498 1.00 25.81 295 PHE B CA 1
ATOM 5193 C C . PHE B 1 295 ? 32.239 26.974 183.277 1.00 26.01 295 PHE B C 1
ATOM 5194 O O . PHE B 1 295 ? 32.209 26.211 184.229 1.00 24.51 295 PHE B O 1
ATOM 5202 N N . GLY B 1 296 ? 31.191 27.703 182.891 1.00 26.91 296 GLY B N 1
ATOM 5203 C CA . GLY B 1 296 ? 29.889 27.618 183.584 1.00 27.61 296 GLY B CA 1
ATOM 5204 C C . GLY B 1 296 ? 29.851 28.025 185.059 1.00 28.26 296 GLY B C 1
ATOM 5205 O O . GLY B 1 296 ? 28.890 27.710 185.778 1.00 28.85 296 GLY B O 1
ATOM 5206 N N . GLY B 1 297 ? 30.868 28.766 185.494 1.00 28.28 297 GLY B N 1
ATOM 5207 C CA . GLY B 1 297 ? 31.025 29.138 186.902 1.00 28.44 297 GLY B CA 1
ATOM 5208 C C . GLY B 1 297 ? 31.957 28.223 187.690 1.00 28.78 297 GLY B C 1
ATOM 5209 O O . GLY B 1 297 ? 32.252 28.490 188.869 1.00 29.36 297 GLY B O 1
ATOM 5210 N N . GLN B 1 298 ? 32.409 27.127 187.072 1.00 28.16 298 GLN B N 1
ATOM 5211 C CA . GLN B 1 298 ? 33.215 26.117 187.802 1.00 28.32 298 GLN B CA 1
ATOM 5212 C C . GLN B 1 298 ? 34.640 26.190 187.311 1.00 28.31 298 GLN B C 1
ATOM 5213 O O . GLN B 1 298 ? 34.884 26.804 186.279 1.00 28.40 298 GLN B O 1
ATOM 5219 N N . SER B 1 299 ? 35.587 25.640 188.079 1.00 28.39 299 SER B N 1
ATOM 5220 C CA . SER B 1 299 ? 36.978 25.669 187.687 1.00 28.71 299 SER B CA 1
ATOM 5221 C C . SER B 1 299 ? 37.330 24.338 187.057 1.00 28.94 299 SER B C 1
ATOM 5222 O O . SER B 1 299 ? 37.065 23.293 187.644 1.00 29.78 299 SER B O 1
ATOM 5225 N N . VAL B 1 300 ? 37.924 24.374 185.864 1.00 28.99 300 VAL B N 1
ATOM 5226 C CA . VAL B 1 300 ? 38.246 23.159 185.115 1.00 28.00 300 VAL B CA 1
ATOM 5227 C C . VAL B 1 300 ? 39.731 23.017 185.076 1.00 28.24 300 VAL B C 1
ATOM 5228 O O . VAL B 1 300 ? 40.396 23.895 184.586 1.00 28.22 300 VAL B O 1
ATOM 5232 N N . THR B 1 301 ? 40.254 21.921 185.617 1.00 29.00 301 THR B N 1
ATOM 5233 C CA . THR B 1 301 ? 41.692 21.664 185.576 1.00 30.38 301 THR B CA 1
ATOM 5234 C C . THR B 1 301 ? 42.037 20.927 184.275 1.00 31.11 301 THR B C 1
ATOM 5235 O O . THR B 1 301 ? 41.535 19.841 184.003 1.00 30.23 301 THR B O 1
ATOM 5239 N N . VAL B 1 302 ? 42.906 21.533 183.487 1.00 32.13 302 VAL B N 1
ATOM 5240 C CA . VAL B 1 302 ? 43.250 21.011 182.190 1.00 33.87 302 VAL B CA 1
ATOM 5241 C C . VAL B 1 302 ? 44.679 20.478 182.195 1.00 36.10 302 VAL B C 1
ATOM 5242 O O . VAL B 1 302 ? 45.612 21.227 182.441 1.00 37.19 302 VAL B O 1
ATOM 5246 N N . ARG B 1 303 ? 44.837 19.177 181.969 1.00 38.27 303 ARG B N 1
ATOM 5247 C CA . ARG B 1 303 ? 46.154 18.548 181.824 1.00 41.21 303 ARG B CA 1
ATOM 5248 C C . ARG B 1 303 ? 46.229 17.713 180.543 1.00 41.86 303 ARG B C 1
ATOM 5249 O O . ARG B 1 303 ? 45.486 16.731 180.384 1.00 42.84 303 ARG B O 1
ATOM 5257 N N . GLY B 1 304 ? 47.143 18.089 179.647 1.00 42.43 304 GLY B N 1
ATOM 5258 C CA . GLY B 1 304 ? 47.186 17.505 178.299 1.00 42.33 304 GLY B CA 1
ATOM 5259 C C . GLY B 1 304 ? 45.919 17.885 177.554 1.00 42.22 304 GLY B C 1
ATOM 5260 O O . GLY B 1 304 ? 45.653 19.077 177.353 1.00 42.95 304 GLY B O 1
ATOM 5261 N N . ARG B 1 305 ? 45.125 16.878 177.178 1.00 41.52 305 ARG B N 1
ATOM 5262 C CA . ARG B 1 305 ? 43.872 17.091 176.439 1.00 40.97 305 ARG B CA 1
ATOM 5263 C C . ARG B 1 305 ? 42.627 16.793 177.263 1.00 39.72 305 ARG B C 1
ATOM 5264 O O . ARG B 1 305 ? 41.502 16.926 176.748 1.00 40.03 305 ARG B O 1
ATOM 5272 N N . THR B 1 306 ? 42.808 16.407 178.531 1.00 38.09 306 THR B N 1
ATOM 5273 C CA . THR B 1 306 ? 41.656 16.197 179.421 1.00 36.96 306 THR B CA 1
ATOM 5274 C C . THR B 1 306 ? 41.346 17.396 180.321 1.00 35.57 306 THR B C 1
ATOM 5275 O O . THR B 1 306 ? 42.216 17.908 181.022 1.00 35.72 306 THR B O 1
ATOM 5279 N N . ALA B 1 307 ? 40.099 17.846 180.236 1.00 33.44 307 ALA B N 1
ATOM 5280 C CA . ALA B 1 307 ? 39.575 18.980 180.975 1.00 32.45 307 ALA B CA 1
ATOM 5281 C C . ALA B 1 307 ? 38.582 18.438 181.984 1.00 31.46 307 ALA B C 1
ATOM 5282 O O . ALA B 1 307 ? 37.534 17.939 181.606 1.00 30.85 307 ALA B O 1
ATOM 5284 N N . LEU B 1 308 ? 38.935 18.526 183.264 1.00 31.34 308 LEU B N 1
ATOM 5285 C CA . LEU B 1 308 ? 38.144 17.923 184.348 1.00 31.79 308 LEU B CA 1
ATOM 5286 C C . LEU B 1 308 ? 37.794 18.861 185.493 1.00 32.20 308 LEU B C 1
ATOM 5287 O O . LEU B 1 308 ? 38.644 19.651 185.921 1.00 31.69 308 LEU B O 1
ATOM 5292 N N . LEU B 1 309 ? 36.568 18.732 186.010 1.00 32.58 309 LEU B N 1
ATOM 5293 C CA . LEU B 1 309 ? 36.209 19.290 187.317 1.00 33.36 309 LEU B CA 1
ATOM 5294 C C . LEU B 1 309 ? 37.076 18.696 188.451 1.00 34.68 309 LEU B C 1
ATOM 5295 O O . LEU B 1 309 ? 37.850 17.742 188.219 1.00 34.84 309 LEU B O 1
ATOM 5300 N N . SER B 1 310 ? 36.979 19.278 189.654 1.00 35.35 310 SER B N 1
ATOM 5301 C CA . SER B 1 310 ? 37.807 18.856 190.806 1.00 36.35 310 SER B CA 1
ATOM 5302 C C . SER B 1 310 ? 37.495 17.413 191.193 1.00 36.12 310 SER B C 1
ATOM 5303 O O . SER B 1 310 ? 38.385 16.651 191.630 1.00 36.91 310 SER B O 1
ATOM 5306 N N . ASP B 1 311 ? 36.240 17.046 190.979 1.00 35.41 311 ASP B N 1
ATOM 5307 C CA . ASP B 1 311 ? 35.774 15.694 191.203 1.00 34.90 311 ASP B CA 1
ATOM 5308 C C . ASP B 1 311 ? 36.047 14.727 190.029 1.00 33.99 311 ASP B C 1
ATOM 5309 O O . ASP B 1 311 ? 35.545 13.616 190.035 1.00 34.96 311 ASP B O 1
ATOM 5314 N N . GLY B 1 312 ? 36.824 15.145 189.032 1.00 32.43 312 GLY B N 1
ATOM 5315 C CA . GLY B 1 312 ? 37.133 14.284 187.864 1.00 30.56 312 GLY B CA 1
ATOM 5316 C C . GLY B 1 312 ? 36.073 14.140 186.762 1.00 29.27 312 GLY B C 1
ATOM 5317 O O . GLY B 1 312 ? 36.246 13.334 185.835 1.00 28.46 312 GLY B O 1
ATOM 5318 N N . THR B 1 313 ? 34.963 14.886 186.860 1.00 28.21 313 THR B N 1
ATOM 5319 C CA . THR B 1 313 ? 33.958 14.912 185.773 1.00 26.20 313 THR B CA 1
ATOM 5320 C C . THR B 1 313 ? 34.579 15.599 184.549 1.00 25.54 313 THR B C 1
ATOM 5321 O O . THR B 1 313 ? 35.312 16.599 184.710 1.00 25.70 313 THR B O 1
ATOM 5325 N N . LEU B 1 314 ? 34.333 15.055 183.348 1.00 24.11 314 LEU B N 1
ATOM 5326 C CA . LEU B 1 314 ? 34.768 15.681 182.107 1.00 23.09 314 LEU B CA 1
ATOM 5327 C C . LEU B 1 314 ? 33.975 16.951 181.883 1.00 22.97 314 LEU B C 1
ATOM 5328 O O . LEU B 1 314 ? 32.764 16.989 182.140 1.00 22.45 314 LEU B O 1
ATOM 5333 N N . ALA B 1 315 ? 34.647 17.974 181.362 1.00 22.61 315 ALA B N 1
ATOM 5334 C CA . ALA B 1 315 ? 34.063 19.304 181.340 1.00 23.28 315 ALA B CA 1
ATOM 5335 C C . ALA B 1 315 ? 34.425 20.021 180.071 1.00 23.89 315 ALA B C 1
ATOM 5336 O O . ALA B 1 315 ? 35.274 20.916 180.076 1.00 24.85 315 ALA B O 1
ATOM 5338 N N . GLY B 1 316 ? 33.772 19.635 178.983 1.00 24.13 316 GLY B N 1
ATOM 5339 C CA . GLY B 1 316 ? 34.072 20.173 177.671 1.00 24.29 316 GLY B CA 1
ATOM 5340 C C . GLY B 1 316 ? 35.315 19.510 177.162 1.00 23.74 316 GLY B C 1
ATOM 5341 O O . GLY B 1 316 ? 35.887 18.606 177.802 1.00 23.92 316 GLY B O 1
ATOM 5342 N N . SER B 1 317 ? 35.764 19.953 176.007 1.00 24.23 317 SER B N 1
ATOM 5343 C CA . SER B 1 317 ? 36.944 19.332 175.414 1.00 24.09 317 SER B CA 1
ATOM 5344 C C . SER B 1 317 ? 38.049 20.356 175.122 1.00 24.03 317 SER B C 1
ATOM 5345 O O . SER B 1 317 ? 37.838 21.550 175.225 1.00 23.78 317 SER B O 1
ATOM 5348 N N . ILE B 1 318 ? 39.232 19.843 174.800 1.00 24.79 318 ILE B N 1
ATOM 5349 C CA . ILE B 1 318 ? 40.350 20.615 174.268 1.00 25.55 318 ILE B CA 1
ATOM 5350 C C . ILE B 1 318 ? 40.469 20.333 172.772 1.00 25.06 318 ILE B C 1
ATOM 5351 O O . ILE B 1 318 ? 41.503 20.579 172.174 1.00 26.51 318 ILE B O 1
ATOM 5356 N N . LEU B 1 319 ? 39.387 19.857 172.142 1.00 24.47 319 LEU B N 1
ATOM 5357 C CA . LEU B 1 319 ? 39.466 19.387 170.751 1.00 23.10 319 LEU B CA 1
ATOM 5358 C C . LEU B 1 319 ? 39.415 20.439 169.643 1.00 22.52 319 LEU B C 1
ATOM 5359 O O . LEU B 1 319 ? 38.488 21.211 169.547 1.00 22.39 319 LEU B O 1
ATOM 5364 N N . LYS B 1 320 ? 40.414 20.410 168.768 1.00 22.41 320 LYS B N 1
ATOM 5365 C CA . LYS B 1 320 ? 40.375 21.148 167.516 1.00 22.55 320 LYS B CA 1
ATOM 5366 C C . LYS B 1 320 ? 39.628 20.348 166.441 1.00 22.31 320 LYS B C 1
ATOM 5367 O O . LYS B 1 320 ? 39.840 19.139 166.265 1.00 23.02 320 LYS B O 1
ATOM 5373 N N . MET B 1 321 ? 38.782 21.038 165.710 1.00 21.69 321 MET B N 1
ATOM 5374 C CA . MET B 1 321 ? 37.903 20.418 164.736 1.00 21.10 321 MET B CA 1
ATOM 5375 C C . MET B 1 321 ? 38.626 19.489 163.745 1.00 20.99 321 MET B C 1
ATOM 5376 O O . MET B 1 321 ? 38.211 18.325 163.520 1.00 20.73 321 MET B O 1
ATOM 5381 N N . ASN B 1 322 ? 39.733 19.974 163.189 1.00 20.25 322 ASN B N 1
ATOM 5382 C CA . ASN B 1 322 ? 40.502 19.188 162.244 1.00 19.65 322 ASN B CA 1
ATOM 5383 C C . ASN B 1 322 ? 41.046 17.907 162.831 1.00 20.08 322 ASN B C 1
ATOM 5384 O O . ASN B 1 322 ? 41.125 16.922 162.099 1.00 19.80 322 ASN B O 1
ATOM 5389 N N . GLU B 1 323 ? 41.403 17.903 164.133 1.00 21.31 323 GLU B N 1
ATOM 5390 C CA . GLU B 1 323 ? 41.920 16.666 164.788 1.00 23.15 323 GLU B CA 1
ATOM 5391 C C . GLU B 1 323 ? 40.796 15.661 165.012 1.00 22.15 323 GLU B C 1
ATOM 5392 O O . GLU B 1 323 ? 41.027 14.464 164.991 1.00 22.31 323 GLU B O 1
ATOM 5398 N N . GLY B 1 324 ? 39.582 16.158 165.229 1.00 21.75 324 GLY B N 1
ATOM 5399 C CA . GLY B 1 324 ? 38.400 15.310 165.168 1.00 21.07 324 GLY B CA 1
ATOM 5400 C C . GLY B 1 324 ? 38.244 14.510 163.879 1.00 20.67 324 GLY B C 1
ATOM 5401 O O . GLY B 1 324 ? 37.961 13.316 163.923 1.00 20.12 324 GLY B O 1
ATOM 5402 N N . ALA B 1 325 ? 38.430 15.151 162.727 1.00 20.21 325 ALA B N 1
ATOM 5403 C CA . ALA B 1 325 ? 38.447 14.458 161.447 1.00 19.46 325 ALA B CA 1
ATOM 5404 C C . ALA B 1 325 ? 39.574 13.430 161.316 1.00 20.46 325 ALA B C 1
ATOM 5405 O O . ALA B 1 325 ? 39.351 12.298 160.820 1.00 19.19 325 ALA B O 1
ATOM 5407 N N . ARG B 1 326 ? 40.781 13.804 161.780 1.00 20.64 326 ARG B N 1
ATOM 5408 C CA . ARG B 1 326 ? 41.919 12.895 161.809 1.00 21.70 326 ARG B CA 1
ATOM 5409 C C . ARG B 1 326 ? 41.606 11.665 162.665 1.00 21.55 326 ARG B C 1
ATOM 5410 O O . ARG B 1 326 ? 41.817 10.518 162.208 1.00 21.37 326 ARG B O 1
ATOM 5418 N N . HIS B 1 327 ? 41.082 11.866 163.881 1.00 20.69 327 HIS B N 1
ATOM 5419 C CA . HIS B 1 327 ? 40.706 10.707 164.722 1.00 21.27 327 HIS B CA 1
ATOM 5420 C C . HIS B 1 327 ? 39.649 9.805 164.112 1.00 21.33 327 HIS B C 1
ATOM 5421 O O . HIS B 1 327 ? 39.774 8.578 164.180 1.00 21.62 327 HIS B O 1
ATOM 5428 N N . MET B 1 328 ? 38.609 10.390 163.526 1.00 21.77 328 MET B N 1
ATOM 5429 C CA . MET B 1 328 ? 37.570 9.577 162.878 1.00 22.97 328 MET B CA 1
ATOM 5430 C C . MET B 1 328 ? 38.074 8.718 161.733 1.00 23.67 328 MET B C 1
ATOM 5431 O O . MET B 1 328 ? 37.655 7.549 161.590 1.00 24.41 328 MET B O 1
ATOM 5436 N N . ARG B 1 329 ? 38.964 9.285 160.918 1.00 24.54 329 ARG B N 1
ATOM 5437 C CA . ARG B 1 329 ? 39.720 8.504 159.914 1.00 25.26 329 ARG B CA 1
ATOM 5438 C C . ARG B 1 329 ? 40.490 7.332 160.514 1.00 25.62 329 ARG B C 1
ATOM 5439 O O . ARG B 1 329 ? 40.369 6.210 160.011 1.00 24.31 329 ARG B O 1
ATOM 5447 N N . GLU B 1 330 ? 41.232 7.576 161.607 1.00 25.46 330 GLU B N 1
ATOM 5448 C CA . GLU B 1 330 ? 41.921 6.505 162.320 1.00 26.56 330 GLU B CA 1
ATOM 5449 C C . GLU B 1 330 ? 40.913 5.490 162.871 1.00 25.50 330 GLU B C 1
ATOM 5450 O O . GLU B 1 330 ? 41.181 4.287 162.847 1.00 24.98 330 GLU B O 1
ATOM 5456 N N . PHE B 1 331 ? 39.775 5.968 163.397 1.00 24.01 331 PHE B N 1
ATOM 5457 C CA . PHE B 1 331 ? 38.837 5.063 164.073 1.00 22.66 331 PHE B CA 1
ATOM 5458 C C . PHE B 1 331 ? 38.065 4.194 163.099 1.00 22.48 331 PHE B C 1
ATOM 5459 O O . PHE B 1 331 ? 37.747 3.074 163.435 1.00 22.80 331 PHE B O 1
ATOM 5467 N N . THR B 1 332 ? 37.812 4.691 161.894 1.00 23.00 332 THR B N 1
ATOM 5468 C CA . THR B 1 332 ? 36.832 4.101 160.993 1.00 23.66 332 THR B CA 1
ATOM 5469 C C . THR B 1 332 ? 37.340 3.838 159.587 1.00 25.64 332 THR B C 1
ATOM 5470 O O . THR B 1 332 ? 36.667 3.160 158.821 1.00 26.24 332 THR B O 1
ATOM 5474 N N . ASN B 1 333 ? 38.506 4.378 159.232 1.00 27.01 333 ASN B N 1
ATOM 5475 C CA . ASN B 1 333 ? 38.983 4.354 157.829 1.00 29.06 333 ASN B CA 1
ATOM 5476 C C . ASN B 1 333 ? 38.016 4.874 156.766 1.00 28.45 333 ASN B C 1
ATOM 5477 O O . ASN B 1 333 ? 38.036 4.404 155.620 1.00 28.51 333 ASN B O 1
ATOM 5482 N N . CYS B 1 334 ? 37.189 5.855 157.144 1.00 26.85 334 CYS B N 1
ATOM 5483 C CA . CYS B 1 334 ? 36.227 6.451 156.231 1.00 24.84 334 CYS B CA 1
ATOM 5484 C C . CYS B 1 334 ? 36.891 7.261 155.133 1.00 24.03 334 CYS B C 1
ATOM 5485 O O . CYS B 1 334 ? 38.037 7.681 155.254 1.00 24.72 334 CYS B O 1
ATOM 5488 N N . SER B 1 335 ? 36.150 7.469 154.057 1.00 22.38 335 SER B N 1
ATOM 5489 C CA . SER B 1 335 ? 36.609 8.234 152.924 1.00 21.68 335 SER B CA 1
ATOM 5490 C C . SER B 1 335 ? 36.723 9.737 153.256 1.00 20.72 335 SER B C 1
ATOM 5491 O O . SER B 1 335 ? 36.285 10.196 154.314 1.00 20.30 335 SER B O 1
ATOM 5494 N N . TRP B 1 336 ? 37.331 10.475 152.346 1.00 20.42 336 TRP B N 1
ATOM 5495 C CA . TRP B 1 336 ? 37.420 11.922 152.396 1.00 20.81 336 TRP B CA 1
ATOM 5496 C C . TRP B 1 336 ? 36.033 12.553 152.259 1.00 19.56 336 TRP B C 1
ATOM 5497 O O . TRP B 1 336 ? 35.742 13.537 152.881 1.00 18.43 336 TRP B O 1
ATOM 5508 N N . THR B 1 337 ? 35.230 11.989 151.370 1.00 19.34 337 THR B N 1
ATOM 5509 C CA . THR B 1 337 ? 33.817 12.303 151.170 1.00 19.44 337 THR B CA 1
ATOM 5510 C C . THR B 1 337 ? 32.989 12.144 152.501 1.00 18.09 337 THR B C 1
ATOM 5511 O O . THR B 1 337 ? 32.172 13.013 152.869 1.00 17.94 337 THR B O 1
ATOM 5515 N N . ASP B 1 338 ? 33.247 11.068 153.246 1.00 17.61 338 ASP B N 1
ATOM 5516 C CA . ASP B 1 338 ? 32.595 10.851 154.528 1.00 17.06 338 ASP B CA 1
ATOM 5517 C C . ASP B 1 338 ? 33.054 11.936 155.488 1.00 17.82 338 ASP B C 1
ATOM 5518 O O . ASP B 1 338 ? 32.238 12.502 156.255 1.00 16.23 338 ASP B O 1
ATOM 5523 N N . ILE B 1 339 ? 34.366 12.213 155.463 1.00 16.64 339 ILE B N 1
ATOM 5524 C CA . ILE B 1 339 ? 34.894 13.320 156.287 1.00 17.10 339 ILE B CA 1
ATOM 5525 C C . ILE B 1 339 ? 34.181 14.637 155.984 1.00 16.25 339 ILE B C 1
ATOM 5526 O O . ILE B 1 339 ? 33.836 15.379 156.909 1.00 18.67 339 ILE B O 1
ATOM 5531 N N . ALA B 1 340 ? 33.980 14.951 154.718 1.00 15.82 340 ALA B N 1
ATOM 5532 C CA . ALA B 1 340 ? 33.278 16.190 154.351 1.00 15.53 340 ALA B CA 1
ATOM 5533 C C . ALA B 1 340 ? 31.847 16.210 154.876 1.00 15.68 340 ALA B C 1
ATOM 5534 O O . ALA B 1 340 ? 31.358 17.251 155.314 1.00 16.19 340 ALA B O 1
ATOM 5536 N N . ASN B 1 341 ? 31.179 15.050 154.845 1.00 16.58 341 ASN B N 1
ATOM 5537 C CA . ASN B 1 341 ? 29.850 14.864 155.502 1.00 15.54 341 ASN B CA 1
ATOM 5538 C C . ASN B 1 341 ? 29.823 15.178 156.985 1.00 14.18 341 ASN B C 1
ATOM 5539 O O . ASN B 1 341 ? 29.084 16.058 157.399 1.00 15.04 341 ASN B O 1
ATOM 5544 N N . ILE B 1 342 ? 30.624 14.460 157.778 1.00 13.72 342 ILE B N 1
ATOM 5545 C CA . ILE B 1 342 ? 30.565 14.539 159.221 1.00 13.24 342 ILE B CA 1
ATOM 5546 C C . ILE B 1 342 ? 31.229 15.798 159.801 1.00 13.31 342 ILE B C 1
ATOM 5547 O O . ILE B 1 342 ? 31.077 16.054 160.956 1.00 13.05 342 ILE B O 1
ATOM 5552 N N . THR B 1 343 ? 31.951 16.580 158.988 1.00 14.15 343 THR B N 1
ATOM 5553 C CA . THR B 1 343 ? 32.557 17.853 159.456 1.00 13.88 343 THR B CA 1
ATOM 5554 C C . THR B 1 343 ? 31.934 19.132 158.830 1.00 13.54 343 THR B C 1
ATOM 5555 O O . THR B 1 343 ? 32.267 20.253 159.253 1.00 14.95 343 THR B O 1
ATOM 5559 N N . SER B 1 344 ? 31.054 18.986 157.842 1.00 13.36 344 SER B N 1
ATOM 5560 C CA . SER B 1 344 ? 30.548 20.147 157.087 1.00 12.78 344 SER B CA 1
ATOM 5561 C C . SER B 1 344 ? 29.124 20.001 156.485 1.00 13.29 344 SER B C 1
ATOM 5562 O O . SER B 1 344 ? 28.250 20.766 156.807 1.00 12.76 344 SER B O 1
ATOM 5565 N N . GLU B 1 345 ? 28.935 19.026 155.602 1.00 14.35 345 GLU B N 1
ATOM 5566 C CA . GLU B 1 345 ? 27.730 18.865 154.835 1.00 15.96 345 GLU B CA 1
ATOM 5567 C C . GLU B 1 345 ? 26.498 18.518 155.659 1.00 15.00 345 GLU B C 1
ATOM 5568 O O . GLU B 1 345 ? 25.437 19.087 155.444 1.00 15.83 345 GLU B O 1
ATOM 5574 N N . ASN B 1 346 ? 26.620 17.560 156.564 1.00 15.32 346 ASN B N 1
ATOM 5575 C CA . ASN B 1 346 ? 25.483 17.220 157.424 1.00 15.03 346 ASN B CA 1
ATOM 5576 C C . ASN B 1 346 ? 25.097 18.411 158.300 1.00 14.95 346 ASN B C 1
ATOM 5577 O O . ASN B 1 346 ? 23.922 18.695 158.431 1.00 13.95 346 ASN B O 1
ATOM 5582 N N . ALA B 1 347 ? 26.082 19.081 158.934 1.00 15.31 347 ALA B N 1
ATOM 5583 C CA . ALA B 1 347 ? 25.770 20.304 159.741 1.00 16.27 347 ALA B CA 1
ATOM 5584 C C . ALA B 1 347 ? 24.962 21.297 158.896 1.00 16.61 347 ALA B C 1
ATOM 5585 O O . ALA B 1 347 ? 23.860 21.709 159.279 1.00 18.20 347 ALA B O 1
ATOM 5587 N N . ALA B 1 348 ? 25.486 21.633 157.720 1.00 17.98 348 ALA B N 1
ATOM 5588 C CA . ALA B 1 348 ? 24.876 22.594 156.787 1.00 18.40 348 ALA B CA 1
ATOM 5589 C C . ALA B 1 348 ? 23.459 22.193 156.375 1.00 18.82 348 ALA B C 1
ATOM 5590 O O . ALA B 1 348 ? 22.544 23.004 156.419 1.00 18.50 348 ALA B O 1
ATOM 5592 N N . LYS B 1 349 ? 23.267 20.935 155.979 1.00 18.62 349 LYS B N 1
ATOM 5593 C CA . LYS B 1 349 ? 21.907 20.477 155.629 1.00 18.54 349 LYS B CA 1
ATOM 5594 C C . LYS B 1 349 ? 20.929 20.555 156.819 1.00 18.18 349 LYS B C 1
ATOM 5595 O O . LYS B 1 349 ? 19.776 20.967 156.675 1.00 18.09 349 LYS B O 1
ATOM 5601 N N . GLN B 1 350 ? 21.398 20.160 158.005 1.00 18.08 350 GLN B N 1
ATOM 5602 C CA . GLN B 1 350 ? 20.549 20.177 159.201 1.00 18.44 350 GLN B CA 1
ATOM 5603 C C . GLN B 1 350 ? 20.122 21.595 159.615 1.00 18.60 350 GLN B C 1
ATOM 5604 O O . GLN B 1 350 ? 18.960 21.817 160.056 1.00 18.94 350 GLN B O 1
ATOM 5610 N N . LEU B 1 351 ? 21.042 22.535 159.430 1.00 17.22 351 LEU B N 1
ATOM 5611 C CA . LEU B 1 351 ? 20.801 23.932 159.734 1.00 18.33 351 LEU B CA 1
ATOM 5612 C C . LEU B 1 351 ? 20.049 24.690 158.649 1.00 18.85 351 LEU B C 1
ATOM 5613 O O . LEU B 1 351 ? 19.837 25.888 158.809 1.00 18.79 351 LEU B O 1
ATOM 5618 N N . GLY B 1 352 ? 19.691 24.002 157.544 1.00 19.23 352 GLY B N 1
ATOM 5619 C CA . GLY B 1 352 ? 18.982 24.598 156.409 1.00 19.12 352 GLY B CA 1
ATOM 5620 C C . GLY B 1 352 ? 19.837 25.583 155.634 1.00 20.29 352 GLY B C 1
ATOM 5621 O O . GLY B 1 352 ? 19.315 26.471 155.015 1.00 20.22 352 GLY B O 1
ATOM 5622 N N . ILE B 1 353 ? 21.161 25.408 155.649 1.00 20.64 353 ILE B N 1
ATOM 5623 C CA . ILE B 1 353 ? 22.062 26.354 154.988 1.00 21.65 353 ILE B CA 1
ATOM 5624 C C . ILE B 1 353 ? 22.924 25.718 153.870 1.00 21.52 353 ILE B C 1
ATOM 5625 O O . ILE B 1 353 ? 23.863 26.314 153.406 1.00 22.06 353 ILE B O 1
ATOM 5630 N N . PHE B 1 354 ? 22.553 24.522 153.416 1.00 22.79 354 PHE B N 1
ATOM 5631 C CA . PHE B 1 354 ? 23.251 23.826 152.334 1.00 22.83 354 PHE B CA 1
ATOM 5632 C C . PHE B 1 354 ? 23.304 24.612 151.009 1.00 23.49 354 PHE B C 1
ATOM 5633 O O . PHE B 1 354 ? 24.069 24.267 150.107 1.00 22.20 354 PHE B O 1
ATOM 5641 N N . ASP B 1 355 ? 22.510 25.680 150.900 1.00 25.09 355 ASP B N 1
ATOM 5642 C CA . ASP B 1 355 ? 22.589 26.559 149.739 1.00 24.88 355 ASP B CA 1
ATOM 5643 C C . ASP B 1 355 ? 23.794 27.483 149.813 1.00 25.49 355 ASP B C 1
ATOM 5644 O O . ASP B 1 355 ? 24.244 28.011 148.780 1.00 25.34 355 ASP B O 1
ATOM 5649 N N . ARG B 1 356 ? 24.340 27.668 151.018 1.00 24.83 356 ARG B N 1
ATOM 5650 C CA . ARG B 1 356 ? 25.448 28.595 151.223 1.00 24.87 356 ARG B CA 1
ATOM 5651 C C . ARG B 1 356 ? 26.716 27.891 151.640 1.00 23.00 356 ARG B C 1
ATOM 5652 O O . ARG B 1 356 ? 27.791 28.390 151.347 1.00 22.75 356 ARG B O 1
ATOM 5660 N N . LYS B 1 357 ? 26.607 26.791 152.394 1.00 20.83 357 LYS B N 1
ATOM 5661 C CA . LYS B 1 357 ? 27.779 26.187 153.064 1.00 19.92 357 LYS B CA 1
ATOM 5662 C C . LYS B 1 357 ? 27.730 24.682 152.879 1.00 19.38 357 LYS B C 1
ATOM 5663 O O . LYS B 1 357 ? 26.693 24.163 152.483 1.00 18.99 357 LYS B O 1
ATOM 5669 N N . GLY B 1 358 ? 28.841 23.988 153.158 1.00 19.21 358 GLY B N 1
ATOM 5670 C CA . GLY B 1 358 ? 28.803 22.526 153.294 1.00 18.10 358 GLY B CA 1
ATOM 5671 C C . GLY B 1 358 ? 29.316 21.667 152.165 1.00 17.66 358 GLY B C 1
ATOM 5672 O O . GLY B 1 358 ? 29.507 20.478 152.355 1.00 17.73 358 GLY B O 1
ATOM 5673 N N . SER B 1 359 ? 29.561 22.256 150.998 1.00 18.41 359 SER B N 1
ATOM 5674 C CA . SER B 1 359 ? 30.211 21.535 149.881 1.00 18.06 359 SER B CA 1
ATOM 5675 C C . SER B 1 359 ? 31.037 22.463 149.009 1.00 18.02 359 SER B C 1
ATOM 5676 O O . SER B 1 359 ? 30.807 23.679 148.956 1.00 19.55 359 SER B O 1
ATOM 5679 N N . VAL B 1 360 ? 32.025 21.898 148.331 1.00 19.34 360 VAL B N 1
ATOM 5680 C CA . VAL B 1 360 ? 32.787 22.668 147.317 1.00 19.12 360 VAL B CA 1
ATOM 5681 C C . VAL B 1 360 ? 32.010 22.666 145.986 1.00 19.98 360 VAL B C 1
ATOM 5682 O O . VAL B 1 360 ? 32.230 21.837 145.121 1.00 20.31 360 VAL B O 1
ATOM 5686 N N . THR B 1 361 ? 31.084 23.616 145.851 1.00 19.31 361 THR B N 1
ATOM 5687 C CA . THR B 1 361 ? 30.089 23.611 144.784 1.00 18.76 361 THR B CA 1
ATOM 5688 C C . THR B 1 361 ? 29.929 25.024 144.271 1.00 19.19 361 THR B C 1
ATOM 5689 O O . THR B 1 361 ? 29.907 25.956 145.061 1.00 20.29 361 THR B O 1
ATOM 5693 N N . VAL B 1 362 ? 29.860 25.196 142.959 1.00 19.95 362 VAL B N 1
ATOM 5694 C CA . VAL B 1 362 ? 29.750 26.545 142.367 1.00 20.35 362 VAL B CA 1
ATOM 5695 C C . VAL B 1 362 ? 28.490 27.246 142.940 1.00 21.13 362 VAL B C 1
ATOM 5696 O O . VAL B 1 362 ? 27.449 26.598 143.114 1.00 21.89 362 VAL B O 1
ATOM 5700 N N . GLY B 1 363 ? 28.617 28.532 143.271 1.00 20.83 363 GLY B N 1
ATOM 5701 C CA . GLY B 1 363 ? 27.511 29.315 143.775 1.00 22.13 363 GLY B CA 1
ATOM 5702 C C . GLY B 1 363 ? 27.434 29.468 145.296 1.00 22.95 363 GLY B C 1
ATOM 5703 O O . GLY B 1 363 ? 26.725 30.355 145.789 1.00 23.40 363 GLY B O 1
ATOM 5704 N N . LYS B 1 364 ? 28.144 28.603 146.024 1.00 21.73 364 LYS B N 1
ATOM 5705 C CA . LYS B 1 364 ? 28.184 28.626 147.497 1.00 23.01 364 LYS B CA 1
ATOM 5706 C C . LYS B 1 364 ? 29.305 29.496 148.025 1.00 23.45 364 LYS B C 1
ATOM 5707 O O . LYS B 1 364 ? 30.216 29.868 147.273 1.00 24.75 364 LYS B O 1
ATOM 5713 N N . ASP B 1 365 ? 29.274 29.776 149.323 1.00 24.17 365 ASP B N 1
ATOM 5714 C CA . ASP B 1 365 ? 30.315 30.581 149.968 1.00 24.64 365 ASP B CA 1
ATOM 5715 C C . ASP B 1 365 ? 31.671 29.892 149.831 1.00 25.39 365 ASP B C 1
ATOM 5716 O O . ASP B 1 365 ? 31.774 28.658 149.989 1.00 25.58 365 ASP B O 1
ATOM 5721 N N . ALA B 1 366 ? 32.720 30.667 149.557 1.00 24.31 366 ALA B N 1
ATOM 5722 C CA . ALA B 1 366 ? 34.038 30.067 149.533 1.00 25.40 366 ALA B CA 1
ATOM 5723 C C . ALA B 1 366 ? 34.522 29.874 150.970 1.00 25.04 366 ALA B C 1
ATOM 5724 O O . ALA B 1 366 ? 35.290 30.673 151.475 1.00 24.87 366 ALA B O 1
ATOM 5726 N N . ASP B 1 367 ? 34.015 28.815 151.624 1.00 24.50 367 ASP B N 1
ATOM 5727 C CA . ASP B 1 367 ? 34.424 28.424 152.973 1.00 22.52 367 ASP B CA 1
ATOM 5728 C C . ASP B 1 367 ? 35.112 27.127 152.741 1.00 22.58 367 ASP B C 1
ATOM 5729 O O . ASP B 1 367 ? 34.485 26.145 152.386 1.00 22.53 367 ASP B O 1
ATOM 5734 N N . LEU B 1 368 ? 36.431 27.122 152.884 1.00 22.48 368 LEU B N 1
ATOM 5735 C CA . LEU B 1 368 ? 37.224 26.032 152.365 1.00 22.46 368 LEU B CA 1
ATOM 5736 C C . LEU B 1 368 ? 38.421 25.821 153.245 1.00 22.28 368 LEU B C 1
ATOM 5737 O O . LEU B 1 368 ? 38.962 26.769 153.789 1.00 21.88 368 LEU B O 1
ATOM 5742 N N . VAL B 1 369 ? 38.861 24.580 153.347 1.00 22.24 369 VAL B N 1
ATOM 5743 C CA . VAL B 1 369 ? 40.069 24.295 154.083 1.00 23.10 369 VAL B CA 1
ATOM 5744 C C . VAL B 1 369 ? 41.018 23.416 153.255 1.00 23.89 369 VAL B C 1
ATOM 5745 O O . VAL B 1 369 ? 40.585 22.440 152.674 1.00 23.68 369 VAL B O 1
ATOM 5749 N N . ILE B 1 370 ? 42.296 23.796 153.175 1.00 24.01 370 ILE B N 1
ATOM 5750 C CA . ILE B 1 370 ? 43.301 22.906 152.581 1.00 24.27 370 ILE B CA 1
ATOM 5751 C C . ILE B 1 370 ? 43.980 22.131 153.698 1.00 24.12 370 ILE B C 1
ATOM 5752 O O . ILE B 1 370 ? 44.493 22.734 154.653 1.00 22.80 370 ILE B O 1
ATOM 5757 N N . VAL B 1 371 ? 43.994 20.796 153.594 1.00 24.79 371 VAL B N 1
ATOM 5758 C CA . VAL B 1 371 ? 44.595 19.965 154.620 1.00 24.61 371 VAL B CA 1
ATOM 5759 C C . VAL B 1 371 ? 45.566 18.968 153.996 1.00 25.85 371 VAL B C 1
ATOM 5760 O O . VAL B 1 371 ? 45.502 18.711 152.796 1.00 25.49 371 VAL B O 1
ATOM 5764 N N . SER B 1 372 ? 46.452 18.410 154.816 1.00 26.49 372 SER B N 1
ATOM 5765 C CA . SER B 1 372 ? 47.366 17.383 154.374 1.00 28.86 372 SER B CA 1
ATOM 5766 C C . SER B 1 372 ? 46.626 16.035 154.425 1.00 30.01 372 SER B C 1
ATOM 5767 O O . SER B 1 372 ? 45.534 15.938 155.014 1.00 29.93 372 SER B O 1
ATOM 5770 N N . SER B 1 373 ? 47.212 15.005 153.818 1.00 31.33 373 SER B N 1
ATOM 5771 C CA . SER B 1 373 ? 46.633 13.664 153.856 1.00 33.46 373 SER B CA 1
ATOM 5772 C C . SER B 1 373 ? 46.318 13.297 155.323 1.00 34.09 373 SER B C 1
ATOM 5773 O O . SER B 1 373 ? 45.601 12.334 155.602 1.00 34.84 373 SER B O 1
ATOM 5776 N N . ASP B 1 374 ? 46.844 14.110 156.246 1.00 34.39 374 ASP B N 1
ATOM 5777 C CA . ASP B 1 374 ? 46.749 13.854 157.677 1.00 34.71 374 ASP B CA 1
ATOM 5778 C C . ASP B 1 374 ? 45.818 14.763 158.432 1.00 33.18 374 ASP B C 1
ATOM 5779 O O . ASP B 1 374 ? 45.816 14.711 159.644 1.00 32.41 374 ASP B O 1
ATOM 5784 N N . CYS B 1 375 ? 45.053 15.583 157.707 1.00 32.45 375 CYS B N 1
ATOM 5785 C CA . CYS B 1 375 ? 44.101 16.537 158.280 1.00 32.20 375 CYS B CA 1
ATOM 5786 C C . CYS B 1 375 ? 44.749 17.699 159.044 1.00 32.14 375 CYS B C 1
ATOM 5787 O O . CYS B 1 375 ? 44.060 18.425 159.788 1.00 32.70 375 CYS B O 1
ATOM 5790 N N . GLU B 1 376 ? 46.056 17.895 158.859 1.00 31.91 376 GLU B N 1
ATOM 5791 C CA . GLU B 1 376 ? 46.712 19.102 159.388 1.00 31.30 376 GLU B CA 1
ATOM 5792 C C . GLU B 1 376 ? 46.234 20.245 158.550 1.00 29.17 376 GLU B C 1
ATOM 5793 O O . GLU B 1 376 ? 46.138 20.101 157.357 1.00 29.48 376 GLU B O 1
ATOM 5799 N N . VAL B 1 377 ? 45.927 21.380 159.160 1.00 27.95 377 VAL B N 1
ATOM 5800 C CA . VAL B 1 377 ? 45.431 22.512 158.401 1.00 26.39 377 VAL B CA 1
ATOM 5801 C C . VAL B 1 377 ? 46.609 23.245 157.734 1.00 27.17 377 VAL B C 1
ATOM 5802 O O . VAL B 1 377 ? 47.585 23.645 158.407 1.00 25.59 377 VAL B O 1
ATOM 5806 N N . ILE B 1 378 ? 46.513 23.365 156.404 1.00 27.04 378 ILE B N 1
ATOM 5807 C CA . ILE B 1 378 ? 47.491 24.086 155.569 1.00 27.65 378 ILE B CA 1
ATOM 5808 C C . ILE B 1 378 ? 47.058 25.555 155.389 1.00 27.17 378 ILE B C 1
ATOM 5809 O O . ILE B 1 378 ? 47.818 26.495 155.688 1.00 26.89 378 ILE B O 1
ATOM 5814 N N . LEU B 1 379 ? 45.820 25.759 154.950 1.00 26.90 379 LEU B N 1
ATOM 5815 C CA . LEU B 1 379 ? 45.315 27.111 154.726 1.00 25.93 379 LEU B CA 1
ATOM 5816 C C . LEU B 1 379 ? 43.812 27.073 154.805 1.00 25.34 379 LEU B C 1
ATOM 5817 O O . LEU B 1 379 ? 43.197 26.128 154.344 1.00 25.92 379 LEU B O 1
ATOM 5822 N N . THR B 1 380 ? 43.214 28.123 155.353 1.00 24.84 380 THR B N 1
ATOM 5823 C CA . THR B 1 380 ? 41.789 28.174 155.562 1.00 23.40 380 THR B CA 1
ATOM 5824 C C . THR B 1 380 ? 41.310 29.483 154.997 1.00 23.77 380 THR B C 1
ATOM 5825 O O . THR B 1 380 ? 41.966 30.511 155.191 1.00 22.70 380 THR B O 1
ATOM 5829 N N . ILE B 1 381 ? 40.183 29.407 154.282 1.00 22.85 381 ILE B N 1
ATOM 5830 C CA . ILE B 1 381 ? 39.533 30.493 153.577 1.00 23.38 381 ILE B CA 1
ATOM 5831 C C . ILE B 1 381 ? 38.103 30.541 154.070 1.00 23.55 381 ILE B C 1
ATOM 5832 O O . ILE B 1 381 ? 37.461 29.492 154.137 1.00 23.17 381 ILE B O 1
ATOM 5837 N N . CYS B 1 382 ? 37.635 31.745 154.412 1.00 23.73 382 CYS B N 1
ATOM 5838 C CA . CYS B 1 382 ? 36.306 31.995 154.980 1.00 24.88 382 CYS B CA 1
ATOM 5839 C C . CYS B 1 382 ? 35.646 33.094 154.191 1.00 24.80 382 CYS B C 1
ATOM 5840 O O . CYS B 1 382 ? 36.107 34.243 154.215 1.00 26.18 382 CYS B O 1
ATOM 5843 N N . ARG B 1 383 ? 34.580 32.772 153.473 1.00 25.85 383 ARG B N 1
ATOM 5844 C CA . ARG B 1 383 ? 33.905 33.749 152.624 1.00 26.22 383 ARG B CA 1
ATOM 5845 C C . ARG B 1 383 ? 34.923 34.417 151.653 1.00 28.00 383 ARG B C 1
ATOM 5846 O O . ARG B 1 383 ? 34.926 35.629 151.439 1.00 27.94 383 ARG B O 1
ATOM 5854 N N . GLY B 1 384 ? 35.817 33.603 151.097 1.00 29.15 384 GLY B N 1
ATOM 5855 C CA . GLY B 1 384 ? 36.731 34.085 150.058 1.00 31.08 384 GLY B CA 1
ATOM 5856 C C . GLY B 1 384 ? 38.042 34.713 150.520 1.00 32.16 384 GLY B C 1
ATOM 5857 O O . GLY B 1 384 ? 38.955 34.915 149.693 1.00 32.92 384 GLY B O 1
ATOM 5858 N N . ASN B 1 385 ? 38.151 35.020 151.819 1.00 32.27 385 ASN B N 1
ATOM 5859 C CA . ASN B 1 385 ? 39.380 35.576 152.386 1.00 31.83 385 ASN B CA 1
ATOM 5860 C C . ASN B 1 385 ? 40.217 34.512 153.091 1.00 31.91 385 ASN B C 1
ATOM 5861 O O . ASN B 1 385 ? 39.689 33.645 153.794 1.00 32.02 385 ASN B O 1
ATOM 5866 N N . ILE B 1 386 ? 41.524 34.578 152.871 1.00 31.78 386 ILE B N 1
ATOM 5867 C CA . ILE B 1 386 ? 42.471 33.695 153.520 1.00 31.37 386 ILE B CA 1
ATOM 5868 C C . ILE B 1 386 ? 42.445 34.082 154.994 1.00 31.28 386 ILE B C 1
ATOM 5869 O O . ILE B 1 386 ? 42.766 35.220 155.331 1.00 31.43 386 ILE B O 1
ATOM 5874 N N . ALA B 1 387 ? 41.983 33.161 155.851 1.00 30.26 387 ALA B N 1
ATOM 5875 C CA . ALA B 1 387 ? 41.837 33.441 157.280 1.00 30.00 387 ALA B CA 1
ATOM 5876 C C . ALA B 1 387 ? 42.926 32.782 158.098 1.00 29.93 387 ALA B C 1
ATOM 5877 O O . ALA B 1 387 ? 43.129 33.133 159.261 1.00 29.57 387 ALA B O 1
ATOM 5879 N N . PHE B 1 388 ? 43.627 31.837 157.494 1.00 29.55 388 PHE B N 1
ATOM 5880 C CA . PHE B 1 388 ? 44.727 31.210 158.163 1.00 31.06 388 PHE B CA 1
ATOM 5881 C C . PHE B 1 388 ? 45.724 30.694 157.117 1.00 32.78 388 PHE B C 1
ATOM 5882 O O . PHE B 1 388 ? 45.300 30.175 156.081 1.00 32.52 388 PHE B O 1
ATOM 5890 N N . ILE B 1 389 ? 47.025 30.855 157.384 1.00 34.14 389 ILE B N 1
ATOM 5891 C CA . ILE B 1 389 ? 48.073 30.188 156.622 1.00 36.83 389 ILE B CA 1
ATOM 5892 C C . ILE B 1 389 ? 49.104 29.604 157.580 1.00 38.09 389 ILE B C 1
ATOM 5893 O O . ILE B 1 389 ? 49.671 30.311 158.397 1.00 38.43 389 ILE B O 1
ATOM 5898 N N . SER B 1 390 ? 49.356 28.312 157.471 1.00 40.41 390 SER B N 1
ATOM 5899 C CA . SER B 1 390 ? 50.330 27.656 158.311 1.00 43.65 390 SER B CA 1
ATOM 5900 C C . SER B 1 390 ? 51.761 28.105 157.956 1.00 46.25 390 SER B C 1
ATOM 5901 O O . SER B 1 390 ? 51.978 28.666 156.881 1.00 46.26 390 SER B O 1
ATOM 5904 N N . LYS B 1 391 ? 52.720 27.843 158.852 1.00 49.43 391 LYS B N 1
ATOM 5905 C CA . LYS B 1 391 ? 54.165 27.949 158.569 1.00 52.96 391 LYS B CA 1
ATOM 5906 C C . LYS B 1 391 ? 54.477 27.885 157.061 1.00 54.77 391 LYS B C 1
ATOM 5907 O O . LYS B 1 391 ? 55.156 28.768 156.521 1.00 55.31 391 LYS B O 1
ATOM 5913 N N . GLU B 1 392 ? 53.955 26.854 156.390 1.00 56.88 392 GLU B N 1
ATOM 5914 C CA . GLU B 1 392 ? 54.000 26.750 154.923 1.00 58.81 392 GLU B CA 1
ATOM 5915 C C . GLU B 1 392 ? 53.208 27.891 154.210 1.00 59.53 392 GLU B C 1
ATOM 5916 O O . GLU B 1 392 ? 52.135 27.663 153.618 1.00 59.15 392 GLU B O 1
ATOM 5922 N N . ALA B 1 393 ? 53.774 29.108 154.314 1.00 60.42 393 ALA B N 1
ATOM 5923 C CA . ALA B 1 393 ? 53.265 30.367 153.727 1.00 61.23 393 ALA B CA 1
ATOM 5924 C C . ALA B 1 393 ? 54.083 30.780 152.502 1.00 61.88 393 ALA B C 1
ATOM 5925 O O . ALA B 1 393 ? 55.241 30.362 152.346 1.00 61.62 393 ALA B O 1
ATOM 5927 N N . ASP B 1 394 ? 53.485 31.656 151.686 1.00 62.45 394 ASP B N 1
ATOM 5928 C CA . ASP B 1 394 ? 53.716 31.699 150.223 1.00 63.12 394 ASP B CA 1
ATOM 5929 C C . ASP B 1 394 ? 54.707 30.693 149.593 1.00 63.11 394 ASP B C 1
ATOM 5930 O O . ASP B 1 394 ? 54.311 29.883 148.743 1.00 62.95 394 ASP B O 1
#

Organism: Bacillus subtilis (strain 168) (NCBI:txid224308)

Radius of gyration: 31.73 Å; Cα contacts (8 Å, |Δi|>4): 2088; chains: 2; bounding box: 56×50×100 Å

Secondary structure (DSSP, 8-state):
--EEEEEEEEE-SS-EEEEEEEEEETTEEEEEESS--SS--SEEEE--TT-EEEEPEEEEEE-EETTEEGGG-SHHHHHHHHHHGGGGTEEEEEEE--S--HHHHHHHHHHHHHHHHH-SGGGSSSEEEEEEEE-SSS-GGG-TTS-GGG-----HHHHHHHHHHTTT-EEEEEE-GGGSGGGHHHHHHHHTT-EEEE-SB---HHHHHHHHHTT--EESSTTSSBPPP-SSS-HHHHHHHH-TT-EEEEE-SSSSS-HHHHHHHHHHH-TTSEEEE--B-TTTTS-SEEEEETTEEEEEETTEEE-TTS-B-SB---HHHHHHHHHHHH---HHHHHIIIIIHHHHHHT-TTTSSS--TTSB--EEEE-TT--EEEEEETTEEEEE-S---/---EEEEEEEEE-SS-EEEEEEEEEETTEEEEEESS--SS--SEEEE--TT-EEEEPEEEEEE-EETTEEGGG-SHHHHHHHHHHGGGGTEEEEEEE--S--HHHHHHHHHHHHHHHHTTSGGGSSSEEEEEEEE-SSS-GGG-TTS-GGG-----HHHHHHHHHHTTT-EEEEEE-GGGSGGGHHHHHHHHTT-EEEE-SB---HHHHHHHHHTTEEEESSTTTTBPPP-SSS-HHHHHHHH-TT-EEEEE-SSSSS-HHHHHHHHHHH-TTSEEEE--B-TTTTS-SEEEEETTEEEEEETTEEE-TT--B-SB---HHHHHHHHHHHH---HHHHHIIIIIHHHHHTT-TTTSSS--TTSB--EEEE-TT--EEEEEETTEEEEE-SS--

CATH classification: 2.30.40.10 (+1 more: 3.20.20.140)

Solvent-accessible surface area: 30286 Å² total; per-residue (Å²): 148,27,5,1,0,30,46,2,23,0,0,20,61,127,103,77,28,187,69,0,29,0,0,1,49,147,18,89,2,51,21,38,39,85,123,119,14,200,90,124,22,83,95,61,16,96,10,56,102,116,7,7,0,0,2,2,0,1,0,1,0,0,1,0,0,15,32,4,0,5,27,64,27,47,91,59,4,3,53,58,0,0,62,89,0,0,53,0,0,0,1,0,0,0,0,0,0,1,0,21,58,82,21,53,0,16,113,1,0,51,13,1,117,92,4,66,75,45,110,134,30,12,97,93,9,1,14,2,14,0,0,0,0,3,0,0,1,0,2,82,160,74,4,31,11,7,4,144,130,102,25,75,88,26,54,19,122,18,0,91,93,0,26,145,41,0,38,34,17,1,72,0,0,0,0,0,1,62,45,3,136,137,23,91,0,0,133,31,0,133,124,89,107,10,18,2,0,0,0,9,0,51,5,81,34,71,56,0,37,72,0,23,168,9,12,4,35,0,0,0,7,1,37,26,25,7,11,82,116,79,119,185,129,42,5,0,24,5,9,0,19,85,50,108,41,0,6,0,0,1,2,1,7,28,44,22,15,112,54,124,25,1,79,85,0,30,122,44,18,28,23,78,81,0,2,3,2,0,11,0,0,25,1,0,29,80,168,78,25,101,33,74,7,3,62,59,75,0,63,4,178,57,149,45,1,58,21,125,113,43,44,58,0,8,2,27,8,64,2,6,47,1,0,46,32,0,66,108,32,22,139,10,56,41,40,25,0,3,14,1,1,0,12,6,2,0,94,68,31,62,29,41,103,75,4,6,3,2,45,45,30,18,10,0,7,0,0,1,0,31,67,82,1,94,13,15,12,0,0,2,48,7,69,56,34,49,89,25,196,99,66,190,91,114,15,4,0,0,36,54,3,22,0,0,22,59,124,99,70,30,178,67,0,26,0,0,2,49,121,15,94,3,43,22,37,39,89,122,122,19,204,86,124,24,81,59,63,20,115,10,56,119,72,7,9,0,0,2,2,0,1,0,0,0,0,3,0,0,15,30,3,1,5,26,63,26,47,87,62,4,3,53,56,0,0,60,86,1,0,56,0,0,0,1,0,0,0,0,0,0,2,0,22,51,85,20,60,0,13,110,1,0,41,13,1,81,76,4,60,74,37,117,134,33,9,92,91,7,0,15,1,15,0,0,0,0,3,0,1,0,0,3,83,159,72,3,32,14,6,4,145,130,97,24,90,88,28,43,28,122,15,0,87,93,0,27,140,43,0,46,29,20,2,72,0,0,0,0,0,2,64,45,4,129,128,22,89,0,0,132,36,0,121,120,94,104,8,20,1,0,0,0,10,0,48,5,91,32,72,56,0,35,70,0,21,170,13,14,4,35,1,0,0,8,1,36,27,26,6,12,84,119,82,117,186,131,43,6,0,24,6,7,0,20,83,52,106,42,0,10,0,1,1,2,1,16,32,63,23,17,111,53,124,26,1,80,85,0,28,121,45,18,29,25,78,82,0,2,2,1,0,10,0,0,29,2,0,31,86,164,79,31,95,35,77,8,3,58,61,76,0,58,3,164,53,106,45,1,56,22,124,107,43,44,58,0,9,1,8,8,54,2,7,21,2,0,48,45,0,68,112,32,24,138,8,55,39,38,26,0,3,15,1,1,0,11,6,1,0,98,67,30,62,31,42,102,80,3,5,4,2,45,45,25,17,12,0,8,0,0,3,0,19,63,83,1,90,15,15,12,0,1,2,48,4,51,50,34,51,82,12,208,109,66,168

InterPro domains:
  IPR003764 N-acetylglucosamine-6-phosphate deacetylase [PIRSF038994] (5-390)
  IPR003764 N-acetylglucosamine-6-phosphate deacetylase [TIGR00221] (1-385)
  IPR003764 N-acetylglucosamine-6-phosphate deacetylase [cd00854] (5-384)
  IPR006680 Amidohydrolase-related [PF01979] (54-386)
  IPR011059 Metal-dependent hydrolase, composite domain superfamily [G3DSA:2.30.40.10] (11-384)
  IPR011059 Metal-dependent hydrolase, composite domain superfamily [SSF51338] (4-391)
  IPR032466 Metal-dependent hydrolase [SSF51556] (58-358)
  IPR059134 BsNagA, composite domain [PF22644] (4-53)

Foldseek 3Di:
DWEKEFFAFEQFLPDTDNTWMWIGDQQFTADTGNDDDPDDGPYYHYFDDQKYKFFQFEFAAAAAEQQAGLLVLALVRCLCCQQCLVQLRAQAYAHEAAQAALVSLLSSLLSQQVSCVVPDSCVGGRHHQAHEYEDLQADLQLCQQGDSVRRAADDQVSVVVSCVSNVNRQQHYEHACVSHVVCVNLLVCQVVNRAYEYALYFDWLVSVVVSLVSPHAEHEAAPHNWNPQDPVTGGPNNCCQAPQSHQYEHAQPCPSDHLQSLQSSCVRHPLLRYAYHQQAHHCQPHAFDWDDDNNFTWGDDDFFTAGPVRRGDGTSDRLLVSLLSSCVSHVDDPSSSLRRGWQNVCVSSVNNQAGRGSDGNHRPFMFMAHPRSRTAWTDHSSHTSDHDPPDD/DQKEKEFFAFEQFLPDTDNTWMWIDDQQFTADTGNDDDDDDGRYYDYFDDFKYKFFQFEFEAAQAEQQAGLLVLALVRVLRCQQCLVQLSHQAYAHEDAQADLVSLLSSLLSQQVSCVVPDSCVGGRHHQAHEYEDLQADLQLCQQGDSVRRAADDQVSVVVSCVSNVVRQQEYEHACVSHVVCVNLLVCQVVNRAYEYALYFDWLVSVVVSLVSPHQEHEAAPHSWRPQDPVTGGPNNCCQAPQSHQYEHQLPCPSDHLVSLQSSCVRHPLLRYAYHQQAGHCAPHAFDWDDDNNFIWGDDDFFTAGPVRRGDGTSDRLLVSLLSSCVSHVDDPSSSLRRGWQNVCVSSVNNQAGRGSDGNHRRFMFMAGVRSNTAWTAHSNHTSDHPVPDD